Protein AF-A0A561TX11-F1 (afdb_monomer)

Secondary structure (DSSP, 8-state):
--HHHHHHHHHHHHHHTT--BSSTTSEEE-TTT-EEETTEEEEEEEEHHHHHH--GGG--SSPPEEEEETTT--EEE---SSS----EEPPPTTSPPEEEEE-HHHHHTT-GGG---GGGEEEEEEEPTTS-EEEEE-TT----TTTTTPPPPSSHHHHHHHHHHTTSS-HHHHHHHHHTSEEEEEB-TTSSSBPGGGEEE-TT--EEEEEBSSGGG-SS-SEEEEEEHHHHHHH-TTPEEEETTTSSS-EEE-HHHHHHHHHH-GGGGT-TTTS----EEEE-TTSSSTTHHHHHHHHHHHT-SS-----HHHHHHHHHTT----HHHHHHHHHHHHHHHHTT----SS--TT--GGG----S-TGGGTEEEEE-TT--EEEEE--TTSS-TT-S--SSB-HHHHHHHHHHHHHHHHHHHTTTT--HHHHHHHH-TT---S---SSSSTT---HHHHHHHHHHHHHHHTSTTS-HHHHHHHHHHHHHHHTT--HHHHSGGGGGT-SS--SSGGG-GGGG------HHHHHHHHHHHHSTTSS----GGGGGGGHHHHHHH-S----SS----HHHHHHHHHHHHHHHHHTB--SS---HHHHHHHHHHTTTSS--SHHHHHHHHHHHHHHHHHT-TTS-HHHHHHTSS-SSSHHHHHHHHHHHHHHHTTSHHHHHHHHHSSSS-HHHHHHHHHHHHHHHH-GGGS-HHHHHH-TTHHHHHHHHHHHHHHTSSS-TTTT-HHHHHHS---

Sequence (750 aa):
MEKSGAIELAERWLRASGQRVGESDGVRVEHERVSQVPEGWFVPYGNVAFLDHGDPGKEIFPPPALIVTEPEGQVRFANTTPRPGFSKPVVWPGEQAYAEIVDPEYQAAELFELGVPRVKIAGWEIQHPDGRKEGKANPAYKPGPLRCGFPRHHNKLEALLNHHELKQLDREKFLAGLYGTEVLVPLQLGSEELHSDAHSFSQHGTEAIRVYSSPQRIPSALRWWRMKVATFAQRYPTATMVINDGSYPSQKVTAAELAELPTKYRVFASSQAYLPAEPTIETEPGFDGSLDDHARALQQQFGLPTPPTLSRQKVADARESGFNLTLDERAKLLTAEAWKTRNSRGYQVLPSAGDDLSAETWPTDLRANGLMSLHDQAGRVWPAVETFGKYPRMGGTDPHTSWHSVVGAFVGFAIGDALGTAVDGLSWAEIQQRFGPAGITDLQVVFERPGQVSWRTQLMMFLTEGAIRGSAGKNGDSAMRSAHARFLVTQGVPWQQAAGTLAAEHPEPDGWLVRVPELHAQRGVPPQLVEAVRAAVAEPGGDHGLFGPMMLAWGLPGALARNGFPTGGWRRTPDDLVATAVLEQLLSRLFLRQKAGNAVCIRVLDLLEGPYATPATPPEQQARDLLRDVHKRWFKFLQHDITEIEQIGGGVDTFSVLGRAVFAAARREYDPRTALTVAVNHSGRSAMTGALAGAMVGARAGIAGLPREWVEALDVGEVIRELADEAYWNFAQRNPYEESDDWAGRYPNW

Solvent-accessible surface area (backbone atoms only — not comparable to full-atom values): 39644 Å² total; per-residue (Å²): 134,56,74,66,58,47,51,52,53,51,51,50,49,42,44,62,74,71,42,48,71,76,41,72,92,23,33,37,69,43,73,90,70,45,42,52,46,69,34,26,36,39,42,38,40,43,29,32,46,22,76,78,68,64,38,73,94,46,58,56,81,66,62,46,34,34,29,30,30,64,89,82,60,49,56,20,42,44,63,59,59,98,63,89,54,57,53,42,78,61,76,57,81,95,57,80,51,65,44,76,38,61,32,67,57,59,60,72,45,66,54,35,72,50,40,79,49,71,40,39,26,49,23,31,42,34,55,45,98,89,71,51,74,44,83,43,77,36,92,65,41,52,81,41,44,43,71,67,24,36,75,86,56,93,48,57,51,44,39,46,45,43,35,32,76,70,68,70,34,57,73,67,48,39,52,58,56,47,37,53,26,63,38,32,36,40,20,34,86,96,53,90,48,68,20,78,82,22,59,46,71,44,102,82,72,47,53,24,40,38,29,21,76,47,77,47,69,42,68,79,61,56,28,25,37,44,32,35,40,35,27,47,47,70,77,40,62,73,32,27,41,29,36,26,73,97,43,63,74,56,50,78,45,49,30,66,65,62,64,48,47,56,75,61,25,60,58,38,76,72,35,78,69,35,45,63,56,88,64,44,82,48,55,41,84,63,74,66,58,79,41,52,66,60,24,48,50,50,15,65,75,68,68,45,98,56,56,53,73,78,62,66,62,62,51,29,44,11,20,76,64,72,31,74,78,50,69,68,57,50,54,18,46,32,45,24,52,46,51,31,58,71,54,69,54,76,93,73,94,68,60,50,72,82,62,78,63,84,85,50,78,78,68,92,57,38,62,85,38,21,21,36,64,43,59,18,36,71,30,46,80,39,83,39,75,51,51,78,54,35,42,62,92,87,57,82,79,47,87,57,44,29,63,46,15,49,34,6,15,58,54,21,21,35,48,13,27,21,45,7,56,76,40,47,65,33,46,48,69,57,41,28,72,75,51,35,95,81,24,59,85,69,64,49,68,74,76,93,46,44,29,52,55,38,45,68,46,56,45,39,52,27,52,36,52,11,47,61,36,23,40,95,95,44,50,25,41,59,24,27,25,49,19,53,16,43,45,35,35,31,64,72,37,57,55,71,65,17,29,32,63,53,26,80,84,43,82,64,90,76,37,20,73,73,47,34,70,79,61,45,61,74,48,80,70,54,69,70,53,56,53,39,52,34,46,17,33,48,43,60,67,42,100,48,53,71,70,46,49,68,50,46,56,51,16,64,44,33,23,59,67,54,83,85,64,59,72,19,36,48,43,69,54,69,53,42,50,45,49,20,49,52,47,16,56,44,47,36,58,41,23,39,51,63,69,57,64,67,23,57,55,56,47,48,47,53,38,49,71,46,86,33,55,71,52,88,45,74,45,39,42,51,50,35,51,43,48,52,49,39,57,58,56,62,69,50,74,93,54,59,64,59,68,57,44,57,70,35,56,76,18,64,50,37,61,21,26,49,40,30,8,52,35,22,20,35,62,26,46,75,40,43,61,60,14,36,35,55,19,22,49,35,39,22,44,9,18,62,12,2,16,52,16,13,23,54,23,13,19,69,42,14,46,70,52,40,57,61,74,54,58,71,34,29,74,57,42,51,61,52,45,53,53,33,52,51,49,49,31,71,59,32,93,65,42,90,51,80,86,40,76,56,46,51,58,36,47,54,77,108

pLDDT: mean 90.38, std 7.6, range [53.34, 98.75]

Organism: NCBI:txid1181886

Radius of gyration: 30.38 Å; Cα contacts (8 Å, |Δi|>4): 1467; chains: 1; bounding box: 85×70×74 Å

InterPro domains:
  IPR005502 ADP-ribosylation/Crystallin J1 [PF03747] (408-709)
  IPR029082 Immunity protein 35 [PF15567] (6-92)
  IPR036705 ADP-ribosylation/Crystallin J1 superfamily [G3DSA:1.10.4080.10] (403-545)
  IPR036705 ADP-ribosylation/Crystallin J1 superfamily [G3DSA:1.10.4080.10] (570-730)
  IPR036705 ADP-ribosylation/Crystallin J1 superfamily [SSF101478] (406-726)
  IPR050792 ADP-ribosylglycohydrolase-like [PTHR16222] (644-728)

Foldseek 3Di:
DDLVVLQVLVVVQCVQVVFDEPDQQTKYWPSVPWAAFLQAIKIWMFGNCCVPPVPPVRGDPPGWIWGQGPPVRFIWTDPSDPDQDATGGDDGPPDWDKGFPFAVLVRVLSLRRNHGQLQRRQWIFTQDPVRDTDTGGRPSHDHQQVLVQFDDDPHNLSSLLSCVVVVVDDPSSSLSSLLLDKWKFADDDPDRHGDPVQWDADPVRFTEGEIEPDPLLVQQGQKTKIWGSLQVCVVCLRYWYWYSPLFPPIDIHGSVSNVVNCVRGVVLVVDPSNHTDDIDMDGHQQVVCNCVVLQVVLCVVLVNPGRQHFDSQLQNQLSVLSHGQDNQLRSLQSLQVSQCVSQVHDDDPADEPPDDCVSHDDDPDLVNNQWFWDAAQLQDTDIDGHSLLRGFRVGDDFQWFRLLLLLQLLLLLQLLLQQQVVCAQHALVVQCVVANPLGRQAFDCPDNDGQEGALLSLLLLLLLLLLLLLAPPAPSLLSNLLSLLLLLVLLVDPSCQSQAPNCVVPVDRGFNSSSNNSSSPNGDDDPLNSVLSSCCNNAQQDPRADEFQSLLSNLSSDLLSDPDRHPNSHDYDPLSVVLSVLLSQLSVQLRTPDSTRSALLVSLVVCCVPPLVPDPDPSSVLVNVLSVLLNVVLSVVVDDLQVSLQPQPPCAGNSNLSSSLSSLLSNQLSPSSSSSSSQNSRHHRSSSSSSSNSSSSSSSQGPNRHDVVSCVSNPCSSVSSNSSSQSNLSRGPHNPCPPPPSVCSNSPGD

Nearest PDB structures (foldseek):
  2woc-assembly3_C  TM=6.973E-01  e=1.003E-06  Rhodospirillum rubrum
  6drh-assembly4_G  TM=7.115E-01  e=1.751E-06  Serratia proteamaculans 568
  3o5t-assembly1_A  TM=6.347E-01  e=1.413E-06  Azospirillum brasilense
  2g4k-assembly1_A  TM=6.785E-01  e=2.501E-05  Homo sapiens
  7akr-assembly2_BBB  TM=6.283E-01  e=1.156E-05  Homo sapiens

Mean predicted aligned error: 6.97 Å

Structure (mmCIF, N/CA/C/O backbone):
data_AF-A0A561TX11-F1
#
_entry.id   AF-A0A561TX11-F1
#
loop_
_atom_site.group_PDB
_atom_site.id
_atom_site.type_symbol
_atom_site.label_atom_id
_atom_site.label_alt_id
_atom_site.label_comp_id
_atom_site.label_asym_id
_atom_site.label_entity_id
_atom_site.label_seq_id
_atom_site.pdbx_PDB_ins_code
_atom_site.Cartn_x
_atom_site.Cartn_y
_atom_site.Cartn_z
_atom_site.occupancy
_atom_site.B_iso_or_equiv
_atom_site.auth_seq_id
_atom_site.auth_comp_id
_atom_site.auth_asym_id
_atom_site.auth_atom_id
_atom_site.pdbx_PDB_model_num
ATOM 1 N N . MET A 1 1 ? -21.452 17.948 31.615 1.00 83.12 1 MET A N 1
ATOM 2 C CA . MET A 1 1 ? -22.903 18.009 31.883 1.00 83.12 1 MET A CA 1
ATOM 3 C C . MET A 1 1 ? -23.184 17.125 33.086 1.00 83.12 1 MET A C 1
ATOM 5 O O . MET A 1 1 ? -22.623 16.043 33.176 1.00 83.12 1 MET A O 1
ATOM 9 N N . GLU A 1 2 ? -23.993 17.580 34.042 1.00 90.25 2 GLU A N 1
ATOM 10 C CA . GLU A 1 2 ? -24.377 16.730 35.177 1.00 90.25 2 GLU A CA 1
ATOM 11 C C . GLU A 1 2 ? -25.503 15.760 34.796 1.00 90.25 2 GLU A C 1
ATOM 13 O O . GLU A 1 2 ? -26.277 16.021 33.872 1.00 90.25 2 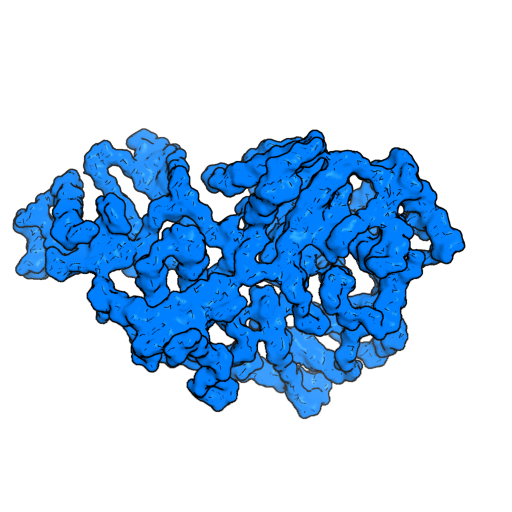GLU A O 1
ATOM 18 N N . LYS A 1 3 ? -25.629 14.659 35.550 1.00 92.56 3 LYS A N 1
ATOM 19 C CA . LYS A 1 3 ? -26.672 13.633 35.375 1.00 92.56 3 LYS A CA 1
ATOM 20 C C . LYS A 1 3 ? -28.082 14.232 35.260 1.00 92.56 3 LYS A C 1
ATOM 22 O O . LYS A 1 3 ? -28.866 13.805 34.418 1.00 92.56 3 LYS A O 1
ATOM 27 N N . SER A 1 4 ? -28.391 15.219 36.101 1.00 93.44 4 SER A N 1
ATOM 28 C CA . SER A 1 4 ? -29.672 15.939 36.123 1.00 93.44 4 SER A CA 1
ATOM 29 C C . SER A 1 4 ? -29.961 16.650 34.799 1.00 93.44 4 SER A C 1
ATOM 31 O O . SER A 1 4 ? -31.060 16.520 34.270 1.00 93.44 4 SER A O 1
ATOM 33 N N . GLY A 1 5 ? -28.963 17.324 34.222 1.00 93.75 5 GLY A N 1
ATOM 34 C CA . GLY A 1 5 ? -29.095 18.013 32.937 1.00 93.75 5 GLY A CA 1
ATOM 35 C C . GLY A 1 5 ? -29.346 17.057 31.768 1.00 93.75 5 GLY A C 1
ATOM 36 O O . GLY A 1 5 ? -30.152 17.359 30.889 1.00 93.75 5 GLY A O 1
ATOM 37 N N . ALA A 1 6 ? -28.721 15.875 31.773 1.00 95.06 6 ALA A N 1
ATOM 38 C CA . ALA A 1 6 ? -28.982 14.850 30.761 1.00 95.06 6 ALA A CA 1
ATOM 39 C C . ALA A 1 6 ? -30.416 14.297 30.852 1.00 95.06 6 ALA A C 1
ATOM 41 O O . ALA A 1 6 ? -31.085 14.136 29.829 1.00 95.06 6 ALA A O 1
ATOM 42 N N . ILE A 1 7 ? -30.906 14.052 32.073 1.00 96.00 7 ILE A N 1
ATOM 43 C CA . ILE A 1 7 ? -32.292 13.628 32.321 1.00 96.00 7 ILE A CA 1
ATOM 44 C C . ILE A 1 7 ? -33.271 14.698 31.834 1.00 96.00 7 ILE A C 1
ATOM 46 O O . ILE A 1 7 ? -34.189 14.385 31.078 1.00 96.00 7 ILE A O 1
ATOM 50 N N . GLU A 1 8 ? -33.053 15.959 32.210 1.00 95.50 8 GLU A N 1
ATOM 51 C CA . GLU A 1 8 ? -33.915 17.073 31.810 1.00 95.50 8 GLU A CA 1
ATOM 52 C C . GLU A 1 8 ? -33.999 17.197 30.285 1.00 95.50 8 GLU A C 1
ATOM 54 O O . GLU A 1 8 ? -35.086 17.348 29.724 1.00 95.50 8 GLU A O 1
ATOM 59 N N . LEU A 1 9 ? -32.862 17.081 29.596 1.00 95.38 9 LEU A N 1
ATOM 60 C CA . LEU A 1 9 ? -32.810 17.184 28.145 1.00 95.38 9 LEU A CA 1
ATOM 61 C C . LEU A 1 9 ? -33.546 16.031 27.447 1.00 95.38 9 LEU A C 1
ATOM 63 O O . LEU A 1 9 ? -34.286 16.263 26.486 1.00 95.38 9 LEU A O 1
ATOM 67 N N . ALA A 1 10 ? -33.372 14.805 27.943 1.00 95.62 10 ALA A N 1
ATOM 68 C CA . ALA A 1 10 ? -34.079 13.627 27.456 1.00 95.62 10 ALA A CA 1
ATOM 69 C C . ALA A 1 10 ? -35.597 13.755 27.661 1.00 95.62 10 ALA A C 1
ATOM 71 O O . ALA A 1 10 ? -36.370 13.561 26.722 1.00 95.62 10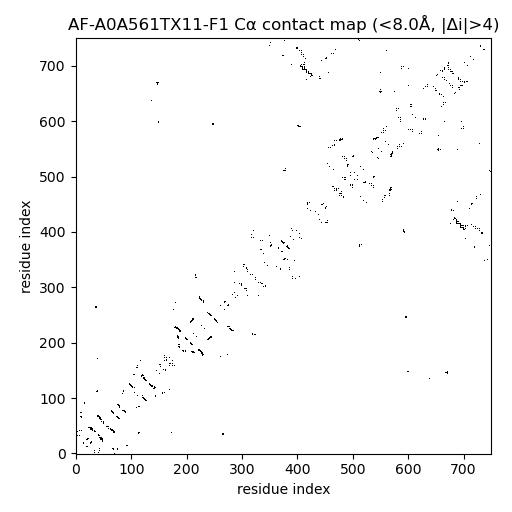 ALA A O 1
ATOM 72 N N . GLU A 1 11 ? -36.036 14.155 28.857 1.00 96.00 11 GLU A N 1
ATOM 73 C CA . GLU A 1 11 ? -37.453 14.386 29.150 1.00 96.00 11 GLU A CA 1
ATOM 74 C C . GLU A 1 11 ? -38.038 15.529 28.313 1.00 96.00 11 GLU A C 1
ATOM 76 O O . GLU A 1 11 ? -39.185 15.448 27.871 1.00 96.00 11 GLU A O 1
ATOM 81 N N . ARG A 1 12 ? -37.260 16.588 28.051 1.00 95.38 12 ARG A N 1
ATOM 82 C CA . ARG A 1 12 ? -37.671 17.690 27.173 1.00 95.38 12 ARG A CA 1
ATOM 83 C C . ARG A 1 12 ? -37.949 17.196 25.759 1.00 95.38 12 ARG A C 1
ATOM 85 O O . ARG A 1 12 ? -38.969 17.573 25.184 1.00 95.38 12 ARG A O 1
ATOM 92 N N . TRP A 1 13 ? -37.078 16.350 25.211 1.00 95.19 13 TRP A N 1
ATOM 93 C CA . TRP A 1 13 ? -37.310 15.748 23.900 1.00 95.19 13 TRP A CA 1
ATOM 94 C C . TRP A 1 13 ? -38.520 14.803 23.910 1.00 95.19 13 TRP A C 1
ATOM 96 O O . TRP A 1 13 ? -39.362 14.905 23.022 1.00 95.19 13 TRP A O 1
ATOM 106 N N . LEU A 1 14 ? -38.671 13.955 24.936 1.00 94.69 14 LEU A N 1
ATOM 107 C CA . LEU A 1 14 ? -39.832 13.065 25.064 1.00 94.69 14 LEU A CA 1
ATOM 108 C C . LEU A 1 14 ? -41.147 13.863 25.041 1.00 94.69 14 LEU A C 1
ATOM 110 O O . LEU A 1 14 ? -42.015 13.572 24.217 1.00 94.69 14 LEU A O 1
ATOM 114 N N . ARG A 1 15 ? -41.257 14.931 25.846 1.00 94.38 15 ARG A N 1
ATOM 115 C CA . ARG A 1 15 ? -42.427 15.832 25.835 1.00 94.38 15 ARG A CA 1
ATOM 116 C C . ARG A 1 15 ? -42.643 16.469 24.461 1.00 94.38 15 ARG A C 1
ATOM 118 O O . ARG A 1 15 ? -43.761 16.467 23.957 1.00 94.38 15 ARG A O 1
ATOM 125 N N . ALA A 1 16 ? -41.578 16.977 23.837 1.00 92.25 16 ALA A N 1
ATOM 126 C CA . ALA A 1 16 ? -41.658 17.591 22.512 1.00 92.25 16 ALA A CA 1
ATOM 127 C C . ALA A 1 16 ? -42.153 16.594 21.448 1.00 92.25 16 ALA A C 1
ATOM 129 O O . ALA A 1 16 ? -42.994 16.937 20.624 1.00 92.25 16 ALA A O 1
ATOM 130 N N . SER A 1 17 ? -41.706 15.338 21.505 1.00 88.88 17 SER A N 1
ATOM 131 C CA . SER A 1 17 ? -42.136 14.258 20.605 1.00 88.88 17 SER A CA 1
ATOM 132 C C . SER A 1 17 ? -43.573 13.754 20.844 1.00 88.88 17 SER A C 1
ATOM 134 O O . SER A 1 17 ? -43.992 12.778 20.225 1.00 88.88 17 SER A O 1
ATOM 136 N N . GLY A 1 18 ? -44.337 14.411 21.725 1.00 88.25 18 GLY A N 1
ATOM 137 C CA . GLY A 1 18 ? -45.737 14.092 22.014 1.00 88.25 18 GLY A CA 1
ATOM 138 C C . GLY A 1 18 ? -45.935 13.008 23.075 1.00 88.25 18 GLY A C 1
ATOM 139 O O . GLY A 1 18 ? -47.056 12.535 23.255 1.00 88.25 18 GLY A O 1
ATOM 140 N N . GLN A 1 19 ? -44.876 12.602 23.784 1.00 90.06 19 GLN A N 1
ATOM 141 C CA . GLN A 1 19 ? -44.983 11.634 24.875 1.00 90.06 19 GLN A CA 1
ATOM 142 C C . GLN A 1 19 ? -45.475 12.306 26.162 1.00 90.06 19 GLN A C 1
ATOM 144 O O . GLN A 1 19 ? -45.012 13.387 26.536 1.00 90.06 19 GLN A O 1
ATOM 149 N N . ARG A 1 20 ? -46.374 11.632 26.885 1.00 87.06 20 ARG A N 1
ATOM 150 C CA . ARG A 1 20 ? -46.824 12.042 28.223 1.00 87.06 20 ARG A CA 1
ATOM 151 C C . ARG A 1 20 ? -45.803 11.574 29.259 1.00 87.06 20 ARG A C 1
ATOM 153 O O . ARG A 1 20 ? -45.724 10.388 29.563 1.00 87.06 20 ARG A O 1
ATOM 160 N N . VAL A 1 21 ? -44.947 12.480 29.729 1.00 87.06 21 VAL A N 1
ATOM 161 C CA . VAL A 1 21 ? -43.821 12.137 30.615 1.00 87.06 21 VAL A CA 1
ATOM 162 C C . VAL A 1 21 ? -44.252 12.207 32.080 1.00 87.06 21 VAL A C 1
ATOM 164 O O . VAL A 1 21 ? -44.619 13.280 32.551 1.00 87.06 21 VAL A O 1
ATOM 167 N N . GLY A 1 22 ? -44.157 11.087 32.802 1.00 76.44 22 GLY A N 1
ATOM 168 C CA . GLY A 1 22 ? -44.489 10.992 34.232 1.00 76.44 22 GLY A CA 1
ATOM 169 C C . GLY A 1 22 ? -45.965 10.712 34.554 1.00 76.44 22 GLY A C 1
ATOM 170 O O . GLY A 1 22 ? -46.313 10.605 35.727 1.00 76.44 22 GLY A O 1
ATOM 171 N N . GLU A 1 23 ? -46.821 10.562 33.541 1.00 86.62 23 GLU A N 1
ATOM 172 C CA . GLU A 1 23 ? -48.224 10.152 33.698 1.00 86.62 23 GLU A CA 1
ATOM 173 C C . GLU A 1 23 ? -48.360 8.621 33.741 1.00 86.62 23 GLU A C 1
ATOM 175 O O . GLU A 1 23 ? -47.567 7.905 33.132 1.00 86.62 23 GLU A O 1
ATOM 180 N N . SER A 1 24 ? -49.390 8.105 34.423 1.00 79.25 24 SER A N 1
ATOM 181 C CA . SER A 1 24 ? -49.587 6.660 34.645 1.00 79.25 24 SER A CA 1
ATOM 182 C C . SER A 1 24 ? -49.708 5.818 33.366 1.00 79.25 24 SER A C 1
ATOM 184 O O . SER A 1 24 ? -49.342 4.647 33.372 1.00 79.25 24 SER A O 1
ATOM 186 N N . ASP A 1 25 ? -50.207 6.394 32.266 1.00 81.50 25 ASP A N 1
ATOM 187 C CA . ASP A 1 25 ? -50.315 5.742 30.951 1.00 81.50 25 ASP A CA 1
ATOM 188 C C . ASP A 1 25 ? -49.225 6.197 29.958 1.00 81.50 25 ASP A C 1
ATOM 190 O O . ASP A 1 25 ? -49.273 5.856 28.773 1.00 81.50 25 ASP A O 1
ATOM 194 N N . GLY A 1 26 ? -48.239 6.956 30.443 1.00 90.50 26 GLY A N 1
ATOM 195 C CA . GLY A 1 26 ? -47.166 7.566 29.671 1.00 90.50 26 GLY A CA 1
ATOM 196 C C . GLY A 1 26 ? -45.815 6.853 29.786 1.00 90.50 26 GLY A C 1
ATOM 197 O O . GLY A 1 26 ? -45.731 5.650 30.043 1.00 90.50 26 GLY A O 1
ATOM 198 N N . VAL A 1 27 ? -44.733 7.612 29.589 1.00 94.06 27 VAL A N 1
ATOM 199 C CA . VAL A 1 27 ? -43.344 7.131 29.711 1.00 94.06 27 VAL A CA 1
ATOM 200 C C . VAL A 1 27 ? -42.597 7.850 30.831 1.00 94.06 27 VAL A C 1
ATOM 202 O O . VAL A 1 27 ? -42.899 8.997 31.164 1.00 94.06 27 VAL A O 1
ATOM 205 N N . ARG A 1 28 ? -41.586 7.199 31.408 1.00 94.62 28 ARG A N 1
ATOM 206 C CA . ARG A 1 28 ? -40.714 7.784 32.435 1.00 94.62 28 ARG A CA 1
ATOM 207 C C . ARG A 1 28 ? -39.273 7.340 32.231 1.00 94.62 28 ARG A C 1
ATOM 209 O O . ARG A 1 28 ? -39.015 6.188 31.886 1.00 94.62 28 ARG A O 1
ATOM 216 N N . VAL A 1 29 ? -38.342 8.263 32.460 1.00 95.75 29 VAL A N 1
ATOM 217 C CA . VAL A 1 29 ? -36.909 7.959 32.525 1.00 95.75 29 VAL A CA 1
ATOM 218 C C . VAL A 1 29 ? -36.628 7.140 33.787 1.00 95.75 29 VAL A C 1
ATOM 220 O O . VAL A 1 29 ? -37.081 7.482 34.877 1.00 95.75 29 VAL A O 1
ATOM 223 N N . GLU A 1 30 ? -35.845 6.075 33.672 1.00 94.12 30 GLU A N 1
ATOM 224 C CA . GLU A 1 30 ? -35.417 5.265 34.816 1.00 94.12 30 GLU A CA 1
ATOM 225 C C . GLU A 1 30 ? -34.204 5.926 35.494 1.00 94.12 30 GLU A C 1
ATOM 227 O O . GLU A 1 30 ? -33.059 5.525 35.281 1.00 94.12 30 GLU A O 1
ATOM 232 N N . HIS A 1 31 ? -34.439 6.973 36.296 1.00 93.50 31 HIS A N 1
ATOM 233 C CA . HIS A 1 31 ? -33.393 7.844 36.872 1.00 93.50 31 HIS A CA 1
ATOM 234 C C . HIS A 1 31 ? -32.256 7.074 37.577 1.00 93.50 31 HIS A C 1
ATOM 236 O O . HIS A 1 31 ? -31.088 7.468 37.495 1.00 93.50 31 HIS A O 1
ATOM 242 N N . GLU A 1 32 ? -32.558 5.953 38.237 1.00 90.88 32 GLU A N 1
ATOM 243 C CA . GLU A 1 32 ? -31.576 5.103 38.935 1.00 90.88 32 GLU A CA 1
ATOM 244 C C . GLU A 1 32 ? -30.646 4.329 37.988 1.00 90.88 32 GLU A C 1
ATOM 246 O O . GLU A 1 32 ? -29.503 4.018 38.339 1.00 90.88 32 GLU A O 1
ATOM 251 N N . ARG A 1 33 ? -31.114 4.047 36.769 1.00 90.75 33 ARG A N 1
ATOM 252 C CA . ARG A 1 33 ? -30.371 3.319 35.732 1.00 90.75 33 ARG A CA 1
ATOM 253 C C . ARG A 1 33 ? -29.638 4.240 34.761 1.00 90.75 33 ARG A C 1
ATOM 255 O O . ARG A 1 33 ? -28.859 3.752 33.950 1.00 90.75 33 ARG A O 1
ATOM 262 N N . VAL A 1 34 ? -29.841 5.553 34.864 1.00 94.12 34 VAL A N 1
ATOM 263 C CA . VAL A 1 34 ? -29.054 6.545 34.123 1.00 94.12 34 VAL A CA 1
ATOM 264 C C . VAL A 1 34 ? -27.592 6.486 34.574 1.00 94.12 34 VAL A C 1
ATOM 266 O O . VAL A 1 34 ? -27.293 6.657 35.763 1.00 94.12 34 VAL A O 1
ATOM 269 N N . SER A 1 35 ? -26.684 6.277 33.621 1.00 93.12 35 SER A N 1
ATOM 270 C CA . SER A 1 35 ? -25.251 6.075 33.864 1.00 93.12 35 SER A CA 1
ATOM 271 C C . SER A 1 35 ? -24.381 6.722 32.789 1.00 93.12 35 SER A C 1
ATOM 273 O O . SER A 1 35 ? -24.816 6.872 31.648 1.00 93.12 35 SER A O 1
ATOM 275 N N . GLN A 1 36 ? -23.130 7.041 33.132 1.00 92.19 36 GLN A N 1
ATOM 276 C CA . GLN A 1 36 ? -22.141 7.451 32.137 1.00 92.19 36 GLN A CA 1
ATOM 277 C C . GLN A 1 36 ? -21.717 6.274 31.256 1.00 92.19 36 GLN A C 1
ATOM 279 O O . GLN A 1 36 ? -21.485 5.159 31.733 1.00 92.19 36 GLN A O 1
ATOM 284 N N . VAL A 1 37 ? -21.589 6.564 29.969 1.00 91.88 37 VAL A N 1
ATOM 285 C CA . VAL A 1 37 ? -21.007 5.724 28.923 1.00 91.88 37 VAL A CA 1
ATOM 286 C C . VAL A 1 37 ? -19.980 6.560 28.146 1.00 91.88 37 VAL A C 1
ATOM 288 O O . VAL A 1 37 ? -20.009 7.786 28.247 1.00 91.88 37 VAL A O 1
ATOM 291 N N . PRO A 1 38 ? -19.073 5.958 27.359 1.00 90.62 38 PRO A N 1
ATOM 292 C CA . PRO A 1 38 ? -18.026 6.724 26.673 1.00 90.62 38 PRO A CA 1
ATOM 293 C C . PRO A 1 38 ? -18.546 7.797 25.696 1.00 90.62 38 PRO A C 1
ATOM 295 O O . PRO A 1 38 ? -17.873 8.796 25.451 1.00 90.62 38 PRO A O 1
ATOM 298 N N . GLU A 1 39 ? -19.749 7.617 25.141 1.00 91.31 39 GLU A N 1
ATOM 299 C CA . GLU A 1 39 ? -20.405 8.611 24.279 1.00 91.31 39 GLU A CA 1
ATOM 300 C C . GLU A 1 39 ? -21.054 9.783 25.057 1.00 91.31 39 GLU A C 1
ATOM 302 O O . GLU A 1 39 ? -21.253 10.862 24.492 1.00 91.31 39 GLU A O 1
ATOM 307 N N . GLY A 1 40 ? -21.378 9.601 26.343 1.00 93.25 40 GLY A N 1
ATOM 308 C CA . GLY A 1 40 ? -22.081 10.584 27.173 1.00 93.25 40 GLY A CA 1
ATOM 309 C C . GLY A 1 40 ? -22.956 9.932 28.248 1.00 93.25 40 GLY A C 1
ATOM 310 O O . GLY A 1 40 ? -22.539 9.006 28.940 1.00 93.25 40 GLY A O 1
ATOM 311 N N . TRP A 1 41 ? -24.199 10.388 28.397 1.00 94.94 41 TRP A N 1
ATOM 312 C CA . TRP A 1 41 ? -25.147 9.834 29.370 1.00 94.94 41 TRP A CA 1
ATOM 313 C C . TRP A 1 41 ? -26.123 8.867 28.710 1.00 94.94 41 TRP A C 1
ATOM 315 O O . TRP A 1 41 ? -26.890 9.269 27.840 1.00 94.94 41 TRP A O 1
ATOM 325 N N . PHE A 1 42 ? -26.135 7.611 29.159 1.00 94.56 42 PHE A N 1
ATOM 326 C CA . PHE A 1 42 ? -27.147 6.630 28.776 1.00 94.56 42 PHE A CA 1
ATOM 327 C C . PHE A 1 42 ? -28.397 6.824 29.639 1.00 94.56 42 PHE A C 1
ATOM 329 O O . PHE A 1 42 ? -28.331 6.726 30.867 1.00 94.56 42 PHE A O 1
ATOM 336 N N . VAL A 1 43 ? -29.526 7.118 28.997 1.00 96.56 43 VAL A N 1
ATOM 337 C CA . VAL A 1 43 ? -30.791 7.514 29.624 1.00 96.56 43 VAL A CA 1
ATOM 338 C C . VAL A 1 43 ? -31.901 6.535 29.213 1.00 96.56 43 VAL A C 1
ATOM 340 O O . VAL A 1 43 ? -32.594 6.770 28.218 1.00 96.56 43 VAL A O 1
ATOM 343 N N . PRO A 1 44 ? -32.061 5.409 29.933 1.00 95.19 44 PRO A N 1
ATOM 344 C CA . PRO A 1 44 ? -33.136 4.459 29.674 1.00 95.19 44 PRO A CA 1
ATOM 345 C C . PRO A 1 44 ? -34.492 5.041 30.079 1.00 95.19 44 PRO A C 1
ATOM 347 O O . PRO A 1 44 ? -34.601 5.787 31.059 1.00 95.19 44 PRO A O 1
ATOM 350 N N . TYR A 1 45 ? -35.531 4.703 29.322 1.00 95.06 45 TYR A N 1
ATOM 351 C CA . TYR A 1 45 ? -36.906 5.075 29.636 1.00 95.06 45 TYR A CA 1
ATOM 352 C C . TYR A 1 45 ? -37.855 3.925 29.305 1.00 95.06 45 TYR A C 1
ATOM 354 O O . TYR A 1 45 ? -37.531 3.029 28.535 1.00 95.06 45 TYR A O 1
ATOM 362 N N . GLY A 1 46 ? -39.047 3.942 29.887 1.00 94.06 46 GLY A N 1
ATOM 363 C CA . GLY A 1 46 ? -40.041 2.895 29.671 1.00 94.06 46 GLY A CA 1
ATOM 364 C C . GLY A 1 46 ? -41.450 3.384 29.955 1.00 94.06 46 GLY A C 1
ATOM 365 O O . GLY A 1 46 ? -41.642 4.506 30.426 1.00 94.06 46 GLY A O 1
ATOM 366 N N . ASN A 1 47 ? -42.444 2.547 29.658 1.00 93.75 47 ASN A N 1
ATOM 367 C CA . ASN A 1 47 ? -43.826 2.831 30.028 1.00 93.75 47 ASN A CA 1
ATOM 368 C C . ASN A 1 47 ? -43.984 2.778 31.556 1.00 93.75 47 ASN A C 1
ATOM 370 O O . ASN A 1 47 ? -43.499 1.838 32.186 1.00 93.75 47 ASN A O 1
ATOM 374 N N . VAL A 1 48 ? -44.679 3.752 32.147 1.00 91.44 48 VAL A N 1
ATOM 375 C CA . VAL A 1 48 ? -44.854 3.829 33.608 1.00 91.44 48 VAL A CA 1
ATOM 376 C C . VAL A 1 48 ? -45.528 2.573 34.168 1.00 91.44 48 VAL A C 1
ATOM 378 O O . VAL A 1 48 ? -45.065 2.043 35.174 1.00 91.44 48 VAL A O 1
ATOM 381 N N . ALA A 1 49 ? -46.535 2.025 33.482 1.00 88.38 49 ALA A N 1
ATOM 382 C CA . ALA A 1 49 ? -47.232 0.816 33.923 1.00 88.38 49 ALA A CA 1
ATOM 383 C C . ALA A 1 49 ? -46.324 -0.428 33.945 1.00 88.38 49 ALA A C 1
ATOM 385 O O . ALA A 1 49 ? -46.435 -1.258 34.847 1.00 88.38 49 ALA A O 1
ATOM 386 N N . PHE A 1 50 ? -45.389 -0.546 32.997 1.00 90.50 50 PHE A N 1
ATOM 387 C CA . PHE A 1 50 ? -44.392 -1.618 33.026 1.00 90.50 50 PHE A CA 1
ATOM 388 C C . PHE A 1 50 ? -43.359 -1.391 34.135 1.00 90.50 50 PHE A C 1
ATOM 390 O O . PHE A 1 50 ? -43.054 -2.311 34.886 1.00 90.50 50 PHE A O 1
ATOM 397 N N . LEU A 1 51 ? -42.850 -0.164 34.272 1.00 89.62 51 LEU A N 1
ATOM 398 C CA . LEU A 1 51 ? -41.805 0.149 35.248 1.00 89.62 51 LEU A CA 1
ATOM 399 C C . LEU A 1 51 ? -42.281 0.020 36.705 1.00 89.62 51 LEU A C 1
ATOM 401 O O . LEU A 1 51 ? -41.514 -0.451 37.539 1.00 89.62 51 LEU A O 1
ATOM 405 N N . ASP A 1 52 ? -43.517 0.425 37.015 1.00 90.12 52 ASP A N 1
ATOM 406 C CA . ASP A 1 52 ? -44.050 0.417 38.388 1.00 90.12 52 ASP A CA 1
ATOM 407 C C . ASP A 1 52 ? -44.773 -0.887 38.755 1.00 90.12 52 ASP A C 1
ATOM 409 O O . ASP A 1 52 ? -44.801 -1.270 39.927 1.00 90.12 52 ASP A O 1
ATOM 413 N N . HIS A 1 53 ? -45.388 -1.566 37.780 1.00 89.19 53 HIS A N 1
ATOM 414 C CA . HIS A 1 53 ? -46.259 -2.722 38.035 1.00 89.19 53 HIS A CA 1
ATOM 415 C C . HIS A 1 53 ? -45.854 -3.992 37.281 1.00 89.19 53 HIS A C 1
ATOM 417 O O . HIS A 1 53 ? -46.481 -5.032 37.474 1.00 89.19 53 HIS A O 1
ATOM 423 N N . GLY A 1 54 ? -44.820 -3.936 36.437 1.00 86.75 54 GLY A N 1
ATOM 424 C CA . GLY A 1 54 ? -44.343 -5.085 35.671 1.00 86.75 54 GLY A CA 1
ATOM 425 C C . GLY A 1 54 ? -45.323 -5.582 34.606 1.00 86.75 54 GLY A C 1
ATOM 426 O O . GLY A 1 54 ? -45.251 -6.755 34.259 1.00 86.75 54 GLY A O 1
ATOM 427 N N . ASP A 1 55 ? -46.245 -4.739 34.114 1.00 87.81 55 ASP A N 1
ATOM 428 C CA . ASP A 1 55 ? -47.247 -5.116 33.101 1.00 87.81 55 ASP A CA 1
ATOM 429 C C . ASP A 1 55 ? -46.581 -5.503 31.763 1.00 87.81 55 ASP A C 1
ATOM 431 O O . ASP A 1 55 ? -46.163 -4.611 31.013 1.00 87.81 55 ASP A O 1
ATOM 435 N N . PRO A 1 56 ? -46.518 -6.801 31.401 1.00 86.56 56 PRO A N 1
ATOM 436 C CA . PRO A 1 56 ? -45.801 -7.249 30.208 1.00 86.56 56 PRO A CA 1
ATOM 437 C C . PRO A 1 56 ? -46.410 -6.707 28.909 1.00 86.56 56 PRO A C 1
ATOM 439 O O . PRO A 1 56 ? -45.710 -6.553 27.914 1.00 86.56 56 PRO A O 1
ATOM 442 N N . GLY A 1 57 ? -47.709 -6.375 28.900 1.00 87.94 57 GLY A N 1
ATOM 443 C CA . GLY A 1 57 ? -48.385 -5.800 27.732 1.00 87.94 57 GLY A CA 1
ATOM 444 C C . GLY A 1 57 ? -48.001 -4.344 27.450 1.00 87.94 57 GLY A C 1
ATOM 445 O O . GLY A 1 57 ? -48.378 -3.794 26.414 1.00 87.94 57 GLY A O 1
ATOM 446 N N . LYS A 1 58 ? -47.270 -3.711 28.374 1.00 88.75 58 LYS A N 1
ATOM 447 C CA . LYS A 1 58 ? -46.777 -2.331 28.286 1.00 88.75 58 LYS A CA 1
ATOM 448 C C . LYS A 1 58 ? -45.258 -2.253 28.153 1.00 88.75 58 LYS A C 1
ATOM 450 O O . LYS A 1 58 ? -44.718 -1.147 28.095 1.00 88.75 58 LYS A O 1
ATOM 455 N N . GLU A 1 59 ? -44.574 -3.395 28.091 1.00 90.38 59 GLU A N 1
ATOM 456 C CA . GLU A 1 59 ? -43.138 -3.445 27.842 1.00 90.38 59 GLU A CA 1
ATOM 457 C C . GLU A 1 59 ? -42.821 -2.878 26.451 1.00 90.38 59 GLU A C 1
ATOM 459 O O . GLU A 1 59 ? -43.432 -3.244 25.444 1.00 90.38 59 GLU A O 1
ATOM 464 N N . ILE A 1 60 ? -41.849 -1.968 26.390 1.00 86.75 60 ILE A N 1
ATOM 465 C CA . ILE A 1 60 ? -41.310 -1.485 25.121 1.00 86.75 60 ILE A CA 1
ATOM 466 C C . ILE A 1 60 ? -40.104 -2.359 24.797 1.00 86.75 60 ILE A C 1
ATOM 468 O O . ILE A 1 60 ? -39.109 -2.321 25.519 1.00 86.75 60 ILE A O 1
ATOM 472 N N . PHE A 1 61 ? -40.197 -3.138 23.718 1.00 83.75 61 PHE A N 1
ATOM 473 C CA . PHE A 1 61 ? -39.128 -4.036 23.296 1.00 83.75 61 PHE A CA 1
ATOM 474 C C . PHE A 1 61 ? -38.607 -3.691 21.886 1.00 83.75 61 PHE A C 1
ATOM 476 O O . PHE A 1 61 ? -39.411 -3.576 20.957 1.00 83.75 61 PHE A O 1
ATOM 483 N N . PRO A 1 62 ? -37.278 -3.580 21.681 1.00 85.50 62 PRO A N 1
ATOM 484 C CA . PRO A 1 62 ? -36.231 -3.607 22.708 1.00 85.50 62 PRO A CA 1
ATOM 485 C C . PRO A 1 62 ? -36.353 -2.418 23.681 1.00 85.50 62 PRO A C 1
ATOM 487 O O . PRO A 1 62 ? -36.888 -1.378 23.281 1.00 85.50 62 PRO A O 1
ATOM 490 N N . PRO A 1 63 ? -35.858 -2.543 24.932 1.00 88.56 63 PRO A N 1
ATOM 491 C CA . PRO A 1 63 ? -35.917 -1.464 25.913 1.00 88.56 63 PRO A CA 1
ATOM 492 C C . PRO A 1 63 ? -35.326 -0.180 25.328 1.00 88.56 63 PRO A C 1
ATOM 494 O O . PRO A 1 63 ? -34.188 -0.206 24.839 1.00 88.56 63 PRO A O 1
ATOM 497 N N . PRO A 1 64 ? -36.073 0.932 25.306 1.00 93.81 64 PRO A N 1
ATOM 498 C CA . PRO A 1 64 ? -35.614 2.119 24.628 1.00 93.81 64 PRO A CA 1
ATOM 499 C C . PRO A 1 64 ? -34.704 2.926 25.553 1.00 93.81 64 PRO A C 1
ATOM 501 O O . PRO A 1 64 ? -34.882 3.003 26.770 1.00 93.81 64 PRO A O 1
ATOM 504 N N . ALA A 1 65 ? -33.704 3.558 24.955 1.00 95.00 65 ALA A N 1
ATOM 505 C CA . ALA A 1 65 ? -32.825 4.464 25.665 1.00 95.00 65 ALA A CA 1
ATOM 506 C C . ALA A 1 65 ? -32.381 5.599 24.750 1.00 95.00 65 ALA A C 1
ATOM 508 O O . ALA A 1 65 ? -32.311 5.461 23.525 1.00 95.00 65 ALA A O 1
ATOM 509 N N . LEU A 1 66 ? -32.081 6.731 25.371 1.00 96.75 66 LEU A N 1
ATOM 510 C CA . LEU A 1 66 ? -31.450 7.869 24.728 1.00 96.75 66 LEU A CA 1
ATOM 511 C C . LEU A 1 66 ? -29.992 7.956 25.172 1.00 96.75 66 LEU A C 1
ATOM 513 O O . LEU A 1 66 ? -29.631 7.505 26.257 1.00 96.75 66 LEU A O 1
ATOM 517 N N . ILE A 1 67 ? -29.160 8.556 24.335 1.00 95.88 67 ILE A N 1
ATOM 518 C CA . ILE A 1 67 ? -27.830 9.022 24.701 1.00 95.88 67 ILE A CA 1
ATOM 519 C C . ILE A 1 67 ? -27.843 10.539 24.613 1.00 95.88 67 ILE A C 1
ATOM 521 O O . ILE A 1 67 ? -28.260 11.101 23.602 1.00 95.88 67 ILE A O 1
ATOM 525 N N . VAL A 1 68 ? -27.398 11.198 25.677 1.00 96.12 68 VAL A N 1
ATOM 526 C CA . VAL A 1 68 ? -27.115 12.634 25.663 1.00 96.12 68 VAL A CA 1
ATOM 527 C C . VAL A 1 68 ? -25.607 12.802 25.575 1.00 96.12 68 VAL A C 1
ATOM 529 O O . VAL A 1 68 ? -24.900 12.482 26.532 1.00 96.12 68 VAL A O 1
ATOM 532 N N . THR A 1 69 ? -25.114 13.242 24.416 1.00 92.25 69 THR A N 1
ATOM 533 C CA . THR A 1 69 ? -23.671 13.326 24.157 1.00 92.25 69 THR A CA 1
ATOM 534 C C . THR A 1 69 ? -23.006 14.420 24.981 1.00 92.25 69 THR A C 1
ATOM 536 O O . THR A 1 69 ? -23.615 15.446 25.289 1.00 92.25 69 THR A O 1
ATOM 539 N N . GLU A 1 70 ? -21.724 14.242 25.288 1.00 83.31 70 GLU A N 1
ATOM 540 C CA . GLU A 1 70 ? -20.895 15.280 25.903 1.00 83.31 70 GLU A CA 1
ATOM 541 C C . GLU A 1 70 ? -19.711 15.657 24.995 1.00 83.31 70 GLU A C 1
ATOM 543 O O . GLU A 1 70 ? -19.114 14.762 24.389 1.00 83.31 70 GLU A O 1
ATOM 548 N N . PRO A 1 71 ? -19.329 16.954 24.932 1.00 79.38 71 PRO A N 1
ATOM 549 C CA . PRO A 1 71 ? -19.935 18.112 25.609 1.00 79.38 71 PRO A CA 1
ATOM 550 C C . PRO A 1 71 ? -21.131 18.744 24.868 1.00 79.38 71 PRO A C 1
ATOM 552 O O . PRO A 1 71 ? -21.741 19.670 25.396 1.00 79.38 71 PRO A O 1
ATOM 555 N N . GLU A 1 72 ? -21.460 18.295 23.653 1.00 81.00 72 GLU A N 1
ATOM 556 C CA . GLU A 1 72 ? -22.407 18.993 22.768 1.00 81.00 72 GLU A CA 1
ATOM 557 C C . GLU A 1 72 ? -23.868 18.931 23.229 1.00 81.00 72 GLU A C 1
ATOM 559 O O . GLU A 1 72 ? -24.675 19.748 22.787 1.00 81.00 72 GLU A O 1
ATOM 564 N N . GLY A 1 73 ? -24.227 17.977 24.093 1.00 87.69 73 GLY A N 1
ATOM 565 C CA . GLY A 1 73 ? -25.596 17.806 24.567 1.00 87.69 73 GLY A CA 1
ATOM 566 C C . GLY A 1 73 ? -26.561 17.390 23.461 1.00 87.69 73 GLY A C 1
ATOM 567 O O . GLY A 1 73 ? -27.720 17.792 23.478 1.00 87.69 73 GLY A O 1
ATOM 568 N N . GLN A 1 74 ? -26.112 16.630 22.461 1.00 91.19 74 GLN A N 1
ATOM 569 C CA . GLN A 1 74 ? -27.008 16.135 21.421 1.00 91.19 74 GLN A CA 1
ATOM 570 C C . GLN A 1 74 ? -27.790 14.932 21.954 1.00 91.19 74 GLN A C 1
ATOM 572 O O . GLN A 1 74 ? -27.204 14.006 22.509 1.00 91.19 74 GLN A O 1
ATOM 577 N N . VAL A 1 75 ? -29.111 14.927 21.763 1.00 94.94 75 VAL A N 1
ATOM 578 C CA . VAL A 1 75 ? -29.957 13.773 22.100 1.00 94.94 75 VAL A CA 1
ATOM 579 C C . VAL A 1 75 ? -29.945 12.790 20.933 1.00 94.94 75 VAL A C 1
ATOM 581 O O . VAL A 1 75 ? -30.160 13.168 19.778 1.00 94.94 75 VAL A O 1
ATOM 584 N N . ARG A 1 76 ? -29.675 11.521 21.226 1.00 94.50 76 ARG A N 1
ATOM 585 C CA . ARG A 1 76 ? -29.523 10.451 20.239 1.00 94.50 76 ARG A CA 1
ATOM 586 C C . ARG A 1 76 ? -30.298 9.218 20.688 1.00 94.50 76 ARG A C 1
ATOM 588 O O . ARG A 1 76 ? -30.362 8.932 21.877 1.00 94.50 76 ARG A O 1
ATOM 595 N N . PHE A 1 77 ? -30.872 8.463 19.760 1.00 94.19 77 PHE A N 1
ATOM 596 C CA . PHE A 1 77 ? -31.361 7.120 20.051 1.00 94.19 77 PHE A CA 1
ATOM 597 C C . PHE A 1 77 ? -30.173 6.203 20.321 1.00 94.19 77 PHE A C 1
ATOM 599 O O . PHE A 1 77 ? -29.300 6.059 19.460 1.00 94.19 77 PHE A O 1
ATOM 606 N N . ALA A 1 78 ? -30.151 5.579 21.499 1.00 92.44 78 ALA A N 1
ATOM 607 C CA . ALA A 1 78 ? -29.199 4.524 21.799 1.00 92.44 78 ALA A CA 1
ATOM 608 C C . ALA A 1 78 ? -29.511 3.300 20.931 1.00 92.44 78 ALA A C 1
ATOM 610 O O . ALA A 1 78 ? -30.677 2.954 20.727 1.00 92.44 78 ALA A O 1
ATOM 611 N N . ASN A 1 79 ? -28.482 2.607 20.450 1.00 87.25 79 ASN A N 1
ATOM 612 C CA . ASN A 1 79 ? -28.697 1.309 19.831 1.00 87.25 79 ASN A CA 1
ATOM 613 C C . ASN A 1 79 ? -28.836 0.240 20.923 1.00 87.25 79 ASN A C 1
ATOM 615 O O . ASN A 1 79 ? -27.843 -0.213 21.485 1.00 87.25 79 ASN A O 1
ATOM 619 N N . THR A 1 80 ? -30.074 -0.142 21.230 1.00 82.81 80 THR A N 1
ATOM 620 C CA . THR A 1 80 ? -30.397 -1.183 22.220 1.00 82.81 80 THR A CA 1
ATOM 621 C C . THR A 1 80 ? -30.736 -2.529 21.579 1.00 82.81 80 THR A C 1
ATOM 623 O O . THR A 1 80 ? -31.146 -3.467 22.263 1.00 82.81 80 THR A O 1
ATOM 626 N N . THR A 1 81 ? -30.570 -2.650 20.258 1.00 80.31 81 THR A N 1
ATOM 627 C CA . THR A 1 81 ? -30.793 -3.914 19.553 1.00 80.31 81 THR A CA 1
ATOM 628 C C . THR A 1 81 ? -29.608 -4.868 19.751 1.00 80.31 81 THR A C 1
ATOM 630 O O . THR A 1 81 ? -28.495 -4.420 20.021 1.00 80.31 81 THR A O 1
ATOM 633 N N . PRO A 1 82 ? -29.786 -6.185 19.533 1.00 74.44 82 PRO A N 1
ATOM 634 C CA . PRO A 1 82 ? -28.672 -7.138 19.553 1.00 74.44 82 PRO A CA 1
ATOM 635 C C . PRO A 1 82 ? -27.615 -6.893 18.464 1.00 74.44 82 PRO A C 1
ATOM 637 O O . PRO A 1 82 ? -26.567 -7.533 18.473 1.00 74.44 82 PRO A O 1
ATOM 640 N N . ARG A 1 83 ? -27.898 -6.025 17.481 1.00 81.31 83 ARG A N 1
ATOM 641 C CA . ARG A 1 83 ? -26.987 -5.734 16.373 1.00 81.31 83 ARG A CA 1
ATOM 642 C C . ARG A 1 83 ? -26.137 -4.507 16.716 1.00 81.31 83 ARG A C 1
ATOM 644 O O . ARG A 1 83 ? -26.714 -3.455 16.985 1.00 81.31 83 ARG A O 1
ATOM 651 N N . PRO A 1 84 ? -24.798 -4.597 16.655 1.00 81.94 84 PRO A N 1
ATOM 652 C CA . PRO A 1 84 ? -23.920 -3.451 16.869 1.00 81.94 84 PRO A CA 1
ATOM 653 C C . PRO A 1 84 ? -24.205 -2.309 15.883 1.00 81.94 84 PRO A C 1
ATOM 655 O O . PRO A 1 84 ? -24.610 -2.543 14.744 1.00 81.94 84 PRO A O 1
ATOM 658 N N . GLY A 1 85 ? -24.003 -1.066 16.316 1.00 89.38 85 GLY A N 1
ATOM 659 C CA . GLY A 1 85 ? -24.241 0.115 15.487 1.00 89.38 85 GLY A CA 1
ATOM 660 C C . GLY A 1 85 ? -24.228 1.402 16.301 1.00 89.38 85 GLY A C 1
ATOM 661 O O . GLY A 1 85 ? -24.514 1.372 17.497 1.00 89.38 85 GLY A O 1
ATOM 662 N N . PHE A 1 86 ? -23.912 2.521 15.649 1.00 93.38 86 PHE A N 1
ATOM 663 C CA . PHE A 1 86 ? -23.872 3.831 16.297 1.00 93.38 86 PHE A CA 1
ATOM 664 C C . PHE A 1 86 ? -25.254 4.307 16.743 1.00 93.38 86 PHE A C 1
ATOM 666 O O . PHE A 1 86 ? -26.276 4.007 16.114 1.00 93.38 86 PHE A O 1
ATOM 673 N N . SER A 1 87 ? -25.257 5.126 17.792 1.00 92.94 87 SER A N 1
ATOM 674 C CA . SER A 1 87 ? -26.407 5.946 18.149 1.00 92.94 87 SER A CA 1
ATOM 675 C C . SER A 1 87 ? -26.761 6.901 16.997 1.00 92.94 87 SER A C 1
ATOM 677 O O . SER A 1 87 ? -25.900 7.297 16.201 1.00 92.94 87 SER A O 1
ATOM 679 N N . LYS A 1 88 ? -28.033 7.293 16.888 1.00 92.44 88 LYS A N 1
ATOM 680 C CA . LYS A 1 88 ? -28.519 8.176 15.810 1.00 92.44 88 LYS A CA 1
ATOM 681 C C . LYS A 1 88 ? -29.133 9.445 16.383 1.00 92.44 88 LYS A C 1
ATOM 683 O O . LYS A 1 88 ? -29.863 9.330 17.363 1.00 92.44 88 LYS A O 1
ATOM 688 N N . PRO A 1 89 ? -28.901 10.629 15.792 1.00 92.44 89 PRO A N 1
ATOM 689 C CA . PRO A 1 89 ? -29.507 11.855 16.292 1.00 92.44 89 PRO A CA 1
ATOM 690 C C . PRO A 1 89 ? -31.033 11.752 16.253 1.00 92.44 89 PRO A C 1
ATOM 692 O O . PRO A 1 89 ? -31.605 11.203 15.308 1.00 92.44 89 PRO A O 1
ATOM 695 N N . VAL A 1 90 ? -31.692 12.260 17.294 1.00 92.12 90 VAL A N 1
ATOM 696 C CA . VAL A 1 90 ? -33.149 12.412 17.268 1.00 92.12 90 VAL A CA 1
ATOM 697 C C . VAL A 1 90 ? -33.535 13.588 16.372 1.00 92.12 90 VAL A C 1
ATOM 699 O O . VAL A 1 90 ? -32.751 14.514 16.168 1.00 92.12 90 VAL A O 1
ATOM 702 N N . VAL A 1 91 ? -34.768 13.575 15.874 1.00 89.50 91 VAL A N 1
ATOM 703 C CA . VAL A 1 91 ? -35.363 14.725 15.184 1.00 89.50 91 VAL A CA 1
ATOM 704 C C . VAL A 1 91 ? -36.228 15.483 16.187 1.00 89.50 91 VAL A C 1
ATOM 706 O O . VAL A 1 91 ? -37.060 14.875 16.869 1.00 89.50 91 VAL A O 1
ATOM 709 N N . TRP A 1 92 ? -36.027 16.796 16.308 1.00 89.25 92 TRP A N 1
ATOM 710 C CA . TRP A 1 92 ? -36.925 17.648 17.087 1.00 89.25 92 TRP A CA 1
ATOM 711 C C . TRP A 1 92 ? -38.162 18.015 16.255 1.00 89.25 92 TRP A C 1
ATOM 713 O O . TRP A 1 92 ? -38.050 18.227 15.045 1.00 89.25 92 TRP A O 1
ATOM 723 N N . PRO A 1 93 ? -39.354 18.114 16.870 1.00 87.06 93 PRO A N 1
ATOM 724 C CA . PRO A 1 93 ? -40.550 18.561 16.164 1.00 87.06 93 PRO A CA 1
ATOM 725 C C . PRO A 1 93 ? -40.336 19.927 15.498 1.00 87.06 93 PRO A C 1
ATOM 727 O O . PRO A 1 93 ? -39.927 20.883 16.152 1.00 87.06 93 PRO A O 1
ATOM 730 N N . GLY A 1 94 ? -40.632 20.017 14.199 1.00 82.19 94 GLY A N 1
ATOM 731 C CA . GLY A 1 94 ? -40.453 21.237 13.404 1.00 82.19 94 GLY A CA 1
ATOM 732 C C . GLY A 1 94 ? -39.056 21.422 12.796 1.00 82.19 94 GLY A C 1
ATOM 733 O O . GLY A 1 94 ? -38.884 22.324 11.979 1.00 82.19 94 GLY A O 1
ATOM 734 N N . GLU A 1 95 ? -38.081 20.570 13.125 1.00 84.06 95 GLU A N 1
ATOM 735 C CA . GLU A 1 95 ? -36.762 20.564 12.481 1.00 84.06 95 GLU A CA 1
ATOM 736 C C . GLU A 1 95 ? -36.716 19.626 11.264 1.00 84.06 95 GLU A C 1
ATOM 738 O O . GLU A 1 95 ? -37.480 18.665 11.152 1.00 84.06 95 GLU A O 1
ATOM 743 N N . GLN A 1 96 ? -35.799 19.902 10.332 1.00 80.56 96 GLN A N 1
ATOM 744 C CA . GLN A 1 96 ? -35.562 19.028 9.183 1.00 80.56 96 GLN A CA 1
ATOM 745 C C . GLN A 1 96 ? -34.877 17.734 9.626 1.00 80.56 96 GLN A C 1
ATOM 747 O O . GLN A 1 96 ? -33.874 17.765 10.341 1.00 80.56 96 GLN A O 1
ATOM 752 N N . ALA A 1 97 ? -35.379 16.599 9.143 1.00 80.50 97 ALA A N 1
ATOM 753 C CA . ALA A 1 97 ? -34.706 15.324 9.325 1.00 80.50 97 ALA A CA 1
ATOM 754 C C . ALA A 1 97 ? -33.425 15.286 8.479 1.00 80.50 97 ALA A C 1
ATOM 756 O O . ALA A 1 97 ? -33.444 15.539 7.271 1.00 80.50 97 ALA A O 1
ATOM 757 N N . TYR A 1 98 ? -32.312 14.944 9.120 1.00 85.69 98 TYR A N 1
ATOM 758 C CA . TYR A 1 98 ? -31.033 14.746 8.456 1.00 85.69 98 TYR A CA 1
ATOM 759 C C . TYR A 1 98 ? -30.430 13.398 8.844 1.00 85.69 98 TYR A C 1
ATOM 761 O O . TYR A 1 98 ? -30.521 12.964 9.993 1.00 85.69 98 TYR A O 1
ATOM 769 N N . ALA A 1 99 ? -29.787 12.741 7.883 1.00 89.31 99 ALA A N 1
ATOM 770 C CA . ALA A 1 99 ? -28.991 11.545 8.116 1.00 89.31 99 ALA A CA 1
ATOM 771 C C . ALA A 1 99 ? -27.505 11.914 8.126 1.00 89.31 99 ALA A C 1
ATOM 773 O O . ALA A 1 99 ? -27.012 12.571 7.209 1.00 89.31 99 ALA A O 1
ATOM 774 N N . GLU A 1 100 ? -26.783 11.504 9.167 1.00 93.00 100 GLU A N 1
ATOM 775 C CA . GLU A 1 100 ? -25.332 11.675 9.237 1.00 93.00 100 GLU A CA 1
ATOM 776 C C . GLU A 1 100 ? -24.644 10.744 8.234 1.00 93.00 100 GLU A C 1
ATOM 778 O O . GLU A 1 100 ? -24.840 9.529 8.253 1.00 93.00 100 GLU A O 1
ATOM 783 N N . ILE A 1 101 ? -23.806 11.318 7.373 1.00 92.62 101 ILE A N 1
ATOM 784 C CA . ILE A 1 101 ? -22.898 10.570 6.506 1.00 92.62 101 ILE A CA 1
ATOM 785 C C . ILE A 1 101 ? -21.620 10.353 7.312 1.00 92.62 101 ILE A C 1
ATOM 787 O O . ILE A 1 101 ? -20.789 11.255 7.421 1.00 92.62 101 ILE A O 1
ATOM 791 N N . VAL A 1 102 ? -21.491 9.183 7.932 1.00 93.00 102 VAL A N 1
ATOM 792 C CA . VAL A 1 102 ? -20.314 8.828 8.735 1.00 93.00 102 VAL A CA 1
ATOM 793 C C . VAL A 1 102 ? -19.146 8.480 7.815 1.00 93.00 102 VAL A C 1
ATOM 795 O O . VAL A 1 102 ? -19.325 7.893 6.749 1.00 93.00 102 VAL A O 1
ATOM 798 N N . ASP A 1 103 ? -17.941 8.868 8.223 1.00 92.50 103 ASP A N 1
ATOM 799 C CA . ASP A 1 103 ? -16.697 8.462 7.581 1.00 92.50 103 ASP A CA 1
ATOM 800 C C . ASP A 1 103 ? -16.644 6.930 7.430 1.00 92.50 103 ASP A C 1
ATOM 802 O O . ASP A 1 103 ? -16.787 6.223 8.431 1.00 92.50 103 ASP A O 1
ATOM 806 N N . PRO A 1 104 ? -16.428 6.396 6.216 1.00 90.88 104 PRO A N 1
ATOM 807 C CA . PRO A 1 104 ? -16.514 4.958 5.977 1.00 90.88 104 PRO A CA 1
ATOM 808 C C . PRO A 1 104 ? -15.446 4.170 6.741 1.00 90.88 104 PRO A C 1
ATOM 810 O O . PRO A 1 104 ? -15.704 3.041 7.148 1.00 90.88 104 PRO A O 1
ATOM 813 N N . GLU A 1 105 ? -14.269 4.756 6.984 1.00 91.75 105 GLU A N 1
ATOM 814 C CA . GLU A 1 105 ? -13.227 4.102 7.781 1.00 91.75 105 GLU A CA 1
ATOM 815 C C . GLU A 1 105 ? -13.618 4.038 9.259 1.00 91.75 105 GLU A C 1
ATOM 817 O O . GLU A 1 105 ? -13.492 2.988 9.880 1.00 91.75 105 GLU A O 1
ATOM 822 N N . TYR A 1 106 ? -14.153 5.131 9.816 1.00 93.69 106 TYR A N 1
ATOM 823 C CA . TYR A 1 106 ? -14.665 5.124 11.189 1.00 93.69 106 TYR A CA 1
ATOM 824 C C . TYR A 1 106 ? -15.850 4.168 11.356 1.00 93.69 106 TYR A C 1
ATOM 826 O O . TYR A 1 106 ? -15.984 3.508 12.385 1.00 93.69 106 TYR A O 1
ATOM 834 N N . GLN A 1 107 ? -16.697 4.059 10.330 1.00 92.50 107 GLN A N 1
ATOM 835 C CA . GLN A 1 107 ? -17.796 3.105 10.321 1.00 92.50 107 GLN A CA 1
ATOM 836 C C . GLN A 1 107 ? -17.301 1.655 10.312 1.00 92.50 107 GLN A C 1
ATOM 838 O O . GLN A 1 107 ? -17.818 0.839 11.072 1.00 92.50 107 GLN A O 1
ATOM 843 N N . ALA A 1 108 ? -16.282 1.352 9.506 1.00 92.25 108 ALA A N 1
ATOM 844 C CA . ALA A 1 108 ? -15.655 0.034 9.448 1.00 92.25 108 ALA A CA 1
ATOM 845 C C . ALA A 1 108 ? -14.842 -0.318 10.708 1.00 92.25 108 ALA A C 1
ATOM 847 O O . ALA A 1 108 ? -14.622 -1.494 10.976 1.00 92.25 108 ALA A O 1
ATOM 848 N N . ALA A 1 109 ? -14.413 0.676 11.494 1.00 92.31 109 ALA A N 1
ATOM 849 C CA . ALA A 1 109 ? -13.697 0.454 12.750 1.00 92.31 109 ALA A CA 1
ATOM 850 C C . ALA A 1 109 ? -14.589 -0.117 13.873 1.00 92.31 109 ALA A C 1
ATOM 852 O O . ALA A 1 109 ? -14.067 -0.617 14.870 1.00 92.31 109 ALA A O 1
ATOM 853 N N . GLU A 1 110 ? -15.919 -0.041 13.726 1.00 90.00 110 GLU A N 1
ATOM 854 C CA . GLU A 1 110 ? -16.902 -0.611 14.661 1.00 90.00 110 GLU A CA 1
ATOM 855 C C . GLU A 1 110 ? -16.717 -0.171 16.127 1.00 90.00 110 GLU A C 1
ATOM 857 O O . GLU A 1 110 ? -16.934 -0.950 17.063 1.00 90.00 110 GLU A O 1
ATOM 862 N N . LEU A 1 111 ? -16.317 1.089 16.328 1.00 91.75 111 LEU A N 1
ATOM 863 C CA . LEU A 1 111 ? -16.126 1.728 17.638 1.00 91.75 111 LEU A CA 1
ATOM 864 C C . LEU A 1 111 ? -17.446 2.295 18.184 1.00 91.75 111 LEU A C 1
ATOM 866 O O . LEU A 1 111 ? -17.523 3.450 18.605 1.00 91.75 111 LEU A O 1
ATOM 870 N N . PHE A 1 112 ? -18.517 1.505 18.096 1.00 91.31 112 PHE A N 1
ATOM 871 C CA . PHE A 1 112 ? -19.890 1.954 18.340 1.00 91.31 112 PHE A CA 1
ATOM 872 C C . PHE A 1 112 ? -20.103 2.507 19.750 1.00 91.31 112 PHE A C 1
ATOM 874 O O . PHE A 1 112 ? -20.862 3.456 19.929 1.00 91.31 112 PHE A O 1
ATOM 881 N N . GLU A 1 113 ? -19.399 1.950 20.731 1.00 88.19 113 GLU A N 1
ATOM 882 C CA . GLU A 1 113 ? -19.423 2.355 22.135 1.00 88.19 113 GLU A CA 1
ATOM 883 C C . GLU A 1 113 ? -18.946 3.796 22.375 1.00 88.19 113 GLU A C 1
ATOM 885 O O . GLU A 1 113 ? -19.278 4.386 23.403 1.00 88.19 113 GLU A O 1
ATOM 890 N N . LEU A 1 114 ? -18.174 4.365 21.441 1.00 92.00 114 LEU A N 1
ATOM 891 C CA . LEU A 1 114 ? -17.621 5.719 21.539 1.00 92.00 114 LEU A CA 1
ATOM 892 C C . LEU A 1 114 ? -18.526 6.788 20.906 1.00 92.00 114 LEU A C 1
ATOM 894 O O . LEU A 1 114 ? -18.230 7.987 21.008 1.00 92.00 114 LEU A O 1
ATOM 898 N N . GLY A 1 115 ? -19.612 6.365 20.252 1.00 91.50 115 GLY A N 1
ATOM 899 C CA . GLY A 1 115 ? -20.464 7.233 19.448 1.00 91.50 115 GLY A CA 1
ATOM 900 C C . GLY A 1 115 ? -19.807 7.690 18.151 1.00 91.50 115 GLY A C 1
ATOM 901 O O . GLY A 1 115 ? -18.764 7.184 17.751 1.00 91.50 115 GLY A O 1
ATOM 902 N N . VAL A 1 116 ? -20.411 8.679 17.488 1.00 91.25 116 VAL A N 1
ATOM 903 C CA . VAL A 1 116 ? -19.830 9.305 16.289 1.00 91.25 116 VAL A CA 1
ATOM 904 C C . VAL A 1 116 ? -19.322 10.704 16.638 1.00 91.25 116 VAL A C 1
ATOM 906 O O . VAL A 1 116 ? -20.123 11.628 16.788 1.00 91.25 116 VAL A O 1
ATOM 909 N N . PRO A 1 117 ? -17.997 10.919 16.741 1.00 91.06 117 PRO A N 1
ATOM 910 C CA . PRO A 1 117 ? -17.446 12.255 16.909 1.00 91.06 117 PRO A CA 1
ATOM 911 C C . PRO A 1 117 ? -17.855 13.161 15.745 1.00 91.06 117 PRO A C 1
ATOM 913 O O . PRO A 1 117 ? -17.813 12.748 14.586 1.00 91.06 117 PRO A O 1
ATOM 916 N N . ARG A 1 118 ? -18.141 14.441 16.010 1.00 89.94 118 ARG A N 1
ATOM 917 C CA . ARG A 1 118 ? -18.519 15.405 14.957 1.00 89.94 118 ARG A CA 1
ATOM 918 C C . ARG A 1 118 ? -17.499 15.484 13.817 1.00 89.94 118 ARG A C 1
ATOM 920 O O . ARG A 1 118 ? -17.875 15.673 12.666 1.00 89.94 118 ARG A O 1
ATOM 927 N N . VAL A 1 119 ? -16.212 15.310 14.116 1.00 92.50 119 VAL A N 1
ATOM 928 C CA . VAL A 1 119 ? -15.131 15.293 13.113 1.00 92.50 119 VAL A CA 1
ATOM 929 C C . VAL A 1 119 ? -15.157 14.062 12.198 1.00 92.50 119 VAL A C 1
ATOM 931 O O . VAL A 1 119 ? -14.463 14.046 11.187 1.00 92.50 119 VAL A O 1
ATOM 934 N N . LYS A 1 120 ? -15.931 13.025 12.531 1.00 93.81 120 LYS A N 1
ATOM 935 C CA . LYS A 1 120 ? -16.131 11.805 11.732 1.00 93.81 120 LYS A CA 1
ATOM 936 C C . LYS A 1 120 ? -17.424 11.827 10.916 1.00 93.81 120 LYS A C 1
ATOM 938 O O . LYS A 1 120 ? -17.668 10.906 10.149 1.00 93.81 120 LYS A O 1
ATOM 943 N N . ILE A 1 121 ? -18.228 12.879 11.032 1.00 92.75 121 ILE A N 1
ATOM 944 C CA . ILE A 1 121 ? -19.387 13.101 10.168 1.00 92.75 121 ILE A CA 1
ATOM 945 C C . ILE A 1 121 ? -18.881 13.835 8.924 1.00 92.75 121 ILE A C 1
ATOM 947 O O . ILE A 1 121 ? -18.479 14.990 9.025 1.00 92.75 121 ILE A O 1
ATOM 951 N N . ALA A 1 122 ? -18.866 13.187 7.761 1.00 91.94 122 ALA A N 1
ATOM 952 C CA . ALA A 1 122 ? -18.446 13.794 6.496 1.00 91.94 122 ALA A CA 1
ATOM 953 C C . ALA A 1 122 ? -19.425 14.874 6.009 1.00 91.94 122 ALA A C 1
ATOM 955 O O . ALA A 1 122 ? -19.043 15.865 5.380 1.00 91.94 122 ALA A O 1
ATOM 956 N N . GLY A 1 123 ? -20.698 14.699 6.338 1.00 92.81 123 GLY A N 1
ATOM 957 C CA . GLY A 1 123 ? -21.766 15.618 6.000 1.00 92.81 123 GLY A CA 1
ATOM 958 C C . GLY A 1 123 ? -23.113 15.068 6.431 1.00 92.81 123 GLY A C 1
ATOM 959 O O . GLY A 1 123 ? -23.196 14.096 7.180 1.00 92.81 123 GLY A O 1
ATOM 960 N N . TRP A 1 124 ? -24.165 15.689 5.927 1.00 91.94 124 TRP A N 1
ATOM 961 C CA . TRP A 1 124 ? -25.538 15.308 6.196 1.00 91.94 124 TRP A CA 1
ATOM 962 C C . TRP A 1 124 ? -26.304 15.168 4.893 1.00 91.94 124 TRP A C 1
ATOM 964 O O . TRP A 1 124 ? -26.163 16.006 4.004 1.00 91.94 124 TRP A O 1
ATOM 974 N N . GLU A 1 125 ? -27.125 14.132 4.794 1.00 91.75 125 GLU A N 1
ATOM 975 C CA . GLU A 1 125 ? -28.167 14.041 3.779 1.00 91.75 125 GLU A CA 1
ATOM 976 C C . GLU A 1 125 ? -29.459 14.594 4.384 1.00 91.75 125 GLU A C 1
ATOM 978 O O . GLU A 1 125 ? -30.018 14.020 5.318 1.00 91.75 125 GLU A O 1
ATOM 983 N N . ILE A 1 126 ? -29.903 15.743 3.885 1.00 88.31 126 ILE A N 1
ATOM 984 C CA . ILE A 1 126 ? -31.155 16.384 4.281 1.00 88.31 126 ILE A CA 1
ATOM 985 C C . ILE A 1 126 ? -32.249 15.844 3.369 1.00 88.31 126 ILE A C 1
ATOM 987 O O . ILE A 1 126 ? -32.147 15.957 2.144 1.00 88.31 126 ILE A O 1
ATOM 991 N N . GLN A 1 127 ? -33.292 15.267 3.964 1.00 84.88 127 GLN A N 1
ATOM 992 C CA . GLN A 1 127 ? -34.467 14.818 3.229 1.00 84.88 127 GLN A CA 1
ATOM 993 C C . GLN A 1 127 ? -35.568 15.873 3.343 1.00 84.88 127 GLN A C 1
ATOM 995 O O . GLN A 1 127 ? -36.061 16.169 4.431 1.00 84.88 127 GLN A O 1
ATOM 1000 N N . HIS A 1 128 ? -35.946 16.455 2.208 1.00 81.50 128 HIS A N 1
ATOM 1001 C CA . HIS A 1 128 ? -37.003 17.458 2.125 1.00 81.50 128 HIS A CA 1
ATOM 1002 C C . HIS A 1 128 ? -38.392 16.789 2.067 1.00 81.50 128 HIS A C 1
ATOM 1004 O O . HIS A 1 128 ? -38.497 15.641 1.622 1.00 81.50 128 HIS A O 1
ATOM 1010 N N . PRO A 1 129 ? -39.477 17.478 2.481 1.00 79.62 129 PRO A N 1
ATOM 1011 C CA . PRO A 1 129 ? -40.837 16.919 2.461 1.00 79.62 129 PRO A CA 1
ATOM 1012 C C . PRO A 1 129 ? -41.331 16.481 1.072 1.00 79.62 129 PRO A C 1
ATOM 1014 O O . PRO A 1 129 ? -42.212 15.635 0.973 1.00 79.62 129 PRO A O 1
ATOM 1017 N N . ASP A 1 130 ? -40.759 17.047 0.008 1.00 82.81 130 ASP A N 1
ATOM 1018 C CA . ASP A 1 130 ? -41.034 16.714 -1.396 1.00 82.81 130 ASP A CA 1
ATOM 1019 C C . ASP A 1 130 ? -40.272 15.465 -1.892 1.00 82.81 130 ASP A C 1
ATOM 1021 O O . ASP A 1 130 ? -40.409 15.072 -3.050 1.00 82.81 130 ASP A O 1
ATOM 1025 N N . GLY A 1 131 ? -39.466 14.833 -1.031 1.00 79.62 131 GLY A N 1
ATOM 1026 C CA . GLY A 1 131 ? -38.638 13.672 -1.356 1.00 79.62 131 GLY A CA 1
ATOM 1027 C C . GLY A 1 131 ? -37.255 14.014 -1.921 1.00 79.62 131 GLY A C 1
ATOM 1028 O O . GLY A 1 131 ? -36.450 13.101 -2.124 1.00 79.62 131 GLY A O 1
ATOM 1029 N N . ARG A 1 132 ? -36.933 15.298 -2.142 1.00 84.19 132 ARG A N 1
ATOM 1030 C CA . ARG A 1 132 ? -35.599 15.725 -2.583 1.00 84.19 132 ARG A CA 1
ATOM 1031 C C . ARG A 1 132 ? -34.566 15.444 -1.494 1.00 84.19 132 ARG A C 1
ATOM 1033 O O . ARG A 1 132 ? -34.798 15.694 -0.312 1.00 84.19 132 ARG A O 1
ATOM 1040 N N . LYS A 1 133 ? -33.392 14.970 -1.910 1.00 84.62 133 LYS A N 1
ATOM 1041 C CA . LYS A 1 133 ? -32.226 14.778 -1.043 1.00 84.62 133 LYS A CA 1
ATOM 1042 C C . LYS A 1 133 ? -31.180 15.838 -1.339 1.00 84.62 133 LYS A C 1
ATOM 1044 O O . LYS A 1 133 ? -30.879 16.110 -2.500 1.00 84.62 133 LYS A O 1
ATOM 1049 N N . GLU A 1 134 ? -30.632 16.436 -0.293 1.00 87.56 134 GLU A N 1
ATOM 1050 C CA . GLU A 1 134 ? -29.599 17.460 -0.397 1.00 87.56 134 GLU A CA 1
ATOM 1051 C C . GLU A 1 134 ? -28.423 17.120 0.515 1.00 87.56 134 GLU A C 1
ATOM 1053 O O . GLU A 1 134 ? -28.583 16.955 1.722 1.00 87.56 134 GLU A O 1
ATOM 1058 N N . GLY A 1 135 ? -27.230 17.009 -0.069 1.00 86.56 135 GLY A N 1
ATOM 1059 C CA . GLY A 1 135 ? -26.000 16.773 0.676 1.00 86.56 135 GLY A CA 1
ATOM 1060 C C . GLY A 1 135 ? -25.410 18.079 1.201 1.00 86.56 135 GLY A C 1
ATOM 1061 O O . GLY A 1 135 ? -25.097 18.979 0.425 1.00 86.56 135 GLY A O 1
ATOM 1062 N N . LYS A 1 136 ? -25.188 18.163 2.511 1.00 89.06 136 LYS A N 1
ATOM 1063 C CA . LYS A 1 136 ? -24.485 19.268 3.165 1.00 89.06 136 LYS A CA 1
ATOM 1064 C C . LYS A 1 136 ? -23.156 18.777 3.725 1.00 89.06 136 LYS A C 1
ATOM 1066 O O . LYS A 1 136 ? -23.136 17.950 4.631 1.00 89.06 136 LYS A O 1
ATOM 1071 N N . ALA A 1 137 ? -22.041 19.304 3.226 1.00 88.81 137 ALA A N 1
ATOM 1072 C CA . ALA A 1 137 ? -20.719 18.962 3.748 1.00 88.81 137 ALA A CA 1
ATOM 1073 C C . ALA A 1 137 ? -20.519 19.485 5.182 1.00 88.81 137 ALA A C 1
ATOM 1075 O O . ALA A 1 137 ? -20.968 20.582 5.528 1.00 88.81 137 ALA A O 1
ATOM 1076 N N . ASN A 1 138 ? -19.802 18.722 6.007 1.00 91.31 138 ASN A N 1
ATOM 1077 C CA . ASN A 1 138 ? -19.389 19.169 7.331 1.00 91.31 138 ASN A CA 1
ATOM 1078 C C . ASN A 1 138 ? -18.011 19.848 7.269 1.00 91.31 138 ASN A C 1
ATOM 1080 O O . ASN A 1 138 ? -17.019 19.165 7.015 1.00 91.31 138 ASN A O 1
ATOM 1084 N N . PRO A 1 139 ? -17.895 21.157 7.563 1.00 89.69 139 PRO A N 1
ATOM 1085 C CA . PRO A 1 139 ? -16.603 21.844 7.536 1.00 89.69 139 PRO A CA 1
ATOM 1086 C C . PRO A 1 139 ? -15.630 21.351 8.620 1.00 89.69 139 PRO A C 1
ATOM 1088 O O . PRO A 1 139 ? -14.432 21.584 8.509 1.00 89.69 139 PRO A O 1
ATOM 1091 N N . ALA A 1 140 ? -16.122 20.670 9.661 1.00 90.88 140 ALA A N 1
ATOM 1092 C CA . ALA A 1 140 ? -15.294 20.088 10.718 1.00 90.88 140 ALA A CA 1
ATOM 1093 C C . ALA A 1 140 ? -14.834 18.648 10.417 1.00 90.88 140 ALA A C 1
ATOM 1095 O O . ALA A 1 140 ? -14.139 18.052 11.244 1.00 90.88 140 ALA A O 1
ATOM 1096 N N . TYR A 1 141 ? -15.238 18.065 9.281 1.00 91.38 141 TYR A N 1
ATOM 1097 C CA . TYR A 1 141 ? -14.878 16.698 8.916 1.00 91.38 141 TYR A CA 1
ATOM 1098 C C . TYR A 1 141 ? -13.362 16.532 8.774 1.00 91.38 141 TYR A C 1
ATOM 1100 O O . TYR A 1 141 ? -12.687 17.307 8.098 1.00 91.38 141 TYR A O 1
ATOM 1108 N N . LYS A 1 142 ? -12.838 15.468 9.382 1.00 90.56 142 LYS A N 1
ATOM 1109 C CA . LYS A 1 142 ? -11.465 15.002 9.219 1.00 90.56 142 LYS A CA 1
ATOM 1110 C C . LYS A 1 142 ? -11.494 13.605 8.591 1.00 90.56 142 LYS A C 1
ATOM 1112 O O . LYS A 1 142 ? -12.176 12.740 9.146 1.00 90.56 142 LYS A O 1
ATOM 1117 N N . PRO A 1 143 ? -10.741 13.343 7.509 1.00 89.12 143 PRO A N 1
ATOM 1118 C CA . PRO A 1 143 ? -10.665 12.017 6.896 1.00 89.12 143 PRO A CA 1
ATOM 1119 C C . PRO A 1 143 ? -10.233 10.907 7.857 1.00 89.12 143 PRO A C 1
ATOM 1121 O O . PRO A 1 143 ? -9.601 11.166 8.888 1.00 89.12 143 PRO A O 1
ATOM 1124 N N . GLY A 1 144 ? -10.614 9.671 7.548 1.00 90.62 144 GLY A N 1
ATOM 1125 C CA . GLY A 1 144 ? -10.143 8.489 8.259 1.00 90.62 144 GLY A CA 1
ATOM 1126 C C . GLY A 1 144 ? -8.616 8.295 8.187 1.00 90.62 144 GLY A C 1
ATOM 1127 O O . GLY A 1 144 ? -7.935 8.956 7.392 1.00 90.62 144 GLY A O 1
ATOM 1128 N N . PRO A 1 145 ? -8.043 7.452 9.064 1.00 90.69 145 PRO A N 1
ATOM 1129 C CA . PRO A 1 145 ? -6.604 7.302 9.173 1.00 90.69 145 PRO A CA 1
ATOM 1130 C C . PRO A 1 145 ? -5.912 6.797 7.914 1.00 90.69 145 PRO A C 1
ATOM 1132 O O . PRO A 1 145 ? -4.864 7.334 7.556 1.00 90.69 145 PRO A O 1
ATOM 1135 N N . LEU A 1 146 ? -6.487 5.812 7.225 1.00 87.50 146 LEU A N 1
ATOM 1136 C CA . LEU A 1 146 ? -5.923 5.256 5.998 1.00 87.50 146 LEU A CA 1
ATOM 1137 C C . LEU A 1 146 ? -5.742 6.342 4.946 1.00 87.50 146 LEU A C 1
ATOM 1139 O O . LEU A 1 146 ? -4.675 6.452 4.347 1.00 87.50 146 LEU A O 1
ATOM 1143 N N . ARG A 1 147 ? -6.754 7.195 4.763 1.00 85.88 147 ARG A N 1
ATOM 1144 C CA . ARG A 1 147 ? -6.667 8.318 3.830 1.00 85.88 147 ARG A CA 1
ATOM 1145 C C . ARG A 1 147 ? -5.632 9.363 4.238 1.00 85.88 147 ARG A C 1
ATOM 1147 O O . ARG A 1 147 ? -5.043 9.991 3.367 1.00 85.88 147 ARG A O 1
ATOM 1154 N N . CYS A 1 148 ? -5.375 9.526 5.532 1.00 85.31 148 CYS A N 1
ATOM 1155 C CA . CYS A 1 148 ? -4.262 10.330 6.048 1.00 85.31 148 CYS A CA 1
ATOM 1156 C C . CYS A 1 148 ? -2.898 9.602 5.976 1.00 85.31 148 CYS A C 1
ATOM 1158 O O . CYS A 1 148 ? -1.915 10.100 6.522 1.00 85.31 148 CYS A O 1
ATOM 1160 N N . GLY A 1 149 ? -2.840 8.422 5.347 1.00 81.00 149 GLY A N 1
ATOM 1161 C CA . GLY A 1 149 ? -1.653 7.583 5.161 1.00 81.00 149 GLY A CA 1
ATOM 1162 C C . GLY A 1 149 ? -1.143 6.892 6.421 1.00 81.00 149 GLY A C 1
ATOM 1163 O O . GLY A 1 149 ? 0.045 6.567 6.511 1.00 81.00 149 GLY A O 1
ATOM 1164 N N . PHE A 1 150 ? -2.026 6.656 7.390 1.00 85.94 150 PHE A N 1
ATOM 1165 C CA . PHE A 1 150 ? -1.725 5.806 8.536 1.00 85.94 150 PHE A CA 1
ATOM 1166 C C . PHE A 1 150 ? -1.699 4.329 8.127 1.00 85.94 150 PHE A C 1
ATOM 1168 O O . PHE A 1 150 ? -2.328 3.951 7.134 1.00 85.94 150 PHE A O 1
ATOM 1175 N N . PRO A 1 151 ? -0.997 3.470 8.891 1.00 82.44 151 PRO A N 1
ATOM 1176 C CA . PRO A 1 151 ? -0.986 2.037 8.634 1.00 82.44 151 PRO A CA 1
ATOM 1177 C C . PRO A 1 151 ? -2.396 1.445 8.623 1.00 82.44 151 PRO A C 1
ATOM 1179 O O . PRO A 1 151 ? -3.256 1.843 9.417 1.00 82.44 151 PRO A O 1
ATOM 1182 N N . ARG A 1 152 ? -2.614 0.444 7.767 1.00 85.44 152 ARG A N 1
ATOM 1183 C CA . ARG A 1 152 ? -3.859 -0.323 7.777 1.00 85.44 152 ARG A CA 1
ATOM 1184 C C . ARG A 1 152 ? -4.039 -1.022 9.114 1.00 85.44 152 ARG A C 1
ATOM 1186 O O . ARG A 1 152 ? -3.125 -1.682 9.597 1.00 85.44 152 ARG A O 1
ATOM 1193 N N . HIS A 1 153 ? -5.218 -0.838 9.698 1.00 89.19 153 HIS A N 1
ATOM 1194 C CA . HIS A 1 153 ? -5.613 -1.506 10.924 1.00 89.19 153 HIS A CA 1
ATOM 1195 C C . HIS A 1 153 ? -6.308 -2.825 10.585 1.00 89.19 153 HIS A C 1
ATOM 1197 O O . HIS A 1 153 ? -7.143 -2.872 9.682 1.00 89.19 153 HIS A O 1
ATOM 1203 N N . HIS A 1 154 ? -5.969 -3.882 11.316 1.00 88.00 154 HIS A N 1
ATOM 1204 C CA . HIS A 1 154 ? -6.568 -5.214 11.152 1.00 88.00 154 HIS A CA 1
ATOM 1205 C C . HIS A 1 154 ? -7.478 -5.597 12.322 1.00 88.00 154 HIS A C 1
ATOM 1207 O O . HIS A 1 154 ? -8.108 -6.651 12.310 1.00 88.00 154 HIS A O 1
ATOM 1213 N N . ASN A 1 155 ? -7.529 -4.757 13.354 1.00 93.06 155 ASN A N 1
ATOM 1214 C CA . ASN A 1 155 ? -8.353 -4.954 14.535 1.00 93.06 155 ASN A CA 1
ATOM 1215 C C . ASN A 1 155 ? -8.739 -3.611 15.174 1.00 93.06 155 ASN A C 1
ATOM 1217 O O . ASN A 1 155 ? -8.212 -2.552 14.814 1.00 93.06 155 ASN A O 1
ATOM 1221 N N . LYS A 1 156 ? -9.658 -3.670 16.147 1.00 93.75 156 LYS A N 1
ATOM 1222 C CA . LYS A 1 156 ? -10.177 -2.489 16.854 1.00 93.75 156 LYS A CA 1
ATOM 1223 C C . LYS A 1 156 ? -9.088 -1.693 17.573 1.00 93.75 156 LYS A C 1
ATOM 1225 O O . LYS A 1 156 ? -9.141 -0.468 17.564 1.00 93.75 156 LYS A O 1
ATOM 1230 N N . LEU A 1 157 ? -8.086 -2.360 18.152 1.00 96.12 157 LEU A N 1
ATOM 1231 C CA . LEU A 1 157 ? -6.981 -1.691 18.842 1.00 96.12 157 LEU A CA 1
ATOM 1232 C C . LEU A 1 157 ? -6.154 -0.830 17.876 1.00 96.12 157 LEU A C 1
ATOM 1234 O O . LEU A 1 157 ? -5.889 0.335 18.158 1.00 96.12 157 LEU A O 1
ATOM 1238 N N . GLU A 1 158 ? -5.791 -1.362 16.709 1.00 94.81 158 GLU A N 1
ATOM 1239 C CA . GLU A 1 158 ? -5.068 -0.594 15.689 1.00 94.81 158 GLU A CA 1
ATOM 1240 C C . GLU A 1 158 ? -5.902 0.575 15.146 1.00 94.81 158 GLU A C 1
ATOM 1242 O O . GLU A 1 158 ? -5.365 1.667 14.944 1.00 94.81 158 GLU A O 1
ATOM 1247 N N . ALA A 1 159 ? -7.216 0.387 14.968 1.00 94.88 159 ALA A N 1
ATOM 1248 C CA . ALA A 1 159 ? -8.120 1.463 14.565 1.00 94.88 159 ALA A CA 1
ATOM 1249 C C . ALA A 1 159 ? -8.168 2.584 15.619 1.00 94.88 159 ALA A C 1
ATOM 1251 O O . ALA A 1 159 ? -8.012 3.761 15.284 1.00 94.88 159 ALA A O 1
ATOM 1252 N N . LEU A 1 160 ? -8.318 2.222 16.899 1.00 96.00 160 LEU A N 1
ATOM 1253 C CA . LEU A 1 160 ? -8.324 3.153 18.032 1.00 96.00 160 LEU A CA 1
ATOM 1254 C C . LEU A 1 160 ? -7.036 3.964 18.116 1.00 96.00 160 LEU A C 1
ATOM 1256 O O . LEU A 1 160 ? -7.097 5.189 18.219 1.00 96.00 160 LEU A O 1
ATOM 1260 N N . LEU A 1 161 ? -5.883 3.294 18.042 1.00 95.44 161 LEU A N 1
ATOM 1261 C CA . LEU A 1 161 ? -4.577 3.949 18.070 1.00 95.44 161 LEU A CA 1
ATOM 1262 C C . LEU A 1 161 ? -4.464 4.971 16.935 1.00 95.44 161 LEU A C 1
ATOM 1264 O O . LEU A 1 161 ? -4.161 6.135 17.178 1.00 95.44 161 LEU A O 1
ATOM 1268 N N . ASN A 1 162 ? -4.790 4.568 15.707 1.00 93.81 162 ASN A N 1
ATOM 1269 C CA . ASN A 1 162 ? -4.743 5.442 14.538 1.00 93.81 162 ASN A CA 1
ATOM 1270 C C . ASN A 1 162 ? -5.655 6.682 14.677 1.00 93.81 162 ASN A C 1
ATOM 1272 O O . ASN A 1 162 ? -5.236 7.806 14.393 1.00 93.81 162 ASN A O 1
ATOM 1276 N N . HIS A 1 163 ? -6.902 6.504 15.125 1.00 94.94 163 HIS A N 1
ATOM 1277 C CA . HIS A 1 163 ? -7.832 7.620 15.328 1.00 94.94 163 HIS A CA 1
ATOM 1278 C C . HIS A 1 163 ? -7.408 8.546 16.481 1.00 94.94 163 HIS A C 1
ATOM 1280 O O . HIS A 1 163 ? -7.592 9.766 16.391 1.00 94.94 163 HIS A O 1
ATOM 1286 N N . HIS A 1 164 ? -6.831 7.994 17.550 1.00 94.94 164 HIS A N 1
ATOM 1287 C CA . HIS A 1 164 ? -6.312 8.774 18.671 1.00 94.94 164 HIS A CA 1
ATOM 1288 C C . HIS A 1 164 ? -5.109 9.632 18.260 1.00 94.94 164 HIS A C 1
ATOM 1290 O O . HIS A 1 164 ? -5.095 10.834 18.526 1.00 94.94 164 HIS A O 1
ATOM 1296 N N . GLU A 1 165 ? -4.157 9.059 17.523 1.00 91.94 165 GLU A N 1
ATOM 1297 C CA . GLU A 1 165 ? -2.988 9.775 16.997 1.00 91.94 165 GLU A CA 1
ATOM 1298 C C . GLU A 1 165 ? -3.377 10.955 16.091 1.00 91.94 165 GLU A C 1
ATOM 1300 O O . GLU A 1 165 ? -2.789 12.035 16.160 1.00 91.94 165 GLU A O 1
ATOM 1305 N N . LEU A 1 166 ? -4.438 10.800 15.291 1.00 90.56 166 LEU A N 1
ATOM 1306 C CA . LEU A 1 166 ? -4.994 11.887 14.477 1.00 90.56 166 LEU A CA 1
ATOM 1307 C C . LEU A 1 166 ? -5.801 12.924 15.271 1.00 90.56 166 LEU A C 1
ATOM 1309 O O . LEU A 1 166 ? -6.385 13.841 14.676 1.00 90.56 166 LEU A O 1
ATOM 1313 N N . LYS A 1 167 ? -5.864 12.796 16.601 1.00 91.94 167 LYS A N 1
ATOM 1314 C CA . LYS A 1 167 ? -6.662 13.647 17.496 1.00 91.94 167 LYS A CA 1
ATOM 1315 C C . LYS A 1 167 ? -8.133 13.679 17.072 1.00 91.94 167 LYS A C 1
ATOM 1317 O O . LYS A 1 167 ? -8.777 14.732 17.063 1.00 91.94 167 LYS A O 1
ATOM 1322 N N . GLN A 1 168 ? -8.634 12.531 16.621 1.00 92.88 168 GLN A N 1
ATOM 1323 C CA . GLN A 1 168 ? -10.038 12.323 16.253 1.00 92.88 168 GLN A CA 1
ATOM 1324 C C . GLN A 1 168 ? -10.824 11.706 17.409 1.00 92.88 168 GLN A C 1
ATOM 1326 O O . GLN A 1 168 ? -12.040 11.867 17.469 1.00 92.88 168 GLN A O 1
ATOM 1331 N N . LEU A 1 169 ? -10.110 11.050 18.325 1.00 93.50 169 LEU A N 1
ATOM 1332 C CA . LEU A 1 169 ? -10.579 10.609 19.630 1.00 93.50 169 LEU A CA 1
ATOM 1333 C C . LEU A 1 169 ? -9.712 11.269 20.702 1.00 93.50 169 LEU A C 1
ATOM 1335 O O . LEU A 1 169 ? -8.480 11.260 20.602 1.00 93.50 169 LEU A O 1
ATOM 1339 N N . ASP A 1 170 ? -10.350 11.845 21.716 1.00 91.94 170 ASP A N 1
ATOM 1340 C CA . ASP A 1 170 ? -9.648 12.335 22.900 1.00 91.94 170 ASP A CA 1
ATOM 1341 C C . ASP A 1 170 ? -9.077 11.173 23.738 1.00 91.94 170 ASP A C 1
ATOM 1343 O O . ASP A 1 170 ? -9.280 9.991 23.440 1.00 91.94 170 ASP A O 1
ATOM 1347 N N . ARG A 1 171 ? -8.301 11.516 24.774 1.00 95.00 171 ARG A N 1
ATOM 1348 C CA . ARG A 1 171 ? -7.646 10.527 25.638 1.00 95.00 171 ARG A CA 1
ATOM 1349 C C . ARG A 1 171 ? -8.656 9.648 26.373 1.00 95.00 171 ARG A C 1
ATOM 1351 O O . ARG A 1 171 ? -8.424 8.453 26.495 1.00 95.00 171 ARG A O 1
ATOM 1358 N N . GLU A 1 172 ? -9.765 10.219 26.827 1.00 92.44 172 GLU A N 1
ATOM 1359 C CA . GLU A 1 172 ? -10.790 9.501 27.580 1.00 92.44 172 GLU A CA 1
ATOM 1360 C C . GLU A 1 172 ? -11.478 8.439 26.711 1.00 92.44 172 GLU A C 1
ATOM 1362 O O . GLU A 1 172 ? -11.523 7.268 27.086 1.00 92.44 172 GLU A O 1
ATOM 1367 N N . LYS A 1 173 ? -11.924 8.813 25.508 1.00 92.62 173 LYS A N 1
ATOM 1368 C CA . LYS A 1 173 ? -12.530 7.887 24.542 1.00 92.62 173 LYS A CA 1
ATOM 1369 C C . LYS A 1 173 ? -11.546 6.825 24.072 1.00 92.62 173 LYS A C 1
ATOM 1371 O O . LYS A 1 173 ? -11.931 5.668 23.921 1.00 92.62 173 LYS A O 1
ATOM 1376 N N . PHE A 1 174 ? -10.278 7.192 23.869 1.00 96.19 174 PHE A N 1
ATOM 1377 C CA . PHE A 1 174 ? -9.230 6.222 23.555 1.00 96.19 174 PHE A CA 1
ATOM 1378 C C . PHE A 1 174 ? -9.083 5.176 24.666 1.00 96.19 174 PHE A C 1
ATOM 1380 O O . PHE A 1 174 ? -9.125 3.984 24.374 1.00 96.19 174 PHE A O 1
ATOM 1387 N N . LEU A 1 175 ? -8.960 5.604 25.926 1.00 96.56 175 LEU A N 1
ATOM 1388 C CA . LEU A 1 175 ? -8.832 4.707 27.078 1.00 96.56 175 LEU A CA 1
ATOM 1389 C C . LEU A 1 175 ? -10.063 3.804 27.243 1.00 96.56 175 LEU A C 1
ATOM 1391 O O . LEU A 1 175 ? -9.921 2.599 27.452 1.00 96.56 175 LEU A O 1
ATOM 1395 N N . ALA A 1 176 ? -11.263 4.365 27.087 1.00 93.69 176 ALA A N 1
ATOM 1396 C CA . ALA A 1 176 ? -12.509 3.615 27.163 1.00 93.69 176 ALA A CA 1
ATOM 1397 C C . ALA A 1 176 ? -12.615 2.537 26.070 1.00 93.69 176 ALA A C 1
ATOM 1399 O O . ALA A 1 176 ? -12.968 1.395 26.365 1.00 93.69 176 ALA A O 1
ATOM 1400 N N . GLY A 1 177 ? -12.271 2.878 24.823 1.00 94.44 177 GLY A N 1
ATOM 1401 C CA . GLY A 1 177 ? -12.234 1.913 23.724 1.00 94.44 177 GLY A CA 1
ATOM 1402 C C . GLY A 1 177 ? -11.159 0.846 23.941 1.00 94.44 177 GLY A C 1
ATOM 1403 O O . GLY A 1 177 ? -11.436 -0.345 23.819 1.00 94.44 177 GLY A O 1
ATOM 1404 N N . LEU A 1 178 ? -9.951 1.259 24.344 1.00 96.56 178 LEU A N 1
ATOM 1405 C CA . LEU A 1 178 ? -8.807 0.381 24.610 1.00 96.56 178 LEU A CA 1
ATOM 1406 C C . LEU A 1 178 ? -9.138 -0.707 25.640 1.00 96.56 178 LEU A C 1
ATOM 1408 O O . LEU A 1 178 ? -8.744 -1.858 25.457 1.00 96.56 178 LEU A O 1
ATOM 1412 N N . TYR A 1 179 ? -9.874 -0.370 26.700 1.00 94.69 179 TYR A N 1
ATOM 1413 C CA . TYR A 1 179 ? -10.191 -1.307 27.782 1.00 94.69 179 TYR A CA 1
ATOM 1414 C C . TYR A 1 179 ? -10.928 -2.572 27.307 1.00 94.69 179 TYR A C 1
ATOM 1416 O O . TYR A 1 179 ? -10.727 -3.654 27.859 1.00 94.69 179 TYR A O 1
ATOM 1424 N N . GLY A 1 180 ? -11.751 -2.447 26.259 1.00 90.31 180 GLY A N 1
ATOM 1425 C CA . GLY A 1 180 ? -12.498 -3.550 25.644 1.00 90.31 180 GLY A CA 1
ATOM 1426 C C . GLY A 1 180 ? -11.728 -4.330 24.571 1.00 90.31 180 GLY A C 1
ATOM 1427 O O . GLY A 1 180 ? -12.314 -5.190 23.917 1.00 90.31 180 GLY A O 1
ATOM 1428 N N . THR A 1 181 ? -10.445 -4.027 24.350 1.00 95.75 181 THR A N 1
ATOM 1429 C CA . THR A 1 181 ? -9.618 -4.670 23.314 1.00 95.75 181 THR A CA 1
ATOM 1430 C C . THR A 1 181 ? -8.683 -5.739 23.872 1.00 95.75 181 THR A C 1
ATOM 1432 O O . THR A 1 181 ? -8.506 -5.879 25.085 1.00 95.75 181 THR A O 1
ATOM 1435 N N . GLU A 1 182 ? -8.076 -6.500 22.963 1.00 96.62 182 GLU A N 1
ATOM 1436 C CA . GLU A 1 182 ? -7.039 -7.481 23.263 1.00 96.62 182 GLU A CA 1
ATOM 1437 C C . GLU A 1 182 ? -5.651 -6.940 22.919 1.00 96.62 182 GLU A C 1
ATOM 1439 O O . GLU A 1 182 ? -5.477 -6.194 21.954 1.00 96.62 182 GLU A O 1
ATOM 1444 N N . VAL A 1 183 ? -4.658 -7.375 23.687 1.00 97.50 183 VAL A N 1
ATOM 1445 C CA . VAL A 1 183 ? -3.240 -7.084 23.488 1.00 97.50 183 VAL A CA 1
ATOM 1446 C C . VAL A 1 183 ? -2.431 -8.375 23.515 1.00 97.50 183 VAL A C 1
ATOM 1448 O O . VAL A 1 183 ? -2.836 -9.370 24.124 1.00 97.50 183 VAL A O 1
ATOM 1451 N N . LEU A 1 184 ? -1.273 -8.344 22.858 1.00 96.94 184 LEU A N 1
ATOM 1452 C CA . LEU A 1 184 ? -0.338 -9.459 22.806 1.00 96.94 184 LEU A CA 1
ATOM 1453 C C . LEU A 1 184 ? 0.877 -9.181 23.691 1.00 96.94 184 LEU A C 1
ATOM 1455 O O . LEU A 1 184 ? 1.521 -8.144 23.532 1.00 96.94 184 LEU A O 1
ATOM 1459 N N . VAL A 1 185 ? 1.216 -10.100 24.594 1.00 95.56 185 VAL A N 1
ATOM 1460 C CA . VAL A 1 185 ? 2.371 -9.974 25.499 1.00 95.56 185 VAL A CA 1
ATOM 1461 C C . VAL A 1 185 ? 3.401 -11.058 25.160 1.00 95.56 185 VAL A C 1
ATOM 1463 O O . VAL A 1 185 ? 3.090 -12.239 25.330 1.00 95.56 185 VAL A O 1
ATOM 1466 N N . PRO A 1 186 ? 4.603 -10.712 24.663 1.00 94.69 186 PRO A N 1
ATOM 1467 C CA . PRO A 1 186 ? 5.580 -11.702 24.212 1.00 94.69 186 PRO A CA 1
ATOM 1468 C C . PRO A 1 186 ? 6.074 -12.632 25.322 1.00 94.69 186 PRO A C 1
ATOM 1470 O O . PRO A 1 186 ? 6.345 -12.196 26.442 1.00 94.69 186 PRO A O 1
ATOM 1473 N N . LEU A 1 187 ? 6.274 -13.902 24.971 1.00 93.00 187 LEU A N 1
ATOM 1474 C CA . LEU A 1 187 ? 6.772 -14.956 25.854 1.00 93.00 187 LEU A CA 1
ATOM 1475 C C . LEU A 1 187 ? 8.111 -15.512 25.374 1.00 93.00 187 LEU A C 1
ATOM 1477 O O . LEU A 1 187 ? 8.414 -15.496 24.177 1.00 93.00 187 LEU A O 1
ATOM 1481 N N . GLN A 1 188 ? 8.898 -16.053 26.304 1.00 88.44 188 GLN A N 1
ATOM 1482 C CA . GLN A 1 188 ? 10.055 -16.861 25.941 1.00 88.44 188 GLN A CA 1
ATOM 1483 C C . GLN A 1 188 ? 9.627 -18.169 25.261 1.00 88.44 188 GLN A C 1
ATOM 1485 O O . GLN A 1 188 ? 8.560 -18.750 25.501 1.00 88.44 188 GLN A O 1
ATOM 1490 N N . LEU A 1 189 ? 10.484 -18.654 24.365 1.00 82.94 189 LEU A N 1
ATOM 1491 C CA . LEU A 1 189 ? 10.247 -19.919 23.686 1.00 82.94 189 LEU A CA 1
ATOM 1492 C C . LEU A 1 189 ? 10.378 -21.073 24.693 1.00 82.94 189 LEU A C 1
ATOM 1494 O O . LEU A 1 189 ? 11.393 -21.185 25.371 1.00 82.94 189 LEU A O 1
ATOM 1498 N N . GLY A 1 190 ? 9.365 -21.937 24.776 1.00 79.88 190 GLY A N 1
ATOM 1499 C CA . GLY A 1 190 ? 9.376 -23.092 25.682 1.00 79.88 190 GLY A CA 1
ATOM 1500 C C . GLY A 1 190 ? 9.072 -22.792 27.157 1.00 79.88 190 GLY A C 1
ATOM 1501 O O . GLY A 1 190 ? 9.090 -23.725 27.952 1.00 79.88 190 GLY A O 1
ATOM 1502 N N . SER A 1 191 ? 8.753 -21.547 27.534 1.00 84.94 191 SER A N 1
ATOM 1503 C CA . SER A 1 191 ? 8.285 -21.199 28.887 1.00 84.94 191 SER A CA 1
ATOM 1504 C C . SER A 1 191 ? 7.038 -20.302 28.850 1.00 84.94 191 SER A C 1
ATOM 1506 O O . SER A 1 191 ? 6.594 -19.889 27.776 1.00 84.94 191 SER A O 1
ATOM 1508 N N . GLU A 1 192 ? 6.432 -20.044 30.010 1.00 86.31 192 GLU A N 1
ATOM 1509 C CA . GLU A 1 192 ? 5.374 -19.030 30.181 1.00 86.31 192 GLU A CA 1
ATOM 1510 C C . GLU A 1 192 ? 5.913 -17.715 30.767 1.00 86.31 192 GLU A C 1
ATOM 1512 O O . GLU A 1 192 ? 5.146 -16.810 31.105 1.00 86.31 192 GLU A O 1
ATOM 1517 N N . GLU A 1 193 ? 7.236 -17.597 30.888 1.00 87.88 193 GLU A N 1
ATOM 1518 C CA . GLU A 1 193 ? 7.882 -16.369 31.331 1.00 87.88 193 GLU A CA 1
ATOM 1519 C C . GLU A 1 193 ? 7.855 -15.323 30.218 1.00 87.88 193 GLU A C 1
ATOM 1521 O O . GLU A 1 193 ? 7.960 -15.636 29.025 1.00 87.88 193 GLU A O 1
ATOM 1526 N N . LEU A 1 194 ? 7.733 -14.059 30.622 1.00 87.50 194 LEU A N 1
ATOM 1527 C CA . LEU A 1 194 ? 7.774 -12.941 29.692 1.00 87.50 194 LEU A CA 1
ATOM 1528 C C . LEU A 1 194 ? 9.108 -12.930 28.937 1.00 87.50 194 LEU A C 1
ATOM 1530 O O . LEU A 1 194 ? 10.175 -13.207 29.492 1.00 87.50 194 LEU A O 1
ATOM 1534 N N . HIS A 1 195 ? 9.039 -12.606 27.647 1.00 86.94 195 HIS A N 1
ATOM 1535 C CA . HIS A 1 195 ? 10.236 -12.420 26.835 1.00 86.94 195 HIS A CA 1
ATOM 1536 C C . HIS A 1 195 ? 11.115 -11.320 27.450 1.00 86.94 195 HIS A C 1
ATOM 1538 O O . HIS A 1 195 ? 10.586 -10.335 27.965 1.00 86.94 195 HIS A O 1
ATOM 1544 N N . SER A 1 196 ? 12.444 -11.433 27.356 1.00 81.25 196 SER A N 1
ATOM 1545 C CA . SER A 1 196 ? 13.366 -10.410 27.887 1.00 81.25 196 SER A CA 1
ATOM 1546 C C . SER A 1 196 ? 13.018 -9.009 27.381 1.00 81.25 196 SER A C 1
ATOM 1548 O O . SER A 1 196 ? 12.994 -8.047 28.141 1.00 81.25 196 SER A O 1
ATOM 1550 N N . ASP A 1 197 ? 12.659 -8.925 26.101 1.00 78.69 197 ASP A N 1
ATOM 1551 C CA . ASP A 1 197 ? 12.304 -7.670 25.437 1.00 78.69 197 ASP A CA 1
ATOM 1552 C C . ASP A 1 197 ? 10.919 -7.141 25.824 1.00 78.69 197 ASP A C 1
ATOM 1554 O O . ASP A 1 197 ? 10.616 -5.998 25.490 1.00 78.69 197 ASP A O 1
ATOM 1558 N N . ALA A 1 198 ? 10.078 -7.941 26.494 1.00 80.31 198 ALA A N 1
ATOM 1559 C CA . ALA A 1 198 ? 8.768 -7.511 26.980 1.00 80.31 198 ALA A CA 1
ATOM 1560 C C . ALA A 1 198 ? 8.891 -6.595 28.205 1.00 80.31 198 ALA A C 1
ATOM 1562 O O . ALA A 1 198 ? 8.033 -5.736 28.409 1.00 80.31 198 ALA A O 1
ATOM 1563 N N . HIS A 1 199 ? 9.960 -6.733 28.992 1.00 79.50 199 HIS A N 1
ATOM 1564 C CA . HIS A 1 199 ? 10.231 -5.835 30.105 1.00 79.50 199 HIS A CA 1
ATOM 1565 C C . HIS A 1 199 ? 10.893 -4.546 29.614 1.00 79.50 199 HIS A C 1
ATOM 1567 O O . HIS A 1 199 ? 11.887 -4.547 28.890 1.00 79.50 199 HIS A O 1
ATOM 1573 N N . SER A 1 200 ? 10.347 -3.419 30.053 1.00 69.12 200 SER A N 1
ATOM 1574 C CA . SER A 1 200 ? 10.953 -2.102 29.926 1.00 69.12 200 SER A CA 1
ATOM 1575 C C . SER A 1 200 ? 10.903 -1.416 31.289 1.00 69.12 200 SER A C 1
ATOM 1577 O O . SER A 1 200 ? 9.976 -1.621 32.070 1.00 69.12 2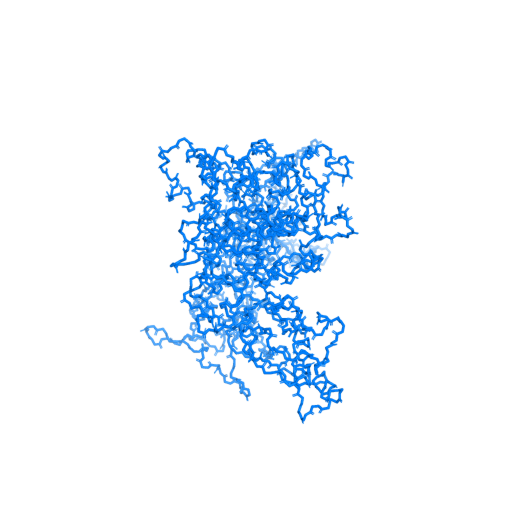00 SER A O 1
ATOM 1579 N N . PHE A 1 201 ? 11.900 -0.597 31.600 1.00 64.19 201 PHE A N 1
ATOM 1580 C CA . PHE A 1 201 ? 11.904 0.193 32.828 1.00 64.19 201 PHE A CA 1
ATOM 1581 C C . PHE A 1 201 ? 11.710 1.662 32.474 1.00 64.19 201 PHE A C 1
ATOM 1583 O O . PHE A 1 201 ? 12.369 2.190 31.574 1.00 64.19 201 PHE A O 1
ATOM 1590 N N . SER A 1 202 ? 10.796 2.335 33.177 1.00 58.12 202 SER A N 1
ATOM 1591 C CA . SER A 1 202 ? 10.706 3.792 33.091 1.00 58.12 202 SER A CA 1
ATOM 1592 C C . SER A 1 202 ? 11.975 4.430 33.678 1.00 58.12 202 SER A C 1
ATOM 1594 O O . SER A 1 202 ? 12.662 3.825 34.502 1.00 58.12 202 SER A O 1
ATOM 1596 N N . GLN A 1 203 ? 12.266 5.689 33.322 1.00 53.34 203 GLN A N 1
ATOM 1597 C CA . GLN A 1 203 ? 13.369 6.459 33.931 1.00 53.34 203 GLN A CA 1
ATOM 1598 C C . GLN A 1 203 ? 13.244 6.595 35.466 1.00 53.34 203 GLN A C 1
ATOM 1600 O O . GLN A 1 203 ? 14.193 7.008 36.125 1.00 53.34 203 GLN A O 1
ATOM 1605 N N . HIS A 1 204 ? 12.088 6.242 36.039 1.00 55.84 204 HIS A N 1
ATOM 1606 C CA . HIS A 1 204 ? 11.786 6.298 37.469 1.00 55.84 204 HIS A CA 1
ATOM 1607 C C . HIS A 1 204 ? 11.615 4.909 38.111 1.00 55.84 204 HIS A C 1
ATOM 1609 O O . HIS A 1 204 ? 11.102 4.813 39.222 1.00 55.84 204 HIS A O 1
ATOM 1615 N N . GLY A 1 205 ? 12.020 3.829 37.429 1.00 63.59 205 GLY A N 1
ATOM 1616 C CA . GLY A 1 205 ? 11.988 2.467 37.979 1.00 63.59 205 GLY A CA 1
ATOM 1617 C C . GLY A 1 205 ? 10.596 1.831 38.059 1.00 63.59 205 GLY A C 1
ATOM 1618 O O . GLY A 1 205 ? 10.440 0.782 38.675 1.00 63.59 205 GLY A O 1
ATOM 1619 N N . THR A 1 206 ? 9.580 2.438 37.439 1.00 68.25 206 THR A N 1
ATOM 1620 C CA . THR A 1 206 ? 8.249 1.828 37.302 1.00 68.25 206 THR A CA 1
ATOM 1621 C C . THR A 1 206 ? 8.320 0.695 36.287 1.00 68.25 206 THR A C 1
ATOM 1623 O O . THR A 1 206 ? 8.842 0.893 35.184 1.00 68.25 206 THR A O 1
ATOM 1626 N N . GLU A 1 207 ? 7.780 -0.469 36.647 1.00 83.81 207 GLU A N 1
ATOM 1627 C CA . GLU A 1 207 ? 7.655 -1.600 35.731 1.00 83.81 207 GLU A CA 1
ATOM 1628 C C . GLU A 1 207 ? 6.798 -1.194 34.526 1.00 83.81 207 GLU A C 1
ATOM 1630 O O . GLU A 1 207 ? 5.676 -0.696 34.676 1.00 83.81 207 GLU A O 1
ATOM 1635 N N . ALA A 1 208 ? 7.338 -1.370 33.323 1.00 90.56 208 ALA A N 1
ATOM 1636 C CA . ALA A 1 208 ? 6.612 -1.188 32.082 1.00 90.56 208 ALA A CA 1
ATOM 1637 C C . ALA A 1 208 ? 6.653 -2.487 31.277 1.00 90.56 208 ALA A C 1
ATOM 1639 O O . ALA A 1 208 ? 7.706 -3.100 31.102 1.00 90.56 208 ALA A O 1
ATOM 1640 N N . ILE A 1 209 ? 5.497 -2.906 30.777 1.00 94.00 209 ILE A N 1
ATOM 1641 C CA . ILE A 1 209 ? 5.368 -4.127 29.986 1.00 94.00 209 ILE A CA 1
ATOM 1642 C C . ILE A 1 209 ? 5.016 -3.725 28.562 1.00 94.00 209 ILE A C 1
ATOM 1644 O O . ILE A 1 209 ? 4.027 -3.024 28.317 1.00 94.00 209 ILE A O 1
ATOM 1648 N N . ARG A 1 210 ? 5.846 -4.161 27.617 1.00 95.00 210 ARG A N 1
ATOM 1649 C CA . ARG A 1 210 ? 5.590 -3.992 26.193 1.00 95.00 210 ARG A CA 1
ATOM 1650 C C . ARG A 1 210 ? 4.528 -4.973 25.745 1.00 95.00 210 ARG A C 1
ATOM 1652 O O . ARG A 1 210 ? 4.639 -6.179 25.966 1.00 95.00 210 ARG A O 1
ATOM 1659 N N . VAL A 1 211 ? 3.525 -4.434 25.075 1.00 96.12 211 VAL A N 1
ATOM 1660 C CA . VAL A 1 211 ? 2.439 -5.202 24.480 1.00 96.12 211 VAL A CA 1
ATOM 1661 C C . VAL A 1 211 ? 2.271 -4.798 23.023 1.00 96.12 211 VAL A C 1
ATOM 1663 O O . VAL A 1 211 ? 2.688 -3.713 22.620 1.00 96.12 211 VAL A O 1
ATOM 1666 N N . TYR A 1 212 ? 1.650 -5.652 22.223 1.00 95.56 212 TYR A N 1
ATOM 1667 C CA . TYR A 1 212 ? 1.539 -5.453 20.782 1.00 95.56 212 TYR A CA 1
ATOM 1668 C C . TYR A 1 212 ? 0.101 -5.616 20.318 1.00 95.56 212 TYR A C 1
ATOM 1670 O O . TYR A 1 212 ? -0.650 -6.428 20.855 1.00 95.56 212 TYR A O 1
ATOM 1678 N N . SER A 1 213 ? -0.287 -4.842 19.308 1.00 95.31 213 SER A N 1
ATOM 1679 C CA . SER A 1 213 ? -1.639 -4.905 18.751 1.00 95.31 213 SER A CA 1
ATOM 1680 C C . SER A 1 213 ? -1.840 -6.048 17.759 1.00 95.31 213 SER A C 1
ATOM 1682 O O . SER A 1 213 ? -2.976 -6.369 17.422 1.00 95.31 213 SER A O 1
ATOM 1684 N N . SER A 1 214 ? -0.762 -6.652 17.257 1.00 92.81 214 SER A N 1
ATOM 1685 C CA . SER A 1 214 ? -0.811 -7.756 16.296 1.00 92.81 214 SER A CA 1
ATOM 1686 C C . SER A 1 214 ? 0.528 -8.505 16.240 1.00 92.81 214 SER A C 1
ATOM 1688 O O . SER A 1 214 ? 1.563 -7.915 16.570 1.00 92.81 214 SER A O 1
ATOM 1690 N N . PRO A 1 215 ? 0.555 -9.778 15.789 1.00 90.44 215 PRO A N 1
ATOM 1691 C CA . PRO A 1 215 ? 1.800 -10.549 15.680 1.00 90.44 215 PRO A CA 1
ATOM 1692 C C . PRO A 1 215 ? 2.836 -9.897 14.759 1.00 90.44 215 PRO A C 1
ATOM 1694 O O . PRO A 1 215 ? 4.035 -9.973 15.003 1.00 90.44 215 PRO A O 1
ATOM 1697 N N . GLN A 1 216 ? 2.358 -9.173 13.741 1.00 88.38 216 GLN A N 1
ATOM 1698 C CA . GLN A 1 216 ? 3.174 -8.425 12.780 1.00 88.38 216 GLN A CA 1
ATOM 1699 C C . GLN A 1 216 ? 4.087 -7.388 13.433 1.00 88.38 216 GLN A C 1
ATOM 1701 O O . GLN A 1 216 ? 5.127 -7.042 12.888 1.00 88.38 216 GLN A O 1
ATOM 1706 N N . ARG A 1 217 ? 3.677 -6.868 14.592 1.00 89.25 217 ARG A N 1
ATOM 1707 C CA . ARG A 1 217 ? 4.403 -5.835 15.331 1.00 89.25 217 ARG A CA 1
ATOM 1708 C C . ARG A 1 217 ? 5.328 -6.411 16.395 1.00 89.25 217 ARG A C 1
ATOM 1710 O O . ARG A 1 217 ? 6.114 -5.663 16.967 1.00 89.25 217 ARG A O 1
ATOM 1717 N N . ILE A 1 218 ? 5.240 -7.715 16.660 1.00 89.19 218 ILE A N 1
ATOM 1718 C CA . ILE A 1 218 ? 6.116 -8.412 17.599 1.00 89.19 218 ILE A CA 1
ATOM 1719 C C . ILE A 1 218 ? 7.459 -8.655 16.892 1.00 89.19 218 ILE A C 1
ATOM 1721 O O . ILE A 1 218 ? 7.474 -9.423 15.924 1.00 89.19 218 ILE A O 1
ATOM 1725 N N . PRO A 1 219 ? 8.581 -8.070 17.360 1.00 81.94 219 PRO A N 1
ATOM 1726 C CA . PRO A 1 219 ? 9.837 -8.073 16.608 1.00 81.94 219 PRO A CA 1
ATOM 1727 C C . PRO A 1 219 ? 10.395 -9.478 16.339 1.00 81.94 219 PRO A C 1
ATOM 1729 O O . PRO A 1 219 ? 10.543 -9.878 15.190 1.00 81.94 219 PRO A O 1
ATOM 1732 N N . SER A 1 220 ? 10.680 -10.241 17.397 1.00 82.81 220 SER A N 1
ATOM 1733 C CA . SER A 1 220 ? 11.424 -11.509 17.308 1.00 82.81 220 SER A CA 1
ATOM 1734 C C . SER A 1 220 ? 10.747 -12.685 18.018 1.00 82.81 220 SER A C 1
ATOM 1736 O O . SER A 1 220 ? 11.054 -13.840 17.721 1.00 82.81 220 SER A O 1
ATOM 1738 N N . ALA A 1 221 ? 9.813 -12.426 18.939 1.00 87.62 221 ALA A N 1
ATOM 1739 C CA . ALA A 1 221 ? 9.162 -13.488 19.695 1.00 87.62 221 ALA A CA 1
ATOM 1740 C C . ALA A 1 221 ? 8.196 -14.305 18.820 1.00 87.62 221 ALA A C 1
ATOM 1742 O O . ALA A 1 221 ? 7.425 -13.766 18.022 1.00 87.62 221 ALA A O 1
ATOM 1743 N N . LEU A 1 222 ? 8.224 -15.624 19.012 1.00 90.12 222 LEU A N 1
ATOM 1744 C CA . LEU A 1 222 ? 7.382 -16.586 18.291 1.00 90.12 222 LEU A CA 1
ATOM 1745 C C . LEU A 1 222 ? 6.213 -17.101 19.137 1.00 90.12 222 LEU A C 1
ATOM 1747 O O . LEU A 1 222 ? 5.467 -17.961 18.685 1.00 90.12 222 LEU A O 1
ATOM 1751 N N . ARG A 1 223 ? 6.083 -16.635 20.381 1.00 93.44 223 ARG A N 1
ATOM 1752 C CA . ARG A 1 223 ? 5.013 -17.008 21.311 1.00 93.44 223 ARG A CA 1
ATOM 1753 C C . ARG A 1 223 ? 4.576 -15.781 22.092 1.00 93.44 223 ARG A C 1
ATOM 1755 O O . ARG A 1 223 ? 5.409 -14.930 22.414 1.00 93.44 223 ARG A O 1
ATOM 1762 N N . TRP A 1 224 ? 3.291 -15.689 22.403 1.00 95.69 224 TRP A N 1
ATOM 1763 C CA . TRP A 1 224 ? 2.736 -14.580 23.174 1.00 95.69 224 TRP A CA 1
ATOM 1764 C C . TRP A 1 224 ? 1.448 -14.984 23.887 1.00 95.69 224 TRP A C 1
ATOM 1766 O O . TRP A 1 224 ? 0.719 -15.868 23.441 1.00 95.69 224 TRP A O 1
ATOM 1776 N N . TRP A 1 225 ? 1.142 -14.293 24.980 1.00 96.25 225 TRP A N 1
ATOM 1777 C CA . TRP A 1 225 ? -0.214 -14.258 25.514 1.00 96.25 225 TRP A CA 1
ATOM 1778 C C . TRP A 1 225 ? -1.081 -13.353 24.647 1.00 96.25 225 TRP A C 1
ATOM 1780 O O . TRP A 1 225 ? -0.688 -12.219 24.392 1.00 96.25 225 TRP A O 1
ATOM 1790 N N . ARG A 1 226 ? -2.282 -13.795 24.282 1.00 97.25 226 ARG A N 1
ATOM 1791 C CA . ARG A 1 226 ? -3.403 -12.930 23.910 1.00 97.25 226 ARG A CA 1
ATOM 1792 C C . ARG A 1 226 ? -4.283 -12.738 25.135 1.00 97.25 226 ARG A C 1
ATOM 1794 O O . ARG A 1 226 ? -4.749 -13.710 25.732 1.00 97.25 226 ARG A O 1
ATOM 1801 N N . MET A 1 227 ? -4.515 -11.489 25.522 1.00 96.38 227 MET A N 1
ATOM 1802 C CA . MET A 1 227 ? -5.369 -11.179 26.666 1.00 96.38 227 MET A CA 1
ATOM 1803 C C . MET A 1 227 ? -6.094 -9.853 26.495 1.00 96.38 227 MET A C 1
ATOM 1805 O O . MET A 1 227 ? -5.594 -8.943 25.838 1.00 96.38 227 MET A O 1
ATOM 1809 N N . LYS A 1 228 ? -7.254 -9.715 27.138 1.00 96.75 228 LYS A N 1
ATOM 1810 C CA . LYS A 1 228 ? -7.940 -8.424 27.227 1.00 96.75 228 LYS A CA 1
ATOM 1811 C C . LYS A 1 228 ? -7.120 -7.418 28.025 1.00 96.75 228 LYS A C 1
ATOM 1813 O O . LYS A 1 228 ? -6.456 -7.790 28.994 1.00 96.75 228 LYS A O 1
ATOM 1818 N N . VAL A 1 229 ? -7.266 -6.134 27.712 1.00 97.12 229 VAL A N 1
ATOM 1819 C CA . VAL A 1 229 ? -6.682 -5.051 28.522 1.00 97.12 229 VAL A CA 1
ATOM 1820 C C . VAL A 1 229 ? -7.205 -5.088 29.965 1.00 97.12 229 VAL A C 1
ATOM 1822 O O . VAL A 1 229 ? -6.432 -4.878 30.896 1.00 97.12 229 VAL A O 1
ATOM 1825 N N . ALA A 1 230 ? -8.472 -5.456 30.182 1.00 95.56 230 ALA A N 1
ATOM 1826 C CA . ALA A 1 230 ? -9.012 -5.691 31.524 1.00 95.56 230 ALA A CA 1
ATOM 1827 C C . ALA A 1 230 ? -8.273 -6.815 32.285 1.00 95.56 230 ALA A C 1
ATOM 1829 O O . ALA A 1 230 ? -7.951 -6.660 33.464 1.00 95.56 230 ALA A O 1
ATOM 1830 N N . THR A 1 231 ? -7.942 -7.925 31.609 1.00 96.69 231 THR A N 1
ATOM 1831 C CA . THR A 1 231 ? -7.128 -9.017 32.176 1.00 96.69 231 THR A CA 1
ATOM 1832 C C . THR A 1 231 ? -5.705 -8.548 32.473 1.00 96.69 231 THR A C 1
ATOM 1834 O O . THR A 1 231 ? -5.162 -8.866 33.530 1.00 96.69 231 THR A O 1
ATOM 1837 N N . PHE A 1 232 ? -5.108 -7.758 31.575 1.00 96.69 232 PHE A N 1
ATOM 1838 C CA . PHE A 1 232 ? -3.792 -7.158 31.792 1.00 96.69 232 PHE A CA 1
ATOM 1839 C C . PHE A 1 232 ? -3.784 -6.277 33.050 1.00 96.69 232 PHE A C 1
ATOM 1841 O O . PHE A 1 232 ? -2.924 -6.458 33.908 1.00 96.69 232 PHE A O 1
ATOM 1848 N N . ALA A 1 233 ? -4.769 -5.386 33.205 1.00 95.62 233 ALA A N 1
ATOM 1849 C CA . ALA A 1 233 ? -4.890 -4.505 34.368 1.00 95.62 233 ALA A CA 1
ATOM 1850 C C . ALA A 1 233 ? -5.055 -5.285 35.685 1.00 95.62 233 ALA A C 1
ATOM 1852 O O . ALA A 1 233 ? -4.517 -4.883 36.713 1.00 95.62 233 ALA A O 1
ATOM 1853 N N . GLN A 1 234 ? -5.765 -6.419 35.655 1.00 94.88 234 GLN A N 1
ATOM 1854 C CA . GLN A 1 234 ? -5.912 -7.300 36.815 1.00 94.88 234 GLN A CA 1
ATOM 1855 C C . GLN A 1 234 ? -4.605 -8.025 37.169 1.00 94.88 234 GLN A C 1
ATOM 1857 O O . GLN A 1 234 ? -4.270 -8.150 38.346 1.00 94.88 234 GLN A O 1
ATOM 1862 N N . ARG A 1 235 ? -3.878 -8.527 36.163 1.00 94.06 235 ARG A N 1
ATOM 1863 C CA . ARG A 1 235 ? -2.653 -9.319 36.352 1.00 94.06 235 ARG A CA 1
ATOM 1864 C C . ARG A 1 235 ? -1.441 -8.457 36.706 1.00 94.06 235 ARG A C 1
ATOM 1866 O O . ARG A 1 235 ? -0.584 -8.906 37.460 1.00 94.06 235 ARG A O 1
ATOM 1873 N N . TYR A 1 236 ? -1.387 -7.235 36.181 1.00 93.44 236 TYR A N 1
ATOM 1874 C CA . TYR A 1 236 ? -0.277 -6.299 36.346 1.00 93.44 236 TYR A CA 1
ATOM 1875 C C . TYR A 1 236 ? -0.773 -4.935 36.862 1.00 93.44 236 TYR A C 1
ATOM 1877 O O . TYR A 1 236 ? -0.647 -3.923 36.170 1.00 93.44 236 TYR A O 1
ATOM 1885 N N . PRO A 1 237 ? -1.325 -4.873 38.090 1.00 93.75 237 PRO A N 1
ATOM 1886 C CA . PRO A 1 237 ? -2.030 -3.694 38.605 1.00 93.75 237 PRO A CA 1
ATOM 1887 C C . PRO A 1 237 ? -1.135 -2.471 38.844 1.00 93.75 237 PRO A C 1
ATOM 1889 O O . PRO A 1 237 ? -1.639 -1.390 39.133 1.00 93.75 237 PRO A O 1
ATOM 1892 N N . THR A 1 238 ? 0.187 -2.624 38.754 1.00 92.62 238 THR A N 1
ATOM 1893 C CA . THR A 1 238 ? 1.171 -1.546 38.930 1.00 92.62 238 THR A CA 1
ATOM 1894 C C . THR A 1 238 ? 1.953 -1.233 37.657 1.00 92.62 238 THR A C 1
ATOM 1896 O O . THR A 1 238 ? 2.690 -0.246 37.630 1.00 92.62 238 THR A O 1
ATOM 1899 N N . ALA A 1 239 ? 1.826 -2.052 36.609 1.00 92.62 239 ALA A N 1
ATOM 1900 C CA . ALA A 1 239 ? 2.657 -1.927 35.420 1.00 92.62 239 ALA A CA 1
ATOM 1901 C C . ALA A 1 239 ? 2.091 -0.897 34.437 1.00 92.62 239 ALA A C 1
ATOM 1903 O O . ALA A 1 239 ? 0.893 -0.844 34.164 1.00 92.62 239 ALA A O 1
ATOM 1904 N N . THR A 1 240 ? 2.977 -0.100 33.844 1.00 94.81 240 THR A N 1
ATOM 1905 C CA . THR A 1 240 ? 2.622 0.732 32.689 1.00 94.81 240 THR A CA 1
ATOM 1906 C C . THR A 1 240 ? 2.593 -0.130 31.433 1.00 94.81 240 THR A C 1
ATOM 1908 O O . THR A 1 240 ? 3.565 -0.811 31.115 1.00 94.81 240 THR A O 1
ATOM 1911 N N . MET A 1 241 ? 1.502 -0.071 30.680 1.00 95.69 241 MET A N 1
ATOM 1912 C CA . MET A 1 241 ? 1.381 -0.745 29.394 1.00 95.69 241 MET A CA 1
ATOM 1913 C C . MET A 1 241 ? 1.997 0.122 28.290 1.00 95.69 241 MET A C 1
ATOM 1915 O O . MET A 1 241 ? 1.605 1.278 28.108 1.00 95.69 241 MET A O 1
ATOM 1919 N N . VAL A 1 242 ? 2.952 -0.428 27.538 1.00 95.44 242 VAL A N 1
ATOM 1920 C CA . VAL A 1 242 ? 3.580 0.245 26.389 1.00 95.44 242 VAL A CA 1
ATOM 1921 C C . VAL A 1 242 ? 3.197 -0.501 25.119 1.00 95.44 242 VAL A C 1
ATOM 1923 O O . VAL A 1 242 ? 3.770 -1.537 24.790 1.00 95.44 242 VAL A O 1
ATOM 1926 N N . ILE A 1 243 ? 2.199 0.020 24.416 1.00 95.88 243 ILE A N 1
ATOM 1927 C CA . ILE A 1 243 ? 1.656 -0.584 23.204 1.00 95.88 243 ILE A CA 1
ATOM 1928 C C . ILE A 1 243 ? 2.570 -0.249 22.025 1.00 95.88 243 ILE A C 1
ATOM 1930 O O . ILE A 1 243 ? 2.837 0.929 21.772 1.00 95.88 243 ILE A O 1
ATOM 1934 N N . ASN A 1 244 ? 2.976 -1.277 21.275 1.00 92.81 244 ASN A N 1
ATOM 1935 C CA . ASN A 1 244 ? 3.702 -1.177 20.009 1.00 92.81 244 ASN A CA 1
ATOM 1936 C C . ASN A 1 244 ? 5.047 -0.435 20.117 1.00 92.81 244 ASN A C 1
ATOM 1938 O O . ASN A 1 244 ? 5.412 0.291 19.193 1.00 92.81 244 ASN A O 1
ATOM 1942 N N . ASP A 1 245 ? 5.788 -0.607 21.219 1.00 89.06 245 ASP A N 1
ATOM 1943 C CA . ASP A 1 245 ? 7.049 0.118 21.449 1.00 89.06 245 ASP A CA 1
ATOM 1944 C C . ASP A 1 245 ? 8.008 0.027 20.249 1.00 89.06 245 ASP A C 1
ATOM 1946 O O . ASP A 1 245 ? 8.214 -1.040 19.669 1.00 89.06 245 ASP A O 1
ATOM 1950 N N . GLY A 1 246 ? 8.585 1.164 19.861 1.00 79.75 246 GLY A N 1
ATOM 1951 C CA . GLY A 1 246 ? 9.464 1.271 18.694 1.00 79.75 246 GLY A CA 1
ATOM 1952 C C . GLY A 1 246 ? 8.774 1.231 17.320 1.00 79.75 246 GLY A C 1
ATOM 1953 O O . GLY A 1 246 ? 9.462 1.436 16.319 1.00 79.75 246 GLY A O 1
ATOM 1954 N N . SER A 1 247 ? 7.451 1.038 17.253 1.00 80.88 247 SER A N 1
ATOM 1955 C CA . SER A 1 247 ? 6.649 1.030 16.017 1.00 80.88 247 SER A CA 1
ATOM 1956 C C . SER A 1 247 ? 5.461 1.998 16.103 1.00 80.88 247 SER A C 1
ATOM 1958 O O . SER A 1 247 ? 5.063 2.399 17.189 1.00 80.88 247 SER A O 1
ATOM 1960 N N . TYR A 1 248 ? 4.867 2.387 14.974 1.00 82.06 248 TYR A N 1
ATOM 1961 C CA . TYR A 1 248 ? 3.744 3.335 14.957 1.00 82.06 248 TYR A CA 1
ATOM 1962 C C . TYR A 1 248 ? 2.437 2.712 14.459 1.00 82.06 248 TYR A C 1
ATOM 1964 O O . TYR A 1 248 ? 2.465 1.934 13.497 1.00 82.06 248 TYR A O 1
ATOM 1972 N N . PRO A 1 249 ? 1.282 3.071 15.042 1.00 88.56 249 PRO A N 1
ATOM 1973 C CA . PRO A 1 249 ? 1.122 3.931 16.221 1.00 88.56 249 PRO A CA 1
ATOM 1974 C C . PRO A 1 249 ? 1.505 3.218 17.531 1.00 88.56 249 PRO A C 1
ATOM 1976 O O . PRO A 1 249 ? 1.255 2.020 17.684 1.00 88.56 249 PRO A O 1
ATOM 1979 N N . SER A 1 250 ? 2.088 3.969 18.471 1.00 91.38 250 SER A N 1
ATOM 1980 C CA . SER A 1 250 ? 2.470 3.507 19.816 1.00 91.38 250 SER A CA 1
ATOM 1981 C C . SER A 1 250 ? 1.786 4.338 20.888 1.00 91.38 250 SER A C 1
ATOM 1983 O O . SER A 1 250 ? 1.667 5.550 20.726 1.00 91.38 250 SER A O 1
ATOM 1985 N N . GLN A 1 251 ? 1.440 3.732 22.020 1.00 95.31 251 GLN A N 1
ATOM 1986 C CA . GLN A 1 251 ? 0.844 4.449 23.148 1.00 95.31 251 GLN A CA 1
ATOM 1987 C C . GLN A 1 251 ? 1.362 3.935 24.487 1.00 95.31 251 GLN A C 1
ATOM 1989 O O . GLN A 1 251 ? 1.631 2.747 24.650 1.00 95.31 251 GLN A O 1
ATOM 1994 N N . LYS A 1 252 ? 1.477 4.841 25.461 1.00 95.31 252 LYS A N 1
ATOM 1995 C CA . LYS A 1 252 ? 1.765 4.504 26.861 1.00 95.31 252 LYS A CA 1
ATOM 1996 C C . LYS A 1 252 ? 0.508 4.714 27.682 1.00 95.31 252 LYS A C 1
ATOM 1998 O O . LYS A 1 252 ? -0.114 5.769 27.568 1.00 95.31 252 LYS A O 1
ATOM 2003 N N . VAL A 1 253 ? 0.147 3.727 28.491 1.00 96.50 253 VAL A N 1
ATOM 2004 C CA . VAL A 1 253 ? -1.042 3.761 29.344 1.00 96.50 253 VAL A CA 1
ATOM 2005 C C . VAL A 1 253 ? -0.654 3.311 30.740 1.00 96.50 253 VAL A C 1
ATOM 2007 O O . VAL A 1 253 ? -0.115 2.223 30.933 1.00 96.50 253 VAL A O 1
ATOM 2010 N N . THR A 1 254 ? -0.874 4.184 31.710 1.00 95.75 254 THR A N 1
ATOM 2011 C CA . THR A 1 254 ? -0.510 3.939 33.105 1.00 95.75 254 THR A CA 1
ATOM 2012 C C . THR A 1 254 ? -1.503 2.991 33.772 1.00 95.75 254 THR A C 1
ATOM 2014 O O . THR A 1 254 ? -2.669 2.908 33.384 1.00 95.75 254 THR A O 1
ATOM 2017 N N . ALA A 1 255 ? -1.059 2.302 34.824 1.00 94.50 255 ALA A N 1
ATOM 2018 C CA . ALA A 1 255 ? -1.948 1.469 35.627 1.00 94.50 255 ALA A CA 1
ATOM 2019 C C . ALA A 1 255 ? -3.096 2.278 36.265 1.00 94.50 255 ALA A C 1
ATOM 2021 O O . ALA A 1 255 ? -4.221 1.791 36.343 1.00 94.50 255 ALA A O 1
ATOM 2022 N N . ALA A 1 256 ? -2.828 3.530 36.662 1.00 95.00 256 ALA A N 1
ATOM 2023 C CA . ALA A 1 256 ? -3.833 4.433 37.220 1.00 95.00 256 ALA A CA 1
ATOM 2024 C C . ALA A 1 256 ? -4.957 4.732 36.214 1.00 95.00 256 ALA A C 1
ATOM 2026 O O . ALA A 1 256 ? -6.127 4.567 36.544 1.00 95.00 256 ALA A O 1
ATOM 2027 N N . GLU A 1 257 ? -4.606 5.063 34.965 1.00 96.00 257 GLU A N 1
ATOM 2028 C CA . GLU A 1 257 ? -5.590 5.294 33.897 1.00 96.00 257 GLU A CA 1
ATOM 2029 C C . GLU A 1 257 ? -6.493 4.072 33.670 1.00 96.00 257 GLU A C 1
ATOM 2031 O O . GLU A 1 257 ? -7.695 4.227 33.476 1.00 96.00 257 GLU A O 1
ATOM 2036 N N . LEU A 1 258 ? -5.947 2.850 33.717 1.00 95.19 258 LEU A N 1
ATOM 2037 C CA . LEU A 1 258 ? -6.748 1.629 33.556 1.00 95.19 258 LEU A CA 1
ATOM 2038 C C . LEU A 1 258 ? -7.640 1.340 34.772 1.00 95.19 258 LEU A C 1
ATOM 2040 O O . LEU A 1 258 ? -8.746 0.826 34.602 1.00 95.19 258 LEU A O 1
ATOM 2044 N N . ALA A 1 259 ? -7.177 1.658 35.983 1.00 93.56 259 ALA A N 1
ATOM 2045 C CA . ALA A 1 259 ? -7.912 1.419 37.224 1.00 93.56 259 ALA A CA 1
ATOM 2046 C C . ALA A 1 259 ? -9.108 2.372 37.413 1.00 93.56 259 ALA A C 1
ATOM 2048 O O . ALA A 1 259 ? -10.086 2.009 38.067 1.00 93.56 259 ALA A O 1
ATOM 2049 N N . GLU A 1 260 ? -9.059 3.571 36.826 1.00 93.69 260 GLU A N 1
ATOM 2050 C CA . GLU A 1 260 ? -10.144 4.561 36.889 1.00 93.69 260 GLU A CA 1
ATOM 2051 C C . GLU A 1 260 ? -11.346 4.217 35.991 1.00 93.69 260 GLU A C 1
ATOM 2053 O O . GLU A 1 260 ? -12.473 4.635 36.257 1.00 93.69 260 GLU A O 1
ATOM 2058 N N . LEU A 1 261 ? -11.155 3.443 34.919 1.00 92.62 261 LEU A N 1
ATOM 2059 C CA . LEU A 1 261 ? -12.224 3.215 33.939 1.00 92.62 261 LEU A CA 1
ATOM 2060 C C . LEU A 1 261 ? -13.423 2.425 34.498 1.00 92.62 261 LEU A C 1
ATOM 2062 O O . LEU A 1 261 ? -14.554 2.871 34.287 1.00 92.62 261 LEU A O 1
ATOM 2066 N N . PRO A 1 262 ? -13.245 1.305 35.233 1.00 91.44 262 PRO A N 1
ATOM 2067 C CA . PRO A 1 262 ? -14.374 0.552 35.783 1.00 91.44 262 PRO A CA 1
ATOM 2068 C C . PRO A 1 262 ? -15.145 1.301 36.873 1.00 91.44 262 PRO A C 1
ATOM 2070 O O . PRO A 1 262 ? -16.316 1.002 37.102 1.00 91.44 262 PRO A O 1
ATOM 2073 N N . THR A 1 263 ? -14.509 2.262 37.555 1.00 89.81 263 THR A N 1
ATOM 2074 C CA . THR A 1 263 ? -15.179 3.095 38.565 1.00 89.81 263 THR A CA 1
ATOM 2075 C C . THR A 1 263 ? -16.002 4.205 37.914 1.00 89.81 263 THR A C 1
ATOM 2077 O O . THR A 1 263 ? -17.081 4.532 38.407 1.00 89.81 263 THR A O 1
ATOM 2080 N N . LYS A 1 264 ? -15.541 4.735 36.774 1.00 89.69 264 LYS A N 1
ATOM 2081 C CA . LYS A 1 264 ? -16.244 5.760 35.995 1.00 89.69 264 LYS A CA 1
ATOM 2082 C C . LYS A 1 264 ? -17.403 5.197 35.167 1.00 89.69 264 LYS A C 1
ATOM 2084 O O . LYS A 1 264 ? -18.523 5.702 35.243 1.00 89.69 264 LYS A O 1
ATOM 2089 N N . TYR A 1 265 ? -17.163 4.141 34.391 1.00 90.81 265 TYR A N 1
ATOM 2090 C CA . TYR A 1 265 ? -18.161 3.568 33.486 1.00 90.81 265 TYR A CA 1
ATOM 2091 C C . TYR A 1 265 ? -18.759 2.288 34.063 1.00 90.81 265 TYR A C 1
ATOM 2093 O O . TYR A 1 265 ? -18.230 1.192 33.886 1.00 90.81 265 TYR A O 1
ATOM 2101 N N . ARG A 1 266 ? -19.938 2.400 34.688 1.00 84.25 266 ARG A N 1
ATOM 2102 C CA . ARG A 1 266 ? -20.654 1.257 35.295 1.00 84.25 266 ARG A CA 1
ATOM 2103 C C . ARG A 1 266 ? -20.878 0.089 34.322 1.00 84.25 266 ARG A C 1
ATOM 2105 O O . ARG A 1 266 ? -20.922 -1.069 34.739 1.00 84.25 266 ARG A O 1
ATOM 2112 N N . VAL A 1 267 ? -20.999 0.377 33.023 1.00 82.00 267 VAL A N 1
ATOM 2113 C CA . VAL A 1 267 ? -21.157 -0.649 31.980 1.00 82.00 267 VAL A CA 1
ATOM 2114 C C . VAL A 1 267 ? -19.950 -1.596 31.897 1.00 82.00 267 VAL A C 1
ATOM 2116 O O . VAL A 1 267 ? -20.118 -2.761 31.544 1.00 82.00 267 VAL A O 1
ATOM 2119 N N . PHE A 1 268 ? -18.753 -1.165 32.312 1.00 86.31 268 PHE A N 1
ATOM 2120 C CA . PHE A 1 268 ? -17.547 -2.003 32.269 1.00 86.31 268 PHE A CA 1
ATOM 2121 C C . PHE A 1 268 ? -17.601 -3.145 33.290 1.00 86.31 268 PHE A C 1
ATOM 2123 O O . PHE A 1 268 ? -17.048 -4.213 33.053 1.00 86.31 268 PHE A O 1
ATOM 2130 N N . ALA A 1 269 ? -18.333 -2.958 34.390 1.00 81.31 269 ALA A N 1
ATOM 2131 C CA . ALA A 1 269 ? -18.530 -3.983 35.411 1.00 81.31 269 ALA A CA 1
ATOM 2132 C C . ALA A 1 269 ? -19.646 -4.991 35.074 1.00 81.31 269 ALA A C 1
ATOM 2134 O O . ALA A 1 269 ? -19.813 -5.976 35.788 1.00 81.31 269 ALA A O 1
ATOM 2135 N N . SER A 1 270 ? -20.445 -4.745 34.030 1.00 78.25 270 SER A N 1
ATOM 2136 C CA . SER A 1 270 ? -21.641 -5.548 33.712 1.00 78.25 270 SER A CA 1
ATOM 2137 C C . SER A 1 270 ? -21.664 -6.112 32.292 1.00 78.25 270 SER A C 1
ATOM 2139 O O . SER A 1 270 ? -22.415 -7.046 32.022 1.00 78.25 270 SER A O 1
ATOM 2141 N N . SER A 1 271 ? -20.834 -5.593 31.386 1.00 83.88 271 SER A N 1
ATOM 2142 C CA . SER A 1 271 ? -20.728 -6.085 30.015 1.00 83.88 271 SER A CA 1
ATOM 2143 C C . SER A 1 271 ? -19.551 -7.041 29.856 1.00 83.88 271 SER A C 1
ATOM 2145 O O . SER A 1 271 ? -18.401 -6.710 30.149 1.00 83.88 271 SER A O 1
ATOM 2147 N N . GLN A 1 272 ? -19.831 -8.215 29.290 1.00 84.50 272 GLN A N 1
ATOM 2148 C CA . GLN A 1 272 ? -18.835 -9.249 29.019 1.00 84.50 272 GLN A CA 1
ATOM 2149 C C . GLN A 1 272 ? -17.714 -8.778 28.079 1.00 84.50 272 GLN A C 1
ATOM 2151 O O . GLN A 1 272 ? -16.637 -9.369 28.086 1.00 84.50 272 GLN A O 1
ATOM 2156 N N . ALA A 1 273 ? -17.915 -7.696 27.316 1.00 82.81 273 ALA A N 1
ATOM 2157 C CA . ALA A 1 273 ? -16.861 -7.076 26.514 1.00 82.81 273 ALA A CA 1
ATOM 2158 C C . ALA A 1 273 ? -15.700 -6.558 27.386 1.00 82.81 273 ALA A C 1
ATOM 2160 O O . ALA A 1 273 ? -14.541 -6.775 27.040 1.00 82.81 273 ALA A O 1
ATOM 2161 N N . TYR A 1 274 ? -16.000 -5.988 28.556 1.00 88.75 274 TYR A N 1
ATOM 2162 C CA . TYR A 1 274 ? -15.031 -5.305 29.423 1.00 88.75 274 TYR A CA 1
ATOM 2163 C C . TYR A 1 274 ? -14.612 -6.112 30.656 1.00 88.75 274 TYR A C 1
ATOM 2165 O O . TYR A 1 274 ? -13.672 -5.729 31.347 1.00 88.75 274 TYR A O 1
ATOM 2173 N N . LEU A 1 275 ? -15.277 -7.237 30.932 1.00 92.12 275 LEU A N 1
ATOM 2174 C CA . LEU A 1 275 ? -14.866 -8.129 32.013 1.00 92.12 275 LEU A CA 1
ATOM 2175 C C . LEU A 1 275 ? -13.550 -8.852 31.668 1.00 92.12 275 LEU A C 1
ATOM 2177 O O . LEU A 1 275 ? -13.379 -9.269 30.508 1.00 92.12 275 LEU A O 1
ATOM 2181 N N . PRO A 1 276 ? -12.653 -9.049 32.660 1.00 93.44 276 PRO A N 1
ATOM 2182 C CA . PRO A 1 276 ? -11.492 -9.916 32.517 1.00 93.44 276 PRO A CA 1
ATOM 2183 C C . PRO A 1 276 ? -11.888 -11.313 32.035 1.00 93.44 276 PRO A C 1
ATOM 2185 O O . PRO A 1 276 ? -12.938 -11.845 32.395 1.00 93.44 276 PRO A O 1
ATOM 2188 N N . ALA A 1 277 ? -11.025 -11.900 31.219 1.00 94.38 277 ALA A N 1
ATOM 2189 C CA . ALA A 1 277 ? -11.152 -13.256 30.702 1.00 94.38 277 ALA A CA 1
ATOM 2190 C C . ALA A 1 277 ? -9.823 -14.004 30.853 1.00 94.38 277 ALA A C 1
ATOM 2192 O O . ALA A 1 277 ? -8.768 -13.374 30.988 1.00 94.38 277 ALA A O 1
ATOM 2193 N N . GLU A 1 278 ? -9.875 -15.336 30.822 1.00 95.44 278 GLU A N 1
ATOM 2194 C CA . GLU A 1 278 ? -8.668 -16.158 30.847 1.00 95.44 278 GLU A CA 1
ATOM 2195 C C . GLU A 1 278 ? -7.806 -15.857 29.604 1.00 95.44 278 GLU A C 1
ATOM 2197 O O . GLU A 1 278 ? -8.334 -15.826 28.487 1.00 95.44 278 GLU A O 1
ATOM 2202 N N . PRO A 1 279 ? -6.504 -15.561 29.772 1.00 95.50 279 PRO A N 1
ATOM 2203 C CA . PRO A 1 279 ? -5.622 -15.309 28.643 1.00 95.50 279 PRO A CA 1
ATOM 2204 C C . PRO A 1 279 ? -5.315 -16.620 27.902 1.00 95.50 279 PRO A C 1
ATOM 2206 O O . PRO A 1 279 ? -5.351 -17.698 28.488 1.00 95.50 279 PRO A O 1
ATOM 2209 N N . THR A 1 280 ? -4.968 -16.532 26.619 1.00 96.62 280 THR A N 1
ATOM 2210 C CA . THR A 1 280 ? -4.599 -17.699 25.795 1.00 96.62 280 THR A CA 1
ATOM 2211 C C . THR A 1 280 ? -3.176 -17.563 25.269 1.00 96.62 280 THR A C 1
ATOM 2213 O O . THR A 1 280 ? -2.736 -16.457 24.957 1.00 96.62 280 THR A O 1
ATOM 2216 N N . ILE A 1 281 ? -2.428 -18.667 25.196 1.00 95.50 281 ILE A N 1
ATOM 2217 C CA . ILE A 1 281 ? -1.092 -18.669 24.585 1.00 95.50 281 ILE A CA 1
ATOM 2218 C C . ILE A 1 281 ? -1.238 -18.982 23.104 1.00 95.50 281 ILE A C 1
ATOM 2220 O O . ILE A 1 281 ? -1.771 -20.024 22.730 1.00 95.50 281 ILE A O 1
ATOM 2224 N N . GLU A 1 282 ? -0.688 -18.111 22.272 1.00 95.06 282 GLU A N 1
ATOM 2225 C CA . GLU A 1 282 ? -0.563 -18.328 20.840 1.00 95.06 282 GLU A CA 1
ATOM 2226 C C . GLU A 1 282 ? 0.904 -18.543 20.477 1.00 95.06 282 GLU A C 1
ATOM 2228 O O . GLU A 1 282 ? 1.822 -17.981 21.085 1.00 95.06 282 GLU A O 1
ATOM 2233 N N . THR A 1 283 ? 1.120 -19.386 19.473 1.00 93.19 283 THR A N 1
ATOM 2234 C CA . THR A 1 283 ? 2.425 -19.598 18.857 1.00 93.19 283 THR A CA 1
ATOM 2235 C C . THR A 1 283 ? 2.333 -19.188 17.399 1.00 93.19 283 THR A C 1
ATOM 2237 O O . THR A 1 283 ? 1.315 -19.374 16.739 1.00 93.19 283 THR A O 1
ATOM 2240 N N . GLU A 1 284 ? 3.407 -18.592 16.914 1.00 92.06 284 GLU A N 1
ATOM 2241 C CA . GLU A 1 284 ? 3.552 -18.136 15.549 1.00 92.06 284 GLU A CA 1
ATOM 2242 C C . GLU A 1 284 ? 3.274 -19.282 14.551 1.00 92.06 284 GLU A C 1
ATOM 2244 O O . GLU A 1 284 ? 3.957 -20.309 14.626 1.00 92.06 284 GLU A O 1
ATOM 2249 N N . PRO A 1 285 ? 2.323 -19.128 13.603 1.00 90.94 285 PRO A N 1
ATOM 2250 C CA . PRO A 1 285 ? 1.939 -20.199 12.682 1.00 90.94 285 PRO A CA 1
ATOM 2251 C C . PRO A 1 285 ? 3.128 -20.860 11.970 1.00 90.94 285 PRO A C 1
ATOM 2253 O O . PRO A 1 285 ? 3.981 -20.192 11.396 1.00 90.94 285 PRO A O 1
ATOM 2256 N N . GLY A 1 286 ? 3.217 -22.183 11.981 1.00 91.00 286 GLY A N 1
ATOM 2257 C CA . GLY A 1 286 ? 4.351 -22.923 11.412 1.00 91.00 286 GLY A CA 1
ATOM 2258 C C . GLY A 1 286 ? 5.517 -23.146 12.383 1.00 91.00 286 GLY A C 1
ATOM 2259 O O . GLY A 1 286 ? 6.441 -23.878 12.042 1.00 91.00 286 GLY A O 1
ATOM 2260 N N . PHE A 1 287 ? 5.463 -22.580 13.595 1.00 91.44 287 PHE A N 1
ATOM 2261 C CA . PHE A 1 287 ? 6.283 -22.985 14.751 1.00 91.44 287 PHE A CA 1
ATOM 2262 C C . PHE A 1 287 ? 5.450 -23.642 15.864 1.00 91.44 287 PHE A C 1
ATOM 2264 O O . PHE A 1 287 ? 5.978 -23.993 16.916 1.00 91.44 287 PHE A O 1
ATOM 2271 N N . ASP A 1 288 ? 4.153 -23.808 15.623 1.00 91.19 288 ASP A N 1
ATOM 2272 C CA . ASP A 1 288 ? 3.147 -24.448 16.473 1.00 91.19 288 ASP A CA 1
ATOM 2273 C C . ASP A 1 288 ? 2.908 -25.930 16.113 1.00 91.19 288 ASP A C 1
ATOM 2275 O O . ASP A 1 288 ? 2.002 -26.560 16.650 1.00 91.19 288 ASP A O 1
ATOM 2279 N N . GLY A 1 289 ? 3.703 -26.483 15.189 1.00 91.38 289 GLY A N 1
ATOM 2280 C CA . GLY A 1 289 ? 3.562 -27.844 14.658 1.00 91.38 289 GLY A CA 1
ATOM 2281 C C . GLY A 1 289 ? 2.674 -27.955 13.412 1.00 91.38 289 GLY A C 1
ATOM 2282 O O . GLY A 1 289 ? 2.607 -29.021 12.803 1.00 91.38 289 GLY A O 1
ATOM 2283 N N . SER A 1 290 ? 2.035 -26.865 12.965 1.00 94.44 290 SER A N 1
ATOM 2284 C CA . SER A 1 290 ? 1.113 -26.883 11.811 1.00 94.44 290 SER A CA 1
ATOM 2285 C C . SER A 1 290 ? 1.752 -27.264 10.468 1.00 94.44 290 SER A C 1
ATOM 2287 O O . SER A 1 290 ? 1.033 -27.623 9.537 1.00 94.44 290 SER A O 1
ATOM 2289 N N . LEU A 1 291 ? 3.084 -27.211 10.347 1.00 96.12 291 LEU A N 1
ATOM 2290 C CA . LEU A 1 291 ? 3.825 -27.580 9.132 1.00 96.12 291 LEU A CA 1
ATOM 2291 C C . LEU A 1 291 ? 4.664 -28.857 9.283 1.00 96.12 291 LEU A C 1
ATOM 2293 O O . LEU A 1 291 ? 5.386 -29.222 8.355 1.00 96.12 291 LEU A O 1
ATOM 2297 N N . ASP A 1 292 ? 4.562 -29.559 10.411 1.00 95.44 292 ASP A N 1
ATOM 2298 C CA . ASP A 1 292 ? 5.394 -30.730 10.697 1.00 95.44 292 ASP A CA 1
ATOM 2299 C C . ASP A 1 292 ? 5.148 -31.879 9.710 1.00 95.44 292 ASP A C 1
ATOM 2301 O O . ASP A 1 292 ? 6.095 -32.525 9.254 1.00 95.44 292 ASP A O 1
ATOM 2305 N N . ASP A 1 293 ? 3.886 -32.123 9.344 1.00 96.38 293 ASP A N 1
ATOM 2306 C CA . ASP A 1 293 ? 3.526 -33.132 8.341 1.00 96.38 293 ASP A CA 1
ATOM 2307 C C . ASP A 1 293 ? 4.060 -32.767 6.955 1.00 96.38 293 ASP A C 1
ATOM 2309 O O . ASP A 1 293 ? 4.615 -33.625 6.267 1.00 96.38 293 ASP A O 1
ATOM 2313 N N . HIS A 1 294 ? 3.970 -31.489 6.570 1.00 96.62 294 HIS A N 1
ATOM 2314 C CA . HIS A 1 294 ? 4.516 -30.996 5.301 1.00 96.62 294 HIS A CA 1
ATOM 2315 C C . HIS A 1 294 ? 6.040 -31.154 5.254 1.00 96.62 294 HIS A C 1
ATOM 2317 O O . HIS A 1 294 ? 6.588 -31.661 4.278 1.00 96.62 294 HIS A O 1
ATOM 2323 N N . ALA A 1 295 ? 6.735 -30.802 6.339 1.00 97.00 295 ALA A N 1
ATOM 2324 C CA . ALA A 1 295 ? 8.180 -30.973 6.448 1.00 97.00 295 ALA A CA 1
ATOM 2325 C C . ALA A 1 295 ? 8.592 -32.457 6.378 1.00 97.00 295 ALA A C 1
ATOM 2327 O O . ALA A 1 295 ? 9.542 -32.800 5.672 1.00 97.00 295 ALA A O 1
ATOM 2328 N N . ARG A 1 296 ? 7.863 -33.362 7.050 1.00 97.31 296 ARG A N 1
ATOM 2329 C CA . ARG A 1 296 ? 8.092 -34.817 6.954 1.00 97.31 296 ARG A CA 1
ATOM 2330 C C . ARG A 1 296 ? 7.838 -35.356 5.546 1.00 97.31 296 ARG A C 1
ATOM 2332 O O . ARG A 1 296 ? 8.619 -36.175 5.065 1.00 97.31 296 ARG A O 1
ATOM 2339 N N . ALA A 1 297 ? 6.787 -34.891 4.874 1.00 97.75 297 ALA A N 1
ATOM 2340 C CA . ALA A 1 297 ? 6.493 -35.282 3.499 1.00 97.75 297 ALA A CA 1
ATOM 2341 C C . ALA A 1 297 ? 7.620 -34.856 2.546 1.00 97.75 297 ALA A C 1
ATOM 2343 O O . ALA A 1 297 ? 8.109 -35.674 1.767 1.00 97.75 297 ALA A O 1
ATOM 2344 N N . LEU A 1 298 ? 8.109 -33.616 2.672 1.00 97.25 298 LEU A N 1
ATOM 2345 C CA . LEU A 1 298 ? 9.260 -33.127 1.910 1.00 97.25 298 LEU A CA 1
ATOM 2346 C C . LEU A 1 298 ? 10.530 -33.931 2.216 1.00 97.25 298 LEU A C 1
ATOM 2348 O O . LEU A 1 298 ? 11.264 -34.283 1.296 1.00 97.25 298 LEU A O 1
ATOM 2352 N N . GLN A 1 299 ? 10.781 -34.279 3.482 1.00 96.81 299 GLN A N 1
ATOM 2353 C CA . GLN A 1 299 ? 11.913 -35.132 3.850 1.00 96.81 299 GLN A CA 1
ATOM 2354 C C . GLN A 1 299 ? 11.894 -36.452 3.070 1.00 96.81 299 GLN A C 1
ATOM 2356 O O . GLN A 1 299 ? 12.905 -36.833 2.482 1.00 96.81 299 GLN A O 1
ATOM 2361 N N . GLN A 1 300 ? 10.745 -37.131 3.052 1.00 97.19 300 GLN A N 1
ATOM 2362 C CA . GLN A 1 300 ? 10.575 -38.411 2.366 1.00 97.19 300 GLN A CA 1
ATOM 2363 C C . GLN A 1 300 ? 10.684 -38.257 0.848 1.00 97.19 300 GLN A C 1
ATOM 2365 O O . GLN A 1 300 ? 11.396 -39.024 0.205 1.00 97.19 300 GLN A O 1
ATOM 2370 N N . GLN A 1 301 ? 10.025 -37.243 0.281 1.00 95.81 301 GLN A N 1
ATOM 2371 C CA . GLN A 1 301 ? 10.023 -36.974 -1.156 1.00 95.81 301 GLN A CA 1
ATOM 2372 C C . GLN A 1 301 ? 11.429 -36.682 -1.697 1.00 95.81 301 GLN A C 1
ATOM 2374 O O . GLN A 1 301 ? 11.786 -37.147 -2.778 1.00 95.81 301 GLN A O 1
ATOM 2379 N N . PHE A 1 302 ? 12.224 -35.904 -0.960 1.00 94.19 302 PHE A N 1
ATOM 2380 C CA . PHE A 1 302 ? 13.550 -35.461 -1.393 1.00 94.19 302 PHE A CA 1
ATOM 2381 C C . PHE A 1 302 ? 14.694 -36.340 -0.867 1.00 94.19 302 PHE A C 1
ATOM 2383 O O . PHE A 1 302 ? 15.833 -36.150 -1.290 1.00 94.19 302 PHE A O 1
ATOM 2390 N N . GLY A 1 303 ? 14.413 -37.299 0.023 1.00 94.25 303 GLY A N 1
ATOM 2391 C CA . GLY A 1 303 ? 15.427 -38.148 0.654 1.00 94.25 303 GLY A CA 1
ATOM 2392 C C . GLY A 1 303 ? 16.353 -37.379 1.603 1.00 94.25 303 GLY A C 1
ATOM 2393 O O . GLY A 1 303 ? 17.549 -37.659 1.657 1.00 94.25 303 GLY A O 1
ATOM 2394 N N . LEU A 1 304 ? 15.826 -36.378 2.315 1.00 92.12 304 LEU A N 1
ATOM 2395 C CA . LEU A 1 304 ? 16.621 -35.501 3.181 1.00 92.12 304 LEU A CA 1
ATOM 2396 C C . LEU A 1 304 ? 16.974 -36.193 4.514 1.00 92.12 304 LEU A C 1
ATOM 2398 O O . LEU A 1 304 ? 16.141 -36.915 5.072 1.00 92.12 304 LEU A O 1
ATOM 2402 N N . PRO A 1 305 ? 18.165 -35.937 5.092 1.00 91.75 305 PRO A N 1
ATOM 2403 C CA . PRO A 1 305 ? 18.570 -36.545 6.364 1.00 91.75 305 PRO A CA 1
ATOM 2404 C C . PRO A 1 305 ? 17.675 -36.115 7.535 1.00 91.75 305 PRO A C 1
ATOM 2406 O O . PRO A 1 305 ? 17.417 -36.903 8.442 1.00 91.75 305 PRO A O 1
ATOM 2409 N N . THR A 1 306 ? 17.156 -34.888 7.494 1.00 93.06 306 THR A N 1
ATOM 2410 C CA . THR A 1 306 ? 16.212 -34.330 8.469 1.00 93.06 306 THR A CA 1
ATOM 2411 C C . THR A 1 306 ? 15.116 -33.544 7.748 1.00 93.06 306 THR A C 1
ATOM 2413 O O . THR A 1 306 ? 15.359 -33.067 6.635 1.00 93.06 306 THR A O 1
ATOM 2416 N N . PRO A 1 307 ? 13.932 -33.355 8.360 1.00 93.62 307 PRO A N 1
ATOM 2417 C CA . PRO A 1 307 ? 12.927 -32.441 7.827 1.00 93.62 307 PRO A CA 1
ATOM 2418 C C . PRO A 1 307 ? 13.501 -31.031 7.596 1.00 93.62 307 PRO A C 1
ATOM 2420 O O . PRO A 1 307 ? 14.290 -30.561 8.427 1.00 93.62 307 PRO A O 1
ATOM 2423 N N . PRO A 1 308 ? 13.132 -30.346 6.496 1.00 93.06 308 PRO A N 1
ATOM 2424 C CA . PRO A 1 308 ? 13.510 -28.954 6.284 1.00 93.06 308 PRO A CA 1
ATOM 2425 C C . PRO A 1 308 ? 12.900 -28.079 7.385 1.00 93.06 308 PRO A C 1
ATOM 2427 O O . PRO A 1 308 ? 11.809 -28.359 7.883 1.00 93.06 308 PRO A O 1
ATOM 2430 N N . THR A 1 309 ? 13.600 -27.011 7.768 1.00 91.12 309 THR A N 1
ATOM 2431 C CA . THR A 1 309 ? 13.170 -26.112 8.847 1.00 91.12 309 THR A CA 1
ATOM 2432 C C . THR A 1 309 ? 12.879 -24.711 8.326 1.00 91.12 309 THR A C 1
ATOM 2434 O O . THR A 1 309 ? 13.519 -24.218 7.396 1.00 91.12 309 THR A O 1
ATOM 2437 N N . LEU A 1 310 ? 11.886 -24.054 8.928 1.00 91.25 310 LEU A N 1
ATOM 2438 C CA . LEU A 1 310 ? 11.519 -22.689 8.572 1.00 91.25 310 LEU A CA 1
ATOM 2439 C C . LEU A 1 310 ? 12.505 -21.699 9.206 1.00 91.25 310 LEU A C 1
ATOM 2441 O O . LEU A 1 310 ? 12.760 -21.734 10.412 1.00 91.25 310 LEU A O 1
ATOM 2445 N N . SER A 1 311 ? 13.020 -20.768 8.403 1.00 88.88 311 SER A N 1
ATOM 2446 C CA . SER A 1 311 ? 13.893 -19.708 8.909 1.00 88.88 311 SER A CA 1
ATOM 2447 C C . SER A 1 311 ? 13.113 -18.712 9.768 1.00 88.88 311 SER A C 1
ATOM 2449 O O . SER A 1 311 ? 12.235 -17.999 9.280 1.00 88.88 311 SER A O 1
ATOM 2451 N N . ARG A 1 312 ? 13.491 -18.617 11.047 1.00 90.50 312 ARG A N 1
ATOM 2452 C CA . ARG A 1 312 ? 12.979 -17.596 11.978 1.00 90.50 312 ARG A CA 1
ATOM 2453 C C . ARG A 1 312 ? 13.338 -16.184 11.518 1.00 90.50 312 ARG A C 1
ATOM 2455 O O . ARG A 1 312 ? 12.519 -15.281 11.644 1.00 90.50 312 ARG A O 1
ATOM 2462 N N . GLN A 1 313 ? 14.529 -16.018 10.938 1.00 88.88 313 GLN A N 1
ATOM 2463 C CA . GLN A 1 313 ? 15.003 -14.724 10.455 1.00 88.88 313 GLN A CA 1
ATOM 2464 C C . GLN A 1 313 ? 14.113 -14.189 9.331 1.00 88.88 313 GLN A C 1
ATOM 2466 O O . GLN A 1 313 ? 13.702 -13.044 9.399 1.00 88.88 313 GLN A O 1
ATOM 2471 N N . LYS A 1 314 ? 13.707 -15.029 8.367 1.00 90.00 314 LYS A N 1
ATOM 2472 C CA . LYS A 1 314 ? 12.804 -14.605 7.276 1.00 90.00 314 LYS A CA 1
ATOM 2473 C C . LYS A 1 314 ? 11.449 -14.110 7.796 1.00 90.00 314 LYS A C 1
ATOM 2475 O O . LYS A 1 314 ? 10.868 -13.184 7.239 1.00 90.00 314 LYS A O 1
ATOM 2480 N N . VAL A 1 315 ? 10.943 -14.717 8.874 1.00 91.31 315 VAL A N 1
ATOM 2481 C CA . VAL A 1 315 ? 9.706 -14.269 9.534 1.00 91.31 315 VAL A CA 1
ATOM 2482 C C . VAL A 1 315 ? 9.918 -12.912 10.204 1.00 91.31 315 VAL A C 1
ATOM 2484 O O . VAL A 1 315 ? 9.079 -12.030 10.038 1.00 91.31 315 VAL A O 1
ATOM 2487 N N . ALA A 1 316 ? 11.038 -12.726 10.907 1.00 89.12 316 ALA A N 1
ATOM 2488 C CA . ALA A 1 316 ? 11.395 -11.450 11.525 1.00 89.12 316 ALA A CA 1
ATOM 2489 C C . ALA A 1 316 ? 11.621 -10.337 10.482 1.00 89.12 316 ALA A C 1
ATOM 2491 O O . ALA A 1 316 ? 11.046 -9.262 10.624 1.00 89.12 316 ALA A O 1
ATOM 2492 N N . ASP A 1 317 ? 12.353 -10.609 9.397 1.00 88.56 317 ASP A N 1
ATOM 2493 C CA . ASP A 1 317 ? 12.623 -9.655 8.308 1.00 88.56 317 ASP A CA 1
ATOM 2494 C C . ASP A 1 317 ? 11.326 -9.205 7.612 1.00 88.56 317 ASP A C 1
ATOM 2496 O O . ASP A 1 317 ? 11.153 -8.025 7.283 1.00 88.56 317 ASP A O 1
ATOM 2500 N N . ALA A 1 318 ? 10.376 -10.132 7.419 1.00 90.38 318 ALA A N 1
ATOM 2501 C CA . ALA A 1 318 ? 9.052 -9.800 6.900 1.00 90.38 318 ALA A CA 1
ATOM 2502 C C . ALA A 1 318 ? 8.318 -8.830 7.840 1.00 90.38 318 ALA A C 1
ATOM 2504 O O . ALA A 1 318 ? 7.761 -7.831 7.383 1.00 90.38 318 ALA A O 1
ATOM 2505 N N . ARG A 1 319 ? 8.356 -9.086 9.156 1.00 88.19 319 ARG A N 1
ATOM 2506 C CA . ARG A 1 319 ? 7.696 -8.255 10.183 1.00 88.19 319 ARG A CA 1
ATOM 2507 C C . ARG A 1 319 ? 8.346 -6.890 10.315 1.00 88.19 319 ARG A C 1
ATOM 2509 O O . ARG A 1 319 ? 7.638 -5.891 10.401 1.00 88.19 319 ARG A O 1
ATOM 2516 N N . GLU A 1 320 ? 9.671 -6.825 10.230 1.00 83.88 320 GLU A N 1
ATOM 2517 C CA . GLU A 1 320 ? 10.426 -5.571 10.178 1.00 83.88 320 GLU A CA 1
ATOM 2518 C C . GLU A 1 320 ? 10.058 -4.732 8.945 1.00 83.88 320 GLU A C 1
ATOM 2520 O O . GLU A 1 320 ? 9.972 -3.505 9.025 1.00 83.88 320 GLU A O 1
ATOM 2525 N N . SER A 1 321 ? 9.755 -5.393 7.825 1.00 82.56 321 SER A N 1
ATOM 2526 C CA . SER A 1 321 ? 9.222 -4.756 6.616 1.00 82.56 321 SER A CA 1
ATOM 2527 C C . SER A 1 321 ? 7.727 -4.428 6.705 1.00 82.56 321 SER A C 1
ATOM 2529 O O . SER A 1 321 ? 7.165 -3.879 5.762 1.00 82.56 321 SER A O 1
ATOM 2531 N N . GLY A 1 322 ? 7.075 -4.739 7.828 1.00 84.25 322 GLY A N 1
ATOM 2532 C CA . GLY A 1 322 ? 5.659 -4.489 8.041 1.00 84.25 322 GLY A CA 1
ATOM 2533 C C . GLY A 1 322 ? 4.759 -5.488 7.325 1.00 84.25 322 GLY A C 1
ATOM 2534 O O . GLY A 1 322 ? 3.668 -5.109 6.918 1.00 84.25 322 GLY A O 1
ATOM 2535 N N . PHE A 1 323 ? 5.155 -6.759 7.197 1.00 88.25 323 PHE A N 1
ATOM 2536 C CA . PHE A 1 323 ? 4.359 -7.847 6.610 1.00 88.25 323 PHE A CA 1
ATOM 2537 C C . PHE A 1 323 ? 4.439 -9.135 7.440 1.00 88.25 323 PHE A C 1
ATOM 2539 O O . PHE A 1 323 ? 5.425 -9.412 8.108 1.00 88.25 323 PHE A O 1
ATOM 2546 N N . ASN A 1 324 ? 3.405 -9.972 7.361 1.00 90.31 324 ASN A N 1
ATOM 2547 C CA . ASN A 1 324 ? 3.461 -11.345 7.864 1.00 90.31 324 ASN A CA 1
ATOM 2548 C C . ASN A 1 324 ? 3.576 -12.331 6.706 1.00 90.31 324 ASN A C 1
ATOM 2550 O O . ASN A 1 324 ? 2.974 -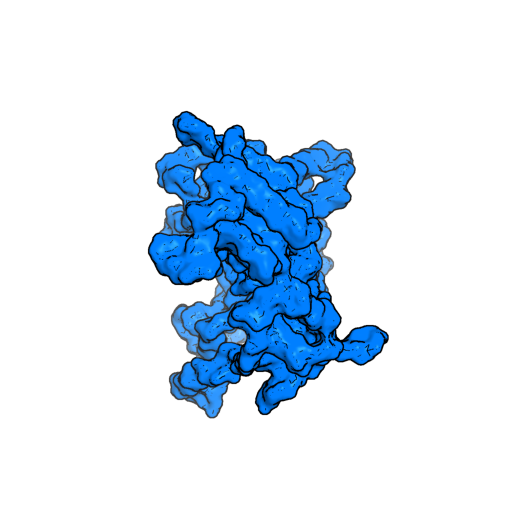12.131 5.647 1.00 90.31 324 ASN A O 1
ATOM 2554 N N . LEU A 1 325 ? 4.279 -13.437 6.940 1.00 93.00 325 LEU A N 1
ATOM 2555 C CA . LEU A 1 325 ? 4.206 -14.603 6.065 1.00 93.00 325 LEU A CA 1
ATOM 2556 C C . LEU A 1 325 ? 2.951 -15.407 6.403 1.00 93.00 325 LEU A C 1
ATOM 2558 O O . LEU A 1 325 ? 2.722 -15.753 7.561 1.00 93.00 325 LEU A O 1
ATOM 2562 N N . THR A 1 326 ? 2.134 -15.705 5.406 1.00 94.06 326 THR A N 1
ATOM 2563 C CA . THR A 1 326 ? 0.991 -16.614 5.527 1.00 94.06 326 THR A CA 1
ATOM 2564 C C . THR A 1 326 ? 1.475 -18.050 5.727 1.00 94.06 326 THR A C 1
ATOM 2566 O O . THR A 1 326 ? 2.640 -18.366 5.479 1.00 94.06 326 THR A O 1
ATOM 2569 N N . LEU A 1 327 ? 0.587 -18.942 6.171 1.00 94.50 327 LEU A N 1
ATOM 2570 C CA . LEU A 1 327 ? 0.938 -20.354 6.334 1.00 94.50 327 LEU A CA 1
ATOM 2571 C C . LEU A 1 327 ? 1.319 -21.011 4.990 1.00 94.50 327 LEU A C 1
ATOM 2573 O O . LEU A 1 327 ? 2.271 -21.785 4.947 1.00 94.50 327 LEU A O 1
ATOM 2577 N N . ASP A 1 328 ? 0.651 -20.631 3.893 1.00 95.31 328 ASP A N 1
ATOM 2578 C CA . ASP A 1 328 ? 0.981 -21.070 2.524 1.00 95.31 328 ASP A CA 1
ATOM 2579 C C . ASP A 1 328 ? 2.385 -20.616 2.095 1.00 95.31 328 ASP A C 1
ATOM 2581 O O . ASP A 1 328 ? 3.192 -21.419 1.632 1.00 95.31 328 ASP A O 1
ATOM 2585 N N . GLU A 1 329 ? 2.729 -19.345 2.318 1.00 95.94 329 GLU A N 1
ATOM 2586 C CA . GLU A 1 329 ? 4.071 -18.828 2.012 1.00 95.94 329 GLU A CA 1
ATOM 2587 C C . GLU A 1 329 ? 5.152 -19.545 2.834 1.00 95.94 329 GLU A C 1
ATOM 2589 O O . GLU A 1 329 ? 6.217 -19.861 2.311 1.00 95.94 329 GLU A O 1
ATOM 2594 N N . ARG A 1 330 ? 4.880 -19.878 4.102 1.00 95.88 330 ARG A N 1
ATOM 2595 C CA . ARG A 1 330 ? 5.808 -20.654 4.945 1.00 95.88 330 ARG A CA 1
ATOM 2596 C C . ARG A 1 330 ? 5.973 -22.092 4.451 1.00 95.88 330 ARG A C 1
ATOM 2598 O O . ARG A 1 330 ? 7.097 -22.589 4.416 1.00 95.88 330 ARG A O 1
ATOM 2605 N N . ALA A 1 331 ? 4.892 -22.743 4.021 1.00 96.25 331 ALA A N 1
ATOM 2606 C CA . ALA A 1 331 ? 4.954 -24.069 3.403 1.00 96.25 331 ALA A CA 1
ATOM 2607 C C . ALA A 1 331 ? 5.761 -24.046 2.090 1.00 96.25 331 ALA A C 1
ATOM 2609 O O . ALA A 1 331 ? 6.577 -24.935 1.828 1.00 96.25 331 ALA A O 1
ATOM 2610 N N . LYS A 1 332 ? 5.603 -22.984 1.294 1.00 96.44 332 LYS A N 1
ATOM 2611 C CA . LYS A 1 332 ? 6.413 -22.723 0.098 1.00 96.44 332 LYS A CA 1
ATOM 2612 C C . LYS A 1 332 ? 7.886 -22.502 0.432 1.00 96.44 332 LYS A C 1
ATOM 2614 O O . LYS A 1 332 ? 8.733 -23.076 -0.239 1.00 96.44 332 LYS A O 1
ATOM 2619 N N . LEU A 1 333 ? 8.209 -21.773 1.501 1.00 95.00 333 LEU A N 1
ATOM 2620 C CA . LEU A 1 333 ? 9.597 -21.631 1.958 1.00 95.00 333 LEU A CA 1
ATOM 2621 C C . LEU A 1 333 ? 10.224 -22.972 2.346 1.00 95.00 333 LEU A C 1
ATOM 2623 O O . LEU A 1 333 ? 11.358 -23.231 1.957 1.00 95.00 333 LEU A O 1
ATOM 2627 N N . LEU A 1 334 ? 9.500 -23.843 3.057 1.00 95.50 334 LEU A N 1
ATOM 2628 C CA . LEU A 1 334 ? 9.989 -25.196 3.363 1.00 95.50 334 LEU A CA 1
ATOM 2629 C C . LEU A 1 334 ? 10.264 -26.002 2.088 1.00 95.50 334 LEU A C 1
ATOM 2631 O O . LEU A 1 334 ? 11.290 -26.675 1.987 1.00 95.50 334 LEU A O 1
ATOM 2635 N N . THR A 1 335 ? 9.368 -25.894 1.105 1.00 96.31 335 THR A N 1
ATOM 2636 C CA . THR A 1 335 ? 9.502 -26.553 -0.202 1.00 96.31 335 THR A CA 1
ATOM 2637 C C . THR A 1 335 ? 10.732 -26.039 -0.955 1.00 96.31 335 THR A C 1
ATOM 2639 O O . THR A 1 335 ? 11.520 -26.830 -1.471 1.00 96.31 335 THR A O 1
ATOM 2642 N N . ALA A 1 336 ? 10.960 -24.725 -0.949 1.00 94.75 336 ALA A N 1
ATOM 2643 C CA . ALA A 1 336 ? 12.124 -24.101 -1.567 1.00 94.75 336 ALA A CA 1
ATOM 2644 C C . ALA A 1 336 ? 13.447 -24.523 -0.904 1.00 94.75 336 ALA A C 1
ATOM 2646 O O . ALA A 1 336 ? 14.423 -24.801 -1.602 1.00 94.75 336 ALA A O 1
ATOM 2647 N N . GLU A 1 337 ? 13.497 -24.618 0.431 1.00 92.19 337 GLU A N 1
ATOM 2648 C CA . GLU A 1 337 ? 14.699 -25.106 1.124 1.00 92.19 337 GLU A CA 1
ATOM 2649 C C . GLU A 1 337 ? 14.962 -26.597 0.840 1.00 92.19 337 GLU A C 1
ATOM 2651 O O . GLU A 1 337 ? 16.122 -26.996 0.703 1.00 92.19 337 GLU A O 1
ATOM 2656 N N . ALA A 1 338 ? 13.918 -27.420 0.670 1.00 94.06 338 ALA A N 1
ATOM 2657 C CA . ALA A 1 338 ? 14.074 -28.814 0.243 1.00 94.06 338 ALA A CA 1
ATOM 2658 C C . ALA A 1 338 ? 14.698 -28.919 -1.162 1.00 94.06 338 ALA A C 1
ATOM 2660 O O . ALA A 1 338 ? 15.655 -29.675 -1.356 1.00 94.06 338 ALA A O 1
ATOM 2661 N N . TRP A 1 339 ? 14.230 -28.106 -2.118 1.00 94.06 339 TRP A N 1
ATOM 2662 C CA . TRP A 1 339 ? 14.818 -28.018 -3.460 1.00 94.06 339 TRP A CA 1
ATOM 2663 C C . TRP A 1 339 ? 16.281 -27.566 -3.435 1.00 94.06 339 TRP A C 1
ATOM 2665 O O . TRP A 1 339 ? 17.130 -28.190 -4.072 1.00 94.06 339 TRP A O 1
ATOM 2675 N N . LYS A 1 340 ? 16.607 -26.528 -2.656 1.00 90.50 340 LYS A N 1
ATOM 2676 C CA . LYS A 1 340 ? 17.997 -26.077 -2.500 1.00 90.50 340 LYS A CA 1
ATOM 2677 C C . LYS A 1 340 ? 18.899 -27.157 -1.917 1.00 90.50 340 LYS A C 1
ATOM 2679 O O . LYS A 1 340 ? 19.993 -27.374 -2.429 1.00 90.50 340 LYS A O 1
ATOM 2684 N N . THR A 1 341 ? 18.430 -27.853 -0.882 1.00 90.19 341 THR A N 1
ATOM 2685 C CA . THR A 1 341 ? 19.192 -28.937 -0.249 1.00 90.19 341 THR A CA 1
ATOM 2686 C C . THR A 1 341 ? 19.471 -30.060 -1.248 1.00 90.19 341 THR A C 1
ATOM 2688 O O . THR A 1 341 ? 20.597 -30.544 -1.323 1.00 90.19 341 THR A O 1
ATOM 2691 N N . ARG A 1 342 ? 18.481 -30.429 -2.074 1.00 89.88 342 ARG A N 1
ATOM 2692 C CA . ARG A 1 342 ? 18.647 -31.429 -3.140 1.00 89.88 342 ARG A CA 1
ATOM 2693 C C . ARG A 1 342 ? 19.711 -31.034 -4.161 1.00 89.88 342 ARG A C 1
ATOM 2695 O O . ARG A 1 342 ? 20.525 -31.873 -4.529 1.00 89.88 342 ARG A O 1
ATOM 2702 N N . ASN A 1 343 ? 19.708 -29.780 -4.604 1.00 89.88 343 ASN A N 1
ATOM 2703 C CA . ASN A 1 343 ? 20.679 -29.272 -5.578 1.00 89.88 343 ASN A CA 1
ATOM 2704 C C . ASN A 1 343 ? 22.020 -28.873 -4.940 1.00 89.88 343 ASN A C 1
ATOM 2706 O O . ASN A 1 343 ? 22.848 -28.264 -5.603 1.00 89.88 343 ASN A O 1
ATOM 2710 N N . SER A 1 344 ? 22.244 -29.192 -3.656 1.00 85.19 344 SER A N 1
ATOM 2711 C CA . SER A 1 344 ? 23.447 -28.800 -2.904 1.00 85.19 344 SER A CA 1
ATOM 2712 C C . SER A 1 344 ? 23.737 -27.291 -2.969 1.00 85.19 344 SER A C 1
ATOM 2714 O O . SER A 1 344 ? 24.884 -26.853 -2.905 1.00 85.19 344 SER A O 1
ATOM 2716 N N . ARG A 1 345 ? 22.677 -26.481 -3.083 1.00 80.44 345 ARG A N 1
ATOM 2717 C CA . ARG A 1 345 ? 22.751 -25.025 -3.217 1.00 80.44 345 ARG A CA 1
ATOM 2718 C C . ARG A 1 345 ? 23.012 -24.365 -1.870 1.00 80.44 345 ARG A C 1
ATOM 2720 O O . ARG A 1 345 ? 22.137 -24.325 -1.001 1.00 80.44 345 ARG A O 1
ATOM 2727 N N . GLY A 1 346 ? 24.207 -23.792 -1.738 1.00 71.25 346 GLY A N 1
ATOM 2728 C CA . GLY A 1 346 ? 24.572 -22.901 -0.640 1.00 71.25 346 GLY A CA 1
ATOM 2729 C C . GLY A 1 346 ? 23.930 -21.514 -0.746 1.00 71.25 346 GLY A C 1
ATOM 2730 O O . GLY A 1 346 ? 23.102 -21.234 -1.614 1.00 71.25 346 GLY A O 1
ATOM 2731 N N . TYR A 1 347 ? 24.316 -20.628 0.170 1.00 68.25 347 TYR A N 1
ATOM 2732 C CA . TYR A 1 347 ? 24.001 -19.206 0.063 1.00 68.25 347 TYR A CA 1
ATOM 2733 C C . TYR A 1 347 ? 24.957 -18.543 -0.938 1.00 68.25 347 TYR A C 1
ATOM 2735 O O . TYR A 1 347 ? 26.170 -18.654 -0.784 1.00 68.25 347 TYR A O 1
ATOM 2743 N N . GLN A 1 348 ? 24.410 -17.843 -1.932 1.00 70.62 348 GLN A N 1
ATOM 2744 C CA . GLN A 1 348 ? 25.158 -17.046 -2.906 1.00 70.62 348 GLN A CA 1
ATOM 2745 C C . GLN A 1 348 ? 24.562 -15.637 -2.978 1.00 70.62 348 GLN A C 1
ATOM 2747 O O . GLN A 1 348 ? 23.342 -15.457 -2.956 1.00 70.62 348 GLN A O 1
ATOM 2752 N N . VAL A 1 349 ? 25.452 -14.646 -3.040 1.00 71.00 349 VAL A N 1
ATOM 2753 C CA . VAL A 1 349 ? 25.118 -13.217 -3.031 1.00 71.00 349 VAL A CA 1
ATOM 2754 C C . VAL A 1 349 ? 24.585 -12.767 -4.392 1.00 71.00 349 VAL A C 1
ATOM 2756 O O . VAL A 1 349 ? 23.541 -12.115 -4.457 1.00 71.00 349 VAL A O 1
ATOM 2759 N N . LEU A 1 350 ? 25.251 -13.169 -5.474 1.00 77.94 350 LEU A N 1
ATOM 2760 C CA . LEU A 1 350 ? 24.819 -12.985 -6.857 1.00 77.94 350 LEU A CA 1
ATOM 2761 C C . LEU A 1 350 ? 25.037 -14.289 -7.634 1.00 77.94 350 LEU A C 1
ATOM 2763 O O . LEU A 1 350 ? 25.956 -15.035 -7.294 1.00 77.94 350 LEU A O 1
ATOM 2767 N N . PRO A 1 351 ? 24.221 -14.563 -8.663 1.00 79.62 351 PRO A N 1
ATOM 2768 C CA . PRO A 1 351 ? 24.493 -15.644 -9.603 1.00 79.62 351 PRO A CA 1
ATOM 2769 C C . PRO A 1 351 ? 25.743 -15.351 -10.446 1.00 79.62 351 PRO A C 1
ATOM 2771 O O . PRO A 1 351 ? 25.888 -14.234 -10.960 1.00 79.62 351 PRO A O 1
ATOM 2774 N N . SER A 1 352 ? 26.600 -16.353 -10.653 1.00 78.50 352 SER A N 1
ATOM 2775 C CA . SER A 1 352 ? 27.797 -16.222 -11.491 1.00 78.50 352 SER A CA 1
ATOM 2776 C C . SER A 1 352 ? 27.616 -16.920 -12.840 1.00 78.50 352 SER A C 1
ATOM 2778 O O . SER A 1 352 ? 27.021 -17.992 -12.936 1.00 78.50 352 SER A O 1
ATOM 2780 N N . ALA A 1 353 ? 28.189 -16.359 -13.910 1.00 77.50 353 ALA A N 1
ATOM 2781 C CA . ALA A 1 353 ? 28.211 -17.034 -15.213 1.00 77.50 353 ALA A CA 1
ATOM 2782 C C . ALA A 1 353 ? 29.012 -18.354 -15.179 1.00 77.50 353 ALA A C 1
ATOM 2784 O O . ALA A 1 353 ? 28.791 -19.233 -16.012 1.00 77.50 353 ALA A O 1
ATOM 2785 N N . GLY A 1 354 ? 29.923 -18.500 -14.210 1.00 78.69 354 GLY A N 1
ATOM 2786 C CA . GLY A 1 354 ? 30.703 -19.719 -13.994 1.00 78.69 354 GLY A CA 1
ATOM 2787 C C . GLY A 1 354 ? 29.954 -20.845 -13.275 1.00 78.69 354 GLY A C 1
ATOM 2788 O O . GLY A 1 354 ? 30.491 -21.949 -13.208 1.00 78.69 354 GLY A O 1
ATOM 2789 N N . ASP A 1 355 ? 28.746 -20.601 -12.752 1.00 79.31 355 ASP A N 1
ATOM 2790 C CA . ASP A 1 355 ? 27.971 -21.624 -12.043 1.00 79.31 355 ASP A CA 1
ATOM 2791 C C . ASP A 1 355 ? 27.585 -22.774 -13.000 1.00 79.31 355 ASP A C 1
ATOM 2793 O O . ASP A 1 355 ? 27.004 -22.553 -14.074 1.00 79.31 355 ASP A O 1
ATOM 2797 N N . ASP A 1 356 ? 27.891 -24.017 -12.607 1.00 80.62 356 ASP A N 1
ATOM 2798 C CA . ASP A 1 356 ? 27.470 -25.220 -13.332 1.00 80.62 356 ASP A CA 1
ATOM 2799 C C . ASP A 1 356 ? 26.040 -25.609 -12.947 1.00 80.62 356 ASP A C 1
ATOM 2801 O O . ASP A 1 356 ? 25.792 -26.371 -12.014 1.00 80.62 356 ASP A O 1
ATOM 2805 N N . LEU A 1 357 ? 25.085 -25.085 -13.713 1.00 80.62 357 LEU A N 1
ATOM 2806 C CA . LEU A 1 357 ? 23.664 -25.386 -13.548 1.00 80.62 357 LEU A CA 1
ATOM 2807 C C . LEU A 1 357 ? 23.257 -26.733 -14.168 1.00 80.62 357 LEU A C 1
ATOM 2809 O O . LEU A 1 357 ? 22.120 -27.163 -13.990 1.00 80.62 357 LEU A O 1
ATOM 2813 N N . SER A 1 358 ? 24.144 -27.404 -14.915 1.00 80.88 358 SER A N 1
ATOM 2814 C CA . SER A 1 358 ? 23.783 -28.599 -15.693 1.00 80.88 358 SER A CA 1
ATOM 2815 C C . SER A 1 358 ? 23.530 -29.836 -14.826 1.00 80.88 358 SER A C 1
ATOM 2817 O O . SER A 1 358 ? 22.778 -30.727 -15.221 1.00 80.88 358 SER A O 1
ATOM 2819 N N . ALA A 1 359 ? 24.126 -29.871 -13.633 1.00 82.88 359 ALA A N 1
ATOM 2820 C CA . ALA A 1 359 ? 23.929 -30.926 -12.646 1.00 82.88 359 ALA A CA 1
ATOM 2821 C C . ALA A 1 359 ? 22.694 -30.699 -11.750 1.00 82.88 359 ALA A C 1
ATOM 2823 O O . ALA A 1 359 ? 22.322 -31.587 -10.979 1.00 82.88 359 ALA A O 1
ATOM 2824 N N . GLU A 1 360 ? 22.054 -29.529 -11.832 1.00 88.69 360 GLU A N 1
ATOM 2825 C CA . GLU A 1 360 ? 20.911 -29.169 -10.995 1.00 88.69 360 GLU A CA 1
ATOM 2826 C C . GLU A 1 360 ? 19.584 -29.621 -11.622 1.00 88.69 360 GLU A C 1
ATOM 2828 O O . GLU A 1 360 ? 19.400 -29.640 -12.837 1.00 88.69 360 GLU A O 1
ATOM 2833 N N . THR A 1 361 ? 18.610 -29.975 -10.784 1.00 89.75 361 THR A N 1
ATOM 2834 C CA . THR A 1 361 ? 17.239 -30.269 -11.217 1.00 89.75 361 THR A CA 1
ATOM 2835 C C . THR A 1 361 ? 16.265 -29.368 -10.477 1.00 89.75 361 THR A C 1
ATOM 2837 O O . THR A 1 361 ? 16.202 -29.393 -9.248 1.00 89.75 361 THR A O 1
ATOM 2840 N N . TRP A 1 362 ? 15.457 -28.618 -11.220 1.00 91.88 362 TRP A N 1
ATOM 2841 C CA . TRP A 1 362 ? 14.480 -27.675 -10.675 1.00 91.88 362 TRP A CA 1
ATOM 2842 C C . TRP A 1 362 ? 13.065 -27.979 -11.177 1.00 91.88 362 TRP A C 1
ATOM 2844 O O . TRP A 1 362 ? 12.911 -28.570 -12.250 1.00 91.88 362 TRP A O 1
ATOM 2854 N N . PRO A 1 363 ? 12.019 -27.610 -10.415 1.00 93.94 363 PRO A N 1
ATOM 2855 C CA . PRO A 1 363 ? 10.648 -27.779 -10.868 1.00 93.94 363 PRO A CA 1
ATOM 2856 C C . PRO A 1 363 ? 10.351 -26.822 -12.025 1.00 93.94 363 PRO A C 1
ATOM 2858 O O . PRO A 1 363 ? 10.872 -25.711 -12.072 1.00 93.94 363 PRO A O 1
ATOM 2861 N N . THR A 1 364 ? 9.461 -27.231 -12.930 1.00 91.69 364 THR A N 1
ATOM 2862 C CA . THR A 1 364 ? 9.037 -26.387 -14.058 1.00 91.69 364 THR A CA 1
ATOM 2863 C C . THR A 1 364 ? 8.335 -25.110 -13.591 1.00 91.69 364 THR A C 1
ATOM 2865 O O . THR A 1 364 ? 8.556 -24.049 -14.161 1.00 91.69 364 THR A O 1
ATOM 2868 N N . ASP A 1 365 ? 7.511 -25.203 -12.543 1.00 93.12 365 ASP A N 1
ATOM 2869 C CA . ASP A 1 365 ? 6.868 -24.048 -11.912 1.00 93.12 365 ASP A CA 1
ATOM 2870 C C . ASP A 1 365 ? 7.619 -23.673 -10.628 1.00 93.12 365 ASP A C 1
ATOM 2872 O O . ASP A 1 365 ? 7.403 -24.256 -9.558 1.00 93.12 365 ASP A O 1
ATOM 2876 N N . LEU A 1 366 ? 8.534 -22.708 -10.748 1.00 94.25 366 LEU A N 1
ATOM 2877 C CA . LEU A 1 366 ? 9.318 -22.203 -9.623 1.00 94.25 366 LEU A CA 1
ATOM 2878 C C . LEU A 1 366 ? 8.414 -21.580 -8.548 1.00 94.25 366 LEU A C 1
ATOM 2880 O O . LEU A 1 366 ? 8.529 -21.923 -7.368 1.00 94.25 366 LEU A O 1
ATOM 2884 N N . ARG A 1 367 ? 7.454 -20.736 -8.947 1.00 90.88 367 ARG A N 1
ATOM 2885 C CA . ARG A 1 367 ? 6.598 -19.978 -8.022 1.00 90.88 367 ARG A CA 1
ATOM 2886 C C . ARG A 1 367 ? 5.714 -20.888 -7.177 1.00 90.88 367 ARG A C 1
ATOM 2888 O O . ARG A 1 367 ? 5.603 -20.680 -5.964 1.00 90.88 367 ARG A O 1
ATOM 2895 N N . ALA A 1 368 ? 5.123 -21.924 -7.773 1.00 91.94 368 ALA A N 1
ATOM 2896 C CA . ALA A 1 368 ? 4.339 -22.913 -7.032 1.00 91.94 368 ALA A CA 1
ATOM 2897 C C . ALA A 1 368 ? 5.165 -23.643 -5.956 1.00 91.94 368 ALA A C 1
ATOM 2899 O O . ALA A 1 368 ? 4.610 -24.082 -4.950 1.00 91.94 368 ALA A O 1
ATOM 2900 N N . ASN A 1 369 ? 6.488 -23.713 -6.128 1.00 94.94 369 ASN A N 1
ATOM 2901 C CA . ASN A 1 369 ? 7.429 -24.370 -5.220 1.00 94.94 369 ASN A CA 1
ATOM 2902 C C . ASN A 1 369 ? 8.148 -23.400 -4.262 1.00 94.94 369 ASN A C 1
ATOM 2904 O O . ASN A 1 369 ? 9.116 -23.792 -3.612 1.00 94.94 369 ASN A O 1
ATOM 2908 N N . GLY A 1 370 ? 7.691 -22.145 -4.156 1.00 94.69 370 GLY A N 1
ATOM 2909 C CA . GLY A 1 370 ? 8.316 -21.136 -3.292 1.00 94.69 370 GLY A CA 1
ATOM 2910 C C . GLY A 1 370 ? 9.652 -20.608 -3.807 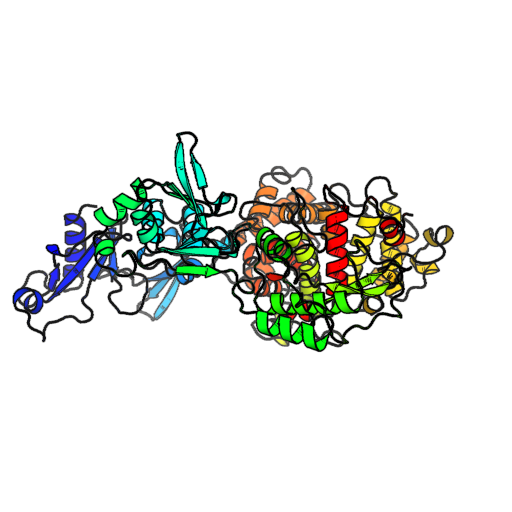1.00 94.69 370 GLY A C 1
ATOM 2911 O O . GLY A 1 370 ? 10.445 -20.072 -3.030 1.00 94.69 370 GLY A O 1
ATOM 2912 N N . LEU A 1 371 ? 9.906 -20.776 -5.102 1.00 94.38 371 LEU A N 1
ATOM 2913 C CA . LEU A 1 371 ? 11.086 -20.285 -5.793 1.00 94.38 371 LEU A CA 1
ATOM 2914 C C . LEU A 1 371 ? 10.711 -19.115 -6.716 1.00 94.38 371 LEU A C 1
ATOM 2916 O O . LEU A 1 371 ? 9.552 -18.943 -7.086 1.00 94.38 371 LEU A O 1
ATOM 2920 N N . MET A 1 372 ? 11.702 -18.322 -7.098 1.00 92.69 372 MET A N 1
ATOM 2921 C CA . MET A 1 372 ? 11.603 -17.244 -8.082 1.00 92.69 372 MET A CA 1
ATOM 2922 C C . MET A 1 372 ? 12.760 -17.344 -9.076 1.00 92.69 372 MET A C 1
ATOM 2924 O O . MET A 1 372 ? 13.799 -17.929 -8.755 1.00 92.69 372 MET A O 1
ATOM 2928 N N . SER A 1 373 ? 12.596 -16.760 -10.259 1.00 92.06 373 SER A N 1
ATOM 2929 C CA . SER A 1 373 ? 13.660 -16.652 -11.257 1.00 92.06 373 SER A CA 1
ATOM 2930 C C . SER A 1 373 ? 14.510 -15.418 -10.968 1.00 92.06 373 SER A C 1
ATOM 2932 O O . SER A 1 373 ? 13.992 -14.302 -10.919 1.00 92.06 373 SER A O 1
ATOM 2934 N N . LEU A 1 374 ? 15.809 -15.625 -10.772 1.00 91.44 374 LEU A N 1
ATOM 2935 C CA . LEU A 1 374 ? 16.836 -14.600 -10.955 1.00 91.44 374 LEU A CA 1
ATOM 2936 C C . LEU A 1 374 ? 17.575 -14.862 -12.268 1.00 91.44 374 LEU A C 1
ATOM 2938 O O . LEU A 1 374 ? 17.333 -15.878 -12.920 1.00 91.44 374 LEU A O 1
ATOM 2942 N N . HIS A 1 375 ? 18.494 -13.981 -12.635 1.00 92.25 375 HIS A N 1
ATOM 2943 C CA . HIS A 1 375 ? 19.314 -14.103 -13.832 1.00 92.25 375 HIS A CA 1
ATOM 2944 C C . HIS A 1 375 ? 20.788 -13.977 -13.478 1.00 92.25 375 HIS A C 1
ATOM 2946 O O . HIS A 1 375 ? 21.167 -13.162 -12.642 1.00 92.25 375 HIS A O 1
ATOM 2952 N N . ASP A 1 376 ? 21.645 -14.757 -14.126 1.00 89.31 376 ASP A N 1
ATOM 2953 C CA . ASP A 1 376 ? 23.090 -14.541 -14.061 1.00 89.31 376 ASP A CA 1
ATOM 2954 C C . ASP A 1 376 ? 23.578 -13.487 -15.063 1.00 89.31 376 ASP A C 1
ATOM 2956 O O . ASP A 1 376 ? 22.804 -12.886 -15.808 1.00 89.31 376 ASP A O 1
ATOM 2960 N N . GLN A 1 377 ? 24.890 -13.248 -15.086 1.00 88.12 377 GLN A N 1
ATOM 2961 C CA . GLN A 1 377 ? 25.516 -12.270 -15.986 1.00 88.12 377 GLN A CA 1
ATOM 2962 C C . GLN A 1 377 ? 25.299 -12.596 -17.477 1.00 88.12 377 GLN A C 1
ATOM 2964 O O . GLN A 1 377 ? 25.380 -11.705 -18.324 1.00 88.12 377 GLN A O 1
ATOM 2969 N N . ALA A 1 378 ? 25.008 -13.859 -17.808 1.00 86.38 378 ALA A N 1
ATOM 2970 C CA . ALA A 1 378 ? 24.702 -14.315 -19.159 1.00 86.38 378 ALA A CA 1
ATOM 2971 C C . ALA A 1 378 ? 23.195 -14.263 -19.484 1.00 86.38 378 ALA A C 1
ATOM 2973 O O . ALA A 1 378 ? 22.817 -14.567 -20.615 1.00 86.38 378 ALA A O 1
ATOM 2974 N N . GLY A 1 379 ? 22.345 -13.859 -18.533 1.00 86.88 379 GLY A N 1
ATOM 2975 C CA . GLY A 1 379 ? 20.890 -13.843 -18.679 1.00 86.88 379 GLY A CA 1
ATOM 2976 C C . GLY A 1 379 ? 20.240 -15.219 -18.505 1.00 86.88 379 GLY A C 1
ATOM 2977 O O . GLY A 1 379 ? 19.082 -15.391 -18.876 1.00 86.88 379 GLY A O 1
ATOM 2978 N N . ARG A 1 380 ? 20.958 -16.219 -17.971 1.00 88.44 380 ARG A N 1
ATOM 2979 C CA . ARG A 1 380 ? 20.391 -17.549 -17.699 1.00 88.44 380 ARG A CA 1
ATOM 2980 C C . ARG A 1 380 ? 19.592 -17.514 -16.403 1.00 88.44 380 ARG A C 1
ATOM 2982 O O . ARG A 1 380 ? 20.031 -16.912 -15.425 1.00 88.44 380 ARG A O 1
ATOM 2989 N N . VAL A 1 381 ? 18.457 -18.212 -16.386 1.00 90.38 381 VAL A N 1
ATOM 2990 C CA . VAL A 1 381 ? 17.613 -18.333 -15.192 1.00 90.38 381 VAL A CA 1
ATOM 2991 C C . VAL A 1 381 ? 18.367 -19.050 -14.071 1.00 90.38 381 VAL A C 1
ATOM 2993 O O . VAL A 1 381 ? 18.880 -20.155 -14.246 1.00 90.38 381 VAL A O 1
ATOM 2996 N N . TRP A 1 382 ? 18.366 -18.432 -12.898 1.00 89.69 382 TRP A N 1
ATOM 2997 C CA . TRP A 1 382 ? 18.949 -18.920 -11.660 1.00 89.69 382 TRP A CA 1
ATOM 2998 C C . TRP A 1 382 ? 17.852 -18.992 -10.585 1.00 89.69 382 TRP A C 1
ATOM 3000 O O . TRP A 1 382 ? 17.380 -17.955 -10.116 1.00 89.69 382 TRP A O 1
ATOM 3010 N N . PRO A 1 383 ? 17.396 -20.193 -10.191 1.00 91.88 383 PRO A N 1
ATOM 3011 C CA . PRO A 1 383 ? 16.342 -20.325 -9.187 1.00 91.88 383 PRO A CA 1
ATOM 3012 C C . PRO A 1 383 ? 16.785 -19.857 -7.796 1.00 91.88 383 PRO A C 1
ATOM 3014 O O . PRO A 1 383 ? 17.818 -20.280 -7.274 1.00 91.88 383 PRO A O 1
ATOM 3017 N N . ALA A 1 384 ? 15.965 -19.016 -7.167 1.00 90.19 384 ALA A N 1
ATOM 3018 C CA . ALA A 1 384 ? 16.183 -18.475 -5.828 1.00 90.19 384 ALA A CA 1
ATOM 3019 C C . ALA A 1 384 ? 14.968 -18.708 -4.929 1.00 90.19 384 ALA A C 1
ATOM 3021 O O . ALA A 1 384 ? 13.870 -18.950 -5.419 1.00 90.19 384 ALA A O 1
ATOM 3022 N N . VAL A 1 385 ? 15.134 -18.597 -3.607 1.00 91.44 385 VAL A N 1
ATOM 3023 C CA . VAL A 1 385 ? 13.979 -18.626 -2.694 1.00 91.44 385 VAL A CA 1
ATOM 3024 C C . VAL A 1 385 ? 13.168 -17.347 -2.862 1.00 91.44 385 VAL A C 1
ATOM 3026 O O . VAL A 1 385 ? 13.723 -16.254 -2.782 1.00 91.44 385 VAL A O 1
ATOM 3029 N N . GLU A 1 386 ? 11.860 -17.493 -3.047 1.00 92.12 386 GLU A N 1
ATOM 3030 C CA . GLU A 1 386 ? 10.936 -16.370 -3.170 1.00 92.12 386 GLU A CA 1
ATOM 3031 C C . GLU A 1 386 ? 10.890 -15.549 -1.866 1.00 92.12 386 GLU A C 1
ATOM 3033 O O . GLU A 1 386 ? 10.980 -16.073 -0.749 1.00 92.12 386 GLU A O 1
ATOM 3038 N N . THR A 1 387 ? 10.767 -14.231 -2.013 1.00 92.38 387 THR A N 1
ATOM 3039 C CA . THR A 1 387 ? 10.620 -13.287 -0.896 1.00 92.38 387 THR A CA 1
ATOM 3040 C C . THR A 1 387 ? 9.181 -12.821 -0.707 1.00 92.38 387 THR A C 1
ATOM 3042 O O . THR A 1 387 ? 8.867 -12.127 0.262 1.00 92.38 387 THR A O 1
ATOM 3045 N N . PHE A 1 388 ? 8.303 -13.171 -1.650 1.00 93.12 388 PHE A N 1
ATOM 3046 C CA . PHE A 1 388 ? 6.897 -12.774 -1.733 1.00 93.12 388 PHE A CA 1
ATOM 3047 C C . PHE A 1 388 ? 6.714 -11.250 -1.766 1.00 93.12 388 PHE A C 1
ATOM 3049 O O . PHE A 1 388 ? 5.635 -10.736 -1.475 1.00 93.12 388 PHE A O 1
ATOM 3056 N N . GLY A 1 389 ? 7.788 -10.511 -2.077 1.00 92.88 389 GLY A N 1
ATOM 3057 C CA . GLY A 1 389 ? 7.816 -9.056 -1.983 1.00 92.88 389 GLY A CA 1
ATOM 3058 C C . GLY A 1 389 ? 7.703 -8.516 -0.551 1.00 92.88 389 GLY A C 1
ATOM 3059 O O . GLY A 1 389 ? 7.279 -7.374 -0.376 1.00 92.88 389 GLY A O 1
ATOM 3060 N N . LYS A 1 390 ? 8.037 -9.328 0.465 1.00 93.12 390 LYS A N 1
ATOM 3061 C CA . LYS A 1 390 ? 7.866 -9.003 1.892 1.00 93.12 390 LYS A CA 1
ATOM 3062 C C . LYS A 1 390 ? 9.167 -8.745 2.645 1.00 93.12 390 LYS A C 1
ATOM 3064 O O . LYS A 1 390 ? 9.104 -8.160 3.716 1.00 93.12 390 LYS A O 1
ATOM 3069 N N . TYR A 1 391 ? 10.315 -9.163 2.121 1.00 91.69 391 TYR A N 1
ATOM 3070 C CA . TYR A 1 391 ? 11.630 -8.919 2.721 1.00 91.69 391 TYR A CA 1
ATOM 3071 C C . TYR A 1 391 ? 12.740 -8.950 1.653 1.00 91.69 391 TYR A C 1
ATOM 3073 O O . TYR A 1 391 ? 12.571 -9.613 0.627 1.00 91.69 391 TYR A O 1
ATOM 3081 N N . PRO A 1 392 ? 13.876 -8.264 1.865 1.00 89.94 392 PRO A N 1
ATOM 3082 C CA . PRO A 1 392 ? 14.991 -8.283 0.922 1.00 89.94 392 PRO A CA 1
ATOM 3083 C C . PRO A 1 392 ? 15.680 -9.646 0.874 1.00 89.94 392 PRO A C 1
ATOM 3085 O O . PRO A 1 392 ? 15.843 -10.319 1.892 1.00 89.94 392 PRO A O 1
ATOM 3088 N N . ARG A 1 393 ? 16.167 -10.029 -0.310 1.00 86.75 393 ARG A N 1
ATOM 3089 C CA . ARG A 1 393 ? 16.833 -11.325 -0.529 1.00 86.75 393 ARG A CA 1
ATOM 3090 C C . ARG A 1 393 ? 18.102 -11.490 0.312 1.00 86.75 393 ARG A C 1
ATOM 3092 O O . ARG A 1 393 ? 18.348 -12.564 0.853 1.00 86.75 393 ARG A O 1
ATOM 3099 N N . MET A 1 394 ? 18.880 -10.417 0.425 1.00 80.25 394 MET A N 1
ATOM 3100 C CA . MET A 1 394 ? 20.161 -10.376 1.139 1.00 80.25 394 MET A CA 1
ATOM 3101 C C . MET A 1 394 ? 20.024 -10.245 2.666 1.00 80.25 394 MET A C 1
ATOM 3103 O O . MET A 1 394 ? 21.036 -10.234 3.370 1.00 80.25 394 MET A O 1
ATOM 3107 N N . GLY A 1 395 ? 18.790 -10.148 3.180 1.00 77.69 395 GLY A N 1
ATOM 3108 C CA . GLY A 1 395 ? 18.507 -9.893 4.591 1.00 77.69 395 GLY A CA 1
ATOM 3109 C C . GLY A 1 395 ? 18.981 -8.517 5.076 1.00 77.69 395 GLY A C 1
ATOM 3110 O O . GLY A 1 395 ? 19.770 -7.817 4.432 1.00 77.69 395 GLY A O 1
ATOM 3111 N N . GLY A 1 396 ? 18.499 -8.121 6.252 1.00 79.25 396 GLY A N 1
ATOM 3112 C CA . GLY A 1 396 ? 18.815 -6.823 6.845 1.00 79.25 396 GLY A CA 1
ATOM 3113 C C . GLY A 1 396 ? 18.155 -5.645 6.126 1.00 79.25 396 GLY A C 1
ATOM 3114 O O . GLY A 1 396 ? 17.278 -5.804 5.282 1.00 79.25 396 GLY A O 1
ATOM 3115 N N . THR A 1 397 ? 18.561 -4.432 6.493 1.00 81.19 397 THR A N 1
ATOM 3116 C CA . THR A 1 397 ? 17.872 -3.201 6.081 1.00 81.19 397 THR A CA 1
ATOM 3117 C C . THR A 1 397 ? 18.835 -2.027 5.979 1.00 81.19 397 THR A C 1
ATOM 3119 O O . THR A 1 397 ? 19.743 -1.912 6.803 1.00 81.19 397 THR A O 1
ATOM 3122 N N . ASP A 1 398 ? 18.570 -1.097 5.067 1.00 86.12 398 ASP A N 1
ATOM 3123 C CA . ASP A 1 398 ? 19.153 0.243 5.110 1.00 86.12 398 ASP A CA 1
ATOM 3124 C C . ASP A 1 398 ? 18.499 1.075 6.240 1.00 86.12 398 ASP A C 1
ATOM 3126 O O . ASP A 1 398 ? 17.274 1.020 6.437 1.00 86.12 398 ASP A O 1
ATOM 3130 N N . PRO A 1 399 ? 19.271 1.850 7.022 1.00 85.50 399 PRO A N 1
ATOM 3131 C CA . PRO A 1 399 ? 18.709 2.695 8.074 1.00 85.50 399 PRO A CA 1
ATOM 3132 C C . PRO A 1 399 ? 17.898 3.877 7.528 1.00 85.50 399 PRO A C 1
ATOM 3134 O O . PRO A 1 399 ? 17.053 4.409 8.249 1.00 85.50 399 PRO A O 1
ATOM 3137 N N . HIS A 1 400 ? 18.123 4.286 6.276 1.00 87.12 400 HIS A N 1
ATOM 3138 C CA . HIS A 1 400 ? 17.490 5.463 5.682 1.00 87.12 400 HIS A CA 1
ATOM 3139 C C . HIS A 1 400 ? 16.415 5.128 4.655 1.00 87.12 400 HIS A C 1
ATOM 3141 O O . HIS A 1 400 ? 15.481 5.908 4.498 1.00 87.12 400 HIS A O 1
ATOM 3147 N N . THR A 1 401 ? 16.527 3.995 3.971 1.00 89.88 401 THR A N 1
ATOM 3148 C CA . THR A 1 401 ? 15.746 3.647 2.785 1.00 89.88 401 THR A CA 1
ATOM 3149 C C . THR A 1 401 ? 14.963 2.369 3.022 1.00 89.88 401 THR A C 1
ATOM 3151 O O . THR A 1 401 ? 15.493 1.334 3.424 1.00 89.88 401 THR A O 1
ATOM 3154 N N . SER A 1 402 ? 13.678 2.429 2.728 1.00 91.31 402 SER A N 1
ATOM 3155 C CA . SER A 1 402 ? 12.764 1.307 2.769 1.00 91.31 402 SER A CA 1
ATOM 3156 C C . SER A 1 402 ? 12.898 0.458 1.503 1.00 91.31 402 SER A C 1
ATOM 3158 O O . SER A 1 402 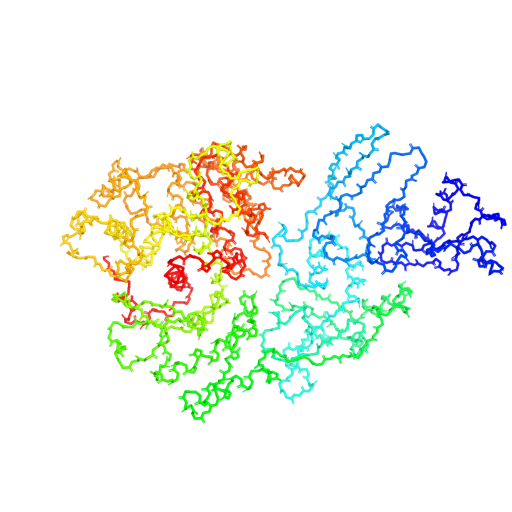? 12.543 0.903 0.411 1.00 91.31 402 SER A O 1
ATOM 3160 N N . TRP A 1 403 ? 13.364 -0.784 1.657 1.00 93.19 403 TRP A N 1
ATOM 3161 C CA . TRP A 1 403 ? 13.436 -1.751 0.556 1.00 93.19 403 TRP A CA 1
ATOM 3162 C C . TRP A 1 403 ? 12.062 -2.001 -0.076 1.00 93.19 403 TRP A C 1
ATOM 3164 O O . TRP A 1 403 ? 11.910 -1.908 -1.293 1.00 93.19 403 TRP A O 1
ATOM 3174 N N . HIS A 1 404 ? 11.036 -2.245 0.750 1.00 92.25 404 HIS A N 1
ATOM 3175 C CA . HIS A 1 404 ? 9.693 -2.557 0.253 1.00 92.25 404 HIS A CA 1
ATOM 3176 C C . HIS A 1 404 ? 9.094 -1.391 -0.538 1.00 92.25 404 HIS A C 1
ATOM 3178 O O . HIS A 1 404 ? 8.387 -1.621 -1.518 1.00 92.25 404 HIS A O 1
ATOM 3184 N N . SER A 1 405 ? 9.404 -0.149 -0.153 1.00 93.94 405 SER A N 1
ATOM 3185 C CA . SER A 1 405 ? 8.974 1.040 -0.888 1.00 93.94 405 SER A CA 1
ATOM 3186 C C . SER A 1 405 ? 9.667 1.142 -2.244 1.00 93.94 405 SER A C 1
ATOM 3188 O O . SER A 1 405 ? 9.013 1.418 -3.245 1.00 93.94 405 SER A O 1
ATOM 3190 N N . VAL A 1 406 ? 10.973 0.877 -2.319 1.00 95.56 406 VAL A N 1
ATOM 3191 C CA . VAL A 1 406 ? 11.690 0.914 -3.600 1.00 95.56 406 VAL A CA 1
ATOM 3192 C C . VAL A 1 406 ? 11.147 -0.155 -4.543 1.00 95.56 406 VAL A C 1
ATOM 3194 O O . VAL A 1 406 ? 10.623 0.182 -5.601 1.00 95.56 406 VAL A O 1
ATOM 3197 N N . VAL A 1 407 ? 11.166 -1.430 -4.150 1.00 96.31 407 VAL A N 1
ATOM 3198 C CA . VAL A 1 407 ? 10.717 -2.515 -5.041 1.00 96.31 407 VAL A CA 1
ATOM 3199 C C . VAL A 1 407 ? 9.226 -2.381 -5.381 1.00 96.31 407 VAL A C 1
ATOM 3201 O O . VAL A 1 407 ? 8.825 -2.579 -6.530 1.00 96.31 407 VAL A O 1
ATOM 3204 N N . GLY A 1 408 ? 8.401 -1.968 -4.414 1.00 97.31 408 GLY A N 1
ATOM 3205 C CA . GLY A 1 408 ? 6.987 -1.682 -4.636 1.00 97.31 408 GLY A CA 1
ATOM 3206 C C . GLY A 1 408 ? 6.757 -0.611 -5.700 1.00 97.31 408 GLY A C 1
ATOM 3207 O O . GLY A 1 408 ? 5.873 -0.784 -6.534 1.00 97.31 408 GLY A O 1
ATOM 3208 N N . ALA A 1 409 ? 7.557 0.458 -5.731 1.00 98.25 409 ALA A N 1
ATOM 3209 C CA . ALA A 1 409 ? 7.424 1.516 -6.732 1.00 98.25 409 ALA A CA 1
ATOM 3210 C C . ALA A 1 409 ? 7.717 1.035 -8.156 1.00 98.25 409 ALA A C 1
ATOM 3212 O O . ALA A 1 409 ? 6.995 1.381 -9.086 1.00 98.25 409 ALA A O 1
ATOM 3213 N N . PHE A 1 410 ? 8.732 0.194 -8.331 1.00 98.62 410 PHE A N 1
ATOM 3214 C CA . PHE A 1 410 ? 9.065 -0.380 -9.635 1.00 98.62 410 PHE A CA 1
ATOM 3215 C C . PHE A 1 410 ? 7.962 -1.307 -10.156 1.00 98.62 410 PHE A C 1
ATOM 3217 O O . PHE A 1 410 ? 7.537 -1.193 -11.307 1.00 98.62 410 PHE A O 1
ATOM 3224 N N . VAL A 1 411 ? 7.440 -2.182 -9.294 1.00 98.62 411 VAL A N 1
ATOM 3225 C CA . VAL A 1 411 ? 6.324 -3.071 -9.650 1.00 98.62 411 VAL A CA 1
ATOM 3226 C C . VAL A 1 411 ? 5.043 -2.271 -9.896 1.00 98.62 411 VAL A C 1
ATOM 3228 O O . VAL A 1 411 ? 4.338 -2.511 -10.873 1.00 98.62 411 VAL A O 1
ATOM 3231 N N . GLY A 1 412 ? 4.756 -1.276 -9.058 1.00 98.62 412 GLY A N 1
ATOM 3232 C CA . GLY A 1 412 ? 3.608 -0.394 -9.225 1.00 98.62 412 GLY A CA 1
ATOM 3233 C C . GLY A 1 412 ? 3.667 0.411 -10.526 1.00 98.62 412 GLY A C 1
ATOM 3234 O O . GLY A 1 412 ? 2.644 0.534 -11.198 1.00 98.62 412 GLY A O 1
ATOM 3235 N N . PHE A 1 413 ? 4.852 0.887 -10.928 1.00 98.75 413 PHE A N 1
ATOM 3236 C CA . PHE A 1 413 ? 5.065 1.534 -12.226 1.00 98.75 413 PHE A CA 1
ATOM 3237 C C . PHE A 1 413 ? 4.661 0.615 -13.379 1.00 98.75 413 PHE A C 1
ATOM 3239 O O . PHE A 1 413 ? 3.885 1.018 -14.244 1.00 98.75 413 PHE A O 1
ATOM 3246 N N . ALA A 1 414 ? 5.127 -0.634 -13.355 1.00 98.56 414 ALA A N 1
ATOM 3247 C CA . ALA A 1 414 ? 4.824 -1.618 -14.388 1.00 98.56 414 ALA A CA 1
ATOM 3248 C C . ALA A 1 414 ? 3.328 -1.965 -14.467 1.00 98.56 414 ALA A C 1
ATOM 3250 O O . ALA A 1 414 ? 2.773 -2.052 -15.562 1.00 98.56 414 ALA A O 1
ATOM 3251 N N . ILE A 1 415 ? 2.650 -2.103 -13.321 1.00 98.69 415 ILE A N 1
ATOM 3252 C CA . ILE A 1 415 ? 1.195 -2.320 -13.280 1.00 98.69 415 ILE A CA 1
ATOM 3253 C C . ILE A 1 415 ? 0.456 -1.123 -13.881 1.00 98.69 415 ILE A C 1
ATOM 3255 O O . ILE A 1 415 ? -0.445 -1.302 -14.697 1.00 98.69 415 ILE A O 1
ATOM 3259 N N . GLY A 1 416 ? 0.826 0.095 -13.480 1.00 98.44 416 GLY A N 1
ATOM 3260 C CA . GLY A 1 416 ? 0.203 1.316 -13.978 1.00 98.44 416 GLY A CA 1
ATOM 3261 C C . GLY A 1 416 ? 0.393 1.514 -15.482 1.00 98.44 416 GLY A C 1
ATOM 3262 O O . GLY A 1 416 ? -0.554 1.887 -16.172 1.00 98.44 416 GLY A O 1
ATOM 3263 N N . ASP A 1 417 ? 1.584 1.199 -15.996 1.00 98.00 417 ASP A N 1
ATOM 3264 C CA . ASP A 1 417 ? 1.889 1.193 -17.428 1.00 98.00 417 ASP A CA 1
ATOM 3265 C C . ASP A 1 417 ? 1.038 0.158 -18.183 1.00 98.00 417 ASP A C 1
ATOM 3267 O O . ASP A 1 417 ? 0.358 0.501 -19.154 1.00 98.00 417 ASP A O 1
ATOM 3271 N N . ALA A 1 418 ? 1.005 -1.094 -17.713 1.00 97.75 418 ALA A N 1
ATOM 3272 C CA . ALA A 1 418 ? 0.219 -2.162 -18.332 1.00 97.75 418 ALA A CA 1
ATOM 3273 C C . ALA A 1 418 ? -1.289 -1.849 -18.333 1.00 97.75 418 ALA A C 1
ATOM 3275 O O . ALA A 1 418 ? -1.963 -2.032 -19.348 1.00 97.75 418 ALA A O 1
ATOM 3276 N N . LEU A 1 419 ? -1.817 -1.324 -17.222 1.00 97.69 419 LEU A N 1
ATOM 3277 C CA . LEU A 1 419 ? -3.221 -0.935 -17.095 1.00 97.69 419 LEU A CA 1
ATOM 3278 C C . LEU A 1 419 ? -3.563 0.240 -18.024 1.00 97.69 419 LEU A C 1
ATOM 3280 O O . LEU A 1 419 ? -4.540 0.183 -18.769 1.00 97.69 419 LEU A O 1
ATOM 3284 N N . GLY A 1 420 ? -2.752 1.300 -18.008 1.00 97.50 420 GLY A N 1
ATOM 3285 C CA . GLY A 1 420 ? -3.033 2.520 -18.760 1.00 97.50 420 GLY A CA 1
ATOM 3286 C C . GLY A 1 420 ? -2.791 2.400 -20.264 1.00 97.50 420 GLY A C 1
ATOM 3287 O O . GLY A 1 420 ? -3.388 3.151 -21.031 1.00 97.50 420 GLY A O 1
ATOM 3288 N N . THR A 1 421 ? -1.993 1.427 -20.717 1.00 96.50 421 THR A N 1
ATOM 3289 C CA . THR A 1 421 ? -1.720 1.209 -22.150 1.00 96.50 421 THR A CA 1
ATOM 3290 C C . THR A 1 421 ? -2.997 0.953 -22.964 1.00 96.50 421 THR A C 1
ATOM 3292 O O . THR A 1 421 ? -3.085 1.380 -24.112 1.00 96.50 421 THR A O 1
ATOM 3295 N N . ALA A 1 422 ? -4.027 0.333 -22.380 1.00 95.31 422 ALA A N 1
ATOM 3296 C CA . ALA A 1 422 ? -5.289 0.051 -23.075 1.00 95.31 422 ALA A CA 1
ATOM 3297 C C . ALA A 1 422 ? -6.115 1.305 -23.430 1.00 95.31 422 ALA A C 1
ATOM 3299 O O . ALA A 1 422 ? -6.986 1.242 -24.305 1.00 95.31 422 ALA A O 1
ATOM 3300 N N . VAL A 1 423 ? -5.862 2.414 -22.728 1.00 96.88 423 VAL A N 1
ATOM 3301 C CA . VAL A 1 423 ? -6.631 3.667 -22.786 1.00 96.88 423 VAL A CA 1
ATOM 3302 C C . VAL A 1 423 ? -5.762 4.892 -23.096 1.00 96.88 423 VAL A C 1
ATOM 3304 O O . VAL A 1 423 ? -6.264 6.013 -23.109 1.00 96.88 423 VAL A O 1
ATOM 3307 N N . ASP A 1 424 ? -4.467 4.696 -23.358 1.00 96.31 424 ASP A N 1
ATOM 3308 C CA . ASP A 1 424 ? -3.504 5.777 -23.577 1.00 96.31 424 ASP A CA 1
ATOM 3309 C C . ASP A 1 424 ? -3.880 6.617 -24.807 1.00 96.31 424 ASP A C 1
ATOM 3311 O O . ASP A 1 424 ? -4.006 6.109 -25.921 1.00 96.31 424 ASP A O 1
ATOM 3315 N N . GLY A 1 425 ? -4.057 7.919 -24.604 1.00 95.56 425 GLY A N 1
ATOM 3316 C CA . GLY A 1 425 ? -4.428 8.883 -25.638 1.00 95.56 425 GLY A CA 1
ATOM 3317 C C . GLY A 1 425 ? -5.929 9.015 -25.909 1.00 95.56 425 GLY A C 1
ATOM 3318 O O . GLY A 1 425 ? -6.298 9.906 -26.671 1.00 95.56 425 GLY A O 1
ATOM 3319 N N . LEU A 1 426 ? -6.789 8.192 -25.298 1.00 97.75 426 LEU A N 1
ATOM 3320 C CA . LEU A 1 426 ? -8.244 8.305 -25.445 1.00 97.75 426 LEU A CA 1
ATOM 3321 C C . LEU A 1 426 ? -8.805 9.470 -24.616 1.00 97.75 426 LEU A C 1
ATOM 3323 O O . LEU A 1 426 ? -8.214 9.893 -23.623 1.00 97.75 426 LEU A O 1
ATOM 3327 N N . SER A 1 427 ? -9.974 9.973 -25.003 1.00 97.50 427 SER A N 1
ATOM 3328 C CA . SER A 1 427 ? -10.813 10.836 -24.167 1.00 97.50 427 SER A CA 1
ATOM 3329 C C . SER A 1 427 ? -11.635 10.016 -23.170 1.00 97.50 427 SER A C 1
ATOM 3331 O O . SER A 1 427 ? -11.960 8.853 -23.417 1.00 97.50 427 SER A O 1
ATOM 3333 N N . TRP A 1 428 ? -12.056 10.629 -22.061 1.00 96.56 428 TRP A N 1
ATOM 3334 C CA . TRP A 1 428 ? -12.925 9.964 -21.084 1.00 96.56 428 TRP A CA 1
ATOM 3335 C C . TRP A 1 428 ? -14.215 9.409 -21.716 1.00 96.56 428 TRP A C 1
ATOM 3337 O O . TRP A 1 428 ? -14.629 8.298 -21.395 1.00 96.56 428 TRP A O 1
ATOM 3347 N N . ALA A 1 429 ? -14.811 10.122 -22.676 1.00 97.12 429 ALA A N 1
ATOM 3348 C CA . ALA A 1 429 ? -15.997 9.650 -23.392 1.00 97.12 429 ALA A CA 1
ATOM 3349 C C . ALA A 1 429 ? -15.725 8.370 -24.206 1.00 97.12 429 ALA A C 1
ATOM 3351 O O . ALA A 1 429 ? -16.538 7.447 -24.187 1.00 97.12 429 ALA A O 1
ATOM 3352 N N . GLU A 1 430 ? -14.572 8.279 -24.876 1.00 98.31 430 GLU A N 1
ATOM 3353 C CA . GLU A 1 430 ? -14.160 7.074 -25.611 1.00 98.31 430 GLU A CA 1
ATOM 3354 C C . GLU A 1 430 ? -13.853 5.909 -24.662 1.00 98.31 430 GLU A C 1
ATOM 3356 O O . GLU A 1 430 ? -14.224 4.766 -24.940 1.00 98.31 430 GLU A O 1
ATOM 3361 N N . ILE A 1 431 ? -13.237 6.189 -23.507 1.00 97.88 431 ILE A N 1
ATOM 3362 C CA . ILE A 1 431 ? -13.009 5.188 -22.455 1.00 97.88 431 ILE A CA 1
ATOM 3363 C C . ILE A 1 431 ? -14.352 4.635 -21.964 1.00 97.88 431 ILE A C 1
ATOM 3365 O O . ILE A 1 431 ? -14.527 3.417 -21.904 1.00 97.88 431 ILE A O 1
ATOM 3369 N N . GLN A 1 432 ? -15.326 5.503 -21.679 1.00 97.44 432 GLN A N 1
ATOM 3370 C CA . GLN A 1 432 ? -16.664 5.081 -21.261 1.00 97.44 432 GLN A CA 1
ATOM 3371 C C . GLN A 1 432 ? -17.400 4.298 -22.346 1.00 97.44 432 GLN A C 1
ATOM 3373 O O . GLN A 1 432 ? -18.078 3.316 -22.047 1.00 97.44 432 GLN A O 1
ATOM 3378 N N . GLN A 1 433 ? -17.260 4.703 -23.607 1.00 98.00 433 GLN A N 1
ATOM 3379 C CA . GLN A 1 433 ? -17.857 3.991 -24.731 1.00 98.00 433 GLN A CA 1
ATOM 3380 C C . GLN A 1 433 ? -17.301 2.566 -24.853 1.00 98.00 433 GLN A C 1
ATOM 3382 O O . GLN A 1 433 ? -18.046 1.643 -25.177 1.00 98.00 433 GLN A O 1
ATOM 3387 N N . ARG A 1 434 ? -16.003 2.380 -24.590 1.00 97.38 434 ARG A N 1
ATOM 3388 C CA . ARG A 1 434 ? -15.324 1.089 -24.740 1.00 97.38 434 ARG A CA 1
ATOM 3389 C C . ARG A 1 434 ? -15.478 0.169 -23.528 1.00 97.38 434 ARG A C 1
ATOM 3391 O O . ARG A 1 434 ? -15.625 -1.035 -23.712 1.00 97.38 434 ARG A O 1
ATOM 3398 N N . PHE A 1 435 ? -15.429 0.715 -22.315 1.00 96.88 435 PHE A N 1
ATOM 3399 C CA . PHE A 1 435 ? -15.354 -0.063 -21.069 1.00 96.88 435 PHE A CA 1
ATOM 3400 C C . PHE A 1 435 ? -16.559 0.135 -20.135 1.00 96.88 435 PHE A C 1
ATOM 3402 O O . PHE A 1 435 ? -16.651 -0.503 -19.089 1.00 96.88 435 PHE A O 1
ATOM 3409 N N . GLY A 1 436 ? -17.514 0.984 -20.515 1.00 96.62 436 GLY A N 1
ATOM 3410 C CA . GLY A 1 436 ? -18.687 1.310 -19.711 1.00 96.62 436 GLY A CA 1
ATOM 3411 C C . GLY A 1 436 ? -18.452 2.470 -18.733 1.00 96.62 436 GLY A C 1
ATOM 3412 O O . GLY A 1 436 ? -17.369 3.052 -18.676 1.00 96.62 436 GLY A O 1
ATOM 3413 N N . PRO A 1 437 ? -19.466 2.834 -17.928 1.00 94.50 437 PRO A N 1
ATOM 3414 C CA . PRO A 1 437 ? -19.450 4.056 -17.118 1.00 94.50 437 PRO A CA 1
ATOM 3415 C C . PRO A 1 437 ? -18.360 4.088 -16.037 1.00 94.50 437 PRO A C 1
ATOM 3417 O O . PRO A 1 437 ? -17.969 5.177 -15.620 1.00 94.50 437 PRO A O 1
ATOM 3420 N N . ALA A 1 438 ? -17.874 2.922 -15.600 1.00 93.50 438 ALA A N 1
ATOM 3421 C CA . ALA A 1 438 ? -16.780 2.790 -14.638 1.00 93.50 438 ALA A CA 1
ATOM 3422 C C . ALA A 1 438 ? -15.381 2.880 -15.282 1.00 93.50 438 ALA A C 1
ATOM 3424 O O . ALA A 1 438 ? -14.391 2.948 -14.559 1.00 93.50 438 ALA A O 1
ATOM 3425 N N . GLY A 1 439 ? -15.295 2.884 -16.618 1.00 96.38 439 GLY A N 1
ATOM 3426 C CA . GLY A 1 439 ? -14.033 2.825 -17.346 1.00 96.38 439 GLY A CA 1
ATOM 3427 C C . GLY A 1 439 ? -13.292 1.496 -17.151 1.00 96.38 439 GLY A C 1
ATOM 3428 O O . GLY A 1 439 ? -13.901 0.462 -16.869 1.00 96.38 439 GLY A O 1
ATOM 3429 N N . ILE A 1 440 ? -11.969 1.507 -17.319 1.00 95.81 440 ILE A N 1
ATOM 3430 C CA . ILE A 1 440 ? -11.132 0.319 -17.111 1.00 95.81 440 ILE A CA 1
ATOM 3431 C C . ILE A 1 440 ? -11.036 -0.016 -15.615 1.00 95.81 440 ILE A C 1
ATOM 3433 O O . ILE A 1 440 ? -10.722 0.840 -14.788 1.00 95.81 440 ILE A O 1
ATOM 3437 N N . THR A 1 441 ? -11.304 -1.273 -15.263 1.00 96.00 441 THR A N 1
ATOM 3438 C CA . THR A 1 441 ? -11.305 -1.763 -13.869 1.00 96.00 441 THR A CA 1
ATOM 3439 C C . THR A 1 441 ? -10.308 -2.898 -13.624 1.00 96.00 441 THR A C 1
ATOM 3441 O O . THR A 1 441 ? -10.055 -3.259 -12.472 1.00 96.00 441 THR A O 1
ATOM 3444 N N . ASP A 1 442 ? -9.721 -3.435 -14.697 1.00 96.69 442 ASP A N 1
ATOM 3445 C CA . ASP A 1 442 ? -8.795 -4.566 -14.675 1.00 96.69 442 ASP A CA 1
ATOM 3446 C C . ASP A 1 442 ? -7.799 -4.513 -15.846 1.00 96.69 442 ASP A C 1
ATOM 3448 O O . ASP A 1 442 ? -8.037 -3.814 -16.837 1.00 96.69 442 ASP A O 1
ATOM 3452 N N . LEU A 1 443 ? -6.702 -5.268 -15.748 1.00 96.94 443 LEU A N 1
ATOM 3453 C CA . LEU A 1 443 ? -5.700 -5.414 -16.803 1.00 96.94 443 LEU A CA 1
ATOM 3454 C C . LEU A 1 443 ? -6.340 -5.990 -18.071 1.00 96.94 443 LEU A C 1
ATOM 3456 O O . LEU A 1 443 ? -6.981 -7.039 -18.046 1.00 96.94 443 LEU A O 1
ATOM 3460 N N . GLN A 1 444 ? -6.146 -5.307 -19.198 1.00 96.19 444 GLN A N 1
ATOM 3461 C CA . GLN A 1 444 ? -6.697 -5.719 -20.489 1.00 96.19 444 GLN A CA 1
ATOM 3462 C C . GLN A 1 444 ? -5.663 -6.473 -21.322 1.00 96.19 444 GLN A C 1
ATOM 3464 O O . GLN A 1 444 ? -4.454 -6.305 -21.157 1.00 96.19 444 GLN A O 1
ATOM 3469 N N . VAL A 1 445 ? -6.147 -7.262 -22.280 1.00 96.25 445 VAL A N 1
ATOM 3470 C CA . VAL A 1 445 ? -5.308 -7.849 -23.330 1.00 96.25 445 VAL A CA 1
ATOM 3471 C C . VAL A 1 445 ? -5.036 -6.778 -24.388 1.00 96.25 445 VAL A C 1
ATOM 3473 O O . VAL A 1 445 ? -5.861 -6.548 -25.270 1.00 96.25 445 VAL A O 1
ATOM 3476 N N . VAL A 1 446 ? -3.907 -6.076 -24.264 1.00 94.12 446 VAL A N 1
ATOM 3477 C CA . VAL A 1 446 ? -3.435 -5.100 -25.271 1.00 94.12 446 VAL A CA 1
ATOM 3478 C C . VAL A 1 446 ? -2.499 -5.769 -26.281 1.00 94.12 446 VAL A C 1
ATOM 3480 O O . VAL A 1 446 ? -2.581 -5.492 -27.474 1.00 94.12 446 VAL A O 1
ATOM 3483 N N . PHE A 1 447 ? -1.627 -6.653 -25.794 1.00 93.44 447 PHE A N 1
ATOM 3484 C CA . PHE A 1 447 ? -0.708 -7.441 -26.610 1.00 93.44 447 PHE A CA 1
ATOM 3485 C C . PHE A 1 447 ? -1.250 -8.877 -26.743 1.00 93.44 447 PHE A C 1
ATOM 3487 O O . PHE A 1 447 ? -2.298 -9.078 -27.348 1.00 93.44 447 PHE A O 1
ATOM 3494 N N . GLU A 1 448 ? -0.589 -9.874 -26.156 1.00 93.75 448 GLU A N 1
ATOM 3495 C CA . GLU A 1 448 ? -0.969 -11.292 -26.240 1.00 93.75 448 GLU A CA 1
ATOM 3496 C C . GLU A 1 448 ? -1.794 -11.763 -25.030 1.00 93.75 448 GLU A C 1
ATOM 3498 O O . GLU A 1 448 ? -2.691 -12.592 -25.168 1.00 93.75 448 GLU A O 1
ATOM 3503 N N . ARG A 1 449 ? -1.512 -11.234 -23.833 1.00 94.06 449 ARG A N 1
ATOM 3504 C CA . ARG A 1 449 ? -2.180 -11.570 -22.565 1.00 94.06 449 ARG A CA 1
ATOM 3505 C C . ARG A 1 449 ? -2.246 -10.358 -21.619 1.00 94.06 449 ARG A C 1
ATOM 3507 O O . ARG A 1 449 ? -1.512 -9.389 -21.829 1.00 94.06 449 ARG A O 1
ATOM 3514 N N . PRO A 1 450 ? -3.100 -10.377 -20.576 1.00 94.44 450 PRO A N 1
ATOM 3515 C CA . PRO A 1 450 ? -3.142 -9.304 -19.583 1.00 94.44 450 PRO A CA 1
ATOM 3516 C C . PRO A 1 450 ? -1.807 -9.170 -18.842 1.00 94.44 450 PRO A C 1
ATOM 3518 O O . PRO A 1 450 ? -1.094 -10.155 -18.670 1.00 94.44 450 PRO A O 1
ATOM 3521 N N . GLY A 1 451 ? -1.487 -7.958 -18.383 1.00 92.62 451 GLY A N 1
ATOM 3522 C CA . GLY A 1 451 ? -0.304 -7.700 -17.551 1.00 92.62 451 GLY A CA 1
ATOM 3523 C C . GLY A 1 451 ? 1.023 -7.596 -18.305 1.00 92.62 451 GLY A C 1
ATOM 3524 O O . GLY A 1 451 ? 2.049 -7.348 -17.678 1.00 92.62 451 GLY A O 1
ATOM 3525 N N . GLN A 1 452 ? 1.026 -7.716 -19.637 1.00 95.75 452 GLN A N 1
ATOM 3526 C CA . GLN A 1 452 ? 2.228 -7.441 -20.422 1.00 95.75 452 GLN A CA 1
ATOM 3527 C C . GLN A 1 452 ? 2.590 -5.956 -20.358 1.00 95.75 452 GLN A C 1
ATOM 3529 O O . GLN A 1 452 ? 1.815 -5.095 -20.780 1.00 95.75 452 GLN A O 1
ATOM 3534 N N . VAL A 1 453 ? 3.784 -5.668 -19.840 1.00 95.81 453 VAL A N 1
ATOM 3535 C CA . VAL A 1 453 ? 4.285 -4.293 -19.700 1.00 95.81 453 VAL A CA 1
ATOM 3536 C C . VAL A 1 453 ? 4.555 -3.661 -21.063 1.00 95.81 453 VAL A C 1
ATOM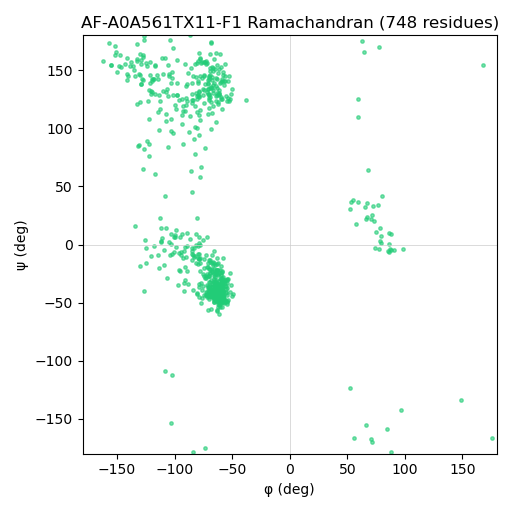 3538 O O . VAL A 1 453 ? 4.872 -4.382 -22.010 1.00 95.81 453 VAL A O 1
ATOM 35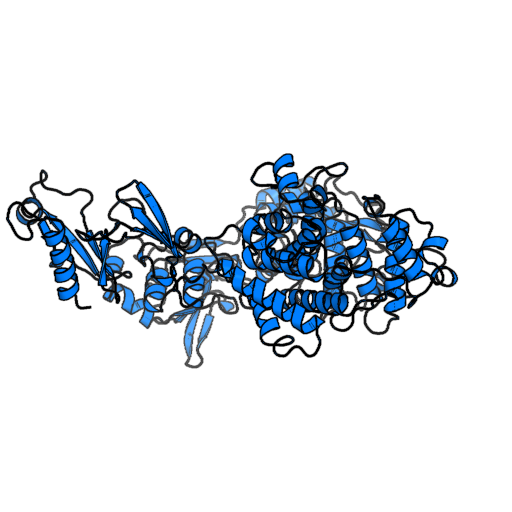41 N N . SER A 1 454 ? 4.468 -2.334 -21.184 1.00 96.25 454 SER A N 1
ATOM 3542 C CA . SER A 1 454 ? 4.812 -1.644 -22.431 1.00 96.25 454 SER A CA 1
ATOM 3543 C C . SER A 1 454 ? 6.308 -1.321 -22.497 1.00 96.25 454 SER A C 1
ATOM 3545 O O . SER A 1 454 ? 7.087 -1.579 -21.571 1.00 96.25 454 SER A O 1
ATOM 3547 N N . TRP A 1 455 ? 6.719 -0.694 -23.595 1.00 95.50 455 TRP A N 1
ATOM 3548 C CA . TRP A 1 455 ? 8.072 -0.177 -23.741 1.00 95.50 455 TRP A CA 1
ATOM 3549 C C . TRP A 1 455 ? 8.483 0.844 -22.675 1.00 95.50 455 TRP A C 1
ATOM 3551 O O . TRP A 1 455 ? 9.675 1.024 -22.445 1.00 95.50 455 TRP A O 1
ATOM 3561 N N . ARG A 1 456 ? 7.534 1.528 -22.018 1.00 95.50 456 ARG A N 1
ATOM 3562 C CA . ARG A 1 456 ? 7.845 2.495 -20.950 1.00 95.50 456 ARG A CA 1
ATOM 3563 C C . ARG A 1 456 ? 8.484 1.810 -19.755 1.00 95.50 456 ARG A C 1
ATOM 3565 O O . ARG A 1 456 ? 9.459 2.323 -19.214 1.00 95.50 456 ARG A O 1
ATOM 3572 N N . THR A 1 457 ? 7.961 0.647 -19.377 1.00 97.50 457 THR A N 1
ATOM 3573 C CA . THR A 1 457 ? 8.561 -0.180 -18.329 1.00 97.50 457 THR A CA 1
ATOM 3574 C C . THR A 1 457 ? 9.926 -0.707 -18.762 1.00 97.50 457 THR A C 1
ATOM 3576 O O . THR A 1 457 ? 10.876 -0.592 -17.996 1.00 97.50 457 THR A O 1
ATOM 3579 N N . GLN A 1 458 ? 10.066 -1.193 -20.002 1.00 97.12 458 GLN A N 1
ATOM 3580 C CA . GLN A 1 458 ? 11.369 -1.631 -20.528 1.00 97.12 458 GLN A CA 1
ATOM 3581 C C . GLN A 1 458 ? 12.407 -0.493 -20.490 1.00 97.12 458 GLN A C 1
ATOM 3583 O O . GLN A 1 458 ? 13.516 -0.686 -19.998 1.00 97.12 458 GLN A O 1
ATOM 3588 N N . LEU A 1 459 ? 12.036 0.712 -20.938 1.00 95.50 459 LEU A N 1
ATOM 3589 C CA . LEU A 1 459 ? 12.895 1.895 -20.882 1.00 95.50 459 LEU A CA 1
ATOM 3590 C C . LEU A 1 459 ? 13.267 2.244 -19.437 1.00 95.50 459 LEU A C 1
ATOM 3592 O O . LEU A 1 459 ? 14.443 2.441 -19.155 1.00 95.50 459 LEU A O 1
ATOM 3596 N N . MET A 1 460 ? 12.295 2.284 -18.520 1.00 96.31 460 MET A N 1
ATOM 3597 C CA . MET A 1 460 ? 12.538 2.543 -17.097 1.00 96.31 460 MET A CA 1
ATOM 3598 C C . MET A 1 460 ? 13.570 1.566 -16.516 1.00 96.31 460 MET A C 1
ATOM 3600 O O . MET A 1 460 ? 14.496 2.006 -15.838 1.00 96.31 460 MET A O 1
ATOM 3604 N N . MET A 1 461 ? 13.484 0.273 -16.848 1.00 97.88 461 MET A N 1
ATOM 3605 C CA . MET A 1 461 ? 14.452 -0.730 -16.393 1.00 97.88 461 MET A CA 1
ATOM 3606 C C . MET A 1 461 ? 15.868 -0.433 -16.911 1.00 97.88 461 MET A C 1
ATOM 3608 O O . MET A 1 461 ? 16.823 -0.445 -16.136 1.00 97.88 461 MET A O 1
ATOM 3612 N N . PHE A 1 462 ? 16.025 -0.084 -18.192 1.00 96.19 462 PHE A N 1
ATOM 3613 C CA . PHE A 1 462 ? 17.336 0.302 -18.722 1.00 96.19 462 PHE A CA 1
ATOM 3614 C C . PHE A 1 462 ? 17.856 1.609 -18.112 1.00 96.19 462 PHE A C 1
ATOM 3616 O O . PHE A 1 462 ? 19.037 1.685 -17.780 1.00 96.19 462 PHE A O 1
ATOM 3623 N N . LEU A 1 463 ? 17.003 2.614 -17.884 1.00 94.25 463 LEU A N 1
ATOM 3624 C CA . LEU A 1 463 ? 17.398 3.840 -17.176 1.00 94.25 463 LEU A CA 1
ATOM 3625 C C . LEU A 1 463 ? 17.915 3.523 -15.763 1.00 94.25 463 LEU A C 1
ATOM 3627 O O . LEU A 1 463 ? 18.905 4.107 -15.323 1.00 94.25 463 LEU A O 1
ATOM 3631 N N . THR A 1 464 ? 17.297 2.571 -15.062 1.00 95.62 464 THR A N 1
ATOM 3632 C CA . THR A 1 464 ? 17.767 2.097 -13.752 1.00 95.62 464 THR A CA 1
ATOM 3633 C C . THR A 1 464 ? 19.088 1.342 -13.838 1.00 95.62 464 THR A C 1
ATOM 3635 O O . THR A 1 464 ? 19.974 1.601 -13.028 1.00 95.62 464 THR A O 1
ATOM 3638 N N . GLU A 1 465 ? 19.279 0.476 -14.833 1.00 94.31 465 GLU A N 1
ATOM 3639 C CA . GLU A 1 465 ? 20.583 -0.156 -15.074 1.00 94.31 465 GLU A CA 1
ATOM 3640 C C . GLU A 1 465 ? 21.670 0.901 -15.349 1.00 94.31 465 GLU A C 1
ATOM 3642 O O . GLU A 1 465 ? 22.767 0.835 -14.793 1.00 94.31 465 GLU A O 1
ATOM 3647 N N . GLY A 1 466 ? 21.353 1.923 -16.152 1.00 92.19 466 GLY A N 1
ATOM 3648 C CA . GLY A 1 466 ? 22.223 3.074 -16.394 1.00 92.19 466 GLY A CA 1
ATOM 3649 C C . GLY A 1 466 ? 22.553 3.844 -15.113 1.00 92.19 466 GLY A C 1
ATOM 3650 O O . GLY A 1 466 ? 23.690 4.274 -14.940 1.00 92.19 466 GLY A O 1
ATOM 3651 N N . ALA A 1 467 ? 21.599 3.960 -14.183 1.00 90.94 467 ALA A N 1
ATOM 3652 C CA . ALA A 1 467 ? 21.816 4.545 -12.859 1.00 90.94 467 ALA A CA 1
ATOM 3653 C C . ALA A 1 467 ? 22.840 3.756 -12.040 1.00 90.94 467 ALA A C 1
ATOM 3655 O O . ALA A 1 467 ? 23.776 4.340 -11.495 1.00 90.94 467 ALA A O 1
ATOM 3656 N N . ILE A 1 468 ? 22.676 2.432 -11.972 1.00 90.81 468 ILE A N 1
ATOM 3657 C CA . ILE A 1 468 ? 23.574 1.536 -11.232 1.00 90.81 468 ILE A CA 1
ATOM 3658 C C . ILE A 1 468 ? 24.990 1.616 -11.812 1.00 90.81 468 ILE A C 1
ATOM 3660 O O . ILE A 1 468 ? 25.965 1.796 -11.080 1.00 90.81 468 ILE A O 1
ATOM 3664 N N . ARG A 1 469 ? 25.109 1.550 -13.142 1.00 89.31 469 ARG A N 1
ATOM 3665 C CA . ARG A 1 469 ? 26.395 1.649 -13.848 1.00 89.31 469 ARG A CA 1
ATOM 3666 C C . ARG A 1 469 ? 27.015 3.044 -13.781 1.00 89.31 469 ARG A C 1
ATOM 3668 O O . ARG A 1 469 ? 28.225 3.161 -13.901 1.00 89.31 469 ARG A O 1
ATOM 3675 N N . GLY A 1 470 ? 26.216 4.090 -13.588 1.00 85.38 470 GLY A N 1
ATOM 3676 C CA . GLY A 1 470 ? 26.659 5.481 -13.484 1.00 85.38 470 GLY A CA 1
ATOM 3677 C C . GLY A 1 470 ? 26.908 5.980 -12.056 1.00 85.38 470 GLY A C 1
ATOM 3678 O O . GLY A 1 470 ? 27.084 7.184 -11.877 1.00 85.38 470 GLY A O 1
ATOM 3679 N N . SER A 1 471 ? 26.883 5.102 -11.044 1.00 80.25 471 SER A N 1
ATOM 3680 C CA . SER A 1 471 ? 27.084 5.466 -9.633 1.00 80.25 471 SER A CA 1
ATOM 3681 C C . SER A 1 471 ? 28.496 6.016 -9.342 1.00 80.25 471 SER A C 1
ATOM 3683 O O . SER A 1 471 ? 29.400 5.924 -10.175 1.00 80.25 471 SER A O 1
ATOM 3685 N N . ALA A 1 472 ? 28.663 6.659 -8.176 1.00 56.91 472 ALA A N 1
ATOM 3686 C CA . ALA A 1 472 ? 29.798 7.517 -7.810 1.00 56.91 472 ALA A CA 1
ATOM 3687 C C . ALA A 1 472 ? 31.177 7.029 -8.313 1.00 56.91 472 ALA A C 1
ATOM 3689 O O . ALA A 1 472 ? 31.610 5.920 -8.013 1.00 56.91 472 ALA A O 1
ATOM 3690 N N . GLY A 1 473 ? 31.878 7.899 -9.054 1.00 57.81 473 GLY A N 1
ATOM 3691 C CA . GLY A 1 473 ? 33.215 7.639 -9.610 1.00 57.81 473 GLY A CA 1
ATOM 3692 C C . GLY A 1 473 ? 33.248 7.194 -11.079 1.00 57.81 473 GLY A C 1
ATOM 3693 O O . GLY A 1 473 ? 34.337 7.066 -11.633 1.00 57.81 473 GLY A O 1
ATOM 3694 N N . LYS A 1 474 ? 32.089 6.995 -11.725 1.00 64.88 474 LYS A N 1
ATOM 3695 C CA . LYS A 1 474 ? 31.964 6.526 -13.120 1.00 64.88 474 LYS A CA 1
ATOM 3696 C C . LYS A 1 474 ? 31.428 7.620 -14.052 1.00 64.88 474 LYS A C 1
ATOM 3698 O O . LYS A 1 474 ? 30.817 8.590 -13.599 1.00 64.88 474 LYS A O 1
ATOM 3703 N N . ASN A 1 475 ? 31.635 7.480 -15.365 1.00 76.25 475 ASN A N 1
ATOM 3704 C CA . ASN A 1 475 ? 31.099 8.415 -16.360 1.00 76.25 475 ASN A CA 1
ATOM 3705 C C . ASN A 1 475 ? 29.579 8.219 -16.527 1.00 76.25 475 ASN A C 1
ATOM 3707 O O . ASN A 1 475 ? 29.118 7.517 -17.428 1.00 76.25 475 ASN A O 1
ATOM 3711 N N . GLY A 1 476 ? 28.794 8.840 -15.640 1.00 80.44 476 GLY A N 1
ATOM 3712 C CA . GLY A 1 476 ? 27.339 8.669 -15.576 1.00 80.44 476 GLY A CA 1
ATOM 3713 C C . GLY A 1 476 ? 26.602 8.993 -16.879 1.00 80.44 476 GLY A C 1
ATOM 3714 O O . GLY A 1 476 ? 25.589 8.366 -17.180 1.00 80.44 476 GLY A O 1
ATOM 3715 N N . ASP A 1 477 ? 27.118 9.918 -17.693 1.00 84.00 477 ASP A N 1
ATOM 3716 C CA . ASP A 1 477 ? 26.508 10.238 -18.985 1.00 84.00 477 ASP A CA 1
ATOM 3717 C C . ASP A 1 477 ? 26.721 9.124 -20.020 1.00 84.00 477 ASP A C 1
ATOM 3719 O O . ASP A 1 477 ? 25.772 8.719 -20.693 1.00 84.00 477 ASP A O 1
ATOM 3723 N N . SER A 1 478 ? 27.938 8.570 -20.097 1.00 85.56 478 SER A N 1
ATOM 3724 C CA . SER A 1 478 ? 28.227 7.396 -20.934 1.00 85.56 478 SER A CA 1
ATOM 3725 C C . SER A 1 478 ? 27.385 6.192 -20.505 1.00 85.56 478 SER A C 1
ATOM 3727 O O . SER A 1 478 ? 26.716 5.583 -21.337 1.00 85.56 478 SER A O 1
ATOM 3729 N N . ALA A 1 479 ? 27.315 5.913 -19.198 1.00 89.12 479 ALA A N 1
ATOM 3730 C CA . ALA A 1 479 ? 26.494 4.832 -18.648 1.00 89.12 479 ALA A CA 1
ATOM 3731 C C . ALA A 1 479 ? 25.001 4.994 -18.988 1.00 89.12 479 ALA A C 1
ATOM 3733 O O . ALA A 1 479 ? 24.320 4.019 -19.319 1.00 89.12 479 ALA A O 1
ATOM 3734 N N . MET A 1 480 ? 24.491 6.227 -18.965 1.00 88.81 480 MET A N 1
ATOM 3735 C CA . MET A 1 480 ? 23.110 6.512 -19.338 1.00 88.81 480 MET A CA 1
ATOM 3736 C C . MET A 1 480 ? 22.875 6.368 -20.847 1.00 88.81 480 MET A C 1
ATOM 3738 O O . MET A 1 480 ? 21.890 5.758 -21.258 1.00 88.81 480 MET A O 1
ATOM 3742 N N . ARG A 1 481 ? 23.770 6.867 -21.707 1.00 89.69 481 ARG A N 1
ATOM 3743 C CA . ARG A 1 481 ? 23.663 6.666 -23.168 1.00 89.69 481 ARG A CA 1
ATOM 3744 C C . ARG A 1 481 ? 23.766 5.190 -23.554 1.00 89.69 481 ARG A C 1
ATOM 3746 O O . ARG A 1 481 ? 23.021 4.707 -24.399 1.00 89.69 481 ARG A O 1
ATOM 3753 N N . SER A 1 482 ? 24.625 4.456 -22.865 1.00 91.31 482 SER A N 1
ATOM 3754 C CA . SER A 1 482 ? 24.759 3.008 -22.964 1.00 91.31 482 SER A CA 1
ATOM 3755 C C . SER A 1 482 ? 23.447 2.273 -22.651 1.00 91.31 482 SER A C 1
ATOM 3757 O O . SER A 1 482 ? 23.036 1.380 -23.391 1.00 91.31 482 SER A O 1
ATOM 3759 N N . ALA A 1 483 ? 22.727 2.697 -21.607 1.00 93.00 483 ALA A N 1
ATOM 3760 C CA . ALA A 1 483 ? 21.405 2.161 -21.283 1.00 93.00 483 ALA A CA 1
ATOM 3761 C C . ALA A 1 483 ? 20.374 2.406 -22.397 1.00 93.00 483 ALA A C 1
ATOM 3763 O O . ALA A 1 483 ? 19.631 1.497 -22.763 1.00 93.00 483 ALA A O 1
ATOM 3764 N N . HIS A 1 484 ? 20.368 3.603 -22.984 1.00 92.31 484 HIS A N 1
ATOM 3765 C CA . HIS A 1 484 ? 19.521 3.920 -24.135 1.00 92.31 484 HIS A CA 1
ATOM 3766 C C . HIS A 1 484 ? 19.839 3.037 -25.348 1.00 92.31 484 HIS A C 1
ATOM 3768 O O . HIS A 1 484 ? 18.927 2.510 -25.984 1.00 92.31 484 HIS A O 1
ATOM 3774 N N . ALA A 1 485 ? 21.124 2.829 -25.644 1.00 94.62 485 ALA A N 1
ATOM 3775 C CA . ALA A 1 485 ? 21.560 1.944 -26.718 1.00 94.62 485 ALA A CA 1
ATOM 3776 C C . ALA A 1 485 ? 21.110 0.494 -26.484 1.00 94.62 485 ALA A C 1
ATOM 3778 O O . ALA A 1 485 ? 20.589 -0.143 -27.398 1.00 94.62 485 ALA A O 1
ATOM 3779 N N . ARG A 1 486 ? 21.245 -0.028 -25.257 1.00 96.12 486 ARG A N 1
ATOM 3780 C CA . ARG A 1 486 ? 20.766 -1.377 -24.911 1.00 96.12 486 ARG A CA 1
ATOM 3781 C C . ARG A 1 486 ? 19.250 -1.503 -25.023 1.00 96.12 486 ARG A C 1
ATOM 3783 O O . ARG A 1 486 ? 18.785 -2.493 -25.578 1.00 96.12 486 ARG A O 1
ATOM 3790 N N . PHE A 1 487 ? 18.494 -0.488 -24.600 1.00 95.75 487 PHE A N 1
ATOM 3791 C CA . PHE A 1 487 ? 17.053 -0.435 -24.851 1.00 95.75 487 PHE A CA 1
ATOM 3792 C C . PHE A 1 487 ? 16.751 -0.533 -26.352 1.00 95.75 487 PHE A C 1
ATOM 3794 O O . PHE A 1 487 ? 15.956 -1.374 -26.753 1.00 95.75 487 PHE A O 1
ATOM 3801 N N . LEU A 1 488 ? 17.424 0.250 -27.204 1.00 95.88 488 LEU A N 1
ATOM 3802 C CA . LEU A 1 488 ? 17.238 0.179 -28.659 1.00 95.88 488 LEU A CA 1
ATOM 3803 C C . LEU A 1 488 ? 17.552 -1.208 -29.239 1.00 95.88 488 LEU A C 1
ATOM 3805 O O . LEU A 1 488 ? 16.831 -1.663 -30.130 1.00 95.88 488 LEU A O 1
ATOM 3809 N N . VAL A 1 489 ? 18.578 -1.894 -28.724 1.00 97.25 489 VAL A N 1
ATOM 3810 C CA . VAL A 1 489 ? 18.880 -3.280 -29.116 1.00 97.25 489 VAL A CA 1
ATOM 3811 C C . VAL A 1 489 ? 17.697 -4.194 -28.847 1.00 97.25 489 VAL A C 1
ATOM 3813 O O . VAL A 1 489 ? 17.314 -4.951 -29.738 1.00 97.25 489 VAL A O 1
ATOM 3816 N N . THR A 1 490 ? 17.063 -4.089 -27.676 1.00 96.62 490 THR A N 1
ATOM 3817 C CA . THR A 1 490 ? 15.883 -4.915 -27.387 1.00 96.62 490 THR A CA 1
ATOM 3818 C C . THR A 1 490 ? 14.661 -4.529 -28.223 1.00 96.62 490 THR A C 1
ATOM 3820 O O . THR A 1 490 ? 13.736 -5.321 -28.372 1.00 96.62 490 THR A O 1
ATOM 3823 N N . GLN A 1 491 ? 14.673 -3.351 -28.854 1.00 95.88 491 GLN A N 1
ATOM 3824 C CA . GLN A 1 491 ? 13.672 -2.945 -29.844 1.00 95.88 491 GLN A CA 1
ATOM 3825 C C . GLN A 1 491 ? 14.035 -3.343 -31.286 1.00 95.88 491 GLN A C 1
ATOM 3827 O O . GLN A 1 491 ? 13.367 -2.922 -32.229 1.00 95.88 491 GLN A O 1
ATOM 3832 N N . GLY A 1 492 ? 15.075 -4.160 -31.482 1.00 94.88 492 GLY A N 1
ATOM 3833 C CA . GLY A 1 492 ? 15.485 -4.682 -32.788 1.00 94.88 492 GLY A CA 1
ATOM 3834 C C . GLY A 1 492 ? 16.459 -3.796 -33.568 1.00 94.88 492 GLY A C 1
ATOM 3835 O O . GLY A 1 492 ? 16.728 -4.079 -34.737 1.00 94.88 492 GLY A O 1
ATOM 3836 N N . VAL A 1 493 ? 17.008 -2.739 -32.961 1.00 95.44 493 VAL A N 1
ATOM 3837 C CA . VAL A 1 493 ? 18.039 -1.909 -33.600 1.00 95.44 493 VAL A CA 1
ATOM 3838 C C . VAL A 1 493 ? 19.405 -2.596 -33.462 1.00 95.44 493 VAL A C 1
ATOM 3840 O O . VAL A 1 493 ? 19.826 -2.885 -32.343 1.00 95.44 493 VAL A O 1
ATOM 3843 N N . PRO A 1 494 ? 20.153 -2.839 -34.555 1.00 95.38 494 PRO A N 1
ATOM 3844 C CA . PRO A 1 494 ? 21.494 -3.414 -34.460 1.00 95.38 494 PRO A CA 1
ATOM 3845 C C . PRO A 1 494 ? 22.414 -2.560 -33.582 1.00 95.38 494 PRO A C 1
ATOM 3847 O O . PRO A 1 494 ? 22.405 -1.335 -33.698 1.00 95.38 494 PRO A O 1
ATOM 3850 N N . TRP A 1 495 ? 23.263 -3.192 -32.764 1.00 95.12 495 TRP A N 1
ATOM 3851 C CA . TRP A 1 495 ? 24.126 -2.488 -31.802 1.00 95.12 495 TRP A CA 1
ATOM 3852 C C . TRP A 1 495 ? 24.923 -1.334 -32.410 1.00 95.12 495 TRP A C 1
ATOM 3854 O O . TRP A 1 495 ? 24.928 -0.236 -31.869 1.00 95.12 495 TRP A O 1
ATOM 3864 N N . GLN A 1 496 ? 25.518 -1.553 -33.583 1.00 92.06 496 GLN A N 1
ATOM 3865 C CA . GLN A 1 496 ? 26.317 -0.543 -34.282 1.00 92.06 496 GLN A CA 1
ATOM 3866 C C . GLN A 1 496 ? 25.519 0.725 -34.626 1.00 92.06 496 GLN A C 1
ATOM 3868 O O . GLN A 1 496 ? 26.075 1.814 -34.697 1.00 92.06 496 GLN A O 1
ATOM 3873 N N . GLN A 1 497 ? 24.205 0.596 -34.820 1.00 92.12 497 GLN A N 1
ATOM 3874 C CA . GLN A 1 497 ? 23.307 1.731 -35.035 1.00 92.12 497 GLN A CA 1
ATOM 3875 C C . GLN A 1 497 ? 22.778 2.295 -33.712 1.00 92.12 497 GLN A C 1
ATOM 3877 O O . GLN A 1 497 ? 22.562 3.498 -33.608 1.00 92.12 497 GLN A O 1
ATOM 3882 N N . ALA A 1 498 ? 22.557 1.436 -32.716 1.00 93.25 498 ALA A N 1
ATOM 3883 C CA . ALA A 1 498 ? 22.014 1.807 -31.414 1.00 93.25 498 ALA A CA 1
ATOM 3884 C C . ALA A 1 498 ? 23.017 2.572 -30.537 1.00 93.25 498 ALA A C 1
ATOM 3886 O O . ALA A 1 498 ? 22.641 3.548 -29.898 1.00 93.25 498 ALA A O 1
ATOM 3887 N N . ALA A 1 499 ? 24.275 2.128 -30.500 1.00 91.31 499 ALA A N 1
ATOM 3888 C CA . ALA A 1 499 ? 25.326 2.654 -29.631 1.00 91.31 499 ALA A CA 1
ATOM 3889 C C . ALA A 1 499 ? 26.051 3.879 -30.209 1.00 91.31 499 ALA A C 1
ATOM 3891 O O . ALA A 1 499 ? 26.758 4.571 -29.476 1.00 91.31 499 ALA A O 1
ATOM 3892 N N . GLY A 1 500 ? 25.870 4.181 -31.498 1.00 87.56 500 GLY A N 1
ATOM 3893 C CA . GLY A 1 500 ? 26.486 5.340 -32.142 1.00 87.56 500 GLY A CA 1
ATOM 3894 C C . GLY A 1 500 ? 28.000 5.383 -31.909 1.00 87.56 500 GLY A C 1
ATOM 3895 O O . GLY A 1 500 ? 28.711 4.422 -32.192 1.00 87.56 500 GLY A O 1
ATOM 3896 N N . THR A 1 501 ? 28.494 6.488 -31.348 1.00 85.31 501 THR A N 1
ATOM 3897 C CA . THR A 1 501 ? 29.924 6.676 -31.044 1.00 85.31 501 THR A CA 1
ATOM 3898 C C . THR A 1 501 ? 30.461 5.716 -29.979 1.00 85.31 501 THR A C 1
ATOM 3900 O O . THR A 1 501 ? 31.648 5.399 -30.004 1.00 85.31 501 THR A O 1
ATOM 3903 N N . LEU A 1 502 ? 29.605 5.186 -29.097 1.00 88.06 502 LEU A N 1
ATOM 3904 C CA . LEU A 1 502 ? 30.009 4.233 -28.056 1.00 88.06 502 LEU A CA 1
ATOM 3905 C C . LEU A 1 502 ? 30.443 2.884 -28.645 1.00 88.06 502 LEU A C 1
ATOM 3907 O O . LEU A 1 502 ? 31.224 2.170 -28.023 1.00 88.06 502 LEU A O 1
ATOM 3911 N N . ALA A 1 503 ? 29.990 2.551 -29.859 1.00 91.19 503 ALA A N 1
ATOM 3912 C CA . ALA A 1 503 ? 30.308 1.282 -30.506 1.00 91.19 503 ALA A CA 1
ATOM 3913 C C . ALA A 1 503 ? 31.800 1.124 -30.858 1.00 91.19 503 ALA A C 1
ATOM 3915 O O . ALA A 1 503 ? 32.273 0.004 -31.050 1.00 91.19 503 ALA A O 1
ATOM 3916 N N . ALA A 1 504 ? 32.542 2.235 -30.950 1.00 89.06 504 ALA A N 1
ATOM 3917 C CA . ALA A 1 504 ? 33.977 2.218 -31.226 1.00 89.06 504 ALA A CA 1
ATOM 3918 C C . ALA A 1 504 ? 34.798 1.683 -30.041 1.00 89.06 504 ALA A C 1
ATOM 3920 O O . ALA A 1 504 ? 35.800 1.003 -30.247 1.00 89.06 504 ALA A O 1
ATOM 3921 N N . GLU A 1 505 ? 34.368 1.985 -28.814 1.00 88.06 505 GLU A N 1
ATOM 3922 C CA . GLU A 1 505 ? 35.009 1.526 -27.575 1.00 88.06 505 GLU A CA 1
ATOM 3923 C C . GLU A 1 505 ? 34.393 0.209 -27.082 1.00 88.06 505 GLU A C 1
ATOM 3925 O O . GLU A 1 505 ? 35.100 -0.649 -26.557 1.00 88.06 505 GLU A O 1
ATOM 3930 N N . HIS A 1 506 ? 33.092 0.022 -27.323 1.00 91.06 506 HIS A N 1
ATOM 3931 C CA . HIS A 1 506 ? 32.309 -1.134 -26.889 1.00 91.06 506 HIS A CA 1
ATOM 3932 C C . HIS A 1 506 ? 31.646 -1.797 -28.106 1.00 91.06 506 HIS A C 1
ATOM 3934 O O . HIS A 1 506 ? 30.526 -1.434 -28.466 1.00 91.06 506 HIS A O 1
ATOM 3940 N N . PRO A 1 507 ? 32.310 -2.753 -28.785 1.00 92.19 507 PRO A N 1
ATOM 3941 C CA . PRO A 1 507 ? 31.845 -3.296 -30.068 1.00 92.19 507 PRO A CA 1
ATOM 3942 C C . PRO A 1 507 ? 30.589 -4.176 -29.975 1.00 92.19 507 PRO A C 1
ATOM 3944 O O . PRO A 1 507 ? 29.964 -4.442 -31.003 1.00 92.19 507 PRO A O 1
ATOM 3947 N N . GLU A 1 508 ? 30.197 -4.600 -28.771 1.00 93.44 508 GLU A N 1
ATOM 3948 C CA . GLU A 1 508 ? 29.011 -5.417 -28.499 1.00 93.44 508 GLU A CA 1
ATOM 3949 C C . GLU A 1 508 ? 28.276 -4.929 -27.236 1.00 93.44 508 GLU A C 1
ATOM 3951 O O . GLU A 1 508 ? 28.911 -4.354 -26.348 1.00 93.44 508 GLU A O 1
ATOM 3956 N N . PRO A 1 509 ? 26.951 -5.157 -27.123 1.00 93.62 509 PRO A N 1
ATOM 3957 C CA . PRO A 1 509 ? 26.210 -4.843 -25.908 1.00 93.62 509 PRO A CA 1
ATOM 3958 C C . PRO A 1 509 ? 26.572 -5.806 -24.767 1.00 93.62 509 PRO A C 1
ATOM 3960 O O . PRO A 1 509 ? 26.694 -7.017 -24.964 1.00 93.62 509 PRO A O 1
ATOM 3963 N N . ASP A 1 510 ? 26.665 -5.276 -23.549 1.00 91.56 510 ASP A N 1
ATOM 3964 C CA . ASP A 1 510 ? 27.044 -6.018 -22.346 1.00 91.56 510 ASP A CA 1
ATOM 3965 C C . ASP A 1 510 ? 26.038 -5.879 -21.185 1.00 91.56 510 ASP A C 1
ATOM 3967 O O . ASP A 1 510 ? 25.065 -5.123 -21.236 1.00 91.56 510 ASP A O 1
ATOM 3971 N N . GLY A 1 511 ? 26.308 -6.615 -20.104 1.00 91.75 511 GLY A N 1
ATOM 3972 C CA . GLY A 1 511 ? 25.453 -6.758 -18.927 1.00 91.75 511 GLY A CA 1
ATOM 3973 C C . GLY A 1 511 ? 24.279 -7.705 -19.116 1.00 91.75 511 GLY A C 1
ATOM 3974 O O . GLY A 1 511 ? 23.998 -8.198 -20.209 1.00 91.75 511 GLY A O 1
ATOM 3975 N N . TRP A 1 512 ? 23.628 -8.001 -17.999 1.00 94.06 512 TRP A N 1
ATOM 3976 C CA . TRP A 1 512 ? 22.660 -9.088 -17.917 1.00 94.06 512 TRP A CA 1
ATOM 3977 C C . TRP A 1 512 ? 21.297 -8.708 -18.504 1.00 94.06 512 TRP A C 1
ATOM 3979 O O . TRP A 1 512 ? 20.669 -9.523 -19.174 1.00 94.06 512 TRP A O 1
ATOM 3989 N N . LEU A 1 513 ? 20.859 -7.457 -18.319 1.00 95.81 513 LEU A N 1
ATOM 3990 C CA . LEU A 1 513 ? 19.494 -7.043 -18.639 1.00 95.81 513 LEU A CA 1
ATOM 3991 C C . LEU A 1 513 ? 19.189 -7.139 -20.142 1.00 95.81 513 LEU A C 1
ATOM 3993 O O . LEU A 1 513 ? 18.149 -7.651 -20.536 1.00 95.81 513 LEU A O 1
ATOM 3997 N N . VAL A 1 514 ? 20.127 -6.729 -21.003 1.00 96.38 514 VAL A N 1
ATOM 3998 C CA . VAL A 1 514 ? 19.984 -6.838 -22.470 1.00 96.38 514 VAL A CA 1
ATOM 3999 C C . VAL A 1 514 ? 19.949 -8.290 -22.967 1.00 96.38 514 VAL A C 1
ATOM 4001 O O . VAL A 1 514 ? 19.533 -8.541 -24.097 1.00 96.38 514 VAL A O 1
ATOM 4004 N N . ARG A 1 515 ? 20.361 -9.259 -22.139 1.00 95.75 515 ARG A N 1
ATOM 4005 C CA . ARG A 1 515 ? 20.360 -10.694 -22.469 1.00 95.75 515 ARG A CA 1
ATOM 4006 C C . ARG A 1 515 ? 19.053 -11.393 -22.094 1.00 95.75 515 ARG A C 1
ATOM 4008 O O . ARG A 1 515 ? 18.850 -12.521 -22.527 1.00 95.75 515 ARG A O 1
ATOM 4015 N N . VAL A 1 516 ? 18.173 -10.734 -21.337 1.00 95.19 516 VAL A N 1
ATOM 4016 C CA . VAL A 1 516 ? 16.868 -11.268 -20.920 1.00 95.19 516 VAL A CA 1
ATOM 4017 C C . VAL A 1 516 ? 15.919 -11.322 -22.130 1.00 95.19 516 VAL A C 1
ATOM 4019 O O . VAL A 1 516 ? 15.538 -10.261 -22.638 1.00 95.19 516 VAL A O 1
ATOM 4022 N N . PRO A 1 517 ? 15.517 -12.515 -22.617 1.00 93.69 517 PRO A N 1
ATOM 4023 C CA . PRO A 1 517 ? 14.730 -12.655 -23.847 1.00 93.69 517 PRO A CA 1
ATOM 4024 C C . PRO A 1 517 ? 13.389 -11.914 -23.819 1.00 93.69 517 PRO A C 1
ATOM 4026 O O . PRO A 1 517 ? 12.959 -11.354 -24.827 1.00 93.69 517 PRO A O 1
ATOM 4029 N N . GLU A 1 518 ? 12.738 -11.858 -22.660 1.00 92.44 518 GLU A N 1
ATOM 4030 C CA . GLU A 1 518 ? 11.430 -11.236 -22.466 1.00 92.44 518 GLU A CA 1
ATOM 4031 C C . GLU A 1 518 ? 11.448 -9.725 -22.757 1.00 92.44 518 GLU A C 1
ATOM 4033 O O . GLU A 1 518 ? 10.429 -9.155 -23.160 1.00 92.44 518 GLU A O 1
ATOM 4038 N N . LEU A 1 519 ? 12.608 -9.071 -22.612 1.00 95.56 519 LEU A N 1
ATOM 4039 C CA . LEU A 1 519 ? 12.775 -7.641 -22.888 1.00 95.56 519 LEU A CA 1
ATOM 4040 C C . LEU A 1 519 ? 12.933 -7.318 -24.381 1.00 95.56 519 LEU A C 1
ATOM 4042 O O . LEU A 1 519 ? 12.802 -6.149 -24.746 1.00 95.56 519 LEU A O 1
ATOM 4046 N N . HIS A 1 520 ? 13.148 -8.324 -25.241 1.00 96.00 520 HIS A N 1
ATOM 4047 C CA . HIS A 1 520 ? 13.204 -8.178 -26.708 1.00 96.00 520 HIS A CA 1
ATOM 4048 C C . HIS A 1 520 ? 11.824 -8.174 -27.377 1.00 96.00 520 HIS A C 1
ATOM 4050 O O . HIS A 1 520 ? 11.703 -7.996 -28.590 1.00 96.00 520 HIS A O 1
ATOM 4056 N N . ALA A 1 521 ? 10.753 -8.359 -26.601 1.00 94.44 521 ALA A N 1
ATOM 4057 C CA . ALA A 1 521 ? 9.398 -8.200 -27.105 1.00 94.44 521 ALA A CA 1
ATOM 4058 C C . ALA A 1 521 ? 9.129 -6.721 -27.447 1.00 94.44 521 ALA A C 1
ATOM 4060 O O . ALA A 1 521 ? 9.052 -5.874 -26.553 1.00 94.44 521 ALA A O 1
ATOM 4061 N N . GLN A 1 522 ? 8.945 -6.418 -28.736 1.00 93.38 522 GLN A N 1
ATOM 4062 C CA . GLN A 1 522 ? 8.697 -5.063 -29.243 1.00 93.38 522 GLN A CA 1
ATOM 4063 C C . GLN A 1 522 ? 7.244 -4.639 -29.000 1.00 93.38 522 GLN A C 1
ATOM 4065 O O . GLN A 1 522 ? 6.318 -5.119 -29.655 1.00 93.38 522 GLN A O 1
ATOM 4070 N N . ARG A 1 523 ? 7.026 -3.724 -28.051 1.00 90.00 523 ARG A N 1
ATOM 4071 C CA . ARG A 1 523 ? 5.686 -3.413 -27.514 1.00 90.00 523 ARG A CA 1
ATOM 4072 C C . ARG A 1 523 ? 5.244 -1.986 -27.779 1.00 90.00 523 ARG A C 1
ATOM 4074 O O . ARG A 1 523 ? 4.974 -1.216 -26.861 1.00 90.00 523 ARG A O 1
ATOM 4081 N N . GLY A 1 524 ? 5.158 -1.647 -29.063 1.00 86.81 524 GLY A N 1
ATOM 4082 C CA . GLY A 1 524 ? 4.558 -0.391 -29.515 1.00 86.81 524 GLY A CA 1
ATOM 4083 C C . GLY A 1 524 ? 5.403 0.849 -29.225 1.00 86.81 524 GLY A C 1
ATOM 4084 O O . GLY A 1 524 ? 4.846 1.917 -28.967 1.00 86.81 524 GLY A O 1
ATOM 4085 N N . VAL A 1 525 ? 6.735 0.724 -29.251 1.00 91.69 525 VAL A N 1
ATOM 4086 C CA . VAL A 1 525 ? 7.630 1.889 -29.217 1.00 91.69 525 VAL A CA 1
ATOM 4087 C C . VAL A 1 525 ? 7.329 2.793 -30.415 1.00 91.69 525 VAL A C 1
ATOM 4089 O O . VAL A 1 525 ? 7.387 2.322 -31.553 1.00 91.69 525 VAL A O 1
ATOM 4092 N N . PRO A 1 526 ? 7.042 4.091 -30.211 1.00 90.00 526 PRO A N 1
ATOM 4093 C CA . PRO A 1 526 ? 6.854 5.013 -31.322 1.00 90.00 526 PRO A CA 1
ATOM 4094 C C . PRO A 1 526 ? 8.146 5.153 -32.147 1.00 90.00 526 PRO A C 1
ATOM 4096 O O . PRO A 1 526 ? 9.205 5.388 -31.561 1.00 90.00 526 PRO A O 1
ATOM 4099 N N . PRO A 1 527 ? 8.104 5.106 -33.491 1.00 89.88 527 PRO A N 1
ATOM 4100 C CA . PRO A 1 527 ? 9.295 5.300 -34.324 1.00 89.88 527 PRO A CA 1
ATOM 4101 C C . PRO A 1 527 ? 10.018 6.627 -34.057 1.00 89.88 527 PRO A C 1
ATOM 4103 O O . PRO A 1 527 ? 11.242 6.693 -34.104 1.00 89.88 527 PRO A O 1
ATOM 4106 N N . GLN A 1 528 ? 9.268 7.678 -33.712 1.00 87.31 528 GLN A N 1
ATOM 4107 C CA . GLN A 1 528 ? 9.827 8.980 -33.341 1.00 87.31 528 GLN A CA 1
ATOM 4108 C C . GLN A 1 528 ? 10.674 8.895 -32.067 1.00 87.31 528 GLN A C 1
ATOM 4110 O O . GLN A 1 528 ? 11.659 9.616 -31.942 1.00 87.31 528 GLN A O 1
ATOM 4115 N N . LEU A 1 529 ? 10.308 8.008 -31.135 1.00 87.06 529 LEU A N 1
ATOM 4116 C CA . LEU A 1 529 ? 11.104 7.762 -29.940 1.00 87.06 529 LEU A CA 1
ATOM 4117 C C . LEU A 1 529 ? 12.399 7.032 -30.287 1.00 87.06 529 LEU A C 1
ATOM 4119 O O . LEU A 1 529 ? 13.451 7.449 -29.822 1.00 87.06 529 LEU A O 1
ATOM 4123 N N . VAL A 1 530 ? 12.333 5.976 -31.106 1.00 90.00 530 VAL A N 1
ATOM 4124 C CA . VAL A 1 530 ? 13.531 5.245 -31.561 1.00 90.00 530 VAL A CA 1
ATOM 4125 C C . VAL A 1 530 ? 14.534 6.208 -32.188 1.00 90.00 530 VAL A C 1
ATOM 4127 O O . VAL A 1 530 ? 15.710 6.196 -31.828 1.00 90.00 530 VAL A O 1
ATOM 4130 N N . GLU A 1 531 ? 14.055 7.079 -33.077 1.00 87.69 531 GLU A N 1
ATOM 4131 C CA . GLU A 1 531 ? 14.893 8.064 -33.756 1.00 87.69 531 GLU A CA 1
ATOM 4132 C C . GLU A 1 531 ? 15.510 9.069 -32.781 1.00 87.69 531 GLU A C 1
ATOM 4134 O O . GLU A 1 531 ? 16.714 9.315 -32.828 1.00 87.69 531 GLU A O 1
ATOM 4139 N N . ALA A 1 532 ? 14.703 9.607 -31.862 1.00 85.56 532 ALA A N 1
ATOM 4140 C CA . ALA A 1 532 ? 15.178 10.546 -30.855 1.00 85.56 532 ALA A CA 1
ATOM 4141 C C . ALA A 1 532 ? 16.249 9.912 -29.954 1.00 85.56 532 ALA A C 1
ATOM 4143 O O . ALA A 1 532 ? 17.281 10.527 -29.698 1.00 85.56 532 ALA A O 1
ATOM 4144 N N . VAL A 1 533 ? 16.032 8.669 -29.508 1.00 87.31 533 VAL A N 1
ATOM 4145 C CA . VAL A 1 533 ? 16.981 7.941 -28.655 1.00 87.31 533 VAL A CA 1
ATOM 4146 C C . VAL A 1 533 ? 18.283 7.684 -29.408 1.00 87.31 533 VAL A C 1
ATOM 4148 O O . VAL A 1 533 ? 19.359 7.925 -28.865 1.00 87.31 533 VAL A O 1
ATOM 4151 N N . ARG A 1 534 ? 18.204 7.262 -30.674 1.00 87.81 534 ARG A N 1
ATOM 4152 C CA . ARG A 1 534 ? 19.385 7.040 -31.515 1.00 87.81 534 ARG A CA 1
ATOM 4153 C C . ARG A 1 534 ? 20.197 8.323 -31.696 1.00 87.81 534 ARG A C 1
ATOM 4155 O O . ARG A 1 534 ? 21.418 8.291 -31.564 1.00 87.81 534 ARG A O 1
ATOM 4162 N N . ALA A 1 535 ? 19.524 9.442 -31.962 1.00 84.81 535 ALA A N 1
ATOM 4163 C CA . ALA A 1 535 ? 20.170 10.743 -32.102 1.00 84.81 535 ALA A CA 1
ATOM 4164 C C . ALA A 1 535 ? 20.868 11.177 -30.801 1.00 84.81 535 ALA A C 1
ATOM 4166 O O . ALA A 1 535 ? 22.030 11.572 -30.840 1.00 84.81 535 ALA A O 1
ATOM 4167 N N . ALA A 1 536 ? 20.204 11.032 -29.648 1.00 82.44 536 ALA A N 1
ATOM 4168 C CA . ALA A 1 536 ? 20.770 11.393 -28.345 1.00 82.44 536 ALA A CA 1
ATOM 4169 C C . ALA A 1 536 ? 21.996 10.548 -27.957 1.00 82.44 536 ALA A C 1
ATOM 4171 O O . ALA A 1 536 ? 22.931 11.054 -27.334 1.00 82.44 536 ALA A O 1
ATOM 4172 N N . VAL A 1 537 ? 22.018 9.266 -28.340 1.00 86.12 537 VAL A N 1
ATOM 4173 C CA . VAL A 1 537 ? 23.187 8.400 -28.131 1.00 86.12 537 VAL A CA 1
ATOM 4174 C C . VAL A 1 537 ? 24.347 8.798 -29.050 1.00 86.12 537 VAL A C 1
ATOM 4176 O O . VAL A 1 537 ? 25.494 8.842 -28.597 1.00 86.12 537 VAL A O 1
ATOM 4179 N N . ALA A 1 538 ? 24.060 9.093 -30.322 1.00 83.00 538 ALA A N 1
ATOM 4180 C CA . ALA A 1 538 ? 25.070 9.423 -31.326 1.00 83.00 538 ALA A CA 1
ATOM 4181 C C . ALA A 1 538 ? 25.733 10.791 -31.090 1.00 83.00 538 ALA A C 1
ATOM 4183 O O . ALA A 1 538 ? 26.961 10.884 -31.156 1.00 83.00 538 ALA A O 1
ATOM 4184 N N . GLU A 1 539 ? 24.940 11.823 -30.781 1.00 79.75 539 GLU A N 1
ATOM 4185 C CA . GLU A 1 539 ? 25.386 13.210 -30.594 1.00 79.75 539 GLU A CA 1
ATOM 4186 C C . GLU A 1 539 ? 24.920 13.772 -29.233 1.00 79.75 539 GLU A C 1
ATOM 4188 O O . GLU A 1 539 ? 23.910 14.482 -29.145 1.00 79.75 539 GLU A O 1
ATOM 4193 N N . PRO A 1 540 ? 25.651 13.483 -28.140 1.00 74.56 540 PRO A N 1
ATOM 4194 C CA . PRO A 1 540 ? 25.306 13.966 -26.805 1.00 74.56 540 PRO A CA 1
ATOM 4195 C C . PRO A 1 540 ? 25.316 15.498 -26.754 1.00 74.56 540 PRO A C 1
ATOM 4197 O O . PRO A 1 540 ? 26.287 16.132 -27.164 1.00 74.56 540 PRO A O 1
ATOM 4200 N N . GLY A 1 541 ? 24.255 16.106 -26.217 1.00 66.19 541 GLY A N 1
ATOM 4201 C CA . GLY A 1 541 ? 24.124 17.563 -26.134 1.00 66.19 541 GLY A CA 1
ATOM 4202 C C . GLY A 1 541 ? 23.679 18.252 -27.432 1.00 66.19 541 GLY A C 1
ATOM 4203 O O . GLY A 1 541 ? 23.660 19.484 -27.469 1.00 66.19 541 GLY A O 1
ATOM 4204 N N . GLY A 1 542 ? 23.308 17.495 -28.473 1.00 69.44 542 GLY A N 1
ATOM 4205 C CA . GLY A 1 542 ? 22.684 18.022 -29.692 1.00 69.44 542 GLY A CA 1
ATOM 4206 C C . GLY A 1 542 ? 21.259 18.562 -29.475 1.00 69.44 542 GLY A C 1
ATOM 4207 O O . GLY A 1 542 ? 20.667 18.417 -28.404 1.00 69.44 542 GLY A O 1
ATOM 4208 N N . ASP A 1 543 ? 20.662 19.168 -30.510 1.00 64.00 543 ASP A N 1
ATOM 4209 C CA . ASP A 1 543 ? 19.312 19.773 -30.445 1.00 64.00 543 ASP A CA 1
ATOM 4210 C C . ASP A 1 543 ? 18.157 18.747 -30.578 1.00 64.00 543 ASP A C 1
ATOM 4212 O O . ASP A 1 543 ? 17.032 19.065 -30.964 1.00 64.00 543 ASP A O 1
ATOM 4216 N N . HIS A 1 544 ? 18.436 17.481 -30.267 1.00 61.41 544 HIS A N 1
ATOM 4217 C CA . HIS A 1 544 ? 17.535 16.340 -30.427 1.00 61.41 544 HIS A CA 1
ATOM 4218 C C . HIS A 1 544 ? 16.996 15.911 -29.052 1.00 61.41 544 HIS A C 1
ATOM 4220 O O . HIS A 1 544 ? 17.561 15.049 -28.386 1.00 61.41 544 HIS A O 1
ATOM 4226 N N . GLY A 1 545 ? 15.939 16.575 -28.573 1.00 60.06 545 GLY A N 1
ATOM 4227 C CA . GLY A 1 545 ? 15.401 16.368 -27.223 1.00 60.06 545 GLY A CA 1
ATOM 4228 C C . GLY A 1 545 ? 14.191 15.433 -27.159 1.00 60.06 545 GLY A C 1
ATOM 4229 O O . GLY A 1 545 ? 13.264 15.529 -27.964 1.00 60.06 545 GLY A O 1
ATOM 4230 N N . LEU A 1 546 ? 14.172 14.565 -26.147 1.00 66.75 546 LEU A N 1
ATOM 4231 C CA . LEU A 1 546 ? 12.947 13.991 -25.616 1.00 66.75 546 LEU A CA 1
ATOM 4232 C C . LEU A 1 546 ? 12.281 15.098 -24.798 1.00 66.75 546 LEU A C 1
ATOM 4234 O O . LEU A 1 546 ? 12.891 15.639 -23.879 1.00 66.75 546 LEU A O 1
ATOM 4238 N N . PHE A 1 547 ? 11.054 15.462 -25.144 1.00 73.25 547 PHE A N 1
ATOM 4239 C CA . PHE A 1 547 ? 10.331 16.532 -24.464 1.00 73.25 547 PHE A CA 1
ATOM 4240 C C . PHE A 1 547 ? 9.028 16.013 -23.885 1.00 73.25 547 PHE A C 1
ATOM 4242 O O . PHE A 1 547 ? 8.456 15.024 -24.360 1.00 73.25 547 PHE A O 1
ATOM 4249 N N . GLY A 1 548 ? 8.526 16.719 -22.880 1.00 86.00 548 GLY A N 1
ATOM 4250 C CA . GLY A 1 548 ? 7.209 16.441 -22.346 1.00 86.00 548 GLY A CA 1
ATOM 4251 C C . GLY A 1 548 ? 7.206 15.318 -21.295 1.00 86.00 548 GLY A C 1
ATOM 4252 O O . GLY A 1 548 ? 8.244 14.969 -20.722 1.00 86.00 548 GLY A O 1
ATOM 4253 N N . PRO A 1 549 ? 6.044 14.683 -21.053 1.00 90.31 549 PRO A N 1
ATOM 4254 C CA . PRO A 1 549 ? 5.834 13.775 -19.921 1.00 90.31 549 PRO A CA 1
ATOM 4255 C C . PRO A 1 549 ? 6.731 12.534 -19.919 1.00 90.31 549 PRO A C 1
ATOM 4257 O O . PRO A 1 549 ? 6.865 11.884 -18.886 1.00 90.31 549 PRO A O 1
ATOM 4260 N N . MET A 1 550 ? 7.376 12.201 -21.039 1.00 87.38 550 MET A N 1
ATOM 4261 C CA . MET A 1 550 ? 8.324 11.090 -21.091 1.00 87.38 550 MET A CA 1
ATOM 4262 C C . MET A 1 550 ? 9.579 11.315 -20.243 1.00 87.38 550 MET A C 1
ATOM 4264 O O . MET A 1 550 ? 10.156 10.343 -19.760 1.00 87.38 550 MET A O 1
ATOM 4268 N N . MET A 1 551 ? 9.959 12.570 -19.988 1.00 88.12 551 MET A N 1
ATOM 4269 C CA . MET A 1 551 ? 11.088 12.898 -19.112 1.00 88.12 551 MET A CA 1
ATOM 4270 C C . MET A 1 551 ? 10.877 12.440 -17.664 1.00 88.12 551 MET A C 1
ATOM 4272 O O . MET A 1 551 ? 11.842 12.178 -16.949 1.00 88.12 551 MET A O 1
ATOM 4276 N N . LEU A 1 552 ? 9.621 12.245 -17.253 1.00 92.81 552 LEU A N 1
ATOM 4277 C CA . LEU A 1 552 ? 9.275 11.763 -15.918 1.00 92.81 552 LEU A CA 1
ATOM 4278 C C . LEU A 1 552 ? 9.714 10.308 -15.677 1.00 92.81 552 LEU A C 1
ATOM 4280 O O . LEU A 1 552 ? 9.829 9.902 -14.522 1.00 92.81 552 LEU A O 1
ATOM 4284 N N . ALA A 1 553 ? 10.036 9.537 -16.726 1.00 90.50 553 ALA A N 1
ATOM 4285 C CA . ALA A 1 553 ? 10.580 8.183 -16.588 1.00 90.50 553 ALA A CA 1
ATOM 4286 C C . ALA A 1 553 ? 11.936 8.149 -15.850 1.00 90.50 553 ALA A C 1
ATOM 4288 O O . ALA A 1 553 ? 12.259 7.149 -15.212 1.00 90.50 553 ALA A O 1
ATOM 4289 N N . TRP A 1 554 ? 12.699 9.251 -15.867 1.00 89.88 554 TRP A N 1
ATOM 4290 C CA . TRP A 1 554 ? 13.936 9.393 -15.088 1.00 89.88 554 TRP A CA 1
ATOM 4291 C C . TRP A 1 554 ? 13.669 9.554 -13.589 1.00 89.88 554 TRP A C 1
ATOM 4293 O O . TRP A 1 554 ? 14.565 9.303 -12.788 1.00 89.88 554 TRP A O 1
ATOM 4303 N N . GLY A 1 555 ? 12.453 9.943 -13.194 1.00 91.69 555 GLY A N 1
ATOM 4304 C CA . GLY A 1 555 ? 12.165 10.300 -11.811 1.00 91.69 555 GLY A CA 1
ATOM 4305 C C . GLY A 1 555 ? 12.285 9.131 -10.835 1.00 91.69 555 GLY A C 1
ATOM 4306 O O . GLY A 1 555 ? 12.700 9.325 -9.696 1.00 91.69 555 GLY A O 1
ATOM 4307 N N . LEU A 1 556 ? 11.970 7.910 -11.276 1.00 93.12 556 LEU A N 1
ATOM 4308 C CA . LEU A 1 556 ? 12.070 6.716 -10.438 1.00 93.12 556 LEU A CA 1
ATOM 4309 C C . LEU A 1 556 ? 13.531 6.310 -10.147 1.00 93.12 556 LEU A C 1
ATOM 4311 O O . LEU A 1 556 ? 13.896 6.268 -8.969 1.00 93.12 556 LEU A O 1
ATOM 4315 N N . PRO A 1 557 ? 14.400 6.070 -11.153 1.00 92.44 557 PRO A N 1
ATOM 4316 C CA . PRO A 1 557 ? 15.820 5.832 -10.895 1.00 92.44 557 PRO A CA 1
ATOM 4317 C C . PRO A 1 557 ? 16.531 7.045 -10.275 1.00 92.44 557 PRO A C 1
ATOM 4319 O O . PRO A 1 557 ? 17.371 6.862 -9.395 1.00 92.44 557 PRO A O 1
ATOM 4322 N N . GLY A 1 558 ? 16.165 8.274 -10.654 1.00 91.69 558 GLY A N 1
ATOM 4323 C CA . GLY A 1 558 ? 16.739 9.498 -10.087 1.00 91.69 558 GLY A CA 1
ATOM 4324 C C . GLY A 1 558 ? 16.447 9.668 -8.593 1.00 91.69 558 GLY A C 1
ATOM 4325 O O . GLY A 1 558 ? 17.346 10.006 -7.819 1.00 91.69 558 GLY A O 1
ATOM 4326 N N . ALA A 1 559 ? 15.227 9.337 -8.155 1.00 92.88 559 ALA A N 1
ATOM 4327 C CA . ALA A 1 559 ? 14.856 9.335 -6.739 1.00 92.88 559 ALA A CA 1
ATOM 4328 C C . ALA A 1 559 ? 15.707 8.376 -5.894 1.00 92.88 559 ALA A C 1
ATOM 4330 O O . ALA A 1 559 ? 15.968 8.656 -4.722 1.00 92.88 559 ALA A O 1
ATOM 4331 N N . LEU A 1 560 ? 16.115 7.248 -6.480 1.00 88.69 560 LEU A N 1
ATOM 4332 C CA . LEU A 1 560 ? 16.923 6.238 -5.809 1.00 88.69 560 LEU A CA 1
ATOM 4333 C C . LEU A 1 560 ? 18.409 6.608 -5.788 1.00 88.69 560 LEU A C 1
ATOM 4335 O O . LEU A 1 560 ? 19.046 6.472 -4.748 1.00 88.69 560 LEU A O 1
ATOM 4339 N N . ALA A 1 561 ? 18.934 7.112 -6.909 1.00 85.38 561 ALA A N 1
ATOM 4340 C CA . ALA A 1 561 ? 20.346 7.456 -7.049 1.00 85.38 561 ALA A CA 1
ATOM 4341 C C . ALA A 1 561 ? 20.791 8.604 -6.127 1.00 85.38 561 ALA A C 1
ATOM 4343 O O . ALA A 1 561 ? 21.943 8.615 -5.707 1.00 85.38 561 ALA A O 1
ATOM 4344 N N . ARG A 1 562 ? 19.858 9.505 -5.767 1.00 70.75 562 ARG A N 1
ATOM 4345 C CA . ARG A 1 562 ? 20.052 10.716 -4.941 1.00 70.75 562 ARG A CA 1
ATOM 4346 C C . ARG A 1 562 ? 21.067 11.701 -5.556 1.00 70.75 562 ARG A C 1
ATOM 4348 O O . ARG A 1 562 ? 22.223 11.374 -5.750 1.00 70.75 562 ARG A O 1
ATOM 4355 N N . ASN A 1 563 ? 20.652 12.957 -5.753 1.00 55.72 563 ASN A N 1
ATOM 4356 C CA . ASN A 1 563 ? 21.443 14.064 -6.329 1.00 55.72 563 ASN A CA 1
ATOM 4357 C C . ASN A 1 563 ? 21.974 13.830 -7.762 1.00 55.72 563 ASN A C 1
ATOM 4359 O O . ASN A 1 563 ? 22.945 13.116 -7.971 1.00 55.72 563 ASN A O 1
ATOM 4363 N N . GLY A 1 564 ? 21.419 14.559 -8.739 1.00 61.16 564 GLY A N 1
ATOM 4364 C CA . GLY A 1 564 ? 22.035 14.737 -10.062 1.00 61.16 564 GLY A CA 1
ATOM 4365 C C . GLY A 1 564 ? 22.083 13.470 -10.916 1.00 61.16 564 GLY A C 1
ATOM 4366 O O . GLY A 1 564 ? 23.159 12.989 -11.257 1.00 61.16 564 GLY A O 1
ATOM 4367 N N . PHE A 1 565 ? 20.915 12.946 -11.289 1.00 72.81 565 PHE A N 1
ATOM 4368 C CA . PHE A 1 565 ? 20.812 11.816 -12.209 1.00 72.81 565 PHE A CA 1
ATOM 4369 C C . PHE A 1 565 ? 21.223 12.242 -13.636 1.00 72.81 565 PHE A C 1
ATOM 4371 O O . PHE A 1 565 ? 20.655 13.214 -14.153 1.00 72.81 565 PHE A O 1
ATOM 4378 N N . PRO A 1 566 ? 22.206 11.576 -14.282 1.00 74.94 566 PRO A N 1
ATOM 4379 C CA . PRO A 1 566 ? 22.688 11.978 -15.598 1.00 74.94 566 PRO A CA 1
ATOM 4380 C C . PRO A 1 566 ? 21.556 11.925 -16.618 1.00 74.94 566 PRO A C 1
ATOM 4382 O O . PRO A 1 566 ? 20.741 10.999 -16.640 1.00 74.94 566 PRO A O 1
ATOM 4385 N N . THR A 1 567 ? 21.504 12.933 -17.486 1.00 70.81 567 THR A N 1
ATOM 4386 C CA . THR A 1 567 ? 20.465 12.978 -18.511 1.00 70.81 567 THR A CA 1
ATOM 4387 C C . THR A 1 567 ? 20.739 11.958 -19.605 1.00 70.81 567 THR A C 1
ATOM 4389 O O . THR A 1 567 ? 19.774 11.441 -20.150 1.00 70.81 567 THR A O 1
ATOM 4392 N N . GLY A 1 568 ? 22.009 11.618 -19.868 1.00 75.12 568 GLY A N 1
ATOM 4393 C CA . GLY A 1 568 ? 22.423 10.782 -20.995 1.00 75.12 568 GLY A CA 1
ATOM 4394 C C . GLY A 1 568 ? 22.488 11.582 -22.289 1.00 75.12 568 GLY A C 1
ATOM 4395 O O . GLY A 1 568 ? 21.977 11.131 -23.306 1.00 75.12 568 GLY A O 1
ATOM 4396 N N . GLY A 1 569 ? 23.020 12.803 -22.229 1.00 68.62 569 GLY A N 1
ATOM 4397 C CA . GLY A 1 569 ? 23.155 13.707 -23.371 1.00 68.62 569 GLY A CA 1
ATOM 4398 C C . GLY A 1 569 ? 21.873 14.427 -23.801 1.00 68.62 569 GLY A C 1
ATOM 4399 O O . GLY A 1 569 ? 21.933 15.283 -24.680 1.00 68.62 569 GLY A O 1
ATOM 4400 N N . TRP A 1 570 ? 20.722 14.135 -23.189 1.00 77.44 570 TRP A N 1
ATOM 4401 C CA . TRP A 1 570 ? 19.438 14.723 -23.577 1.00 77.44 570 TRP A CA 1
ATOM 4402 C C . TRP A 1 570 ? 19.286 16.186 -23.145 1.00 77.44 570 TRP A C 1
ATOM 4404 O O . TRP A 1 570 ? 19.472 16.524 -21.969 1.00 77.44 570 TRP A O 1
ATOM 4414 N N . ARG A 1 571 ? 18.832 17.038 -24.077 1.00 77.94 571 ARG A N 1
ATOM 4415 C CA . ARG A 1 571 ? 18.344 18.393 -23.783 1.00 77.94 571 ARG A CA 1
ATOM 4416 C C . ARG A 1 571 ? 16.998 18.316 -23.060 1.00 77.94 571 ARG A C 1
ATOM 4418 O O . ARG A 1 571 ? 16.099 17.611 -23.504 1.00 77.94 571 ARG A O 1
ATOM 4425 N N . ARG A 1 572 ? 16.840 19.085 -21.980 1.00 80.31 572 ARG A N 1
ATOM 4426 C CA . ARG A 1 572 ? 15.590 19.174 -21.207 1.00 80.31 572 ARG A CA 1
ATOM 4427 C C . ARG A 1 572 ? 15.057 20.599 -21.204 1.00 80.31 572 ARG A C 1
ATOM 4429 O O . ARG A 1 572 ? 15.836 21.549 -21.103 1.00 80.31 572 ARG A O 1
ATOM 4436 N N . THR A 1 573 ? 13.738 20.754 -21.301 1.00 88.81 573 THR A N 1
ATOM 4437 C CA . THR A 1 573 ? 13.118 22.058 -21.047 1.00 88.81 573 THR A CA 1
ATOM 4438 C C . THR A 1 573 ? 13.173 22.382 -19.546 1.00 88.81 573 THR A C 1
ATOM 4440 O O . THR A 1 573 ? 13.259 21.463 -18.724 1.00 88.81 573 THR A O 1
ATOM 4443 N N . PRO A 1 574 ? 13.118 23.669 -19.155 1.00 91.06 574 PRO A N 1
ATOM 4444 C CA . PRO A 1 574 ? 12.983 24.048 -17.749 1.00 91.06 574 PRO A CA 1
ATOM 4445 C C . PRO A 1 574 ? 11.772 23.398 -17.059 1.00 91.06 574 PRO A C 1
ATOM 4447 O O . PRO A 1 574 ? 11.882 22.974 -15.910 1.00 91.06 574 PRO A O 1
ATOM 4450 N N . ASP A 1 575 ? 10.653 23.253 -17.774 1.00 91.94 575 ASP A N 1
ATOM 4451 C CA . ASP A 1 575 ? 9.433 22.615 -17.266 1.00 91.94 575 ASP A CA 1
ATOM 4452 C C . ASP A 1 575 ? 9.658 21.130 -16.976 1.00 91.94 575 ASP A C 1
ATOM 4454 O O . ASP A 1 575 ? 9.348 20.654 -15.883 1.00 91.94 575 ASP A O 1
ATOM 4458 N N . ASP A 1 576 ? 10.270 20.405 -17.916 1.00 90.75 576 ASP A N 1
ATOM 4459 C CA . ASP A 1 576 ? 10.567 18.981 -17.753 1.00 90.75 576 ASP A CA 1
ATOM 4460 C C . ASP A 1 576 ? 11.553 18.731 -16.608 1.00 90.75 576 ASP A C 1
ATOM 4462 O O . ASP A 1 576 ? 11.395 17.772 -15.847 1.00 90.75 576 ASP A O 1
ATOM 4466 N N . LEU A 1 577 ? 12.553 19.606 -16.451 1.00 90.00 577 LEU A N 1
ATOM 4467 C CA . LEU A 1 577 ? 13.502 19.553 -15.339 1.00 90.00 577 LEU A CA 1
ATOM 4468 C C . LEU A 1 577 ? 12.795 19.707 -13.996 1.00 90.00 577 LEU A C 1
ATOM 4470 O O . LEU A 1 577 ? 12.980 18.873 -13.110 1.00 90.00 577 LEU A O 1
ATOM 4474 N N . VAL A 1 578 ? 11.972 20.746 -13.848 1.00 94.69 578 VAL A N 1
ATOM 4475 C CA . VAL A 1 578 ? 11.287 21.014 -12.583 1.00 94.69 578 VAL A CA 1
ATOM 4476 C C . VAL A 1 578 ? 10.252 19.935 -12.275 1.00 94.69 578 VAL A C 1
ATOM 4478 O O . VAL A 1 578 ? 10.201 19.466 -11.140 1.00 94.69 578 VAL A O 1
ATOM 4481 N N . ALA A 1 579 ? 9.466 19.485 -13.255 1.00 95.44 579 ALA A N 1
ATOM 4482 C CA . ALA A 1 579 ? 8.484 18.422 -13.051 1.00 95.44 579 ALA A CA 1
ATOM 4483 C C . ALA A 1 579 ? 9.146 17.088 -12.655 1.00 95.44 579 ALA A C 1
ATOM 4485 O O . ALA A 1 579 ? 8.692 16.422 -11.723 1.00 95.44 579 ALA A O 1
ATOM 4486 N N . THR A 1 580 ? 10.258 16.727 -13.303 1.00 93.50 580 THR A N 1
ATOM 4487 C CA . THR A 1 580 ? 11.036 15.534 -12.928 1.00 93.50 580 THR A CA 1
ATOM 4488 C C . THR A 1 580 ? 11.606 15.685 -11.519 1.00 93.50 580 THR A C 1
ATOM 4490 O O . THR A 1 580 ? 11.473 14.770 -10.712 1.00 93.50 580 THR A O 1
ATOM 4493 N N . ALA A 1 581 ? 12.133 16.863 -11.169 1.00 93.56 581 ALA A N 1
ATOM 4494 C CA . ALA A 1 581 ? 12.631 17.138 -9.824 1.00 93.56 581 ALA A CA 1
ATOM 4495 C C . ALA A 1 581 ? 11.531 17.046 -8.751 1.00 93.56 581 ALA A C 1
ATOM 4497 O O . ALA A 1 581 ? 11.803 16.560 -7.655 1.00 93.56 581 ALA A O 1
ATOM 4498 N N . VAL A 1 582 ? 10.291 17.474 -9.032 1.00 96.44 582 VAL A N 1
ATOM 4499 C CA . VAL A 1 582 ? 9.148 17.278 -8.116 1.00 96.44 582 VAL A CA 1
ATOM 4500 C C . VAL A 1 582 ? 8.914 15.787 -7.878 1.00 96.44 582 VAL A C 1
ATOM 4502 O O . VAL A 1 582 ? 8.797 15.358 -6.730 1.00 96.44 582 VAL A O 1
ATOM 4505 N N . LEU A 1 583 ? 8.857 14.991 -8.949 1.00 96.69 583 LEU A N 1
ATOM 4506 C CA . LEU A 1 583 ? 8.627 13.550 -8.866 1.00 96.69 583 LEU A CA 1
ATOM 4507 C C . LEU A 1 583 ? 9.747 12.836 -8.095 1.00 96.69 583 LEU A C 1
ATOM 4509 O O . LEU A 1 583 ? 9.457 12.051 -7.192 1.00 96.69 583 LEU A O 1
ATOM 4513 N N . GLU A 1 584 ? 11.010 13.145 -8.397 1.00 95.56 584 GLU A N 1
ATOM 4514 C CA . GLU A 1 584 ? 12.176 12.602 -7.689 1.00 95.56 584 GLU A CA 1
ATOM 4515 C C . GLU A 1 584 ? 12.117 12.924 -6.193 1.00 95.56 584 GLU A C 1
ATOM 4517 O O . GLU A 1 584 ? 12.355 12.069 -5.338 1.00 95.56 584 GLU A O 1
ATOM 4522 N N . GLN A 1 585 ? 11.748 14.157 -5.852 1.00 94.94 585 GLN A N 1
ATOM 4523 C CA . GLN A 1 585 ? 11.617 14.614 -4.474 1.00 94.94 585 GLN A CA 1
ATOM 4524 C C . GLN A 1 585 ? 10.442 13.974 -3.725 1.00 94.94 585 GLN A C 1
ATOM 4526 O O . GLN A 1 585 ? 10.547 13.771 -2.511 1.00 94.94 585 GLN A O 1
ATOM 4531 N N . LEU A 1 586 ? 9.340 13.657 -4.411 1.00 95.81 586 LEU A N 1
ATOM 4532 C CA . LEU A 1 586 ? 8.238 12.882 -3.838 1.00 95.81 586 LEU A CA 1
ATOM 4533 C C . LEU A 1 586 ? 8.679 11.440 -3.581 1.00 95.81 586 LEU A C 1
ATOM 4535 O O . LEU A 1 586 ? 8.602 10.976 -2.445 1.00 95.81 586 LEU A O 1
ATOM 4539 N N . LEU A 1 587 ? 9.182 10.749 -4.606 1.00 95.94 587 LEU A N 1
ATOM 4540 C CA . LEU A 1 587 ? 9.574 9.341 -4.519 1.00 95.94 587 LEU A CA 1
ATOM 4541 C C . LEU A 1 587 ? 10.712 9.118 -3.517 1.00 95.94 587 LEU A C 1
ATOM 4543 O O . LEU A 1 587 ? 10.609 8.229 -2.681 1.00 95.94 587 LEU A O 1
ATOM 4547 N N . SER A 1 588 ? 11.743 9.966 -3.511 1.00 94.00 588 SER A N 1
ATOM 4548 C CA . SER A 1 588 ? 12.850 9.861 -2.546 1.00 94.00 588 SER A CA 1
ATOM 4549 C C . SER A 1 588 ? 12.368 9.977 -1.098 1.00 94.00 588 SER A C 1
ATOM 4551 O O . SER A 1 588 ? 12.838 9.235 -0.238 1.00 94.00 588 SER A O 1
ATOM 4553 N N . ARG A 1 589 ? 11.380 10.840 -0.819 1.00 93.12 589 ARG A N 1
ATOM 4554 C CA . ARG A 1 589 ? 10.740 10.920 0.505 1.00 93.12 589 ARG A CA 1
ATOM 4555 C C . ARG A 1 589 ? 9.865 9.699 0.800 1.00 93.12 589 ARG A C 1
ATOM 4557 O O . ARG A 1 589 ? 9.851 9.232 1.938 1.00 93.12 589 ARG A O 1
ATOM 4564 N N . LEU A 1 590 ? 9.165 9.163 -0.201 1.00 94.06 590 LEU A N 1
ATOM 4565 C CA . LEU A 1 590 ? 8.391 7.920 -0.071 1.00 94.06 590 LEU A CA 1
ATOM 4566 C C . LEU A 1 590 ? 9.288 6.696 0.173 1.00 94.06 590 LEU A C 1
ATOM 4568 O O . LEU A 1 590 ? 8.862 5.753 0.833 1.00 94.06 590 LEU A O 1
ATOM 4572 N N . PHE A 1 591 ? 10.536 6.730 -0.291 1.00 93.69 591 PHE A N 1
ATOM 4573 C CA . PHE A 1 591 ? 11.535 5.696 -0.032 1.00 93.69 591 PHE A CA 1
ATOM 4574 C C . PHE A 1 591 ? 12.172 5.798 1.344 1.00 93.69 591 PHE A C 1
ATOM 4576 O O . PHE A 1 591 ? 12.829 4.848 1.756 1.00 93.69 591 PHE A O 1
ATOM 4583 N N . LEU A 1 592 ? 11.999 6.898 2.079 1.00 90.19 592 LEU A N 1
ATOM 4584 C CA . LEU A 1 592 ? 12.577 6.998 3.413 1.00 90.19 592 LEU A CA 1
ATOM 4585 C C . LEU A 1 592 ? 11.965 5.958 4.352 1.00 90.19 592 LEU A C 1
ATOM 4587 O O . LEU A 1 592 ? 10.746 5.783 4.426 1.00 90.19 592 LEU A O 1
ATOM 4591 N N . ARG A 1 593 ? 12.828 5.312 5.132 1.00 83.38 593 ARG A N 1
ATOM 4592 C CA . ARG A 1 593 ? 12.430 4.460 6.244 1.00 83.38 593 ARG A CA 1
ATOM 4593 C C . ARG A 1 593 ? 11.833 5.344 7.334 1.00 83.38 593 ARG A C 1
ATOM 4595 O O . ARG A 1 593 ? 12.547 5.986 8.099 1.00 83.38 593 ARG A O 1
ATOM 4602 N N . GLN A 1 594 ? 10.510 5.399 7.385 1.00 70.75 594 GLN A N 1
ATOM 4603 C CA . GLN A 1 594 ? 9.786 6.187 8.373 1.00 70.75 594 GLN A CA 1
ATOM 4604 C C . GLN A 1 594 ? 9.227 5.283 9.461 1.00 70.75 594 GLN A C 1
ATOM 4606 O O . GLN A 1 594 ? 8.700 4.206 9.192 1.00 70.75 594 GLN A O 1
ATOM 4611 N N . LYS A 1 595 ? 9.313 5.753 10.708 1.00 62.38 595 LYS A N 1
ATOM 4612 C CA . LYS A 1 595 ? 8.617 5.111 11.824 1.00 62.38 595 LYS A CA 1
ATOM 4613 C C . LYS A 1 595 ? 7.137 5.476 11.864 1.00 62.38 595 LYS A C 1
ATOM 4615 O O . LYS A 1 595 ? 6.442 4.808 12.598 1.00 62.38 595 LYS A O 1
ATOM 4620 N N . ALA A 1 596 ? 6.665 6.480 11.116 1.00 66.00 596 ALA A N 1
ATOM 4621 C CA . ALA A 1 596 ? 5.274 6.955 11.087 1.00 66.00 596 ALA A CA 1
ATOM 4622 C C . ALA A 1 596 ? 4.702 7.002 9.651 1.00 66.00 596 ALA A C 1
ATOM 4624 O O . ALA A 1 596 ? 5.392 6.652 8.693 1.00 66.00 596 ALA A O 1
ATOM 4625 N N . GLY A 1 597 ? 3.436 7.418 9.502 1.00 65.88 597 GLY A N 1
ATOM 4626 C CA . GLY A 1 597 ? 2.728 7.463 8.214 1.00 65.88 597 GLY A CA 1
ATOM 4627 C C . GLY A 1 597 ? 3.475 8.251 7.129 1.00 65.88 597 GLY A C 1
ATOM 4628 O O . GLY A 1 597 ? 3.833 9.413 7.322 1.00 65.88 597 GLY A O 1
ATOM 4629 N N . ASN A 1 598 ? 3.699 7.623 5.971 1.00 78.06 598 ASN A N 1
ATOM 4630 C CA . ASN A 1 598 ? 4.454 8.196 4.850 1.00 78.06 598 ASN A CA 1
ATOM 4631 C C . ASN A 1 598 ? 3.540 8.570 3.669 1.00 78.06 598 ASN A C 1
ATOM 4633 O O . ASN A 1 598 ? 3.870 8.281 2.529 1.00 78.06 598 ASN A O 1
ATOM 4637 N N . ALA A 1 599 ? 2.372 9.158 3.952 1.00 88.25 599 ALA A N 1
ATOM 4638 C CA . ALA A 1 599 ? 1.332 9.469 2.966 1.00 88.25 599 ALA A CA 1
ATOM 4639 C C . ALA A 1 599 ? 1.838 10.346 1.809 1.00 88.25 599 ALA A C 1
ATOM 4641 O O . ALA A 1 599 ? 2.543 11.332 2.054 1.00 88.25 599 ALA A O 1
ATOM 4642 N N . VAL A 1 600 ? 1.394 10.086 0.578 1.00 92.88 600 VAL A N 1
ATOM 4643 C CA . VAL A 1 600 ? 1.710 10.937 -0.586 1.00 92.88 600 VAL A CA 1
ATOM 4644 C C . VAL A 1 600 ? 1.204 12.365 -0.362 1.00 92.88 600 VAL A C 1
ATOM 4646 O O . VAL A 1 600 ? 1.916 13.323 -0.655 1.00 92.88 600 VAL A O 1
ATOM 4649 N N . CYS A 1 601 ? 0.015 12.537 0.227 1.00 90.56 601 CYS A N 1
ATOM 4650 C CA . CYS A 1 601 ? -0.541 13.868 0.504 1.00 90.56 601 CYS A CA 1
ATOM 4651 C C . CYS A 1 601 ? 0.304 14.682 1.504 1.00 90.56 601 CYS A C 1
ATOM 4653 O O . CYS A 1 601 ? 0.403 15.902 1.369 1.00 90.56 601 CYS A O 1
ATOM 4655 N N . ILE A 1 602 ? 0.960 14.014 2.461 1.00 89.62 602 ILE A N 1
ATOM 4656 C CA . ILE A 1 602 ? 1.901 14.645 3.396 1.00 89.62 602 ILE A CA 1
ATOM 4657 C C . ILE A 1 602 ? 3.180 15.031 2.652 1.00 89.62 602 ILE A C 1
ATOM 4659 O O . ILE A 1 602 ? 3.666 16.143 2.816 1.00 89.62 602 ILE A O 1
ATOM 4663 N N . ARG A 1 603 ? 3.697 14.166 1.767 1.00 93.25 603 ARG A N 1
ATOM 4664 C CA . ARG A 1 603 ? 4.882 14.504 0.962 1.00 93.25 603 ARG A CA 1
ATOM 4665 C C . ARG A 1 603 ? 4.627 15.698 0.033 1.00 93.25 603 ARG A C 1
ATOM 4667 O O . ARG A 1 603 ? 5.522 16.513 -0.156 1.00 93.25 603 ARG A O 1
ATOM 4674 N N . VAL A 1 604 ? 3.412 15.844 -0.502 1.00 95.50 604 VAL A N 1
ATOM 4675 C CA . VAL A 1 604 ? 2.998 17.036 -1.268 1.00 95.50 604 VAL A CA 1
ATOM 4676 C C . VAL A 1 604 ? 3.068 18.304 -0.410 1.00 95.50 604 VAL A C 1
ATOM 4678 O O . VAL A 1 604 ? 3.565 19.327 -0.881 1.00 95.50 604 VAL A O 1
ATOM 4681 N N . LEU A 1 605 ? 2.610 18.243 0.845 1.00 93.44 605 LEU A N 1
ATOM 4682 C CA . LEU A 1 605 ? 2.721 19.360 1.789 1.00 93.44 605 LEU A CA 1
ATOM 4683 C C . LEU A 1 605 ? 4.178 19.708 2.097 1.00 93.44 605 LEU A C 1
ATOM 4685 O O . LEU A 1 605 ? 4.544 20.875 1.991 1.00 93.44 605 LEU A O 1
ATOM 4689 N N . ASP A 1 606 ? 5.026 18.711 2.362 1.00 94.25 606 ASP A N 1
ATOM 4690 C CA . ASP A 1 606 ? 6.456 18.934 2.610 1.00 94.25 606 ASP A CA 1
ATOM 4691 C C . ASP A 1 606 ? 7.134 19.680 1.447 1.00 94.25 606 ASP A C 1
ATOM 4693 O O . ASP A 1 606 ? 8.034 20.495 1.655 1.00 94.25 606 ASP A O 1
ATOM 4697 N N . LEU A 1 607 ? 6.714 19.416 0.204 1.00 96.31 607 LEU A N 1
ATOM 4698 C CA . LEU A 1 607 ? 7.216 20.137 -0.967 1.00 96.31 607 LEU A CA 1
ATOM 4699 C C . LEU A 1 607 ? 6.703 21.578 -1.041 1.00 96.31 607 LEU A C 1
ATOM 4701 O O . LEU A 1 607 ? 7.475 22.481 -1.367 1.00 96.31 607 LEU A O 1
ATOM 4705 N N . LEU A 1 608 ? 5.425 21.799 -0.723 1.00 97.31 608 LEU A N 1
ATOM 4706 C CA . LEU A 1 608 ? 4.809 23.129 -0.681 1.00 97.31 608 LEU A CA 1
ATOM 4707 C C . LEU A 1 608 ? 5.386 24.021 0.424 1.00 97.31 608 LEU A C 1
ATOM 4709 O O . LEU A 1 608 ? 5.430 25.241 0.248 1.00 97.31 608 LEU A O 1
ATOM 4713 N N . GLU A 1 609 ? 5.785 23.430 1.547 1.00 96.56 609 GLU A N 1
ATOM 4714 C CA . GLU A 1 609 ? 6.342 24.124 2.714 1.00 96.56 609 GLU A CA 1
ATOM 4715 C C . GLU A 1 609 ? 7.871 24.240 2.667 1.00 96.56 609 GLU A C 1
ATOM 4717 O O . GLU A 1 609 ? 8.438 25.106 3.330 1.00 96.56 609 GLU A O 1
ATOM 4722 N N . GLY A 1 610 ? 8.537 23.407 1.865 1.00 95.94 610 GLY A N 1
ATOM 4723 C CA . GLY A 1 610 ? 9.986 23.418 1.696 1.00 95.94 610 GLY A CA 1
ATOM 4724 C C . GLY A 1 610 ? 10.420 23.961 0.327 1.00 95.94 610 GLY A C 1
ATOM 4725 O O . GLY A 1 610 ? 10.307 25.166 0.098 1.00 95.94 610 GLY A O 1
ATOM 4726 N N . PRO A 1 611 ? 10.932 23.114 -0.590 1.00 94.56 611 PRO A N 1
ATOM 4727 C CA . PRO A 1 611 ? 11.581 23.547 -1.835 1.00 94.56 611 PRO A CA 1
ATOM 4728 C C . PRO A 1 611 ? 10.753 24.485 -2.718 1.00 94.56 611 PRO A C 1
ATOM 4730 O O . PRO A 1 611 ? 11.318 25.328 -3.405 1.00 94.56 611 PRO A O 1
ATOM 4733 N N . TYR A 1 612 ? 9.423 24.372 -2.682 1.00 96.69 612 TYR A N 1
ATOM 4734 C CA . TYR A 1 612 ? 8.529 25.188 -3.500 1.00 96.69 612 TYR A CA 1
ATOM 4735 C C . TYR A 1 612 ? 7.781 26.248 -2.690 1.00 96.69 612 TYR A C 1
ATOM 4737 O O . TYR A 1 612 ? 6.817 26.808 -3.206 1.00 96.69 612 TYR A O 1
ATOM 4745 N N . ALA A 1 613 ? 8.173 26.541 -1.442 1.00 97.06 613 ALA A N 1
ATOM 4746 C CA . ALA A 1 613 ? 7.557 27.587 -0.614 1.00 97.06 613 ALA A CA 1
ATOM 4747 C C . ALA A 1 613 ? 7.629 28.971 -1.275 1.00 97.06 613 ALA A C 1
ATOM 4749 O O . ALA A 1 613 ? 6.642 29.713 -1.295 1.00 97.06 613 ALA A O 1
ATOM 4750 N N . THR A 1 614 ? 8.788 29.272 -1.859 1.00 96.00 614 THR A N 1
ATOM 4751 C CA . THR A 1 614 ? 9.112 30.524 -2.547 1.00 96.00 614 THR A CA 1
ATOM 4752 C C . THR A 1 614 ? 9.723 30.201 -3.914 1.00 96.00 614 THR A C 1
ATOM 4754 O O . THR A 1 614 ? 10.945 30.097 -4.011 1.00 96.00 614 THR A O 1
ATOM 4757 N N . PRO A 1 615 ? 8.899 29.987 -4.955 1.00 94.94 615 PRO A N 1
ATOM 4758 C CA . PRO A 1 615 ? 9.400 29.633 -6.279 1.00 94.94 615 PRO A CA 1
ATOM 4759 C C . PRO A 1 615 ? 10.189 30.803 -6.881 1.00 94.94 615 PRO A C 1
ATOM 4761 O O . PRO A 1 615 ? 9.737 31.948 -6.847 1.00 94.94 615 PRO A O 1
ATOM 4764 N N . ALA A 1 616 ? 11.369 30.513 -7.424 1.00 95.25 616 ALA A N 1
ATOM 4765 C CA . ALA A 1 616 ? 12.286 31.483 -8.016 1.00 95.25 616 ALA A CA 1
ATOM 4766 C C . ALA A 1 616 ? 12.122 31.606 -9.538 1.00 95.25 616 ALA A C 1
ATOM 4768 O O . ALA A 1 616 ? 12.493 32.626 -10.121 1.00 95.25 616 ALA A O 1
ATOM 4769 N N . THR A 1 617 ? 11.569 30.582 -10.192 1.00 97.50 617 THR A N 1
ATOM 4770 C CA . THR A 1 617 ? 11.404 30.527 -11.652 1.00 97.50 617 THR A CA 1
ATOM 4771 C C . THR A 1 617 ? 9.941 30.280 -12.052 1.00 97.50 617 THR A C 1
ATOM 4773 O O . THR A 1 617 ? 9.173 29.720 -11.265 1.00 97.50 617 THR A O 1
ATOM 4776 N N . PRO A 1 618 ? 9.513 30.659 -13.275 1.00 97.56 618 PRO A N 1
ATOM 4777 C CA . PRO A 1 618 ? 8.160 30.352 -13.750 1.00 97.56 618 PRO A CA 1
ATOM 4778 C C . PRO A 1 618 ? 7.793 28.851 -13.707 1.00 97.56 618 PRO A C 1
ATOM 4780 O O . PRO A 1 618 ? 6.697 28.543 -13.237 1.00 97.56 618 PRO A O 1
ATOM 4783 N N . PRO A 1 619 ? 8.680 27.904 -14.084 1.00 96.94 619 PRO A N 1
ATOM 4784 C CA . PRO A 1 619 ? 8.392 26.474 -13.946 1.00 96.94 619 PRO A CA 1
ATOM 4785 C C . PRO A 1 619 ? 8.226 26.018 -12.484 1.00 96.94 619 PRO A C 1
ATOM 4787 O O . PRO A 1 619 ? 7.363 25.195 -12.182 1.00 96.94 619 PRO A O 1
ATOM 4790 N N . GLU A 1 620 ? 8.995 26.575 -11.538 1.00 97.75 620 GLU A N 1
ATOM 4791 C CA . GLU A 1 620 ? 8.803 26.307 -10.101 1.00 97.75 620 GLU A CA 1
ATOM 4792 C C . GLU A 1 620 ? 7.469 26.853 -9.581 1.00 97.75 620 GLU A C 1
ATOM 4794 O O . GLU A 1 620 ? 6.823 26.221 -8.741 1.00 97.75 620 GLU A O 1
ATOM 4799 N N . GLN A 1 621 ? 7.027 28.004 -10.091 1.00 98.00 621 GLN A N 1
ATOM 4800 C CA . GLN A 1 621 ? 5.709 28.550 -9.774 1.00 98.00 621 GLN A CA 1
ATOM 4801 C C . GLN A 1 621 ? 4.600 27.622 -10.292 1.00 98.00 621 GLN A C 1
ATOM 4803 O O . GLN A 1 621 ? 3.666 27.319 -9.549 1.00 98.00 621 GLN A O 1
ATOM 4808 N N . GLN A 1 622 ? 4.738 27.089 -11.510 1.00 97.19 622 GLN A N 1
ATOM 4809 C CA . GLN A 1 622 ? 3.804 26.105 -12.063 1.00 97.19 622 GLN A CA 1
ATOM 4810 C C . GLN A 1 622 ? 3.769 24.807 -11.239 1.00 97.19 622 GLN A C 1
ATOM 4812 O O . GLN A 1 622 ? 2.687 24.293 -10.945 1.00 97.19 622 GLN A O 1
ATOM 4817 N N . ALA A 1 623 ? 4.928 24.314 -10.791 1.00 97.75 623 ALA A N 1
ATOM 4818 C CA . ALA A 1 623 ? 5.016 23.171 -9.884 1.00 97.75 623 ALA A CA 1
ATOM 4819 C C . ALA A 1 623 ? 4.286 23.426 -8.556 1.00 97.75 623 ALA A C 1
ATOM 4821 O O . ALA A 1 623 ? 3.488 22.596 -8.111 1.00 97.75 623 ALA A O 1
ATOM 4822 N N . ARG A 1 624 ? 4.503 24.594 -7.936 1.00 98.06 624 ARG A N 1
ATOM 4823 C CA . ARG A 1 624 ? 3.799 25.000 -6.710 1.00 98.06 624 ARG A CA 1
ATOM 4824 C C . ARG A 1 624 ? 2.288 25.052 -6.921 1.00 98.06 624 ARG A C 1
ATOM 4826 O O . ARG A 1 624 ? 1.531 24.588 -6.066 1.00 98.06 624 ARG A O 1
ATOM 4833 N N . ASP A 1 625 ? 1.844 25.619 -8.037 1.00 97.81 625 ASP A N 1
ATOM 4834 C CA . ASP A 1 625 ? 0.424 25.762 -8.355 1.00 97.81 625 ASP A CA 1
ATOM 4835 C C . ASP A 1 625 ? -0.264 24.413 -8.535 1.00 97.81 625 ASP A C 1
ATOM 4837 O O . ASP A 1 625 ? -1.331 24.199 -7.956 1.00 97.81 625 ASP A O 1
ATOM 4841 N N . LEU A 1 626 ? 0.391 23.484 -9.232 1.00 97.31 626 LEU A N 1
ATOM 4842 C CA . LEU A 1 626 ? -0.044 22.097 -9.360 1.00 97.31 626 LEU A CA 1
ATOM 4843 C C . LEU A 1 626 ? -0.164 21.409 -7.999 1.00 97.31 626 LEU A C 1
ATOM 4845 O O . LEU A 1 626 ? -1.223 20.872 -7.678 1.00 97.31 626 LEU A O 1
ATOM 4849 N N . LEU A 1 627 ? 0.891 21.438 -7.176 1.00 97.62 627 LEU A N 1
ATOM 4850 C CA . LEU A 1 627 ? 0.896 20.764 -5.870 1.00 97.62 627 LEU A CA 1
ATOM 4851 C C . LEU A 1 627 ? -0.206 21.318 -4.956 1.00 97.62 627 LEU A C 1
ATOM 4853 O O . LEU A 1 627 ? -0.890 20.570 -4.254 1.00 97.62 627 LEU A O 1
ATOM 4857 N N . ARG A 1 628 ? -0.429 22.634 -5.008 1.00 97.31 628 ARG A N 1
ATOM 4858 C CA . ARG A 1 628 ? -1.496 23.314 -4.272 1.00 97.31 628 ARG A CA 1
ATOM 4859 C C . ARG A 1 628 ? -2.884 22.926 -4.778 1.00 97.31 628 ARG A C 1
ATOM 4861 O O . ARG A 1 628 ? -3.790 22.788 -3.956 1.00 97.31 628 ARG A O 1
ATOM 4868 N N . ASP A 1 629 ? -3.073 22.772 -6.087 1.00 96.31 629 ASP A N 1
ATOM 4869 C CA . ASP A 1 629 ? -4.343 22.300 -6.645 1.00 96.31 629 ASP A CA 1
ATOM 4870 C C . ASP A 1 629 ? -4.637 20.866 -6.193 1.00 96.31 629 ASP A C 1
ATOM 4872 O O . ASP A 1 629 ? -5.689 20.610 -5.604 1.00 96.31 629 ASP A O 1
ATOM 4876 N N . VAL A 1 630 ? -3.665 19.957 -6.320 1.00 95.00 630 VAL A N 1
ATOM 4877 C CA . VAL A 1 630 ? -3.788 18.573 -5.833 1.00 95.00 630 VAL A CA 1
ATOM 4878 C C . VAL A 1 630 ? -4.155 18.537 -4.346 1.00 95.00 630 VAL A C 1
ATOM 4880 O O . VAL A 1 630 ? -5.113 17.863 -3.958 1.00 95.00 630 VAL A O 1
ATOM 4883 N N . HIS A 1 631 ? -3.450 19.307 -3.511 1.00 93.06 631 HIS A N 1
ATOM 4884 C CA . HIS A 1 631 ? -3.721 19.377 -2.076 1.00 93.06 631 HIS A CA 1
ATOM 4885 C C . HIS A 1 631 ? -5.136 19.899 -1.763 1.00 93.06 631 HIS A C 1
ATOM 4887 O O . HIS A 1 631 ? -5.832 19.346 -0.912 1.00 93.06 631 HIS A O 1
ATOM 4893 N N . LYS A 1 632 ? -5.617 20.922 -2.483 1.00 92.50 632 LYS A N 1
ATOM 4894 C CA . LYS A 1 632 ? -6.993 21.427 -2.328 1.00 92.50 632 LYS A CA 1
ATOM 4895 C C . LYS A 1 632 ? -8.031 20.367 -2.695 1.00 92.50 632 LYS A C 1
ATOM 4897 O O . LYS A 1 632 ? -8.998 20.167 -1.956 1.00 92.50 632 LYS A O 1
ATOM 4902 N N . ARG A 1 633 ? -7.842 19.676 -3.822 1.00 91.81 633 ARG A N 1
ATOM 4903 C CA . ARG A 1 633 ? -8.768 18.636 -4.297 1.00 91.81 633 ARG A CA 1
ATOM 4904 C C . ARG A 1 633 ? -8.801 17.428 -3.371 1.00 91.81 633 ARG A C 1
ATOM 4906 O O . ARG A 1 633 ? -9.860 16.827 -3.174 1.00 91.81 633 ARG A O 1
ATOM 4913 N N . TRP A 1 634 ? -7.680 17.127 -2.713 1.00 88.69 634 TRP A N 1
ATOM 4914 C CA . TRP A 1 634 ? -7.586 16.046 -1.737 1.00 88.69 634 TRP A CA 1
ATOM 4915 C C . TRP A 1 634 ? -8.638 16.141 -0.621 1.00 88.69 634 TRP A C 1
ATOM 4917 O O . TRP A 1 634 ? -9.126 15.095 -0.200 1.00 88.69 634 TRP A O 1
ATOM 4927 N N . PHE A 1 635 ? -9.095 17.332 -0.211 1.00 82.88 635 PHE A N 1
ATOM 4928 C CA . PHE A 1 635 ? -10.133 17.494 0.823 1.00 82.88 635 PHE A CA 1
ATOM 4929 C C . PHE A 1 635 ? -11.580 17.288 0.344 1.00 82.88 635 PHE A C 1
ATOM 4931 O O . PHE A 1 635 ? -12.468 17.052 1.165 1.00 82.88 635 PHE A O 1
ATOM 4938 N N . LYS A 1 636 ? -11.856 17.322 -0.965 1.00 83.38 636 LYS A N 1
ATOM 4939 C CA . LYS A 1 636 ? -13.225 17.287 -1.518 1.00 83.38 636 LYS A CA 1
ATOM 4940 C C . LYS A 1 636 ? -13.856 15.887 -1.498 1.00 83.38 636 LYS A C 1
ATOM 4942 O O . LYS A 1 636 ? -14.052 15.280 -2.542 1.00 83.38 636 LYS A O 1
ATOM 4947 N N . PHE A 1 637 ? -14.128 15.323 -0.324 1.00 74.06 637 PHE A N 1
ATOM 4948 C CA . PHE A 1 637 ? -14.544 13.917 -0.166 1.00 74.06 637 PHE A CA 1
ATOM 4949 C C . PHE A 1 637 ? -15.819 13.527 -0.931 1.00 74.06 637 PHE A C 1
ATOM 4951 O O . PHE A 1 637 ? -15.869 12.450 -1.506 1.00 74.06 637 PHE A O 1
ATOM 4958 N N . LEU A 1 638 ? -16.822 14.405 -0.965 1.00 76.19 638 LEU A N 1
ATOM 4959 C CA . LEU A 1 638 ? -18.121 14.115 -1.588 1.00 76.19 638 LEU A CA 1
ATOM 4960 C C . LEU A 1 638 ? -18.112 14.230 -3.126 1.00 76.19 638 LEU A C 1
ATOM 4962 O O . LEU A 1 638 ? -19.155 14.071 -3.750 1.00 76.19 638 LEU A O 1
ATOM 4966 N N . GLN A 1 639 ? -16.967 14.548 -3.740 1.00 83.00 639 GLN A N 1
ATOM 4967 C CA . GLN A 1 639 ? -16.838 14.699 -5.192 1.00 83.00 639 GLN A CA 1
ATOM 4968 C C . GLN A 1 639 ? -16.181 13.462 -5.814 1.00 83.00 639 GLN A C 1
ATOM 4970 O O . GLN A 1 639 ? -15.277 12.867 -5.222 1.00 83.00 639 GLN A O 1
ATOM 4975 N N . HIS A 1 640 ? -16.648 13.088 -7.009 1.00 87.88 640 HIS A N 1
ATOM 4976 C CA . HIS A 1 640 ? -16.147 11.937 -7.760 1.00 87.88 640 HIS A CA 1
ATOM 4977 C C . HIS A 1 640 ? -14.720 12.187 -8.255 1.00 87.88 640 HIS A C 1
ATOM 4979 O O . HIS A 1 640 ? -14.428 13.246 -8.810 1.00 87.88 640 HIS A O 1
ATOM 4985 N N . ASP A 1 641 ? -13.844 11.192 -8.107 1.00 92.31 641 ASP A N 1
ATOM 4986 C CA . ASP A 1 641 ? -12.421 11.362 -8.422 1.00 92.31 641 ASP A CA 1
ATOM 4987 C C . ASP A 1 641 ? -12.179 11.642 -9.913 1.00 92.31 641 ASP A C 1
ATOM 4989 O O . ASP A 1 641 ? -11.330 12.465 -10.238 1.00 92.31 641 ASP A O 1
ATOM 4993 N N . ILE A 1 642 ? -12.966 11.033 -10.810 1.00 91.88 642 ILE A N 1
ATOM 4994 C CA . ILE A 1 642 ? -12.875 11.252 -12.267 1.00 91.88 642 ILE A CA 1
ATOM 4995 C C . ILE A 1 642 ? -13.199 12.711 -12.627 1.00 91.88 642 ILE A C 1
ATOM 4997 O O . ILE A 1 642 ? -12.532 13.328 -13.454 1.00 91.88 642 ILE A O 1
ATOM 5001 N N . THR A 1 643 ? -14.197 13.306 -11.969 1.00 91.94 643 THR A N 1
ATOM 5002 C CA . THR A 1 643 ? -14.529 14.723 -12.172 1.00 91.94 643 THR A CA 1
ATOM 5003 C C . THR A 1 643 ? -13.391 15.631 -11.717 1.00 91.94 643 THR A C 1
ATOM 5005 O O . THR A 1 643 ? -13.125 16.648 -12.351 1.00 91.94 643 THR A O 1
ATOM 5008 N N . GLU A 1 644 ? -12.717 15.277 -10.625 1.00 95.00 644 GLU A N 1
ATOM 5009 C CA . GLU A 1 644 ? -11.622 16.076 -10.083 1.00 95.00 644 GLU A CA 1
ATOM 5010 C C . GLU A 1 644 ? -10.326 15.932 -10.889 1.00 95.00 644 GLU A C 1
ATOM 5012 O O . GLU A 1 644 ? -9.660 16.941 -11.111 1.00 95.00 644 GLU A O 1
ATOM 5017 N N . ILE A 1 645 ? -9.985 14.728 -11.366 1.00 95.81 645 ILE A N 1
ATOM 5018 C CA . ILE A 1 645 ? -8.756 14.489 -12.141 1.00 95.81 645 ILE A CA 1
ATOM 5019 C C . ILE A 1 645 ? -8.814 15.123 -13.538 1.00 95.81 645 ILE A C 1
ATOM 5021 O O . ILE A 1 645 ? -7.819 15.692 -13.981 1.00 95.81 645 ILE A O 1
ATOM 5025 N N . GLU A 1 646 ? -9.978 15.117 -14.204 1.00 95.44 646 GLU A N 1
ATOM 5026 C CA . GLU A 1 646 ? -10.157 15.747 -15.526 1.00 95.44 646 GLU A CA 1
ATOM 5027 C C . GLU A 1 646 ? -9.975 17.270 -15.489 1.00 95.44 646 GLU A C 1
ATOM 5029 O O . GLU A 1 646 ? -9.664 17.888 -16.504 1.00 95.44 646 GLU A O 1
ATOM 5034 N N . GLN A 1 647 ? -10.127 17.887 -14.315 1.00 95.62 647 GLN A N 1
ATOM 5035 C CA . GLN A 1 647 ? -9.905 19.320 -14.131 1.00 95.62 647 GLN A CA 1
ATOM 5036 C C . GLN A 1 647 ? -8.430 19.675 -13.869 1.00 95.62 647 GLN A C 1
ATOM 5038 O O . GLN A 1 647 ? -8.109 20.858 -13.738 1.00 95.62 647 GLN A O 1
ATOM 5043 N N . ILE A 1 648 ? -7.530 18.688 -13.782 1.00 95.75 648 ILE A N 1
ATOM 5044 C CA . ILE A 1 648 ? -6.088 18.899 -13.601 1.00 95.75 648 ILE A CA 1
ATOM 5045 C C . ILE A 1 648 ? -5.414 18.925 -14.976 1.00 95.75 648 ILE A C 1
ATOM 5047 O O . ILE A 1 648 ? -4.935 17.907 -15.484 1.00 95.75 648 ILE A O 1
ATOM 5051 N N . GLY A 1 649 ? -5.391 20.110 -15.590 1.00 93.62 649 GLY A N 1
ATOM 5052 C CA . GLY A 1 649 ? -4.785 20.338 -16.906 1.00 93.62 649 GLY A CA 1
ATOM 5053 C C . GLY A 1 649 ? -5.336 19.431 -18.019 1.00 93.62 649 GLY A C 1
ATOM 5054 O O . GLY A 1 649 ? -6.363 18.774 -17.856 1.00 93.62 649 GLY A O 1
ATOM 5055 N N . GLY A 1 650 ? -4.651 19.394 -19.167 1.00 92.88 650 GLY A N 1
ATOM 5056 C CA . GLY A 1 650 ? -5.102 18.639 -20.347 1.00 92.88 650 GLY A CA 1
ATOM 5057 C C . GLY A 1 650 ? -4.759 17.144 -20.348 1.00 92.88 650 GLY A C 1
ATOM 5058 O O . GLY A 1 650 ? -5.238 16.420 -21.212 1.00 92.88 650 GLY A O 1
ATOM 5059 N N . GLY A 1 651 ? -3.914 16.682 -19.421 1.00 92.44 651 GLY A N 1
ATOM 5060 C CA . GLY A 1 651 ? -3.427 15.300 -19.375 1.00 92.44 651 GLY A CA 1
ATOM 5061 C C . GLY A 1 651 ? -2.452 14.948 -20.503 1.00 92.44 651 GLY A C 1
ATOM 5062 O O . GLY A 1 651 ? -2.328 13.779 -20.849 1.00 92.44 651 GLY A O 1
ATOM 5063 N N . VAL A 1 652 ? -1.786 15.932 -21.118 1.00 94.62 652 VAL A N 1
ATOM 5064 C CA . VAL A 1 652 ? -0.901 15.723 -22.283 1.00 94.62 652 VAL A CA 1
ATOM 5065 C C . VAL A 1 652 ? 0.492 16.312 -22.066 1.00 94.62 652 VAL A C 1
ATOM 5067 O O . VAL A 1 652 ? 1.477 15.684 -22.450 1.00 94.62 652 VAL A O 1
ATOM 5070 N N . ASP A 1 653 ? 0.586 17.492 -21.457 1.00 95.19 653 ASP A N 1
ATOM 5071 C CA . ASP A 1 653 ? 1.852 18.117 -21.067 1.00 95.19 653 ASP A CA 1
ATOM 5072 C C . ASP A 1 653 ? 2.423 17.519 -19.765 1.00 95.19 653 ASP A C 1
ATOM 5074 O O . ASP A 1 653 ? 1.729 16.841 -19.005 1.00 95.19 653 ASP A O 1
ATOM 5078 N N . THR A 1 654 ? 3.703 17.786 -19.497 1.00 95.44 654 THR A N 1
ATOM 5079 C CA . THR A 1 654 ? 4.456 17.209 -18.372 1.00 95.44 654 THR A CA 1
ATOM 5080 C C . THR A 1 654 ? 3.806 17.481 -17.021 1.00 95.44 654 THR A C 1
ATOM 5082 O O . THR A 1 654 ? 3.651 16.565 -16.211 1.00 95.44 654 THR A O 1
ATOM 5085 N N . PHE A 1 655 ? 3.392 18.726 -16.772 1.00 97.31 655 PHE A N 1
ATOM 5086 C CA . PHE A 1 655 ? 2.801 19.099 -15.495 1.00 97.31 655 PHE A CA 1
ATOM 5087 C C . PHE A 1 655 ? 1.394 18.526 -15.340 1.00 97.31 655 PHE A C 1
ATOM 5089 O O . PHE A 1 655 ? 1.078 18.020 -14.267 1.00 97.31 655 PHE A O 1
ATOM 5096 N N . SER A 1 656 ? 0.551 18.522 -16.375 1.00 97.00 656 SER A N 1
ATOM 5097 C CA . SER A 1 656 ? -0.778 17.912 -16.238 1.00 97.00 656 SER A CA 1
ATOM 5098 C C . SER A 1 656 ? -0.713 16.398 -16.005 1.00 97.00 656 SER A C 1
ATOM 5100 O O . SER A 1 656 ? -1.427 15.896 -15.137 1.00 97.00 656 SER A O 1
ATOM 5102 N N . VAL A 1 657 ? 0.192 15.676 -16.677 1.00 98.31 657 VAL A N 1
ATOM 5103 C CA . VAL A 1 657 ? 0.427 14.240 -16.430 1.00 98.31 657 VAL A CA 1
ATOM 5104 C C . VAL A 1 657 ? 0.896 13.990 -14.996 1.00 98.31 657 VAL A C 1
ATOM 5106 O O . VAL A 1 657 ? 0.324 13.141 -14.306 1.00 98.31 657 VAL A O 1
ATOM 5109 N N . LEU A 1 658 ? 1.883 14.759 -14.520 1.00 98.50 658 LEU A N 1
ATOM 5110 C CA . LEU A 1 658 ? 2.374 14.662 -13.145 1.00 98.50 658 LEU A CA 1
ATOM 5111 C C . LEU A 1 658 ? 1.268 14.982 -12.129 1.00 98.50 658 LEU A C 1
ATOM 5113 O O . LEU A 1 658 ? 1.078 14.242 -11.169 1.00 98.50 658 LEU A O 1
ATOM 5117 N N . GLY A 1 659 ? 0.506 16.055 -12.344 1.00 98.25 659 GLY A N 1
ATOM 5118 C CA . GLY A 1 659 ? -0.551 16.497 -11.435 1.00 98.25 659 GLY A CA 1
ATOM 5119 C C . GLY A 1 659 ? -1.658 15.461 -11.281 1.00 98.25 659 GLY A C 1
ATOM 5120 O O . GLY A 1 659 ? -2.077 15.174 -10.160 1.00 98.25 659 GLY A O 1
ATOM 5121 N N . ARG A 1 660 ? -2.082 14.842 -12.389 1.00 98.19 660 ARG A N 1
ATOM 5122 C CA . ARG A 1 660 ? -3.067 13.750 -12.383 1.00 98.19 660 ARG A CA 1
ATOM 5123 C C . ARG A 1 660 ? -2.539 12.515 -11.652 1.00 98.19 660 ARG A C 1
ATOM 5125 O O . ARG A 1 660 ? -3.270 11.930 -10.853 1.00 98.19 660 ARG A O 1
ATOM 5132 N N . ALA A 1 661 ? -1.263 12.172 -11.843 1.00 98.50 661 ALA A N 1
ATOM 5133 C CA . ALA A 1 661 ? -0.636 11.032 -11.174 1.00 98.50 661 ALA A CA 1
ATOM 5134 C C . ALA A 1 661 ? -0.550 11.245 -9.656 1.00 98.50 661 ALA A C 1
ATOM 5136 O O . ALA A 1 661 ? -0.947 10.378 -8.876 1.00 98.50 661 ALA A O 1
ATOM 5137 N N . VAL A 1 662 ? -0.074 12.423 -9.231 1.00 98.31 662 VAL A N 1
ATOM 5138 C CA . VAL A 1 662 ? 0.040 12.786 -7.811 1.00 98.31 662 VAL A CA 1
ATOM 5139 C C . VAL A 1 662 ? -1.344 12.872 -7.174 1.00 98.31 662 VAL A C 1
ATOM 5141 O O . VAL A 1 662 ? -1.517 12.399 -6.054 1.00 98.31 662 VAL A O 1
ATOM 5144 N N . PHE A 1 663 ? -2.348 13.408 -7.878 1.00 97.62 663 PHE A N 1
ATOM 5145 C CA . PHE A 1 663 ? -3.729 13.419 -7.396 1.00 97.62 663 PHE A CA 1
ATOM 5146 C C . PHE A 1 663 ? -4.269 12.009 -7.172 1.00 97.62 663 PHE A C 1
ATOM 5148 O O . PHE A 1 663 ? -4.718 11.718 -6.065 1.00 97.62 663 PHE A O 1
ATOM 5155 N N . ALA A 1 664 ? -4.203 11.132 -8.177 1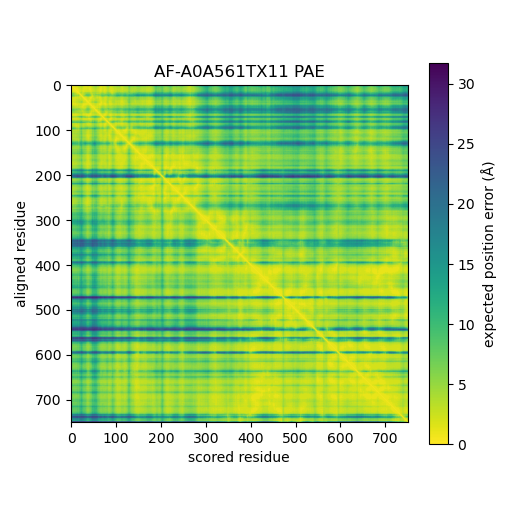.00 96.88 664 ALA A N 1
ATOM 5156 C CA . ALA A 1 664 ? -4.725 9.772 -8.069 1.00 96.88 664 ALA A CA 1
ATOM 5157 C C . ALA A 1 664 ? -4.059 9.000 -6.916 1.00 96.88 664 ALA A C 1
ATOM 5159 O O . ALA A 1 664 ? -4.753 8.401 -6.090 1.00 96.88 664 ALA A O 1
ATOM 5160 N N . ALA A 1 665 ? -2.730 9.103 -6.800 1.00 96.50 665 ALA A N 1
ATOM 5161 C CA . ALA A 1 665 ? -1.975 8.505 -5.706 1.00 96.50 665 ALA A CA 1
ATOM 5162 C C . ALA A 1 665 ? -2.365 9.107 -4.344 1.00 96.50 665 ALA A C 1
ATOM 5164 O O . ALA A 1 665 ? -2.833 8.388 -3.469 1.00 96.50 665 ALA A O 1
ATOM 5165 N N . ALA A 1 666 ? -2.268 10.427 -4.160 1.00 94.06 666 ALA A N 1
ATOM 5166 C CA . ALA A 1 666 ? -2.576 11.084 -2.884 1.00 94.06 666 ALA A CA 1
ATOM 5167 C C . ALA A 1 666 ? -4.027 10.891 -2.434 1.00 94.06 666 ALA A C 1
ATOM 5169 O O . ALA A 1 666 ? -4.324 10.875 -1.239 1.00 94.06 666 ALA A O 1
ATOM 5170 N N . ARG A 1 667 ? -4.955 10.771 -3.384 1.00 91.56 667 ARG A N 1
ATOM 5171 C CA . ARG A 1 667 ? -6.381 10.623 -3.105 1.00 91.56 667 ARG A CA 1
ATOM 5172 C C . ARG A 1 667 ? -6.741 9.220 -2.624 1.00 91.56 667 ARG A C 1
ATOM 5174 O O . ARG A 1 667 ? -7.646 9.101 -1.797 1.00 91.56 667 ARG A O 1
ATOM 5181 N N . ARG A 1 668 ? -6.077 8.185 -3.153 1.00 92.50 668 ARG A N 1
ATOM 5182 C CA . ARG A 1 668 ? -6.481 6.775 -3.012 1.00 92.50 668 ARG A CA 1
ATOM 5183 C C . ARG A 1 668 ? -5.340 5.816 -2.657 1.00 92.50 668 ARG A C 1
ATOM 5185 O O . ARG A 1 668 ? -5.537 4.619 -2.766 1.00 92.50 668 ARG A O 1
ATOM 5192 N N . GLU A 1 669 ? -4.181 6.279 -2.186 1.00 89.94 669 GLU A N 1
ATOM 5193 C CA . GLU A 1 669 ? -3.015 5.423 -1.859 1.00 89.94 669 GLU A CA 1
ATOM 5194 C C . GLU A 1 669 ? -3.310 4.238 -0.920 1.00 89.94 669 GLU A C 1
ATOM 5196 O O . GLU A 1 669 ? -2.604 3.234 -0.952 1.00 89.94 669 GLU A O 1
ATOM 5201 N N . TYR A 1 670 ? -4.360 4.335 -0.102 1.00 88.50 670 TYR A N 1
ATOM 5202 C CA . TYR A 1 670 ? -4.825 3.269 0.787 1.00 88.50 670 TYR A CA 1
ATOM 5203 C C . TYR A 1 670 ? -5.632 2.159 0.089 1.00 88.50 670 TYR A C 1
ATOM 5205 O O . TYR A 1 670 ? -5.913 1.124 0.693 1.00 88.50 670 TYR A O 1
ATOM 5213 N N . ASP A 1 671 ? -6.021 2.383 -1.163 1.00 92.81 671 ASP A N 1
ATOM 5214 C CA . ASP A 1 671 ? -6.668 1.432 -2.058 1.00 92.81 671 ASP A CA 1
ATOM 5215 C C . ASP A 1 671 ? -5.944 1.461 -3.418 1.00 92.81 671 ASP A C 1
ATOM 5217 O O . ASP A 1 671 ? -6.356 2.176 -4.341 1.00 92.81 671 ASP A O 1
ATOM 5221 N N . PRO A 1 672 ? -4.840 0.699 -3.549 1.00 95.62 672 PRO A N 1
ATOM 5222 C CA . PRO A 1 672 ? -4.015 0.700 -4.750 1.00 95.62 672 PRO A CA 1
ATOM 5223 C C . PRO A 1 672 ? -4.764 0.391 -6.046 1.00 95.62 672 PRO A C 1
ATOM 5225 O O . PRO A 1 672 ? -4.454 0.988 -7.076 1.00 95.62 672 PRO A O 1
ATOM 5228 N N . ARG A 1 673 ? -5.771 -0.494 -6.001 1.00 96.94 673 ARG A N 1
ATOM 5229 C CA . ARG A 1 673 ? -6.615 -0.803 -7.163 1.00 96.94 673 ARG A CA 1
ATOM 5230 C C . ARG A 1 673 ? -7.360 0.449 -7.605 1.00 96.94 673 ARG A C 1
ATOM 5232 O O . ARG A 1 673 ? -7.238 0.860 -8.757 1.00 96.94 673 ARG A O 1
ATOM 5239 N N . THR A 1 674 ? -8.079 1.088 -6.685 1.00 95.62 674 THR A N 1
ATOM 5240 C CA . THR A 1 674 ? -8.828 2.308 -7.002 1.00 95.62 674 THR A CA 1
ATOM 5241 C C . THR A 1 674 ? -7.891 3.431 -7.453 1.00 95.62 674 THR A C 1
ATOM 5243 O O . THR A 1 674 ? -8.166 4.066 -8.468 1.00 95.62 674 THR A O 1
ATOM 5246 N N . ALA A 1 675 ? -6.752 3.642 -6.786 1.00 96.75 675 ALA A N 1
ATOM 5247 C CA . ALA A 1 675 ? -5.775 4.661 -7.179 1.00 96.75 675 ALA A CA 1
ATOM 5248 C C . ALA A 1 675 ? -5.283 4.489 -8.621 1.00 96.75 675 ALA A C 1
ATOM 5250 O O . ALA A 1 675 ? -5.295 5.446 -9.394 1.00 96.75 675 ALA A O 1
ATOM 5251 N N . LEU A 1 676 ? -4.905 3.265 -8.995 1.00 98.31 676 LEU A N 1
ATOM 5252 C CA . LEU A 1 676 ? -4.440 2.942 -10.341 1.00 98.31 676 LEU A CA 1
ATOM 5253 C C . LEU A 1 676 ? -5.555 3.082 -11.382 1.00 98.31 676 LEU A C 1
ATOM 5255 O O . LEU A 1 676 ? -5.319 3.663 -12.435 1.00 98.31 676 LEU A O 1
ATOM 5259 N N . THR A 1 677 ? -6.781 2.637 -11.084 1.00 97.81 677 THR A N 1
ATOM 5260 C CA . THR A 1 677 ? -7.919 2.826 -12.006 1.00 97.81 677 THR A CA 1
ATOM 5261 C C . THR A 1 677 ? -8.278 4.301 -12.198 1.00 97.81 677 THR A C 1
ATOM 5263 O O . THR A 1 677 ? -8.533 4.717 -13.324 1.00 97.81 677 THR A O 1
ATOM 5266 N N . VAL A 1 678 ? -8.245 5.128 -11.146 1.00 96.81 678 VAL A N 1
ATOM 5267 C CA . VAL A 1 678 ? -8.455 6.584 -11.255 1.00 96.81 678 VAL A CA 1
ATOM 5268 C C . VAL A 1 678 ? -7.343 7.228 -12.083 1.00 96.81 678 VAL A C 1
ATOM 5270 O O . VAL A 1 678 ? -7.624 8.092 -12.908 1.00 96.81 678 VAL A O 1
ATOM 5273 N N . ALA A 1 679 ? -6.097 6.783 -11.906 1.00 98.00 679 ALA A N 1
ATOM 5274 C CA . ALA A 1 679 ? -4.939 7.307 -12.625 1.00 98.00 679 ALA A CA 1
ATOM 5275 C C . ALA A 1 679 ? -4.965 7.047 -14.137 1.00 98.00 679 ALA A C 1
ATOM 5277 O O . ALA A 1 679 ? -4.224 7.707 -14.851 1.00 98.00 679 ALA A O 1
ATOM 5278 N N . VAL A 1 680 ? -5.775 6.104 -14.629 1.00 98.12 680 VAL A N 1
ATOM 5279 C CA . VAL A 1 680 ? -5.852 5.780 -16.065 1.00 98.12 680 VAL A CA 1
ATOM 5280 C C . VAL A 1 680 ? -7.203 6.136 -16.698 1.00 98.12 680 VAL A C 1
ATOM 5282 O O . VAL A 1 680 ? -7.293 6.296 -17.913 1.00 98.12 680 VAL A O 1
ATOM 5285 N N . ASN A 1 681 ? -8.260 6.285 -15.891 1.00 97.75 681 ASN A N 1
ATOM 5286 C CA . ASN A 1 681 ? -9.609 6.644 -16.340 1.00 97.75 681 ASN A CA 1
ATOM 5287 C C . ASN A 1 681 ? -9.781 8.160 -16.465 1.00 97.75 681 ASN A C 1
ATOM 5289 O O . ASN A 1 681 ? -10.574 8.787 -15.762 1.00 97.75 681 ASN A O 1
ATOM 5293 N N . HIS A 1 682 ? -9.008 8.746 -17.369 1.00 96.75 682 HIS A N 1
ATOM 5294 C CA . HIS A 1 682 ? -9.051 10.163 -17.694 1.00 96.75 682 HIS A CA 1
ATOM 5295 C C . HIS A 1 682 ? -8.620 10.373 -19.150 1.00 96.75 682 HIS A C 1
ATOM 5297 O O . HIS A 1 682 ? -8.041 9.483 -19.769 1.00 96.75 682 HIS A O 1
ATOM 5303 N N . SER A 1 683 ? -8.881 11.554 -19.700 1.00 97.19 683 SER A N 1
ATOM 5304 C CA . SER A 1 683 ? -8.477 11.916 -21.058 1.00 97.19 683 SER A CA 1
ATOM 5305 C C . SER A 1 683 ? -6.955 12.102 -21.167 1.00 97.19 683 SER A C 1
ATOM 5307 O O . SER A 1 683 ? -6.332 12.639 -20.251 1.00 97.19 683 SER A O 1
ATOM 5309 N N . GLY A 1 684 ? -6.337 11.723 -22.287 1.00 95.31 684 GLY A N 1
ATOM 5310 C CA . GLY A 1 684 ? -4.921 12.010 -22.563 1.00 95.31 684 GLY A CA 1
ATOM 5311 C C . GLY A 1 684 ? -3.961 10.864 -22.223 1.00 95.31 684 GLY A C 1
ATOM 5312 O O . GLY A 1 684 ? -4.243 9.706 -22.505 1.00 95.31 684 GLY A O 1
ATOM 5313 N N . ARG A 1 685 ? -2.770 11.178 -21.699 1.00 95.69 685 ARG A N 1
ATOM 5314 C CA . ARG A 1 685 ? -1.615 10.267 -21.521 1.00 95.69 685 ARG A CA 1
ATOM 5315 C C . ARG A 1 685 ? -1.754 9.339 -20.306 1.00 95.69 685 ARG A C 1
ATOM 5317 O O . ARG A 1 685 ? -0.910 9.336 -19.406 1.00 95.69 685 ARG A O 1
ATOM 5324 N N . SER A 1 686 ? -2.817 8.547 -20.290 1.00 96.19 686 SER A N 1
ATOM 5325 C CA . SER A 1 686 ? -3.197 7.668 -19.184 1.00 96.19 686 SER A CA 1
ATOM 5326 C C . SER A 1 686 ? -2.157 6.599 -18.841 1.00 96.19 686 SER A C 1
ATOM 5328 O O . SER A 1 686 ? -2.040 6.243 -17.672 1.00 96.19 686 SER A O 1
ATOM 5330 N N . ALA A 1 687 ? -1.351 6.111 -19.793 1.00 96.75 687 ALA A N 1
ATOM 5331 C CA . ALA A 1 687 ? -0.320 5.114 -19.475 1.00 96.75 687 ALA A CA 1
ATOM 5332 C C . ALA A 1 687 ? 0.811 5.691 -18.618 1.00 96.75 687 ALA A C 1
ATOM 5334 O O . ALA A 1 687 ? 1.211 5.076 -17.632 1.00 96.75 687 ALA A O 1
ATOM 5335 N N . MET A 1 688 ? 1.301 6.890 -18.952 1.00 97.19 688 MET A N 1
ATOM 5336 C CA . MET A 1 688 ? 2.333 7.541 -18.141 1.00 97.19 688 MET A CA 1
ATOM 5337 C C . MET A 1 688 ? 1.762 7.998 -16.795 1.00 97.19 688 MET A C 1
ATOM 5339 O O . MET A 1 688 ? 2.401 7.797 -15.766 1.00 97.19 688 MET A O 1
ATOM 5343 N N . THR A 1 689 ? 0.542 8.546 -16.764 1.00 98.44 689 THR A N 1
ATOM 5344 C CA . THR A 1 689 ? -0.113 8.894 -15.494 1.00 98.44 689 THR A CA 1
ATOM 5345 C C . THR A 1 689 ? -0.290 7.667 -14.597 1.00 98.44 689 THR A C 1
ATOM 5347 O O . THR A 1 689 ? 0.061 7.726 -13.416 1.00 98.44 689 THR A O 1
ATOM 5350 N N . GLY A 1 690 ? -0.749 6.545 -15.159 1.00 98.31 690 GLY A N 1
ATOM 5351 C CA . GLY A 1 690 ? -0.864 5.261 -14.475 1.00 98.31 690 GLY A CA 1
ATOM 5352 C C . GLY A 1 690 ? 0.472 4.773 -13.926 1.00 98.31 690 GLY A C 1
ATOM 5353 O O . GLY A 1 690 ? 0.554 4.443 -12.746 1.00 98.31 690 GLY A O 1
ATOM 5354 N N . ALA A 1 691 ? 1.531 4.783 -14.738 1.00 98.69 691 ALA A N 1
ATOM 5355 C CA . ALA A 1 691 ? 2.863 4.345 -14.327 1.00 98.69 691 ALA A CA 1
ATOM 5356 C C . ALA A 1 691 ? 3.427 5.187 -13.165 1.00 98.69 691 ALA A C 1
ATOM 5358 O O . ALA A 1 691 ? 3.915 4.654 -12.170 1.00 98.69 691 ALA A O 1
ATOM 5359 N N . LEU A 1 692 ? 3.294 6.514 -13.225 1.00 98.69 692 LEU A N 1
ATOM 5360 C CA . LEU A 1 692 ? 3.767 7.405 -12.161 1.00 98.69 692 LEU A CA 1
ATOM 5361 C C . LEU A 1 692 ? 2.934 7.286 -10.878 1.00 98.69 692 LEU A C 1
ATOM 5363 O O . LEU A 1 692 ? 3.492 7.232 -9.779 1.00 98.69 692 LEU A O 1
ATOM 5367 N N . ALA A 1 693 ? 1.605 7.211 -11.001 1.00 98.56 693 ALA A N 1
ATOM 5368 C CA . ALA A 1 693 ? 0.723 6.960 -9.864 1.00 98.56 693 ALA A CA 1
ATOM 5369 C C . ALA A 1 693 ? 1.038 5.605 -9.225 1.00 98.56 693 ALA A C 1
ATOM 5371 O O . ALA A 1 693 ? 1.153 5.507 -8.005 1.00 98.56 693 ALA A O 1
ATOM 5372 N N . GLY A 1 694 ? 1.255 4.585 -10.053 1.00 98.50 694 GLY A N 1
ATOM 5373 C CA . GLY A 1 694 ? 1.665 3.255 -9.640 1.00 98.50 694 GLY A CA 1
ATOM 5374 C C . GLY A 1 694 ? 3.002 3.242 -8.916 1.00 98.50 694 GLY A C 1
ATOM 5375 O O . GLY A 1 694 ? 3.108 2.578 -7.892 1.00 98.50 694 GLY A O 1
ATOM 5376 N N . ALA A 1 695 ? 3.984 4.033 -9.351 1.00 98.62 695 ALA A N 1
ATOM 5377 C CA . ALA A 1 695 ? 5.239 4.180 -8.621 1.00 98.62 695 ALA A CA 1
ATOM 5378 C C . ALA A 1 695 ? 5.029 4.743 -7.207 1.00 98.62 695 ALA A C 1
ATOM 5380 O O . ALA A 1 695 ? 5.545 4.193 -6.237 1.00 98.62 695 ALA A O 1
ATOM 5381 N N . MET A 1 696 ? 4.223 5.798 -7.058 1.00 98.25 696 MET A N 1
ATOM 5382 C CA . MET A 1 696 ? 3.935 6.392 -5.745 1.00 98.25 696 MET A CA 1
ATOM 5383 C C . MET A 1 696 ? 3.110 5.459 -4.847 1.00 98.25 696 MET A C 1
ATOM 5385 O O . MET A 1 696 ? 3.429 5.285 -3.672 1.00 98.25 696 MET A O 1
ATOM 5389 N N . VAL A 1 697 ? 2.069 4.828 -5.394 1.00 97.31 697 VAL A N 1
ATOM 5390 C CA . VAL A 1 697 ? 1.212 3.869 -4.677 1.00 97.31 697 VAL A CA 1
ATOM 5391 C C . VAL A 1 697 ? 1.999 2.616 -4.293 1.00 97.31 697 VAL A C 1
ATOM 5393 O O . VAL A 1 697 ? 1.894 2.137 -3.168 1.00 97.31 697 VAL A O 1
ATOM 5396 N N . GLY A 1 698 ? 2.841 2.116 -5.191 1.00 96.88 698 GLY A N 1
ATOM 5397 C CA . GLY A 1 698 ? 3.745 1.004 -4.937 1.00 96.88 698 GLY A CA 1
ATOM 5398 C C . GLY A 1 698 ? 4.781 1.332 -3.864 1.00 96.88 698 GLY A C 1
ATOM 5399 O O . GLY A 1 698 ? 5.000 0.519 -2.968 1.00 96.88 698 GLY A O 1
ATOM 5400 N N . ALA A 1 699 ? 5.335 2.551 -3.867 1.00 95.75 699 ALA A N 1
ATOM 5401 C CA . ALA A 1 699 ? 6.218 3.020 -2.799 1.00 95.75 699 ALA A CA 1
ATOM 5402 C C . ALA A 1 699 ? 5.544 3.010 -1.423 1.00 95.75 699 ALA A C 1
ATOM 5404 O O . ALA A 1 699 ? 6.185 2.771 -0.396 1.00 95.75 699 ALA A O 1
ATOM 5405 N N . ARG A 1 700 ? 4.233 3.255 -1.399 1.00 91.62 700 ARG A N 1
ATOM 5406 C CA . ARG A 1 700 ? 3.427 3.243 -0.181 1.00 91.62 700 ARG A CA 1
ATOM 5407 C C . ARG A 1 700 ? 3.057 1.852 0.296 1.00 91.62 700 ARG A C 1
ATOM 5409 O O . ARG A 1 700 ? 3.125 1.592 1.495 1.00 91.62 700 ARG A O 1
ATOM 5416 N N . ALA A 1 701 ? 2.620 1.009 -0.629 1.00 91.81 701 ALA A N 1
ATOM 5417 C CA . ALA A 1 701 ? 2.004 -0.273 -0.334 1.00 91.81 701 ALA A CA 1
ATOM 5418 C C . ALA A 1 701 ? 3.023 -1.421 -0.240 1.00 91.81 701 ALA A C 1
ATOM 5420 O O . ALA A 1 701 ? 2.735 -2.441 0.386 1.00 91.81 701 ALA A O 1
ATOM 5421 N N . GLY A 1 702 ? 4.197 -1.275 -0.868 1.00 93.88 702 GLY A N 1
ATOM 5422 C CA . GLY A 1 702 ? 5.068 -2.405 -1.185 1.00 93.88 702 GLY A CA 1
ATOM 5423 C C . GLY A 1 702 ? 4.396 -3.379 -2.160 1.00 93.88 702 GLY A C 1
ATOM 5424 O O . GLY A 1 702 ? 3.220 -3.238 -2.491 1.00 93.88 702 GLY A O 1
ATOM 5425 N N . ILE A 1 703 ? 5.117 -4.408 -2.612 1.00 96.00 703 ILE A N 1
ATOM 5426 C CA . ILE A 1 703 ? 4.541 -5.411 -3.528 1.00 96.00 703 ILE A CA 1
ATOM 5427 C C . ILE A 1 703 ? 3.335 -6.108 -2.891 1.00 96.00 703 ILE A C 1
ATOM 5429 O O . ILE A 1 703 ? 2.296 -6.250 -3.528 1.00 96.00 703 ILE A O 1
ATOM 5433 N N . ALA A 1 704 ? 3.457 -6.512 -1.625 1.00 93.25 704 ALA A N 1
ATOM 5434 C CA . ALA A 1 704 ? 2.414 -7.257 -0.925 1.00 93.25 704 ALA A CA 1
ATOM 5435 C C . ALA A 1 704 ? 1.129 -6.444 -0.668 1.00 93.25 704 ALA A C 1
ATOM 5437 O O . ALA A 1 704 ? 0.100 -7.034 -0.341 1.00 93.25 704 ALA A O 1
ATOM 5438 N N . GLY A 1 705 ? 1.173 -5.113 -0.801 1.00 92.62 705 GLY A N 1
ATOM 5439 C CA . GLY A 1 705 ? -0.010 -4.257 -0.728 1.00 92.62 705 GLY A CA 1
ATOM 5440 C C . GLY A 1 705 ? -0.663 -3.960 -2.085 1.00 92.62 705 GLY A C 1
ATOM 5441 O O . GLY A 1 705 ? -1.780 -3.443 -2.103 1.00 92.62 705 GLY A O 1
ATOM 5442 N N . LEU A 1 706 ? -0.007 -4.272 -3.209 1.00 96.69 706 LEU A N 1
ATOM 5443 C CA . LEU A 1 706 ? -0.573 -4.125 -4.557 1.00 96.69 706 LEU A CA 1
ATOM 5444 C C . LEU A 1 706 ? -1.555 -5.274 -4.877 1.00 96.69 706 LEU A C 1
ATOM 5446 O O . LEU A 1 706 ? -1.480 -6.332 -4.248 1.00 96.69 706 LEU A O 1
ATOM 5450 N N . PRO A 1 707 ? -2.475 -5.112 -5.854 1.00 97.25 707 PRO A N 1
ATOM 5451 C CA . PRO A 1 707 ? -3.388 -6.183 -6.256 1.00 97.25 707 PRO A CA 1
ATOM 5452 C C . PRO A 1 707 ? -2.607 -7.408 -6.739 1.00 97.25 707 PRO A C 1
ATOM 5454 O O . PRO A 1 707 ? -1.860 -7.337 -7.718 1.00 97.25 707 PRO A O 1
ATOM 5457 N N . ARG A 1 708 ? -2.752 -8.525 -6.024 1.00 95.12 708 ARG A N 1
ATOM 5458 C CA . ARG A 1 708 ? -1.928 -9.727 -6.199 1.00 95.12 708 ARG A CA 1
ATOM 5459 C C . ARG A 1 708 ? -2.036 -10.290 -7.613 1.00 95.12 708 ARG A C 1
ATOM 5461 O O . ARG A 1 708 ? -1.025 -10.610 -8.221 1.00 95.12 708 ARG A O 1
ATOM 5468 N N . GLU A 1 709 ? -3.248 -10.351 -8.141 1.00 96.50 709 GLU A N 1
ATOM 5469 C CA . GLU A 1 709 ? -3.568 -10.791 -9.495 1.00 96.50 709 GLU A CA 1
ATOM 5470 C C . GLU A 1 709 ? -2.889 -9.932 -10.571 1.00 96.50 709 GLU A C 1
ATOM 5472 O O . GLU A 1 709 ? -2.534 -10.441 -11.630 1.00 96.50 709 GLU A O 1
ATOM 5477 N N . TRP A 1 710 ? -2.648 -8.646 -10.297 1.00 97.94 710 TRP A N 1
ATOM 5478 C CA . TRP A 1 710 ? -1.944 -7.759 -11.222 1.00 97.94 710 TRP A CA 1
ATOM 5479 C C . TRP A 1 710 ? -0.437 -7.944 -11.144 1.00 97.94 710 TRP A C 1
ATOM 5481 O O . TRP A 1 710 ? 0.216 -7.998 -12.180 1.00 97.94 710 TRP A O 1
ATOM 5491 N N . VAL A 1 711 ? 0.106 -8.092 -9.931 1.00 97.38 711 VAL A N 1
ATOM 5492 C CA . VAL A 1 711 ? 1.523 -8.422 -9.720 1.00 97.38 711 VAL A CA 1
ATOM 5493 C C . VAL A 1 711 ? 1.863 -9.755 -10.389 1.00 97.38 711 VAL A C 1
ATOM 5495 O O . VAL A 1 711 ? 2.874 -9.860 -11.078 1.00 97.38 711 VAL A O 1
ATOM 5498 N N . GLU A 1 712 ? 1.019 -10.774 -10.205 1.00 94.19 712 GLU A N 1
ATOM 5499 C CA . GLU A 1 712 ? 1.243 -12.114 -10.748 1.00 94.19 712 GLU A CA 1
ATOM 5500 C C . GLU A 1 712 ? 1.104 -12.171 -12.277 1.00 94.19 712 GLU A C 1
ATOM 5502 O O . GLU A 1 712 ? 1.761 -13.011 -12.892 1.00 94.19 712 GLU A O 1
ATOM 5507 N N . ALA A 1 713 ? 0.306 -11.278 -12.877 1.00 96.12 713 ALA A N 1
ATOM 5508 C CA . ALA A 1 713 ? 0.120 -11.173 -14.325 1.00 96.12 713 ALA A CA 1
ATOM 5509 C C . ALA A 1 713 ? 1.274 -10.463 -15.056 1.00 96.12 713 ALA A C 1
ATOM 5511 O O . ALA A 1 713 ? 1.365 -10.579 -16.280 1.00 96.12 713 ALA A O 1
ATOM 5512 N N . LEU A 1 714 ? 2.147 -9.739 -14.340 1.00 97.12 714 LEU A N 1
ATOM 5513 C CA . LEU A 1 714 ? 3.301 -9.077 -14.951 1.00 97.12 714 LEU A CA 1
ATOM 5514 C C . LEU A 1 714 ? 4.243 -10.105 -15.573 1.00 97.12 714 LEU A C 1
ATOM 5516 O O . LEU A 1 714 ? 4.820 -10.952 -14.892 1.00 97.12 714 LEU A O 1
ATOM 5520 N N . ASP A 1 715 ? 4.457 -9.976 -16.872 1.00 93.81 715 ASP A N 1
ATOM 5521 C CA . ASP A 1 715 ? 5.238 -10.925 -17.655 1.00 93.81 715 ASP A CA 1
ATOM 5522 C C . ASP A 1 715 ? 6.749 -10.848 -17.386 1.00 93.81 715 ASP A C 1
ATOM 5524 O O . ASP A 1 715 ? 7.427 -11.865 -17.475 1.00 93.81 715 ASP A O 1
ATOM 5528 N N . VAL A 1 716 ? 7.254 -9.671 -17.000 1.00 95.31 716 VAL A N 1
ATOM 5529 C CA . VAL A 1 716 ? 8.649 -9.441 -16.568 1.00 95.31 716 VAL A CA 1
ATOM 5530 C C . VAL A 1 716 ? 8.745 -9.070 -15.084 1.00 95.31 716 VAL A C 1
ATOM 5532 O O . VAL A 1 716 ? 9.710 -8.446 -14.642 1.00 95.31 716 VAL A O 1
ATOM 5535 N N . GLY A 1 717 ? 7.737 -9.448 -14.288 1.00 95.06 717 GLY A N 1
ATOM 5536 C CA . GLY A 1 717 ? 7.650 -9.087 -12.871 1.00 95.06 717 GLY A CA 1
ATOM 5537 C C . GLY A 1 717 ? 8.856 -9.543 -12.043 1.00 95.06 717 GLY A C 1
ATOM 5538 O O . GLY A 1 717 ? 9.295 -8.824 -11.155 1.00 95.06 717 GLY A O 1
ATOM 5539 N N . GLU A 1 718 ? 9.435 -10.708 -12.337 1.00 94.00 718 GLU A N 1
ATOM 5540 C CA . GLU A 1 718 ? 10.639 -11.211 -11.652 1.00 94.00 718 GLU A CA 1
ATOM 5541 C C . GLU A 1 718 ? 11.891 -10.392 -11.977 1.00 94.00 718 GLU A C 1
ATOM 5543 O O . GLU A 1 718 ? 12.592 -9.978 -11.057 1.00 94.00 718 GLU A O 1
ATOM 5548 N N . VAL A 1 719 ? 12.080 -10.034 -13.248 1.00 96.56 719 VAL A N 1
ATOM 5549 C CA . VAL A 1 719 ? 13.194 -9.194 -13.717 1.00 96.56 719 VAL A CA 1
ATOM 5550 C C . VAL A 1 719 ? 13.127 -7.793 -13.096 1.00 96.56 719 VAL A C 1
ATOM 5552 O O . VAL A 1 719 ? 14.140 -7.256 -12.654 1.00 96.56 719 VAL A O 1
ATOM 5555 N N . ILE A 1 720 ? 11.926 -7.203 -13.011 1.00 97.56 720 ILE A N 1
ATOM 5556 C CA . ILE A 1 720 ? 11.713 -5.898 -12.361 1.00 97.56 720 ILE A CA 1
ATOM 5557 C C . ILE A 1 720 ? 12.093 -5.965 -10.879 1.00 97.56 720 ILE A C 1
ATOM 5559 O O . ILE A 1 720 ? 12.766 -5.067 -10.374 1.00 97.56 720 ILE A O 1
ATOM 5563 N N . ARG A 1 721 ? 11.653 -7.017 -10.175 1.00 95.88 721 ARG A N 1
ATOM 5564 C CA . ARG A 1 721 ? 11.941 -7.209 -8.746 1.00 95.88 721 ARG A CA 1
ATOM 5565 C C . ARG A 1 721 ? 13.433 -7.384 -8.490 1.00 95.88 721 ARG A C 1
ATOM 5567 O O . ARG A 1 721 ? 13.948 -6.781 -7.554 1.00 95.88 721 ARG A O 1
ATOM 5574 N N . GLU A 1 722 ? 14.102 -8.174 -9.323 1.00 95.00 722 GLU A N 1
ATOM 5575 C CA . GLU A 1 722 ? 15.546 -8.405 -9.270 1.00 95.00 722 GLU A CA 1
ATOM 5576 C C . GLU A 1 722 ? 16.334 -7.107 -9.478 1.00 95.00 722 GLU A C 1
ATOM 5578 O O . GLU A 1 722 ? 17.128 -6.724 -8.620 1.00 95.00 722 GLU A O 1
ATOM 5583 N N . LEU A 1 723 ? 16.039 -6.366 -10.551 1.00 96.31 723 LEU A N 1
ATOM 5584 C CA . LEU A 1 723 ? 16.687 -5.085 -10.830 1.00 96.31 723 LEU A CA 1
ATOM 5585 C C . LEU A 1 723 ? 16.445 -4.061 -9.712 1.00 96.31 723 LEU A C 1
ATOM 5587 O O . LEU A 1 723 ? 17.361 -3.336 -9.335 1.00 96.31 723 LEU A O 1
ATOM 5591 N N . ALA A 1 724 ? 15.227 -3.988 -9.170 1.00 96.19 724 ALA A N 1
ATOM 5592 C CA . ALA A 1 724 ? 14.894 -3.042 -8.108 1.00 96.19 724 ALA A CA 1
ATOM 5593 C C . ALA A 1 724 ? 15.553 -3.393 -6.760 1.00 96.19 724 ALA A C 1
ATOM 5595 O O . ALA A 1 724 ? 15.966 -2.481 -6.041 1.00 96.19 724 ALA A O 1
ATOM 5596 N N . ASP A 1 725 ? 15.674 -4.683 -6.416 1.00 94.12 725 ASP A N 1
ATOM 5597 C CA . ASP A 1 725 ? 16.427 -5.146 -5.237 1.00 94.12 725 ASP A CA 1
ATOM 5598 C C . ASP A 1 725 ? 17.906 -4.755 -5.349 1.00 94.12 725 ASP A C 1
ATOM 5600 O O . ASP A 1 725 ? 18.486 -4.201 -4.415 1.00 94.12 725 ASP A O 1
ATOM 5604 N N . GLU A 1 726 ? 18.506 -4.965 -6.516 1.00 93.06 726 GLU A N 1
ATOM 5605 C CA . GLU A 1 726 ? 19.908 -4.626 -6.758 1.00 93.06 726 GLU A CA 1
ATOM 5606 C C . GLU A 1 726 ? 20.149 -3.122 -6.810 1.00 93.06 726 GLU A C 1
ATOM 5608 O O . GLU A 1 726 ? 21.123 -2.634 -6.235 1.00 93.06 726 GLU A O 1
ATOM 5613 N N . ALA A 1 727 ? 19.231 -2.369 -7.418 1.00 93.19 727 ALA A N 1
ATOM 5614 C CA . ALA A 1 727 ? 19.268 -0.916 -7.394 1.00 93.19 727 ALA A CA 1
ATOM 5615 C C . ALA A 1 727 ? 19.187 -0.393 -5.952 1.00 93.19 727 ALA A C 1
ATOM 5617 O O . ALA A 1 727 ? 19.964 0.484 -5.577 1.00 93.19 727 ALA A O 1
ATOM 5618 N N . TYR A 1 728 ? 18.283 -0.937 -5.127 1.00 93.62 728 TYR A N 1
ATOM 5619 C CA . TYR A 1 728 ? 18.162 -0.559 -3.717 1.00 93.62 728 TYR A CA 1
ATOM 5620 C C . TYR A 1 728 ? 19.494 -0.701 -2.983 1.00 93.62 728 TYR A C 1
ATOM 5622 O O . TYR A 1 728 ? 19.946 0.242 -2.338 1.00 93.62 728 TYR A O 1
ATOM 5630 N N . TRP A 1 729 ? 20.131 -1.862 -3.109 1.00 91.06 729 TRP A N 1
ATOM 5631 C CA . TRP A 1 729 ? 21.384 -2.163 -2.426 1.00 91.06 729 TRP A CA 1
ATOM 5632 C C . TRP A 1 729 ? 22.572 -1.362 -2.960 1.00 91.06 729 TRP A C 1
ATOM 5634 O O . TRP A 1 729 ? 23.402 -0.933 -2.164 1.00 91.06 729 TRP A O 1
ATOM 5644 N N . ASN A 1 730 ? 22.628 -1.092 -4.268 1.00 90.31 730 ASN A N 1
ATOM 5645 C CA . ASN A 1 730 ? 23.665 -0.245 -4.863 1.00 90.31 730 ASN A CA 1
ATOM 5646 C C . ASN A 1 730 ? 23.671 1.180 -4.283 1.00 90.31 730 ASN A C 1
ATOM 5648 O O . ASN A 1 730 ? 24.727 1.797 -4.184 1.00 90.31 730 ASN A O 1
ATOM 5652 N N . PHE A 1 731 ? 22.498 1.708 -3.921 1.00 89.62 731 PHE A N 1
ATOM 5653 C CA . PHE A 1 731 ? 22.345 3.061 -3.373 1.00 89.62 731 PHE A CA 1
ATOM 5654 C C . PHE A 1 731 ? 22.089 3.092 -1.855 1.00 89.62 731 PHE A C 1
ATOM 5656 O O . PHE A 1 731 ? 21.902 4.169 -1.279 1.00 89.62 731 PHE A O 1
ATOM 5663 N N . ALA A 1 732 ? 22.078 1.932 -1.196 1.00 89.00 732 ALA A N 1
ATOM 5664 C CA . ALA A 1 732 ? 21.997 1.825 0.254 1.00 89.00 732 ALA A CA 1
ATOM 5665 C C . ALA A 1 732 ? 23.327 2.236 0.908 1.00 89.00 732 ALA A C 1
ATOM 5667 O O . ALA A 1 732 ? 24.390 2.163 0.299 1.00 89.00 732 ALA A O 1
ATOM 5668 N N . GLN A 1 733 ? 23.285 2.630 2.184 1.00 85.56 733 GLN A N 1
ATOM 5669 C CA . GLN A 1 733 ? 24.488 2.946 2.961 1.00 85.56 733 GLN A CA 1
ATOM 5670 C C . GLN A 1 733 ? 25.423 1.737 3.078 1.00 85.56 733 GLN A C 1
ATOM 5672 O O . GLN A 1 733 ? 26.640 1.892 3.129 1.00 85.56 733 GLN A O 1
ATOM 5677 N N . ARG A 1 734 ? 24.840 0.537 3.154 1.00 83.62 734 ARG A N 1
ATOM 5678 C CA . ARG A 1 734 ? 25.563 -0.725 3.044 1.00 83.62 734 ARG A CA 1
ATOM 5679 C C . ARG A 1 734 ? 25.237 -1.335 1.692 1.00 83.62 734 ARG A C 1
ATOM 5681 O O . ARG A 1 734 ? 24.119 -1.820 1.523 1.00 83.62 734 ARG A O 1
ATOM 5688 N N . ASN A 1 735 ? 26.215 -1.399 0.799 1.00 83.75 735 ASN A N 1
ATOM 5689 C CA . ASN A 1 735 ? 26.099 -2.185 -0.416 1.00 83.75 735 ASN A CA 1
ATOM 5690 C C . ASN A 1 735 ? 26.703 -3.585 -0.185 1.00 83.75 735 ASN A C 1
ATOM 5692 O O . ASN A 1 735 ? 27.924 -3.731 -0.171 1.00 83.75 735 ASN A O 1
ATOM 5696 N N . PRO A 1 736 ? 25.886 -4.640 0.002 1.00 80.44 736 PRO A N 1
ATOM 5697 C CA . PRO A 1 736 ? 26.389 -5.997 0.201 1.00 80.44 736 PRO A CA 1
ATOM 5698 C C . PRO A 1 736 ? 27.102 -6.575 -1.036 1.00 80.44 736 PRO A C 1
ATOM 5700 O O . PRO A 1 736 ? 27.636 -7.678 -0.949 1.00 80.44 736 PRO A O 1
ATOM 5703 N N . TYR A 1 737 ? 27.099 -5.864 -2.168 1.00 80.81 737 TYR A N 1
ATOM 5704 C CA . TYR A 1 737 ? 27.733 -6.271 -3.420 1.00 80.81 737 TYR A CA 1
ATOM 5705 C C . TYR A 1 737 ? 29.095 -5.604 -3.674 1.00 80.81 737 TYR A C 1
ATOM 5707 O O . TYR A 1 737 ? 29.763 -5.984 -4.629 1.00 80.81 737 TYR A O 1
ATOM 5715 N N . GLU A 1 738 ? 29.529 -4.641 -2.846 1.00 70.88 738 GLU A N 1
ATOM 5716 C CA . GLU A 1 738 ? 30.763 -3.856 -3.073 1.00 70.88 738 GLU A CA 1
ATOM 5717 C C . GLU A 1 738 ? 32.037 -4.705 -3.200 1.00 70.88 738 GLU A C 1
ATOM 5719 O O . GLU A 1 738 ? 32.939 -4.345 -3.952 1.00 70.88 738 GLU A O 1
ATOM 5724 N N . GLU A 1 739 ? 32.100 -5.840 -2.504 1.00 67.00 739 GLU A N 1
ATOM 5725 C CA . GLU A 1 739 ? 33.261 -6.742 -2.496 1.00 67.00 739 GLU A CA 1
ATOM 5726 C C . GLU A 1 739 ? 33.091 -7.956 -3.432 1.00 67.00 739 GLU A C 1
ATOM 5728 O O . GLU A 1 739 ? 33.908 -8.874 -3.414 1.00 67.00 739 GLU A O 1
ATOM 5733 N N . SER A 1 740 ? 32.019 -8.005 -4.232 1.00 74.06 740 SER A N 1
ATOM 5734 C CA . SER A 1 740 ? 31.724 -9.142 -5.109 1.00 74.06 740 SER A CA 1
ATOM 5735 C C . SER A 1 740 ? 32.312 -8.942 -6.508 1.00 74.06 740 SER A C 1
ATOM 5737 O O . SER A 1 740 ? 31.887 -8.046 -7.238 1.00 74.06 740 SER A O 1
ATOM 5739 N N . ASP A 1 741 ? 33.209 -9.840 -6.928 1.00 73.00 741 ASP A N 1
ATOM 5740 C CA . ASP A 1 741 ? 33.726 -9.884 -8.308 1.00 73.00 741 ASP A CA 1
ATOM 5741 C C . ASP A 1 741 ? 32.593 -10.039 -9.344 1.00 73.00 741 ASP A C 1
ATOM 5743 O O . ASP A 1 741 ? 32.658 -9.497 -10.451 1.00 73.00 741 ASP A O 1
ATOM 5747 N N . ASP A 1 742 ? 31.499 -10.707 -8.963 1.00 82.75 742 ASP A N 1
ATOM 5748 C CA . ASP A 1 742 ? 30.331 -10.892 -9.823 1.00 82.75 742 ASP A CA 1
ATOM 5749 C C . ASP A 1 742 ? 29.561 -9.588 -10.079 1.00 82.75 742 ASP A C 1
ATOM 5751 O O . ASP A 1 742 ? 28.888 -9.469 -11.105 1.00 82.75 742 ASP A O 1
ATOM 5755 N N . TRP A 1 743 ? 29.661 -8.586 -9.196 1.00 86.50 743 TRP A N 1
ATOM 5756 C CA . TRP A 1 743 ? 28.979 -7.302 -9.383 1.00 86.50 743 TRP A CA 1
ATOM 5757 C C . TRP A 1 743 ? 29.537 -6.529 -10.582 1.00 86.50 743 TRP A C 1
ATOM 5759 O O . TRP A 1 743 ? 28.769 -5.966 -11.363 1.00 86.50 743 TRP A O 1
ATOM 5769 N N . ALA A 1 744 ? 30.860 -6.547 -10.775 1.00 84.88 744 ALA A N 1
ATOM 5770 C CA . ALA A 1 744 ? 31.510 -5.889 -11.909 1.00 84.88 744 ALA A CA 1
ATOM 5771 C C . ALA A 1 744 ? 31.169 -6.564 -13.249 1.00 84.88 744 ALA A C 1
ATOM 5773 O O . ALA A 1 744 ? 30.973 -5.873 -14.248 1.00 84.88 744 ALA A O 1
ATOM 5774 N N . GLY A 1 745 ? 31.043 -7.897 -13.269 1.00 85.38 745 GLY A N 1
ATOM 5775 C CA . GLY A 1 745 ? 30.563 -8.637 -14.444 1.00 85.38 745 GLY A CA 1
ATOM 5776 C C . GLY A 1 745 ? 29.071 -8.419 -14.719 1.00 85.38 745 GLY A C 1
ATOM 5777 O O . GLY A 1 745 ? 28.638 -8.387 -15.871 1.00 85.38 745 GLY A O 1
ATOM 5778 N N . ARG A 1 746 ? 28.275 -8.219 -13.662 1.00 88.44 746 ARG A N 1
ATOM 5779 C CA . ARG A 1 746 ? 26.832 -7.966 -13.746 1.00 88.44 746 ARG A CA 1
ATOM 5780 C C . ARG A 1 746 ? 26.498 -6.559 -14.237 1.00 88.44 746 ARG A C 1
ATOM 5782 O O . ARG A 1 746 ? 25.633 -6.412 -15.101 1.00 88.44 746 ARG A O 1
ATOM 5789 N N . TYR A 1 747 ? 27.210 -5.551 -13.736 1.00 90.12 747 TYR A N 1
ATOM 5790 C CA . TYR A 1 747 ? 27.079 -4.145 -14.122 1.00 90.12 747 TYR A CA 1
ATOM 5791 C C . TYR A 1 747 ? 28.417 -3.588 -14.633 1.00 90.12 747 TYR A C 1
ATOM 5793 O O . TYR A 1 747 ? 29.074 -2.828 -13.913 1.00 90.12 747 TYR A O 1
ATOM 5801 N N . PRO A 1 748 ? 28.821 -3.931 -15.874 1.00 87.06 748 PRO A N 1
ATOM 5802 C CA . PRO A 1 748 ? 30.064 -3.441 -16.457 1.00 87.06 748 PRO A CA 1
ATOM 5803 C C . PRO A 1 748 ? 30.135 -1.913 -16.492 1.00 87.06 748 PRO A C 1
ATOM 5805 O O . PRO A 1 748 ? 29.162 -1.239 -16.860 1.00 87.06 748 PRO A O 1
ATOM 5808 N N . ASN A 1 749 ? 31.309 -1.388 -16.137 1.00 78.00 749 ASN A N 1
ATOM 5809 C CA . ASN A 1 749 ? 31.621 0.038 -16.188 1.00 78.00 749 ASN A CA 1
ATOM 5810 C C . ASN A 1 749 ? 32.195 0.399 -17.557 1.00 78.00 749 ASN A C 1
ATOM 5812 O O . ASN A 1 749 ? 33.032 -0.337 -18.078 1.00 78.00 749 ASN A O 1
ATOM 5816 N N . TRP A 1 750 ? 31.761 1.537 -18.095 1.00 69.94 750 TRP A N 1
ATOM 5817 C CA . TRP A 1 750 ? 32.237 2.111 -19.352 1.00 69.94 750 TRP A CA 1
ATOM 5818 C C . TRP A 1 750 ? 33.004 3.403 -19.112 1.00 69.94 750 TRP A C 1
ATOM 5820 O O . TRP A 1 750 ? 32.566 4.199 -18.242 1.00 69.94 750 TRP A O 1
#